Protein AF-A0A535Z5D5-F1 (afdb_monomer_lite)

Sequence (1032 aa):
MGRKRIVVTLFVGGFLTSTITGLTRQAIAADSPVVTENQQPGTSAWRLSKTADDVNGQVKGYASAVSVMPGGSLSLFVSVNPAQTYTVDVYRIGWYGGLGGRLRLHDGPLNGTTQAACVPDASTGMIACGWTPSYSFTIGSDWTSGIYLAVLTNAGGWQNYVNFAVRDGRPAAFLYQEGVNTYQAYNDYPNDRLTGKSLYEFNSYGANTIAGTTRAVKVSFDRPYSGDGQGQFLSWEVQLVRWLEKSGFDVTYSTDVDTHTSGADLLSHKAFFSAGHDEYWSSEMYNAAEAARDAGVNLAFFGANATYWQVRYEASAAGTANRVIVCYKDDSIDPVKGSLTTDRFRDAPVGRPEQKLMGVMYTSEVSSGNNVGYVVNNSSNWVYTGTGLHDNDVVPGIVGYEMDRYMSNYPAPNALSRTVLSTSPFTNTSGGADYANSSIYQAPSGAWVFATGTMSWSWALDNFRTTVQMDARIQQATTTVLGAFLAGAPIVHDLKLTVPATVVAGQPFSVSVTAENDRGNPVTSYSGTVHFSSSDTSTGAVMPADSTLLNGQGSFSATLAQTGAQTLTVADAANNLTSTANLTVNPTPATALTLTGASAVAGQAFTVTVTARDGSGNIVTSYSGTVHFSSSDTASGVVLPADSSLVNGQGSFSVTLVRAGAQTLTVSDAANNLSATANMSRQRFRLHGDRPGSVRQHGFELRGHSSLQQQRYLAGDRPARQFDPDQRTGQLFRHPGPCRLADGQRDRYGQRLAHRQPYRADHAAGRRQAHPGDAGDRGRQPALQRHRHARGQVRQRGDRLHRDRVLHRQRPAGDAAGEDAGRLRLHQSRRGHPCLLRHPADAAQPDDYGGRHGEWDPRSHQRADRGRRALGITTMFGRQPGGRLRSPRTLMPAIFLVSLLVSAIPGPAATALAAGNPVIAENQQPGTSAWRLSKTADDVNGQIKGYASTTSVPQGGSLSLYVSVNPAQTYTVDVYRIGWYAGLGGRLRLHAGPLNGTQQAACVPDASTGLIACGWTPGYTVTIPADWTSGV

Secondary structure (DSSP, 8-state):
------------------------TTTTSSS-HHHHHHTSPPBSTTS-SSBPPTTT-SEEEEES-SEE-TT-EEEEEEEESS--EEEEEEEEES-GGGT-EEEEEEEEEEE---PPP-PBPTTT--B---PPP-EEEE--TT--SEEEEEEEEETT--EEEEEEEEP--S--SEEEEE-HHHHHHH--SS-SSSS---SSSTT--SS--TTSSS--SEEESSSPPSTTS-TTHHHHTHHHHHHHHHTT--EEEEEHHHHHHHGGGGGGSSEEEEEEE--EEEHHHHHHHHHHHHTT-EEEEEEESTT-EEEEEE--TT--TT-EEE--S-TTT-SS-STT-SSBTTSTTT---THHHHSSEEEEEPPTT--EEEEB--TTSGGGTTT---TT-EEEEEE-SEEEE--TTSPPPP-SEEEE-B-EEEE-TTS-EEEE--EEEE-TTS-EEEE-SBGGGGGGT--TT-SSPP-HHHHHHHHHHHHHHHH--S---EEEEE--SEEETT-EEEEEEEEE-TTS-B-TT---EEEEEES--STT-BPPPPEE-BTTEEEEEEE--S-EEEEEEEEETTTTEEEEEEEEEEPPPP-EEEEEEPPPPTT-EEEEEEEEE-TTS-B-TT--PEEEEEES--STT-B-PPPEE-BTTEEEEEEE--SSS-EEEEEEETTTTEEEEEEE--PPP------------------------------------------------------------------------------------------------------------------------------------------------------------------------------------------------------------------------------TTHHHHHTT-HHHHHHTS--BSTTS-SS---TTT-SEEEEES-S---TT-EEEEEEEESS-EEEEEEEEEES-GGGT-EEEEEEEEEEEE-PPPP-PBPTTT--B---PPEEEEEE--TT--S--

Structure (mmCIF, N/CA/C/O backbone):
data_AF-A0A535Z5D5-F1
#
_entry.id   AF-A0A535Z5D5-F1
#
loop_
_atom_site.group_PDB
_atom_site.id
_atom_site.type_symbol
_atom_site.label_atom_id
_atom_site.label_alt_id
_atom_site.label_comp_id
_atom_site.label_asym_id
_atom_site.label_entity_id
_atom_site.label_seq_id
_atom_site.pdbx_PDB_ins_code
_atom_site.Cartn_x
_atom_site.Cartn_y
_atom_site.Cartn_z
_atom_site.occupancy
_atom_site.B_iso_or_equiv
_atom_site.auth_seq_id
_atom_site.auth_comp_id
_atom_site.auth_asym_id
_atom_site.auth_atom_id
_atom_site.pdbx_PDB_model_num
ATOM 1 N N . MET A 1 1 ? 15.171 -40.435 69.242 1.00 36.09 1 MET A N 1
ATOM 2 C CA . MET A 1 1 ? 13.692 -40.505 69.371 1.00 36.09 1 MET A CA 1
ATOM 3 C C . MET A 1 1 ? 13.192 -39.181 69.941 1.00 36.09 1 MET A C 1
ATOM 5 O O . MET A 1 1 ? 13.924 -38.632 70.750 1.00 36.09 1 MET A O 1
ATOM 9 N N . GLY A 1 2 ? 11.991 -38.687 69.593 1.00 31.53 2 GLY A N 1
ATOM 10 C CA . GLY A 1 2 ? 11.370 -37.590 70.368 1.00 31.53 2 GLY A CA 1
ATOM 11 C C . GLY A 1 2 ? 10.562 -36.506 69.631 1.00 31.53 2 GLY A C 1
ATOM 12 O O . GLY A 1 2 ? 10.998 -35.369 69.591 1.00 31.53 2 GLY A O 1
ATOM 13 N N . ARG A 1 3 ? 9.318 -36.838 69.244 1.00 29.61 3 ARG A N 1
ATOM 14 C CA . ARG A 1 3 ? 8.126 -35.946 69.187 1.00 29.61 3 ARG A CA 1
ATOM 15 C C . ARG A 1 3 ? 7.997 -34.793 68.153 1.00 29.61 3 ARG A C 1
ATOM 17 O O . ARG A 1 3 ? 8.909 -34.037 67.874 1.00 29.61 3 ARG A O 1
ATOM 24 N N . LYS A 1 4 ? 6.721 -34.617 67.758 1.00 26.97 4 LYS A N 1
ATOM 25 C CA . LYS A 1 4 ? 6.031 -33.440 67.175 1.00 26.97 4 LYS A CA 1
ATOM 26 C C . LYS A 1 4 ? 6.452 -32.957 65.773 1.00 26.97 4 LYS A C 1
ATOM 28 O O . LYS A 1 4 ? 7.291 -32.083 65.613 1.00 26.97 4 LYS A O 1
ATOM 33 N N . ARG A 1 5 ? 5.692 -33.419 64.769 1.00 31.70 5 ARG A N 1
ATOM 34 C CA . ARG A 1 5 ? 5.408 -32.641 63.548 1.00 31.70 5 ARG A CA 1
ATOM 35 C C . ARG A 1 5 ? 4.469 -31.479 63.901 1.00 31.70 5 ARG A C 1
ATOM 37 O O . ARG A 1 5 ? 3.537 -31.681 64.677 1.00 31.70 5 ARG A O 1
ATOM 44 N N . ILE A 1 6 ? 4.670 -30.319 63.283 1.00 28.27 6 ILE A N 1
ATOM 45 C CA . ILE A 1 6 ? 3.667 -29.251 63.168 1.00 28.27 6 ILE A CA 1
ATOM 46 C C . ILE A 1 6 ? 3.352 -29.116 61.678 1.00 28.27 6 ILE A C 1
ATOM 48 O O . ILE A 1 6 ? 4.268 -29.098 60.859 1.00 28.27 6 ILE A O 1
ATOM 52 N N . VAL A 1 7 ? 2.068 -29.055 61.331 1.00 28.64 7 VAL A N 1
ATOM 53 C CA . VAL A 1 7 ? 1.596 -28.754 59.974 1.00 28.64 7 VAL A CA 1
ATOM 54 C C . VAL A 1 7 ? 1.009 -27.351 60.010 1.00 28.64 7 VAL A C 1
ATOM 56 O O . VAL A 1 7 ? 0.106 -27.092 60.802 1.00 28.64 7 VAL A O 1
ATOM 59 N N . VAL A 1 8 ? 1.522 -26.455 59.167 1.00 26.16 8 VAL A N 1
ATOM 60 C CA . VAL A 1 8 ? 0.930 -25.133 58.932 1.00 26.16 8 VAL A CA 1
ATOM 61 C C . VAL A 1 8 ? 0.348 -25.142 57.526 1.00 26.16 8 VAL A C 1
ATOM 63 O O . VAL A 1 8 ? 1.081 -25.089 56.541 1.00 26.16 8 VAL A O 1
ATOM 66 N N . THR A 1 9 ? -0.976 -25.247 57.437 1.00 27.19 9 THR A N 1
ATOM 67 C CA . THR A 1 9 ? -1.706 -25.120 56.172 1.00 27.19 9 THR A CA 1
ATOM 68 C C . THR A 1 9 ? -1.750 -23.648 55.785 1.00 27.19 9 THR A C 1
ATOM 70 O O . THR A 1 9 ? -2.387 -22.848 56.469 1.00 27.19 9 THR A O 1
ATOM 73 N N . LEU A 1 10 ? -1.067 -23.281 54.703 1.00 25.38 10 LEU A N 1
ATOM 74 C CA . LEU A 1 10 ? -1.013 -21.903 54.221 1.00 25.38 10 LEU A CA 1
ATOM 75 C C . LEU A 1 10 ? -2.144 -21.674 53.207 1.00 25.38 10 LEU A C 1
ATOM 77 O O . LEU A 1 10 ? -2.247 -22.393 52.214 1.00 25.38 10 LEU A O 1
ATOM 81 N N . PHE A 1 11 ? -3.018 -20.703 53.480 1.00 24.97 11 PHE A N 1
ATOM 82 C CA . PHE A 1 11 ? -4.128 -20.345 52.591 1.00 24.97 11 PHE A CA 1
ATOM 83 C C . PHE A 1 11 ? -3.593 -19.767 51.274 1.00 24.97 11 PHE A C 1
ATOM 85 O O . PHE A 1 11 ? -2.927 -18.731 51.273 1.00 24.97 11 PHE A O 1
ATOM 92 N N . VAL A 1 12 ? -3.932 -20.395 50.146 1.00 27.34 12 VAL A N 1
ATOM 93 C CA . VAL A 1 12 ? -3.669 -19.838 48.812 1.00 27.34 12 VAL A CA 1
ATOM 94 C C . VAL A 1 12 ? -4.831 -18.922 48.428 1.00 27.34 12 VAL A C 1
ATOM 96 O O . VAL A 1 12 ? -5.855 -19.371 47.917 1.00 27.34 12 VAL A O 1
ATOM 99 N N . GLY A 1 13 ? -4.676 -17.625 48.695 1.00 25.81 13 GLY A N 1
ATOM 100 C CA . GLY A 1 13 ? -5.576 -16.593 48.179 1.00 25.81 13 GLY A CA 1
ATOM 101 C C . GLY A 1 13 ? -5.360 -16.404 46.678 1.00 25.81 13 GLY A C 1
ATOM 102 O O . GLY A 1 13 ? -4.359 -15.822 46.266 1.00 25.81 13 GLY A O 1
ATOM 103 N N . GLY A 1 14 ? -6.282 -16.914 45.859 1.00 25.61 14 GLY A N 1
ATOM 104 C CA . GLY A 1 14 ? -6.192 -16.849 44.400 1.00 25.61 14 GLY A CA 1
ATOM 105 C C . GLY A 1 14 ? -6.456 -15.451 43.842 1.00 25.61 14 GLY A C 1
ATOM 106 O O . GLY A 1 14 ? -7.583 -15.143 43.462 1.00 25.61 14 GLY A O 1
ATOM 107 N N . PHE A 1 15 ? -5.418 -14.621 43.732 1.00 25.72 15 PHE A N 1
ATOM 108 C CA . PHE A 1 15 ? -5.468 -13.413 42.905 1.00 25.72 15 PHE A CA 1
ATOM 109 C C . PHE A 1 15 ? -5.490 -13.798 41.418 1.00 25.72 15 PHE A C 1
ATOM 111 O O . PHE A 1 15 ? -4.446 -14.087 40.833 1.00 25.72 15 PHE A O 1
ATOM 118 N N . LEU A 1 16 ? -6.666 -13.747 40.783 1.00 28.28 16 LEU A N 1
ATOM 119 C CA . LEU A 1 16 ? -6.736 -13.628 39.325 1.00 28.28 16 LEU A CA 1
ATOM 120 C C . LEU A 1 16 ? -6.304 -12.210 38.931 1.00 28.28 16 LEU A C 1
ATOM 122 O O . LEU A 1 16 ? -7.112 -11.287 38.862 1.00 28.28 16 LEU A O 1
ATOM 126 N N . THR A 1 17 ? -5.012 -12.034 38.664 1.00 27.58 17 THR A N 1
ATOM 127 C CA . THR A 1 17 ? -4.510 -10.849 37.964 1.00 27.58 17 THR A CA 1
ATOM 128 C C . THR A 1 17 ? -4.902 -10.933 36.491 1.00 27.58 17 THR A C 1
ATOM 130 O O . THR A 1 17 ? -4.244 -11.629 35.716 1.00 27.58 17 THR A O 1
ATOM 133 N N . SER A 1 18 ? -5.962 -10.221 36.104 1.00 27.88 18 SER A N 1
ATOM 134 C CA . SER A 1 18 ? -6.373 -10.052 34.707 1.00 27.88 18 SER A CA 1
ATOM 135 C C . SER A 1 18 ? -5.214 -9.479 33.889 1.00 27.88 18 SER A C 1
ATOM 137 O O . SER A 1 18 ? -4.855 -8.311 34.041 1.00 27.88 18 SER A O 1
ATOM 139 N N . THR A 1 19 ? -4.589 -10.295 33.040 1.00 28.11 19 THR A N 1
ATOM 140 C CA . THR A 1 19 ? -3.454 -9.862 32.219 1.00 28.11 19 THR A CA 1
ATOM 141 C C . THR A 1 19 ? -3.940 -8.933 31.115 1.00 28.11 19 THR A C 1
ATOM 143 O O . THR A 1 19 ? -4.526 -9.391 30.137 1.00 28.11 19 THR A O 1
ATOM 146 N N . ILE A 1 20 ? -3.680 -7.633 31.268 1.00 31.77 20 ILE A N 1
ATOM 147 C CA . ILE A 1 20 ? -3.965 -6.618 30.248 1.00 31.77 20 ILE A CA 1
ATOM 148 C C . ILE A 1 20 ? -3.068 -6.886 29.033 1.00 31.77 20 ILE A C 1
ATOM 150 O O . ILE A 1 20 ? -1.908 -6.473 28.992 1.00 31.77 20 ILE A O 1
ATOM 154 N N . THR A 1 21 ? -3.608 -7.573 28.028 1.00 31.52 21 THR A N 1
ATOM 155 C CA . THR A 1 21 ? -2.975 -7.757 26.718 1.00 31.52 21 THR A CA 1
ATOM 156 C C . THR A 1 21 ? -3.110 -6.484 25.888 1.00 31.52 21 THR A C 1
ATOM 158 O O . THR A 1 21 ? -3.798 -6.451 24.869 1.00 31.52 21 THR A O 1
ATOM 161 N N . GLY A 1 22 ? -2.431 -5.420 26.319 1.00 29.27 22 GLY A N 1
ATOM 162 C CA . GLY A 1 22 ? -2.106 -4.324 25.416 1.00 29.27 22 GLY A CA 1
ATOM 163 C C . GLY A 1 22 ? -1.228 -4.881 24.298 1.00 29.27 22 GLY A C 1
ATOM 164 O O . GLY A 1 22 ? -0.132 -5.368 24.575 1.00 29.27 22 GLY A O 1
ATOM 165 N N . LEU A 1 23 ? -1.718 -4.845 23.056 1.00 32.75 23 LEU A N 1
ATOM 166 C CA . LEU A 1 23 ? -1.009 -5.321 21.866 1.00 32.75 23 LEU A CA 1
ATOM 167 C C . LEU A 1 23 ? 0.206 -4.428 21.578 1.00 32.75 23 LEU A C 1
ATOM 169 O O . LEU A 1 23 ? 0.169 -3.509 20.761 1.00 32.75 23 LEU A O 1
ATOM 173 N N . THR A 1 24 ? 1.304 -4.680 22.290 1.00 34.28 24 THR A N 1
ATOM 174 C CA . THR A 1 24 ? 2.567 -3.988 22.061 1.00 34.28 24 THR A CA 1
ATOM 175 C C . THR A 1 24 ? 3.175 -4.424 20.730 1.00 34.28 24 THR A C 1
ATOM 177 O O . THR A 1 24 ? 3.109 -5.580 20.310 1.00 34.28 24 THR A O 1
ATOM 180 N N . ARG A 1 25 ? 3.806 -3.451 20.068 1.00 41.59 25 ARG A N 1
ATOM 181 C CA . ARG A 1 25 ? 4.289 -3.433 18.672 1.00 41.59 25 ARG A CA 1
ATOM 182 C C . ARG A 1 25 ? 5.355 -4.492 18.309 1.00 41.59 25 ARG A C 1
ATOM 184 O O . ARG A 1 25 ? 5.969 -4.391 17.257 1.00 41.59 25 ARG A O 1
ATOM 191 N N . GLN A 1 26 ? 5.612 -5.471 19.179 1.00 34.69 26 GLN A N 1
ATOM 192 C CA . GLN A 1 26 ? 6.653 -6.496 19.037 1.00 34.69 26 GLN A CA 1
ATOM 193 C C . GLN A 1 26 ? 6.118 -7.864 18.583 1.00 34.69 26 GLN A C 1
ATOM 195 O O . GLN A 1 26 ? 6.868 -8.614 17.967 1.00 34.69 26 GLN A O 1
ATOM 200 N N . ALA A 1 27 ? 4.840 -8.185 18.823 1.00 30.67 27 ALA A N 1
ATOM 201 C CA . ALA A 1 27 ? 4.289 -9.518 18.535 1.00 30.67 27 ALA A CA 1
ATOM 202 C C . ALA A 1 27 ? 4.193 -9.869 17.033 1.00 30.67 27 ALA A C 1
ATOM 204 O O . ALA A 1 27 ? 4.082 -11.037 16.690 1.00 30.67 27 ALA A O 1
ATOM 205 N N . ILE A 1 28 ? 4.246 -8.874 16.140 1.00 40.59 28 ILE A N 1
ATOM 206 C CA . ILE A 1 28 ? 4.113 -9.055 14.679 1.00 40.59 28 ILE A CA 1
ATOM 207 C C . ILE A 1 28 ? 5.479 -9.308 14.005 1.00 40.59 28 ILE A C 1
ATOM 209 O O . ILE A 1 28 ? 5.549 -9.891 12.928 1.00 40.59 28 ILE A O 1
ATOM 213 N N . ALA A 1 29 ? 6.584 -8.900 14.638 1.00 44.72 29 ALA A N 1
ATOM 214 C CA . ALA A 1 29 ? 7.904 -8.860 14.002 1.00 44.72 29 ALA A CA 1
ATOM 215 C C . ALA A 1 29 ? 8.706 -10.176 14.080 1.00 44.72 29 ALA A C 1
ATOM 217 O O . ALA A 1 29 ? 9.786 -10.253 13.500 1.00 44.72 29 ALA A O 1
ATOM 218 N N . ALA A 1 30 ? 8.227 -11.188 14.813 1.00 40.34 30 ALA A N 1
ATOM 219 C CA . ALA A 1 30 ? 8.974 -12.428 15.050 1.00 40.34 30 ALA A CA 1
ATOM 220 C C . ALA A 1 30 ? 8.898 -13.430 13.882 1.00 40.34 30 ALA A C 1
ATOM 222 O O . ALA A 1 30 ? 9.899 -14.077 13.581 1.00 40.34 30 ALA A O 1
ATOM 223 N N . ASP A 1 31 ? 7.741 -13.518 13.216 1.00 61.88 31 ASP A N 1
ATOM 224 C CA . ASP A 1 31 ? 7.432 -14.575 12.237 1.00 61.88 31 ASP A CA 1
ATOM 225 C C . ASP A 1 31 ? 7.407 -14.087 10.771 1.00 61.88 31 ASP A C 1
ATOM 227 O O . ASP A 1 31 ? 7.177 -14.875 9.855 1.00 61.88 31 ASP A O 1
ATOM 231 N N . SER A 1 32 ? 7.641 -12.791 10.522 1.00 80.44 32 SER A N 1
ATOM 232 C CA . SER A 1 32 ? 7.659 -12.215 9.168 1.00 80.44 32 SER A CA 1
ATOM 233 C C . SER A 1 32 ? 8.918 -12.648 8.393 1.00 80.44 32 SER A C 1
ATOM 235 O O . SER A 1 32 ? 10.028 -12.283 8.801 1.00 80.44 32 SER A O 1
ATOM 237 N N . PRO A 1 33 ? 8.800 -13.338 7.235 1.00 87.50 33 PRO A N 1
ATOM 238 C CA . PRO A 1 33 ? 9.958 -13.732 6.426 1.00 87.50 33 PRO A CA 1
ATOM 239 C C . PRO A 1 33 ? 10.801 -12.538 5.962 1.00 87.50 33 PRO A C 1
ATOM 241 O O . PRO A 1 33 ? 12.017 -12.652 5.823 1.00 87.50 33 PRO A O 1
ATOM 244 N N . VAL A 1 34 ? 10.170 -11.371 5.791 1.00 86.88 34 VAL A N 1
ATOM 245 C CA . VAL A 1 34 ? 10.833 -10.103 5.457 1.00 86.88 34 VAL A CA 1
ATOM 246 C C . VAL A 1 34 ? 11.804 -9.671 6.562 1.00 86.88 34 VAL A C 1
ATOM 248 O O . VAL A 1 34 ? 12.883 -9.161 6.261 1.00 86.88 34 VAL A O 1
ATOM 251 N N . VAL A 1 35 ? 11.482 -9.916 7.837 1.00 86.56 35 VAL A N 1
ATOM 252 C CA . VAL A 1 35 ? 12.379 -9.607 8.965 1.00 86.56 35 VAL A CA 1
ATOM 253 C C . VAL A 1 35 ? 13.576 -10.564 8.991 1.00 86.56 35 VAL A C 1
ATOM 255 O O . VAL A 1 35 ? 14.704 -10.113 9.188 1.00 86.56 35 VAL A O 1
ATOM 258 N N . THR A 1 36 ? 13.372 -11.859 8.732 1.00 87.44 36 THR A N 1
ATOM 259 C CA . THR A 1 36 ? 14.463 -12.851 8.629 1.00 87.44 36 THR A CA 1
ATOM 260 C C . THR A 1 36 ? 15.376 -12.592 7.425 1.00 87.44 36 THR A C 1
ATOM 262 O O . THR A 1 36 ? 16.598 -12.718 7.525 1.00 87.44 36 THR A O 1
ATOM 265 N N . GLU A 1 37 ? 14.802 -12.188 6.290 1.00 90.44 37 GLU A N 1
ATOM 266 C CA . GLU A 1 37 ? 15.525 -11.792 5.079 1.00 90.44 37 GLU A CA 1
ATOM 267 C C . GLU A 1 37 ? 16.368 -10.529 5.320 1.00 90.44 37 GLU A C 1
ATOM 269 O O . GLU A 1 37 ? 17.527 -10.478 4.917 1.00 90.44 37 GLU A O 1
ATOM 274 N N . ASN A 1 38 ? 15.855 -9.545 6.063 1.00 87.75 38 ASN A N 1
ATOM 275 C CA . ASN A 1 38 ? 16.586 -8.310 6.371 1.00 87.75 38 ASN A CA 1
ATOM 276 C C . ASN A 1 38 ? 17.708 -8.449 7.411 1.00 87.75 38 ASN A C 1
ATOM 278 O O . ASN A 1 38 ? 18.498 -7.519 7.581 1.00 87.75 38 ASN A O 1
ATOM 282 N N . GLN A 1 39 ? 17.818 -9.603 8.075 1.00 86.06 39 GLN A N 1
ATOM 283 C CA . GLN A 1 39 ? 18.976 -9.963 8.905 1.00 86.06 39 GLN A CA 1
ATOM 284 C C . GLN A 1 39 ? 20.148 -10.519 8.075 1.00 86.06 39 GLN A C 1
ATOM 286 O O . GLN A 1 39 ? 21.244 -10.702 8.605 1.00 86.06 39 GLN A O 1
ATOM 291 N N . GLN A 1 40 ? 19.939 -10.802 6.785 1.00 88.62 40 GLN A N 1
ATOM 292 C CA . GLN A 1 40 ? 20.970 -11.343 5.899 1.00 88.62 40 GLN A CA 1
ATOM 293 C C . GLN A 1 40 ? 21.951 -10.244 5.439 1.00 88.62 40 GLN A C 1
ATOM 295 O O . GLN A 1 40 ? 21.548 -9.086 5.303 1.00 88.62 40 GLN A O 1
ATOM 300 N N . PRO A 1 41 ? 23.226 -10.577 5.146 1.00 84.19 41 PRO A N 1
ATOM 301 C CA . PRO A 1 41 ? 24.206 -9.601 4.672 1.00 84.19 41 PRO A CA 1
ATOM 302 C C . PRO A 1 41 ? 23.764 -8.880 3.390 1.00 84.19 41 PRO A C 1
ATOM 304 O O . PRO A 1 41 ? 23.552 -9.502 2.347 1.00 84.19 41 PRO A O 1
ATOM 307 N N . GLY A 1 42 ? 23.646 -7.555 3.477 1.00 92.75 42 GLY A N 1
ATOM 308 C CA . GLY A 1 42 ? 23.350 -6.683 2.343 1.00 92.75 42 GLY A CA 1
ATOM 309 C C . GLY A 1 42 ? 24.581 -6.296 1.528 1.00 92.75 42 GLY A C 1
ATOM 310 O O . GLY A 1 42 ? 25.724 -6.485 1.940 1.00 92.75 42 GLY A O 1
ATOM 311 N N . THR A 1 43 ? 24.340 -5.682 0.374 1.00 91.50 43 THR A N 1
ATOM 312 C CA . THR A 1 43 ? 25.362 -5.102 -0.501 1.00 91.50 43 THR A CA 1
ATOM 313 C C . THR A 1 43 ? 24.802 -3.923 -1.300 1.00 91.50 43 THR A C 1
ATOM 315 O O . THR A 1 43 ? 23.595 -3.802 -1.512 1.00 91.50 43 THR A O 1
ATOM 318 N N . SER A 1 44 ? 25.685 -3.028 -1.739 1.00 93.31 44 SER A N 1
ATOM 319 C CA . SER A 1 44 ? 25.396 -1.951 -2.693 1.00 93.31 44 SER A CA 1
ATOM 320 C C . SER A 1 44 ? 25.832 -2.281 -4.127 1.00 93.31 44 SER A C 1
ATOM 322 O O . SER A 1 44 ? 25.564 -1.480 -5.019 1.00 93.31 44 SER A O 1
ATOM 324 N N . ALA A 1 45 ? 26.461 -3.442 -4.365 1.00 92.19 45 ALA A N 1
ATOM 325 C CA . ALA A 1 45 ? 27.037 -3.842 -5.659 1.00 92.19 45 ALA A CA 1
ATOM 326 C C . ALA A 1 45 ? 26.012 -3.993 -6.801 1.00 92.19 45 ALA A C 1
ATOM 328 O O . ALA A 1 45 ? 26.382 -3.986 -7.970 1.00 92.19 45 ALA A O 1
ATOM 329 N N . TRP A 1 46 ? 24.722 -4.065 -6.468 1.00 95.56 46 TRP A N 1
ATOM 330 C CA . TRP A 1 46 ? 23.623 -4.014 -7.430 1.00 95.56 46 TRP A CA 1
ATOM 331 C C . TRP A 1 46 ? 23.504 -2.663 -8.151 1.00 95.56 46 TRP A C 1
ATOM 333 O O . TRP A 1 46 ? 22.887 -2.587 -9.205 1.00 95.56 46 TRP A O 1
ATOM 343 N N . ARG A 1 47 ? 24.048 -1.575 -7.591 1.00 94.94 47 ARG A N 1
ATOM 344 C CA . ARG A 1 47 ? 23.962 -0.239 -8.192 1.00 94.94 47 ARG A CA 1
ATOM 345 C C . ARG A 1 47 ? 24.970 -0.136 -9.332 1.00 94.94 47 ARG A C 1
ATOM 347 O O . ARG A 1 47 ? 26.169 -0.237 -9.081 1.00 94.94 47 ARG A O 1
ATOM 354 N N . LEU A 1 48 ? 24.489 0.115 -10.550 1.00 95.31 48 LEU A N 1
ATOM 355 C CA . LEU A 1 48 ? 25.362 0.215 -11.723 1.00 95.31 48 LEU A CA 1
ATOM 356 C C . LEU A 1 48 ? 26.433 1.301 -11.531 1.00 95.31 48 LEU A C 1
ATOM 358 O O . LEU A 1 48 ? 26.118 2.428 -11.145 1.00 95.31 48 LEU A O 1
ATOM 362 N N . SER A 1 49 ? 27.683 0.965 -11.841 1.00 94.69 49 SER A N 1
ATOM 363 C CA . SER A 1 49 ? 28.811 1.903 -11.896 1.00 94.69 49 SER A CA 1
ATOM 364 C C . SER A 1 49 ? 29.072 2.417 -13.316 1.00 94.69 49 SER A C 1
ATOM 366 O O . SER A 1 49 ? 29.677 3.475 -13.483 1.00 94.69 49 SER A O 1
ATOM 368 N N . LYS A 1 50 ? 28.607 1.684 -14.339 1.00 97.19 50 LYS A N 1
ATOM 369 C CA . LYS A 1 50 ? 28.823 1.993 -15.759 1.00 97.19 50 LYS A CA 1
ATOM 370 C C . LYS A 1 50 ? 27.658 1.493 -16.627 1.00 97.19 50 LYS A C 1
ATOM 372 O O . LYS A 1 50 ? 27.698 0.402 -17.191 1.00 97.19 50 LYS A O 1
ATOM 377 N N . THR A 1 51 ? 26.600 2.290 -16.718 1.00 97.81 51 THR A N 1
ATOM 378 C CA . THR A 1 51 ? 25.355 1.957 -17.435 1.00 97.81 51 THR A CA 1
ATOM 379 C C . THR A 1 51 ? 25.545 1.839 -18.952 1.00 97.81 51 THR A C 1
ATOM 381 O O . THR A 1 51 ? 26.091 2.748 -19.572 1.00 97.81 51 THR A O 1
ATOM 384 N N . ALA A 1 52 ? 25.061 0.751 -19.556 1.00 97.94 52 ALA A N 1
ATOM 385 C CA . ALA A 1 52 ? 24.967 0.558 -21.004 1.00 97.94 52 ALA A CA 1
ATOM 386 C C . ALA A 1 52 ? 23.807 1.372 -21.608 1.00 97.94 52 ALA A C 1
ATOM 388 O O . ALA A 1 52 ? 22.714 1.420 -21.041 1.00 97.94 52 ALA A O 1
ATOM 389 N N . ASP A 1 53 ? 24.003 1.953 -22.788 1.00 94.31 53 ASP A N 1
ATOM 390 C CA . ASP A 1 53 ? 23.013 2.789 -23.477 1.00 94.31 53 ASP A CA 1
ATOM 391 C C . ASP A 1 53 ? 22.285 2.043 -24.611 1.00 94.31 53 ASP A C 1
ATOM 393 O O . ASP A 1 53 ? 22.697 0.965 -25.047 1.00 94.31 53 ASP A O 1
ATOM 397 N N . ASP A 1 54 ? 21.154 2.594 -25.056 1.00 95.94 54 ASP A N 1
ATOM 398 C CA . ASP A 1 54 ? 20.267 1.953 -26.038 1.00 95.94 54 ASP A CA 1
ATOM 399 C C . ASP A 1 54 ? 20.765 2.059 -27.488 1.00 95.94 54 ASP A C 1
ATOM 401 O O . ASP A 1 54 ? 20.326 1.278 -28.330 1.00 95.94 54 ASP A O 1
ATOM 405 N N . VAL A 1 55 ? 21.683 2.988 -27.782 1.00 94.19 55 VAL A N 1
ATOM 406 C CA . VAL A 1 55 ? 22.200 3.251 -29.137 1.00 94.19 55 VAL A CA 1
ATOM 407 C C . VAL A 1 55 ? 23.351 2.304 -29.470 1.00 94.19 55 VAL A C 1
ATOM 409 O O . VAL A 1 55 ? 23.399 1.721 -30.551 1.00 94.19 55 VAL A O 1
ATOM 412 N N . ASN A 1 56 ? 24.279 2.129 -28.530 1.00 94.75 56 ASN A N 1
ATOM 413 C CA . ASN A 1 56 ? 25.411 1.217 -28.659 1.00 94.75 56 ASN A CA 1
ATOM 414 C C . ASN A 1 56 ? 25.034 -0.223 -28.278 1.00 94.75 56 ASN A C 1
ATOM 416 O O . ASN A 1 56 ? 25.610 -1.170 -28.820 1.00 94.75 56 ASN A O 1
ATOM 420 N N . GLY A 1 57 ? 24.088 -0.402 -27.346 1.00 95.75 57 GLY A N 1
ATOM 421 C CA . GLY A 1 57 ? 23.579 -1.711 -26.933 1.00 95.75 57 GLY A CA 1
ATOM 422 C C . GLY A 1 57 ? 24.630 -2.603 -26.264 1.00 95.75 57 GLY A C 1
ATOM 423 O O . GLY A 1 57 ? 24.629 -3.813 -26.490 1.00 95.75 57 GLY A O 1
ATOM 424 N N . GLN A 1 58 ? 25.552 -2.028 -25.476 1.00 98.19 58 GLN A N 1
ATOM 425 C CA . GLN A 1 58 ? 26.746 -2.740 -24.991 1.00 98.19 58 GLN A CA 1
ATOM 426 C C . GLN A 1 58 ? 26.393 -4.022 -24.226 1.00 98.19 58 GLN A C 1
ATOM 428 O O . GLN A 1 58 ? 27.026 -5.061 -24.418 1.00 98.19 58 GLN A O 1
ATOM 433 N N . VAL A 1 59 ? 25.353 -3.951 -23.396 1.00 98.62 59 VAL A N 1
ATOM 434 C CA . VAL A 1 59 ? 24.571 -5.099 -22.933 1.00 98.62 59 VAL A CA 1
ATOM 435 C C . VAL A 1 59 ? 23.136 -4.642 -22.681 1.00 98.62 59 VAL A C 1
ATOM 437 O O . VAL A 1 59 ? 22.920 -3.585 -22.086 1.00 98.62 59 VAL A O 1
ATOM 440 N N . LYS A 1 60 ? 22.156 -5.412 -23.161 1.00 98.50 60 LYS A N 1
ATOM 441 C CA . LYS A 1 60 ? 20.718 -5.173 -22.955 1.00 98.50 60 LYS A CA 1
ATOM 442 C C . LYS A 1 60 ? 19.987 -6.492 -22.756 1.00 98.50 60 LYS A C 1
ATOM 444 O O . LYS A 1 60 ? 20.349 -7.483 -23.393 1.00 98.50 60 LYS A O 1
ATOM 449 N N . GLY A 1 61 ? 18.937 -6.512 -21.935 1.00 98.12 61 GLY A N 1
ATOM 450 C CA . GLY A 1 61 ? 18.132 -7.721 -21.771 1.00 98.12 61 GLY A CA 1
ATOM 451 C C . GLY A 1 61 ? 16.700 -7.531 -21.289 1.00 98.12 61 GLY A C 1
ATOM 452 O O . GLY A 1 61 ? 16.288 -6.444 -20.897 1.00 98.12 61 GLY A O 1
ATOM 453 N N . TYR A 1 62 ? 15.942 -8.626 -21.338 1.00 98.38 62 TYR A N 1
ATOM 454 C CA . TYR A 1 62 ? 14.596 -8.754 -20.774 1.00 98.38 62 TYR A CA 1
ATOM 455 C C . TYR A 1 62 ? 14.340 -10.187 -20.283 1.00 98.38 62 TYR A C 1
ATOM 457 O O . TYR A 1 62 ? 15.070 -11.117 -20.636 1.00 98.38 62 TYR A O 1
ATOM 465 N N . ALA A 1 63 ? 13.310 -10.372 -19.456 1.00 98.06 63 ALA A N 1
ATOM 466 C CA . ALA A 1 63 ? 12.948 -11.661 -18.866 1.00 98.06 63 ALA A CA 1
ATOM 467 C C . ALA A 1 63 ? 11.695 -12.274 -19.515 1.00 98.06 63 ALA A C 1
ATOM 469 O O . ALA A 1 63 ? 10.813 -11.556 -19.994 1.00 98.06 63 ALA A O 1
ATOM 470 N N . SER A 1 64 ? 11.582 -13.606 -19.486 1.00 96.88 64 SER A N 1
ATOM 471 C CA . SER A 1 64 ? 10.431 -14.371 -20.008 1.00 96.88 64 SER A CA 1
ATOM 472 C C . SER A 1 64 ? 9.101 -14.109 -19.294 1.00 96.88 64 SER A C 1
ATOM 474 O O . SER A 1 64 ? 8.044 -14.420 -19.838 1.00 96.88 64 SER A O 1
ATOM 476 N N . ALA A 1 65 ? 9.146 -13.553 -18.085 1.00 96.19 65 ALA A N 1
ATOM 477 C CA . ALA A 1 65 ? 7.996 -13.147 -17.287 1.00 96.19 65 ALA A CA 1
ATOM 478 C C . ALA A 1 65 ? 8.358 -11.893 -16.474 1.00 96.19 65 ALA A C 1
ATOM 480 O O . ALA A 1 65 ? 9.537 -11.652 -16.222 1.00 96.19 65 ALA A O 1
ATOM 481 N N . VAL A 1 66 ? 7.354 -11.106 -16.077 1.00 96.38 66 VAL A N 1
ATOM 482 C CA . VAL A 1 66 ? 7.530 -9.972 -15.144 1.00 96.38 66 VAL A CA 1
ATOM 483 C C . VAL A 1 66 ? 7.484 -10.406 -13.679 1.00 96.38 66 VAL A C 1
ATOM 485 O O . VAL A 1 66 ? 8.051 -9.737 -12.823 1.00 96.38 66 VAL A O 1
ATOM 488 N N . SER A 1 67 ? 6.857 -11.550 -13.393 1.00 97.75 67 SER A N 1
ATOM 489 C CA . SER A 1 67 ? 6.835 -12.164 -12.071 1.00 97.75 67 SER A CA 1
ATOM 490 C C . SER A 1 67 ? 7.063 -13.672 -12.159 1.00 97.75 67 SER A C 1
ATOM 492 O O . SER A 1 67 ? 6.803 -14.300 -13.190 1.00 97.75 67 SER A O 1
ATOM 494 N N . VAL A 1 68 ? 7.531 -14.278 -11.069 1.00 96.19 68 VAL A N 1
ATOM 495 C CA . VAL A 1 68 ? 7.782 -15.722 -10.996 1.00 96.19 68 VAL A CA 1
ATOM 496 C C . VAL A 1 68 ? 7.616 -16.244 -9.563 1.00 96.19 68 VAL A C 1
ATOM 498 O O . VAL A 1 68 ? 7.851 -15.528 -8.592 1.00 96.19 68 VAL A O 1
ATOM 501 N N . MET A 1 69 ? 7.176 -17.497 -9.426 1.00 93.19 69 MET A N 1
ATOM 502 C CA . MET A 1 69 ? 7.050 -18.192 -8.137 1.00 93.19 69 MET A CA 1
ATOM 503 C C . MET A 1 69 ? 8.351 -18.940 -7.777 1.00 93.19 69 MET A C 1
ATOM 505 O O . MET A 1 69 ? 9.022 -19.440 -8.684 1.00 93.19 69 MET A O 1
ATOM 509 N N . PRO A 1 70 ? 8.679 -19.117 -6.484 1.00 92.00 70 PRO A N 1
ATOM 510 C CA . PRO A 1 70 ? 9.726 -20.025 -6.022 1.00 92.00 70 PRO A CA 1
ATOM 511 C C . PRO A 1 70 ? 9.568 -21.439 -6.598 1.00 92.00 70 PRO A C 1
ATOM 513 O O . PRO A 1 70 ? 8.465 -21.983 -6.655 1.00 92.00 70 PRO A O 1
ATOM 516 N N . GLY A 1 71 ? 10.670 -22.027 -7.067 1.00 91.94 71 GLY A N 1
ATOM 517 C CA . GLY A 1 71 ? 10.686 -23.274 -7.841 1.00 91.94 71 GLY A CA 1
ATOM 518 C C . GLY A 1 71 ? 10.318 -23.127 -9.326 1.00 91.94 71 GLY A C 1
ATOM 519 O O . GLY A 1 71 ? 10.478 -24.083 -10.083 1.00 91.94 71 GLY A O 1
ATOM 520 N N . GLY A 1 72 ? 9.851 -21.955 -9.766 1.00 92.50 72 GLY A N 1
ATOM 521 C CA . GLY A 1 72 ? 9.680 -21.613 -11.179 1.00 92.50 72 GLY A CA 1
ATOM 522 C C . GLY A 1 72 ? 11.013 -21.315 -11.874 1.00 92.50 72 GLY A C 1
ATOM 523 O O . GLY A 1 72 ? 12.034 -21.099 -11.222 1.00 92.50 72 GLY A O 1
ATOM 524 N N . SER A 1 73 ? 11.009 -21.278 -13.208 1.00 94.94 73 SER A N 1
ATOM 525 C CA . SER A 1 73 ? 12.184 -20.916 -14.011 1.00 94.94 73 SER A CA 1
ATOM 526 C C . SER A 1 73 ? 11.964 -19.598 -14.748 1.00 94.94 73 SER A C 1
ATOM 528 O O . SER A 1 73 ? 10.854 -19.314 -15.200 1.00 94.94 73 SER A O 1
ATOM 530 N N . LEU A 1 74 ? 13.031 -18.806 -14.861 1.00 97.12 74 LEU A N 1
ATOM 531 C CA . LEU A 1 74 ? 13.061 -17.539 -15.582 1.00 97.12 74 LEU A CA 1
ATOM 532 C C . LEU A 1 74 ? 14.161 -17.593 -16.648 1.00 97.12 74 LEU A C 1
ATOM 534 O O . LEU A 1 74 ? 15.305 -17.949 -16.348 1.00 97.12 74 LEU A O 1
ATOM 538 N N . SER A 1 75 ? 13.822 -17.228 -17.884 1.00 98.38 75 SER A N 1
ATOM 539 C CA . SER A 1 75 ? 14.781 -17.081 -18.981 1.00 98.38 75 SER A CA 1
ATOM 540 C C . SER A 1 75 ? 15.124 -15.612 -19.191 1.00 98.38 75 SER A C 1
ATOM 542 O O . SER A 1 75 ? 14.228 -14.768 -19.227 1.00 98.38 75 SER A O 1
ATOM 544 N N . LEU A 1 76 ? 16.411 -15.317 -19.378 1.00 98.62 76 LEU A N 1
ATOM 545 C CA . LEU A 1 76 ? 16.900 -13.999 -19.769 1.00 98.62 76 LEU A CA 1
ATOM 546 C C . LEU A 1 76 ? 17.269 -14.005 -21.252 1.00 98.62 76 LEU A C 1
ATOM 548 O O . LEU A 1 76 ? 18.052 -14.838 -21.717 1.00 98.62 76 LEU A O 1
ATOM 552 N N . PHE A 1 77 ? 16.725 -13.041 -21.977 1.00 98.56 77 PHE A N 1
ATOM 553 C CA . PHE A 1 77 ? 17.040 -12.738 -23.365 1.00 98.56 77 PHE A CA 1
ATOM 554 C C . PHE A 1 77 ? 18.046 -11.595 -23.346 1.00 98.56 77 PHE A C 1
ATOM 556 O O . PHE A 1 77 ? 17.716 -10.510 -22.873 1.00 98.56 77 PHE A O 1
ATOM 563 N N . VAL A 1 78 ? 19.279 -11.840 -23.791 1.00 98.75 78 VAL A N 1
ATOM 564 C CA . VAL A 1 78 ? 20.391 -10.886 -23.650 1.00 98.75 78 VAL A CA 1
ATOM 565 C C . VAL A 1 78 ? 21.101 -10.692 -24.982 1.00 98.75 78 VAL A C 1
ATOM 567 O O . VAL A 1 78 ? 21.530 -11.669 -25.600 1.00 98.75 78 VAL A O 1
ATOM 570 N N . SER A 1 79 ? 21.261 -9.428 -25.374 1.00 98.62 79 SER A N 1
ATOM 571 C CA . SER A 1 79 ? 22.104 -8.979 -26.482 1.00 98.62 79 SER A CA 1
ATOM 572 C C . SER A 1 79 ? 23.331 -8.252 -25.929 1.00 98.62 79 SER A C 1
ATOM 574 O O . SER A 1 79 ? 23.222 -7.496 -24.960 1.00 98.62 79 SER A O 1
ATOM 576 N N . VAL A 1 80 ? 24.502 -8.488 -26.521 1.00 98.69 80 VAL A N 1
ATOM 577 C CA . VAL A 1 80 ? 25.786 -7.904 -26.097 1.00 98.69 80 VAL A CA 1
ATOM 578 C C . VAL A 1 80 ? 26.549 -7.432 -27.331 1.00 98.69 80 VAL A C 1
ATOM 580 O O . VAL A 1 80 ? 26.878 -8.253 -28.187 1.00 98.69 80 VAL A O 1
ATOM 583 N N . ASN A 1 81 ? 26.826 -6.128 -27.430 1.00 97.38 81 ASN A N 1
ATOM 584 C CA . ASN A 1 81 ? 27.404 -5.515 -28.627 1.00 97.38 81 ASN A CA 1
ATOM 585 C C . ASN A 1 81 ? 28.718 -4.747 -28.335 1.00 97.38 81 ASN A C 1
ATOM 587 O O . ASN A 1 81 ? 28.711 -3.815 -27.531 1.00 97.38 81 ASN A O 1
ATOM 591 N N . PRO A 1 82 ? 29.853 -5.077 -28.983 1.00 97.56 82 PRO A N 1
ATOM 592 C CA . PRO A 1 82 ? 30.082 -6.279 -29.786 1.00 97.56 82 PRO A CA 1
ATOM 593 C C . PRO A 1 82 ? 29.991 -7.554 -28.934 1.00 97.56 82 PRO A C 1
ATOM 595 O O . PRO A 1 82 ? 30.143 -7.503 -27.710 1.00 97.56 82 PRO A O 1
ATOM 598 N N . ALA A 1 83 ? 29.788 -8.696 -29.595 1.00 98.19 83 ALA A N 1
ATOM 599 C CA . ALA A 1 83 ? 29.746 -10.012 -28.962 1.00 98.19 83 ALA A CA 1
ATOM 600 C C . ALA A 1 83 ? 31.010 -10.281 -28.117 1.00 98.19 83 ALA A C 1
ATOM 602 O O . ALA A 1 83 ? 32.135 -10.226 -28.614 1.00 98.19 83 ALA A O 1
ATOM 603 N N . GLN A 1 84 ? 30.806 -10.550 -26.828 1.00 97.88 84 GLN A N 1
ATOM 604 C CA . GLN A 1 84 ? 31.834 -10.749 -25.801 1.00 97.88 84 GLN A CA 1
ATOM 605 C C . GLN A 1 84 ? 31.205 -11.472 -24.598 1.00 97.88 84 GLN A C 1
ATOM 607 O O . GLN A 1 84 ? 29.988 -11.665 -24.556 1.00 97.88 84 GLN A O 1
ATOM 612 N N . THR A 1 85 ? 31.994 -11.860 -23.598 1.00 98.56 85 THR A N 1
ATOM 613 C CA . THR A 1 85 ? 31.448 -12.486 -22.386 1.00 98.56 85 THR A CA 1
ATOM 614 C C . THR A 1 85 ? 30.706 -11.498 -21.474 1.00 98.56 85 THR A C 1
ATOM 616 O O . THR A 1 85 ? 30.965 -10.293 -21.500 1.00 98.56 85 THR A O 1
ATOM 619 N N . TYR A 1 86 ? 29.779 -12.009 -20.659 1.00 98.75 86 TYR A N 1
ATOM 620 C CA . TYR A 1 86 ? 29.041 -11.242 -19.646 1.00 98.75 86 TYR A CA 1
ATOM 621 C C . TYR A 1 86 ? 28.721 -12.079 -18.393 1.00 98.75 86 TYR A C 1
ATOM 623 O O . TYR A 1 86 ? 28.725 -13.306 -18.460 1.00 98.75 86 TYR A O 1
ATOM 631 N N . THR A 1 87 ? 28.445 -11.442 -17.254 1.00 98.81 87 THR A N 1
ATOM 632 C CA . THR A 1 87 ? 27.905 -12.081 -16.037 1.00 98.81 87 THR A CA 1
ATOM 633 C C . THR A 1 87 ? 26.453 -11.681 -15.792 1.00 98.81 87 THR A C 1
ATOM 635 O O . THR A 1 87 ? 25.966 -10.684 -16.337 1.00 98.81 87 THR A O 1
ATOM 638 N N . VAL A 1 88 ? 25.768 -12.471 -14.965 1.00 98.81 88 VAL A N 1
ATOM 639 C CA . VAL A 1 88 ? 24.429 -12.200 -14.435 1.00 98.81 88 VAL A CA 1
ATOM 640 C C . VAL A 1 88 ? 24.497 -12.246 -12.912 1.00 98.81 88 VAL A C 1
ATOM 642 O O . VAL A 1 88 ? 24.710 -13.307 -12.330 1.00 98.81 88 VAL A O 1
ATOM 645 N N . ASP A 1 89 ? 24.276 -11.104 -12.269 1.00 98.81 89 ASP A N 1
ATOM 646 C CA . ASP A 1 89 ? 24.232 -10.969 -10.814 1.00 98.81 89 ASP A CA 1
ATOM 647 C C . ASP A 1 89 ? 22.805 -10.615 -10.377 1.00 98.81 89 ASP A C 1
ATOM 649 O O . ASP A 1 89 ? 22.340 -9.498 -10.601 1.00 98.81 89 ASP A O 1
ATOM 653 N N . VAL A 1 90 ? 22.075 -11.561 -9.780 1.00 98.75 90 VAL A N 1
ATOM 654 C CA . VAL A 1 90 ? 20.680 -11.349 -9.357 1.00 98.75 90 VAL A CA 1
ATOM 655 C C . VAL A 1 90 ? 20.626 -10.924 -7.898 1.00 98.75 90 VAL A C 1
ATOM 657 O O . VAL A 1 90 ? 21.063 -11.658 -7.008 1.00 98.75 90 VAL A O 1
ATOM 660 N N . TYR A 1 91 ? 20.023 -9.765 -7.642 1.00 98.81 91 TYR A N 1
ATOM 661 C CA . TYR A 1 91 ? 19.848 -9.203 -6.308 1.00 98.81 91 TYR A CA 1
ATOM 662 C C . TYR A 1 91 ? 18.368 -9.112 -5.938 1.00 98.81 91 TYR A C 1
ATOM 664 O O . TYR A 1 91 ? 17.582 -8.551 -6.699 1.00 98.81 91 TYR A O 1
ATOM 672 N N . ARG A 1 92 ? 17.999 -9.569 -4.735 1.00 98.56 92 ARG A N 1
ATOM 673 C CA . ARG A 1 92 ? 16.734 -9.155 -4.106 1.00 98.56 92 ARG A CA 1
ATOM 674 C C . ARG A 1 92 ? 16.911 -7.729 -3.593 1.00 98.56 92 ARG A C 1
ATOM 676 O O . ARG A 1 92 ? 17.892 -7.463 -2.895 1.00 98.56 92 ARG A O 1
ATOM 683 N N . ILE A 1 93 ? 15.990 -6.830 -3.920 1.00 98.12 93 ILE A N 1
ATOM 684 C CA . ILE A 1 93 ? 15.966 -5.449 -3.422 1.00 98.12 93 ILE A CA 1
ATOM 685 C C . ILE A 1 93 ? 15.164 -5.393 -2.119 1.00 98.12 93 ILE A C 1
ATOM 687 O O . ILE A 1 93 ? 14.204 -6.137 -1.938 1.00 98.12 93 ILE A O 1
ATOM 691 N N . GLY A 1 94 ? 15.603 -4.556 -1.180 1.00 95.88 94 GLY A N 1
ATOM 692 C CA . GLY A 1 94 ? 15.055 -4.512 0.176 1.00 95.88 94 GLY A CA 1
ATOM 693 C C . GLY A 1 94 ? 15.806 -3.543 1.086 1.00 95.88 94 GLY A C 1
ATOM 694 O O . GLY A 1 94 ? 16.614 -2.740 0.612 1.00 95.88 94 GLY A O 1
ATOM 695 N N . TRP A 1 95 ? 15.577 -3.594 2.399 1.00 92.12 95 TRP A N 1
ATOM 696 C CA . TRP A 1 95 ? 16.254 -2.680 3.331 1.00 92.12 95 TRP A CA 1
ATOM 697 C C . TRP A 1 95 ? 17.735 -3.044 3.553 1.00 92.12 95 TRP A C 1
ATOM 699 O O . TRP A 1 95 ? 18.613 -2.223 3.269 1.00 92.12 95 TRP A O 1
ATOM 709 N N . TYR A 1 96 ? 18.025 -4.257 4.033 1.00 89.06 96 TYR A N 1
ATOM 710 C CA . TYR A 1 96 ? 19.362 -4.823 4.284 1.00 89.06 96 TYR A CA 1
ATOM 711 C C . TYR A 1 96 ? 20.351 -3.849 4.953 1.00 89.06 96 TYR A C 1
ATOM 713 O O . TYR A 1 96 ? 21.391 -3.491 4.390 1.00 89.06 96 TYR A O 1
ATOM 721 N N . GLY A 1 97 ? 19.992 -3.335 6.134 1.00 83.25 97 GLY A N 1
ATOM 722 C CA . GLY A 1 97 ? 20.813 -2.361 6.872 1.00 83.25 97 GLY A CA 1
ATOM 723 C C . GLY A 1 97 ? 20.986 -1.009 6.163 1.00 83.25 97 GLY A C 1
ATOM 724 O O . GLY A 1 97 ? 21.875 -0.240 6.512 1.00 83.25 97 GLY A O 1
ATOM 725 N N . GLY A 1 98 ? 20.165 -0.725 5.149 1.00 87.31 98 GLY A N 1
ATOM 726 C CA . GLY A 1 98 ? 20.231 0.464 4.304 1.00 87.31 98 GLY A CA 1
ATOM 727 C C . GLY A 1 98 ? 20.977 0.263 2.982 1.00 87.31 98 GLY A C 1
ATOM 728 O O . GLY A 1 98 ? 20.842 1.110 2.094 1.00 87.31 98 GLY A O 1
ATOM 729 N N . LEU A 1 99 ? 21.697 -0.850 2.787 1.00 88.62 99 LEU A N 1
ATOM 730 C CA . LEU A 1 99 ? 22.510 -1.102 1.585 1.00 88.62 99 LEU A CA 1
ATOM 731 C C . LEU A 1 99 ? 21.666 -1.281 0.310 1.00 88.62 99 LEU A C 1
ATOM 733 O O . LEU A 1 99 ? 22.094 -0.877 -0.778 1.00 88.62 99 LEU A O 1
ATOM 737 N N . GLY A 1 100 ? 20.432 -1.771 0.452 1.00 89.38 100 GLY A N 1
ATOM 738 C CA . GLY A 1 100 ? 19.414 -1.755 -0.600 1.00 89.38 100 GLY A CA 1
ATOM 739 C C . GLY A 1 100 ? 19.204 -3.064 -1.357 1.00 89.38 100 GLY A C 1
ATOM 740 O O . GLY A 1 100 ? 18.218 -3.171 -2.073 1.00 89.38 100 GLY A O 1
ATOM 741 N N . GLY A 1 101 ? 20.075 -4.060 -1.200 1.00 94.81 101 GLY A N 1
ATOM 742 C CA . GLY A 1 101 ? 19.861 -5.369 -1.811 1.00 94.81 101 GLY A CA 1
ATOM 743 C C . GLY A 1 101 ? 20.784 -6.456 -1.273 1.00 94.81 101 GLY A C 1
ATOM 744 O O . GLY A 1 101 ? 21.741 -6.170 -0.554 1.00 94.81 101 GLY A O 1
ATOM 745 N N . ARG A 1 102 ? 20.500 -7.704 -1.647 1.00 97.69 102 ARG A N 1
ATOM 746 C CA . ARG A 1 102 ? 21.265 -8.913 -1.304 1.00 97.69 102 ARG A CA 1
ATOM 747 C C . ARG A 1 102 ? 21.464 -9.759 -2.556 1.00 97.69 102 ARG A C 1
ATOM 749 O O . ARG A 1 102 ? 20.491 -10.060 -3.241 1.00 97.69 102 ARG A O 1
ATOM 756 N N . LEU A 1 103 ? 22.703 -10.171 -2.826 1.00 98.00 103 LEU A N 1
ATOM 757 C CA . LEU A 1 103 ? 23.022 -11.092 -3.921 1.00 98.00 103 LEU A CA 1
ATOM 758 C C . LEU A 1 103 ? 22.382 -12.467 -3.652 1.00 98.00 103 LEU A C 1
ATOM 760 O O . LEU A 1 103 ? 22.531 -13.018 -2.560 1.00 98.00 103 LEU A O 1
ATOM 764 N N . ARG A 1 104 ? 21.659 -13.006 -4.637 1.00 97.69 104 ARG A N 1
ATOM 765 C CA . ARG A 1 104 ? 20.978 -14.315 -4.586 1.00 97.69 104 ARG A CA 1
ATOM 766 C C . ARG A 1 104 ? 21.516 -15.311 -5.610 1.00 97.69 104 ARG A C 1
ATOM 768 O O . ARG A 1 104 ? 21.393 -16.511 -5.384 1.00 97.69 104 ARG A O 1
ATOM 775 N N . LEU A 1 105 ? 22.111 -14.825 -6.698 1.00 97.25 105 LEU A N 1
ATOM 776 C CA . LEU A 1 105 ? 22.714 -15.629 -7.759 1.00 97.25 105 LEU A CA 1
ATOM 777 C C . LEU A 1 105 ? 23.843 -14.832 -8.424 1.00 97.25 105 LEU A C 1
ATOM 779 O O . LEU A 1 105 ? 23.671 -13.639 -8.660 1.00 97.25 105 LEU A O 1
ATOM 783 N N . HIS A 1 106 ? 24.955 -15.493 -8.736 1.00 98.00 106 HIS A N 1
ATOM 784 C CA . HIS A 1 106 ? 26.018 -14.981 -9.601 1.00 98.00 106 HIS A CA 1
ATOM 785 C C . HIS A 1 106 ? 26.349 -16.072 -10.616 1.00 98.00 106 HIS A C 1
ATOM 787 O O . HIS A 1 106 ? 26.743 -17.166 -10.211 1.00 98.00 106 HIS A O 1
ATOM 793 N N . ASP A 1 107 ? 26.212 -15.769 -11.904 1.00 97.50 107 ASP A N 1
ATOM 794 C CA . ASP A 1 107 ? 26.511 -16.690 -12.997 1.00 97.50 107 ASP A CA 1
ATOM 795 C C . ASP A 1 107 ? 27.401 -16.042 -14.061 1.00 97.50 107 ASP A C 1
ATOM 797 O O . ASP A 1 107 ? 27.186 -14.904 -14.485 1.00 97.50 107 ASP A O 1
ATOM 801 N N . GLY A 1 108 ? 28.372 -16.812 -14.552 1.00 94.31 108 GLY A N 1
ATOM 802 C CA . GLY A 1 108 ? 29.222 -16.452 -15.682 1.00 94.31 108 GLY A CA 1
ATOM 803 C C . GLY A 1 108 ? 30.706 -16.777 -15.473 1.00 94.31 108 GLY A C 1
ATOM 804 O O . GLY A 1 108 ? 31.065 -17.448 -14.506 1.00 94.31 108 GLY A O 1
ATOM 805 N N . PRO A 1 109 ? 31.584 -16.324 -16.388 1.00 95.94 109 PRO A N 1
ATOM 806 C CA . PRO A 1 109 ? 31.255 -15.607 -17.623 1.00 95.94 109 PRO A CA 1
ATOM 807 C C . PRO A 1 109 ? 30.459 -16.467 -18.621 1.00 95.94 109 PRO A C 1
ATOM 809 O O . PRO A 1 109 ? 30.847 -17.582 -18.962 1.00 95.94 109 PRO A O 1
ATOM 812 N N . LEU A 1 110 ? 29.346 -15.921 -19.108 1.00 97.88 110 LEU A N 1
ATOM 813 C CA . LEU A 1 110 ? 28.502 -16.462 -20.173 1.00 97.88 110 LEU A CA 1
ATOM 814 C C . LEU A 1 110 ? 28.921 -15.871 -21.527 1.00 97.88 110 LEU A C 1
ATOM 816 O O . LEU A 1 110 ? 29.416 -14.746 -21.589 1.00 97.88 110 LEU A O 1
ATOM 820 N N . ASN A 1 111 ? 28.693 -16.595 -22.625 1.00 98.00 111 ASN A N 1
ATOM 821 C CA . ASN A 1 111 ? 28.978 -16.099 -23.976 1.00 98.00 111 ASN A CA 1
ATOM 822 C C . ASN A 1 111 ? 27.844 -15.188 -24.471 1.00 98.00 111 ASN A C 1
ATOM 824 O O . ASN A 1 111 ? 26.749 -15.664 -24.766 1.00 98.00 111 ASN A O 1
ATOM 828 N N . GLY A 1 112 ? 28.107 -13.886 -24.583 1.00 97.50 112 GLY A N 1
ATOM 829 C CA . GLY A 1 112 ? 27.180 -12.909 -25.151 1.00 97.50 112 GLY A CA 1
ATOM 830 C C . GLY A 1 112 ? 27.304 -12.808 -26.670 1.00 97.50 112 GLY A C 1
ATOM 831 O O . GLY A 1 112 ? 28.389 -12.947 -27.234 1.00 97.50 112 GLY A O 1
ATOM 832 N N . THR A 1 113 ? 26.184 -12.536 -27.338 1.00 97.88 113 THR A N 1
ATOM 833 C CA . THR A 1 113 ? 26.121 -12.325 -28.791 1.00 97.88 113 THR A CA 1
ATOM 834 C C . THR A 1 113 ? 25.268 -11.103 -29.111 1.00 97.88 113 THR A C 1
ATOM 836 O O . THR A 1 113 ? 24.363 -10.763 -28.348 1.00 97.88 113 THR A O 1
ATOM 839 N N . THR A 1 114 ? 25.537 -10.442 -30.238 1.00 98.19 114 THR A N 1
ATOM 840 C CA . THR A 1 114 ? 24.648 -9.402 -30.766 1.00 98.19 114 THR A CA 1
ATOM 841 C C . THR A 1 114 ? 23.408 -10.084 -31.352 1.00 98.19 114 THR A C 1
ATOM 843 O O . THR A 1 114 ? 23.491 -10.732 -32.396 1.00 98.19 114 THR A O 1
ATOM 846 N N . GLN A 1 115 ? 22.268 -9.970 -30.671 1.00 97.50 115 GLN A N 1
ATOM 847 C CA . GLN A 1 115 ? 20.969 -10.431 -31.174 1.00 97.50 115 GLN A CA 1
ATOM 848 C C . GLN A 1 115 ? 20.440 -9.485 -32.273 1.00 97.50 115 GLN A C 1
ATOM 850 O O . GLN A 1 115 ? 20.963 -8.388 -32.477 1.00 97.50 115 GLN A O 1
ATOM 855 N N . ALA A 1 116 ? 19.388 -9.897 -32.987 1.00 94.75 116 ALA A N 1
ATOM 856 C CA . ALA A 1 116 ? 18.769 -9.091 -34.043 1.00 94.75 116 ALA A CA 1
ATOM 857 C C . ALA A 1 116 ? 18.180 -7.762 -33.518 1.00 94.75 116 ALA A C 1
ATOM 859 O O . ALA A 1 116 ? 17.716 -7.679 -32.382 1.00 94.75 116 ALA A O 1
ATOM 860 N N . ALA A 1 117 ? 18.156 -6.723 -34.358 1.00 91.00 117 ALA A N 1
ATOM 861 C CA . ALA A 1 117 ? 17.529 -5.448 -34.010 1.00 91.00 117 ALA A CA 1
ATOM 862 C C . ALA A 1 117 ? 16.003 -5.595 -33.847 1.00 91.00 117 ALA A C 1
ATOM 864 O O . ALA A 1 117 ? 15.347 -6.260 -34.651 1.00 91.00 117 ALA A O 1
ATOM 865 N N . CYS A 1 118 ? 15.438 -4.956 -32.821 1.00 94.12 118 CYS A N 1
ATOM 866 C CA . CYS A 1 118 ? 14.010 -5.024 -32.513 1.00 94.12 118 CYS A CA 1
ATOM 867 C C . CYS A 1 118 ? 13.236 -4.035 -33.402 1.00 94.12 118 CYS A C 1
ATOM 869 O O . CYS A 1 118 ? 13.260 -2.832 -33.160 1.00 94.12 118 CYS A O 1
ATOM 871 N N . VAL A 1 119 ? 12.576 -4.530 -34.451 1.00 93.12 119 VAL A N 1
ATOM 872 C CA . VAL A 1 119 ? 11.882 -3.685 -35.440 1.00 93.12 119 VAL A CA 1
ATOM 873 C C . VAL A 1 119 ? 10.465 -3.330 -34.951 1.00 93.12 119 VAL A C 1
ATOM 875 O O . VAL A 1 119 ? 9.744 -4.239 -34.535 1.00 93.12 119 VAL A O 1
ATOM 878 N N . PRO A 1 120 ? 10.027 -2.055 -35.012 1.00 95.75 120 PRO A N 1
ATOM 879 C CA . PRO A 1 120 ? 8.643 -1.682 -34.719 1.00 95.75 120 PRO A CA 1
ATOM 880 C C . PRO A 1 120 ? 7.680 -2.167 -35.810 1.00 95.75 120 PRO A C 1
ATOM 882 O O . PRO A 1 120 ? 7.933 -1.985 -37.003 1.00 95.75 120 PRO A O 1
ATOM 885 N N . ASP A 1 121 ? 6.535 -2.720 -35.408 1.00 97.31 121 ASP A N 1
ATOM 886 C CA . ASP A 1 121 ? 5.428 -3.005 -36.322 1.00 97.31 121 ASP A CA 1
ATOM 887 C C . ASP A 1 121 ? 4.900 -1.713 -36.970 1.00 97.31 121 ASP A C 1
ATOM 889 O O . ASP A 1 121 ? 4.565 -0.743 -36.286 1.00 97.31 121 ASP A O 1
ATOM 893 N N . ALA A 1 122 ? 4.784 -1.716 -38.299 1.00 95.75 122 ALA A N 1
ATOM 894 C CA . ALA A 1 122 ? 4.425 -0.536 -39.084 1.00 95.75 122 ALA A CA 1
ATOM 895 C C . ALA A 1 122 ? 2.970 -0.072 -38.881 1.00 95.75 122 ALA A C 1
ATOM 897 O O . ALA A 1 122 ? 2.655 1.077 -39.178 1.00 95.75 122 ALA A O 1
ATOM 898 N N . SER A 1 123 ? 2.083 -0.944 -38.388 1.00 96.69 123 SER A N 1
ATOM 899 C CA . SER A 1 123 ? 0.681 -0.602 -38.119 1.00 96.69 123 SER A CA 1
ATOM 900 C C . SER A 1 123 ? 0.488 -0.081 -36.694 1.00 96.69 123 SER A C 1
ATOM 902 O O . SER A 1 123 ? -0.042 1.007 -36.484 1.00 96.69 123 SER A O 1
ATOM 904 N N . THR A 1 124 ? 0.941 -0.841 -35.697 1.00 98.12 124 THR A N 1
ATOM 905 C CA . THR A 1 124 ? 0.648 -0.609 -34.273 1.00 98.12 124 THR A CA 1
ATOM 906 C C . THR A 1 124 ? 1.765 0.093 -33.505 1.00 98.12 124 THR A C 1
ATOM 908 O O . THR A 1 124 ? 1.540 0.515 -32.371 1.00 98.12 124 THR A O 1
ATOM 911 N N . GLY A 1 125 ? 2.965 0.202 -34.083 1.00 97.81 125 GLY A N 1
ATOM 912 C CA . GLY A 1 125 ? 4.169 0.697 -33.413 1.00 97.81 125 GLY A CA 1
ATOM 913 C C . GLY A 1 125 ? 4.794 -0.279 -32.413 1.00 97.81 125 GLY A C 1
ATOM 914 O O . GLY A 1 125 ? 5.763 0.084 -31.752 1.00 97.81 125 GLY A O 1
ATOM 915 N N . MET A 1 126 ? 4.261 -1.497 -32.277 1.00 98.06 126 MET A N 1
ATOM 916 C CA . MET A 1 126 ? 4.733 -2.461 -31.286 1.00 98.06 126 MET A CA 1
ATOM 917 C C . MET A 1 126 ? 6.160 -2.923 -31.581 1.00 98.06 126 MET A C 1
ATOM 919 O O . MET A 1 126 ? 6.428 -3.481 -32.643 1.00 98.06 126 MET A O 1
ATOM 923 N N . ILE A 1 127 ? 7.056 -2.761 -30.608 1.00 98.19 127 ILE A N 1
ATOM 924 C CA . ILE A 1 127 ? 8.410 -3.321 -30.638 1.00 98.19 127 ILE A CA 1
ATOM 925 C C . ILE A 1 127 ? 8.418 -4.607 -29.806 1.00 98.19 127 ILE A C 1
ATOM 927 O O . ILE A 1 127 ? 8.096 -4.589 -28.617 1.00 98.19 127 ILE A O 1
ATOM 931 N N . ALA A 1 128 ? 8.813 -5.716 -30.430 1.00 96.69 128 ALA A N 1
ATOM 932 C CA . ALA A 1 128 ? 9.121 -6.983 -29.773 1.00 96.69 128 ALA A CA 1
ATOM 933 C C . ALA A 1 128 ? 10.393 -7.558 -30.412 1.00 96.69 128 ALA A C 1
ATOM 935 O O . ALA A 1 128 ? 10.519 -7.602 -31.634 1.00 96.69 128 ALA A O 1
ATOM 936 N N . CYS A 1 129 ? 11.360 -7.956 -29.592 1.00 95.88 129 CYS A N 1
ATOM 937 C CA . CYS A 1 129 ? 12.727 -8.209 -30.042 1.00 95.88 129 CYS A CA 1
ATOM 938 C C . CYS A 1 129 ? 12.934 -9.579 -30.705 1.00 95.88 129 CYS A C 1
ATOM 940 O O . CYS A 1 129 ? 13.844 -9.732 -31.517 1.00 95.88 129 CYS A O 1
ATOM 942 N N . GLY A 1 130 ? 12.117 -10.583 -30.367 1.00 91.56 130 GLY A N 1
ATOM 943 C CA . GLY A 1 130 ? 12.210 -11.928 -30.956 1.00 91.56 130 GLY A CA 1
ATOM 944 C C . GLY A 1 130 ? 13.542 -12.652 -30.702 1.00 91.56 130 GLY A C 1
ATOM 945 O O . GLY A 1 130 ? 13.871 -13.590 -31.427 1.00 91.56 130 GLY A O 1
ATOM 946 N N . TRP A 1 131 ? 14.318 -12.210 -29.707 1.00 97.06 131 TRP A N 1
ATOM 947 C CA . TRP A 1 131 ? 15.623 -12.777 -29.364 1.00 97.06 131 TRP A CA 1
ATOM 948 C C . TRP A 1 131 ? 15.497 -14.233 -28.906 1.00 97.06 131 TRP A C 1
ATOM 950 O O . TRP A 1 131 ? 14.465 -14.658 -28.381 1.00 97.06 131 TRP A O 1
ATOM 960 N N . THR A 1 132 ? 16.569 -15.008 -29.058 1.00 96.06 132 THR A N 1
ATOM 961 C CA . THR A 1 132 ? 16.654 -16.335 -28.433 1.00 96.06 132 THR A CA 1
ATOM 962 C C . THR A 1 132 ? 16.955 -16.209 -26.930 1.00 96.06 132 THR A C 1
ATOM 964 O O . THR A 1 132 ? 17.602 -15.243 -26.518 1.00 96.06 132 THR A O 1
ATOM 967 N N . PRO A 1 133 ? 16.518 -17.160 -26.080 1.00 97.06 133 PRO A N 1
ATOM 968 C CA . PRO A 1 133 ? 16.935 -17.194 -24.679 1.00 97.06 133 PRO A CA 1
ATOM 969 C C . PRO A 1 133 ? 18.461 -17.332 -24.571 1.00 97.06 133 PRO A C 1
ATOM 971 O O . PRO A 1 133 ? 19.029 -18.293 -25.093 1.00 97.06 133 PRO A O 1
ATOM 974 N N . SER A 1 134 ? 19.116 -16.392 -23.886 1.00 97.62 134 SER A N 1
ATOM 975 C CA . SER A 1 134 ? 20.578 -16.369 -23.711 1.00 97.62 134 SER A CA 1
ATOM 976 C C . SER A 1 134 ? 21.013 -17.057 -22.413 1.00 97.62 134 SER A C 1
ATOM 978 O O . SER A 1 134 ? 22.074 -17.673 -22.362 1.00 97.62 134 SER A O 1
ATOM 980 N N . TYR A 1 135 ? 20.185 -16.984 -21.365 1.00 97.56 135 TYR A N 1
ATOM 981 C CA . TYR A 1 135 ? 20.381 -17.703 -20.103 1.00 97.56 135 TYR A CA 1
ATOM 982 C C . TYR A 1 135 ? 19.040 -18.156 -19.503 1.00 97.56 135 TYR A C 1
ATOM 984 O O . TYR A 1 135 ? 17.980 -17.658 -19.885 1.00 97.56 135 TYR A O 1
ATOM 992 N N . SER A 1 136 ? 19.044 -19.123 -18.583 1.00 97.69 136 SER A N 1
ATOM 993 C CA . SER A 1 136 ? 17.854 -19.547 -17.831 1.00 97.69 136 SER A CA 1
ATOM 994 C C . SER A 1 136 ? 18.244 -20.171 -16.497 1.00 97.69 136 SER A C 1
ATOM 996 O O . SER A 1 136 ? 19.107 -21.043 -16.457 1.00 97.69 136 SER A O 1
ATOM 998 N N . PHE A 1 137 ? 17.569 -19.757 -15.427 1.00 96.94 137 PHE A N 1
ATOM 999 C CA . PHE A 1 137 ? 17.804 -20.239 -14.064 1.00 96.94 137 PHE A CA 1
ATOM 1000 C C . PHE A 1 137 ? 16.490 -20.647 -13.385 1.00 96.94 137 PHE A C 1
ATOM 1002 O O . PHE A 1 137 ? 15.399 -20.450 -13.925 1.00 96.94 137 PHE A O 1
ATOM 1009 N N . THR A 1 138 ? 16.593 -21.268 -12.209 1.00 96.12 138 THR A N 1
ATOM 1010 C CA . THR A 1 138 ? 15.444 -21.632 -11.363 1.00 96.12 138 THR A CA 1
ATOM 1011 C C . THR A 1 138 ? 15.452 -20.754 -10.119 1.00 96.12 138 THR A C 1
ATOM 1013 O O . THR A 1 138 ? 16.496 -20.576 -9.496 1.00 96.12 138 THR A O 1
ATOM 1016 N N . ILE A 1 139 ? 14.292 -20.216 -9.752 1.00 96.50 139 ILE A N 1
ATOM 1017 C CA . ILE A 1 139 ? 14.097 -19.455 -8.518 1.00 96.50 139 ILE A CA 1
ATOM 1018 C C . ILE A 1 139 ? 14.186 -20.429 -7.343 1.00 96.50 139 ILE A C 1
ATOM 1020 O O . ILE A 1 139 ? 13.424 -21.396 -7.283 1.00 96.50 139 ILE A O 1
ATOM 1024 N N . GLY A 1 140 ? 15.114 -20.201 -6.413 1.00 93.06 140 GLY A N 1
ATOM 1025 C CA . GLY A 1 140 ? 15.283 -21.073 -5.250 1.00 93.06 140 GLY A CA 1
ATOM 1026 C C . GLY A 1 140 ? 14.029 -21.105 -4.372 1.00 93.06 140 GLY A C 1
ATOM 1027 O O . GLY A 1 140 ? 13.308 -20.117 -4.257 1.00 93.06 140 GLY A O 1
ATOM 1028 N N . SER A 1 141 ? 13.754 -22.236 -3.719 1.00 90.31 141 SER A N 1
ATOM 1029 C CA . SER A 1 141 ? 12.628 -22.353 -2.775 1.00 90.31 141 SER A CA 1
ATOM 1030 C C . SER A 1 141 ? 12.792 -21.480 -1.520 1.00 90.31 141 SER A C 1
ATOM 1032 O O . SER A 1 141 ? 11.846 -21.302 -0.763 1.00 90.31 141 SER A O 1
ATOM 1034 N N . ASP A 1 142 ? 13.997 -20.954 -1.299 1.00 89.44 142 ASP A N 1
ATOM 1035 C CA . ASP A 1 142 ? 14.392 -19.997 -0.265 1.00 89.44 142 ASP A CA 1
ATOM 1036 C C . ASP A 1 142 ? 14.271 -18.522 -0.710 1.00 89.44 142 ASP A C 1
ATOM 1038 O O . ASP A 1 142 ? 14.617 -17.617 0.054 1.00 89.44 142 ASP A O 1
ATOM 1042 N N . TRP A 1 143 ? 13.849 -18.242 -1.949 1.00 94.94 143 TRP A N 1
ATOM 1043 C CA . TRP A 1 143 ? 13.755 -16.877 -2.483 1.00 94.94 143 TRP A CA 1
ATOM 1044 C C . TRP A 1 143 ? 12.505 -16.168 -1.949 1.00 94.94 143 TRP A C 1
ATOM 1046 O O . TRP A 1 143 ? 11.441 -16.187 -2.562 1.00 94.94 143 TRP A O 1
ATOM 1056 N N . THR A 1 144 ? 12.664 -15.524 -0.789 1.00 95.38 144 THR A N 1
ATOM 1057 C CA . THR A 1 144 ? 11.704 -14.602 -0.164 1.00 95.38 144 THR A CA 1
ATOM 1058 C C . THR A 1 144 ? 11.090 -13.650 -1.193 1.00 95.38 144 THR A C 1
ATOM 1060 O O . THR A 1 144 ? 11.836 -13.003 -1.939 1.00 95.38 144 THR A O 1
ATOM 1063 N N . SER A 1 145 ? 9.757 -13.523 -1.206 1.00 97.31 145 SER A N 1
ATOM 1064 C CA . SER A 1 145 ? 9.050 -12.615 -2.119 1.00 97.31 145 SER A CA 1
ATOM 1065 C C . SER A 1 145 ? 9.601 -11.188 -2.029 1.00 97.31 145 SER A C 1
ATOM 1067 O O . SER A 1 145 ? 10.027 -10.752 -0.959 1.00 97.31 145 SER A O 1
ATOM 1069 N N . GLY A 1 146 ? 9.674 -10.480 -3.154 1.00 97.69 146 GLY A N 1
ATOM 1070 C CA . GLY A 1 146 ? 10.337 -9.180 -3.277 1.00 97.69 146 GLY A CA 1
ATOM 1071 C C . GLY A 1 146 ? 10.458 -8.738 -4.731 1.00 97.69 146 GLY A C 1
ATOM 1072 O O . GLY A 1 146 ? 10.153 -9.509 -5.640 1.00 97.69 146 GLY A O 1
ATOM 1073 N N . ILE A 1 147 ? 10.970 -7.528 -4.948 1.00 98.25 147 ILE A N 1
ATOM 1074 C CA . ILE A 1 147 ? 11.411 -7.061 -6.271 1.00 98.25 147 ILE A CA 1
ATOM 1075 C C . ILE A 1 147 ? 12.883 -7.449 -6.464 1.00 98.25 147 ILE A C 1
ATOM 1077 O O . ILE A 1 147 ? 13.686 -7.341 -5.530 1.00 98.25 147 ILE A O 1
ATOM 1081 N N . TYR A 1 148 ? 13.238 -7.955 -7.644 1.00 98.69 148 TYR A N 1
ATOM 1082 C CA . TYR A 1 148 ? 14.558 -8.500 -7.953 1.00 98.69 148 TYR A CA 1
ATOM 1083 C C . TYR A 1 148 ? 15.135 -7.838 -9.208 1.00 98.69 148 TYR A C 1
ATOM 1085 O O . TYR A 1 148 ? 14.480 -7.734 -10.242 1.00 98.69 148 TYR A O 1
ATOM 1093 N N . LEU A 1 149 ? 16.405 -7.439 -9.129 1.00 98.75 149 LEU A N 1
ATOM 1094 C CA . LEU A 1 149 ? 17.156 -6.891 -10.255 1.00 98.75 149 LEU A CA 1
ATOM 1095 C C . LEU A 1 149 ? 18.267 -7.867 -10.645 1.00 98.75 149 LEU A C 1
ATOM 1097 O O . LEU A 1 149 ? 19.187 -8.112 -9.862 1.00 98.75 149 LEU A O 1
ATOM 1101 N N . ALA A 1 150 ? 18.205 -8.400 -11.864 1.00 98.75 150 ALA A N 1
ATOM 1102 C CA . ALA A 1 150 ? 19.345 -9.055 -12.494 1.00 98.75 150 ALA A CA 1
ATOM 1103 C C . ALA A 1 150 ? 20.235 -7.988 -13.144 1.00 98.75 150 ALA A C 1
ATOM 1105 O O . ALA A 1 150 ? 19.815 -7.320 -14.085 1.00 98.75 150 ALA A O 1
ATOM 1106 N N . VAL A 1 151 ? 21.455 -7.816 -12.642 1.00 98.81 151 VAL A N 1
ATOM 1107 C CA . VAL A 1 151 ? 22.473 -6.948 -13.239 1.00 98.81 151 VAL A CA 1
ATOM 1108 C C . VAL A 1 151 ? 23.260 -7.767 -14.254 1.00 98.81 151 VAL A C 1
ATOM 1110 O O . VAL A 1 151 ? 24.003 -8.680 -13.899 1.00 98.81 151 VAL A O 1
ATOM 1113 N N . LEU A 1 152 ? 23.100 -7.427 -15.527 1.00 98.88 152 LEU A N 1
ATOM 1114 C CA . LEU A 1 152 ? 23.939 -7.917 -16.613 1.00 98.88 152 LEU A CA 1
ATOM 1115 C C . LEU A 1 152 ? 25.218 -7.073 -16.639 1.00 98.88 152 LEU A C 1
ATOM 1117 O O . LEU A 1 152 ? 25.106 -5.850 -16.633 1.00 98.88 152 LEU A O 1
ATOM 1121 N N . THR A 1 153 ? 26.407 -7.680 -16.700 1.00 98.75 153 THR A N 1
ATOM 1122 C CA . THR A 1 153 ? 27.689 -6.948 -16.832 1.00 98.75 153 THR A CA 1
ATOM 1123 C C . THR A 1 153 ? 28.554 -7.568 -17.926 1.00 98.75 153 THR A C 1
ATOM 1125 O O . THR A 1 153 ? 28.919 -8.733 -17.812 1.00 98.75 153 THR A O 1
ATOM 1128 N N . ASN A 1 154 ? 28.904 -6.831 -18.987 1.00 98.44 154 ASN A N 1
ATOM 1129 C CA . ASN A 1 154 ? 29.785 -7.347 -20.049 1.00 98.44 154 ASN A CA 1
ATOM 1130 C C . ASN A 1 154 ? 31.284 -7.230 -19.702 1.00 98.44 154 ASN A C 1
ATOM 1132 O O . ASN A 1 154 ? 31.662 -6.542 -18.756 1.00 98.44 154 ASN A O 1
ATOM 1136 N N . ALA A 1 155 ? 32.153 -7.886 -20.477 1.00 97.44 155 ALA A N 1
ATOM 1137 C CA . ALA A 1 155 ? 33.607 -7.862 -20.275 1.00 97.44 155 ALA A CA 1
ATOM 1138 C C . ALA A 1 155 ? 34.228 -6.449 -20.361 1.00 97.44 155 ALA A C 1
ATOM 1140 O O . ALA A 1 155 ? 35.226 -6.170 -19.701 1.00 97.44 155 ALA A O 1
ATOM 1141 N N . GLY A 1 156 ? 33.614 -5.530 -21.114 1.00 95.19 156 GLY A N 1
ATOM 1142 C CA . GLY A 1 156 ? 33.931 -4.097 -21.110 1.00 95.19 156 GLY A CA 1
ATOM 1143 C C . GLY A 1 156 ? 33.445 -3.328 -19.870 1.00 95.19 156 GLY A C 1
ATOM 1144 O O . GLY A 1 156 ? 33.577 -2.100 -19.827 1.00 95.19 156 GLY A O 1
ATOM 1145 N N . GLY A 1 157 ? 32.860 -4.009 -18.883 1.00 97.44 157 GLY A N 1
ATOM 1146 C CA . GLY A 1 157 ? 32.330 -3.456 -17.637 1.00 97.44 157 GLY A CA 1
ATOM 1147 C C . GLY A 1 157 ? 31.022 -2.677 -17.782 1.00 97.44 157 GLY A C 1
ATOM 1148 O O . GLY A 1 157 ? 30.636 -2.001 -16.837 1.00 97.44 157 GLY A O 1
ATOM 1149 N N . TRP A 1 158 ? 30.363 -2.706 -18.945 1.00 98.56 158 TRP A N 1
ATOM 1150 C CA . TRP A 1 158 ? 29.070 -2.041 -19.145 1.00 98.56 158 TRP A CA 1
ATOM 1151 C C . TRP A 1 158 ? 27.936 -2.868 -18.542 1.00 98.56 158 TRP A C 1
ATOM 1153 O O . TRP A 1 158 ? 27.970 -4.096 -18.631 1.00 98.56 158 TRP A O 1
ATOM 1163 N N . GLN A 1 159 ? 26.936 -2.199 -17.962 1.00 98.75 159 GLN A N 1
ATOM 1164 C CA . GLN A 1 159 ? 25.916 -2.843 -17.134 1.00 98.75 159 GLN A CA 1
ATOM 1165 C C . GLN A 1 159 ? 24.478 -2.430 -17.472 1.00 98.75 159 GLN A C 1
ATOM 1167 O O . GLN A 1 159 ? 24.227 -1.282 -17.836 1.00 98.75 159 GLN A O 1
ATOM 1172 N N . ASN A 1 160 ? 23.521 -3.341 -17.302 1.00 98.62 160 ASN A N 1
ATOM 1173 C CA . ASN A 1 160 ? 22.090 -3.096 -17.522 1.00 98.62 160 ASN A CA 1
ATOM 1174 C C . ASN A 1 160 ? 21.250 -3.975 -16.579 1.00 98.62 160 ASN A C 1
ATOM 1176 O O . ASN A 1 160 ? 21.621 -5.119 -16.316 1.00 98.62 160 ASN A O 1
ATOM 1180 N N . TYR A 1 161 ? 20.141 -3.449 -16.061 1.00 98.75 161 TYR A N 1
ATOM 1181 C CA . TYR A 1 161 ? 19.200 -4.208 -15.240 1.00 98.75 161 TYR A CA 1
ATOM 1182 C C . TYR A 1 161 ? 18.209 -5.007 -16.094 1.00 98.75 161 TYR A C 1
ATOM 1184 O O . TYR A 1 161 ? 17.803 -4.573 -17.170 1.00 98.75 161 TYR A O 1
ATOM 1192 N N . VAL A 1 162 ? 17.722 -6.112 -15.535 1.00 98.69 162 VAL A N 1
ATOM 1193 C CA . VAL A 1 162 ? 16.426 -6.711 -15.868 1.00 98.69 162 VAL A CA 1
ATOM 1194 C C . VAL A 1 162 ? 15.631 -6.844 -14.571 1.00 98.69 162 VAL A C 1
ATOM 1196 O O . VAL A 1 162 ? 16.067 -7.539 -13.651 1.00 98.69 162 VAL A O 1
ATOM 1199 N N . ASN A 1 163 ? 14.494 -6.153 -14.491 1.00 97.88 163 ASN A N 1
ATOM 1200 C CA . ASN A 1 163 ? 13.616 -6.139 -13.319 1.00 97.88 163 ASN A CA 1
ATOM 1201 C C . ASN A 1 163 ? 12.539 -7.240 -13.396 1.00 97.88 163 ASN A C 1
ATOM 1203 O O . ASN A 1 163 ? 11.991 -7.485 -14.474 1.00 97.88 163 ASN A O 1
ATOM 1207 N N . PHE A 1 164 ? 12.253 -7.897 -12.269 1.00 98.44 164 PHE A N 1
ATOM 1208 C CA . PHE A 1 164 ? 11.148 -8.845 -12.102 1.00 98.44 164 PHE A CA 1
ATOM 1209 C C . PHE A 1 164 ? 10.759 -9.021 -10.623 1.00 98.44 164 PHE A C 1
ATOM 1211 O O . PHE A 1 164 ? 11.602 -8.969 -9.728 1.00 98.44 164 PHE A O 1
ATOM 1218 N N . ALA A 1 165 ? 9.490 -9.330 -10.357 1.00 98.31 165 ALA A N 1
ATOM 1219 C CA . ALA A 1 165 ? 9.024 -9.697 -9.023 1.00 98.31 165 ALA A CA 1
ATOM 1220 C C . ALA A 1 165 ? 9.187 -11.205 -8.752 1.00 98.31 165 ALA A C 1
ATOM 1222 O O . ALA A 1 165 ? 8.880 -12.054 -9.594 1.00 98.31 165 ALA A O 1
ATOM 1223 N N . VAL A 1 166 ? 9.581 -11.565 -7.531 1.00 98.19 166 VAL A N 1
ATOM 1224 C CA . VAL A 1 166 ? 9.373 -12.919 -7.001 1.00 98.19 166 VAL A CA 1
ATOM 1225 C C . VAL A 1 166 ? 8.164 -12.870 -6.084 1.00 98.19 166 VAL A C 1
ATOM 1227 O O . VAL A 1 166 ? 8.155 -12.157 -5.078 1.00 98.19 166 VAL A O 1
ATOM 1230 N N . ARG A 1 167 ? 7.135 -13.635 -6.436 1.00 94.75 167 ARG A N 1
ATOM 1231 C CA . ARG A 1 167 ? 5.923 -13.799 -5.630 1.00 94.75 167 ARG A CA 1
ATOM 1232 C C . ARG A 1 167 ? 6.157 -14.775 -4.485 1.00 94.75 167 ARG A C 1
ATOM 1234 O O . ARG A 1 167 ? 7.093 -15.566 -4.513 1.00 94.75 167 ARG A O 1
ATOM 1241 N N . ASP A 1 168 ? 5.253 -14.802 -3.520 1.00 84.19 168 ASP A N 1
ATOM 1242 C CA . ASP A 1 168 ? 4.968 -16.034 -2.793 1.00 84.19 168 ASP A CA 1
ATOM 1243 C C . ASP A 1 168 ? 3.455 -16.157 -2.551 1.00 84.19 168 ASP A C 1
ATOM 1245 O O . ASP A 1 168 ? 2.710 -15.198 -2.738 1.00 84.19 168 ASP A O 1
ATOM 1249 N N . GLY A 1 169 ? 2.993 -17.369 -2.236 1.00 82.12 169 GLY A N 1
ATOM 1250 C CA . GLY A 1 169 ? 1.569 -17.689 -2.084 1.00 82.12 169 GLY A CA 1
ATOM 1251 C C . GLY A 1 169 ? 1.067 -17.652 -0.639 1.00 82.12 169 GLY A C 1
ATOM 1252 O O . GLY A 1 169 ? 0.130 -18.382 -0.315 1.00 82.12 169 GLY A O 1
ATOM 1253 N N . ARG A 1 170 ? 1.726 -16.914 0.264 1.00 90.62 170 ARG A N 1
ATOM 1254 C CA . ARG A 1 170 ? 1.266 -16.776 1.653 1.00 90.62 170 ARG A CA 1
ATOM 1255 C C . ARG A 1 170 ? 0.094 -15.789 1.735 1.00 90.62 170 ARG A C 1
ATOM 1257 O O . ARG A 1 170 ? 0.121 -14.774 1.046 1.00 90.62 170 ARG A O 1
ATOM 1264 N N . PRO A 1 171 ? -0.871 -16.006 2.648 1.00 87.75 171 PRO A N 1
ATOM 1265 C CA . PRO A 1 171 ? -1.847 -14.992 3.044 1.00 87.75 171 PRO A CA 1
ATOM 1266 C C . PRO A 1 171 ? -1.160 -13.963 3.959 1.00 87.75 171 PRO A C 1
ATOM 1268 O O . PRO A 1 171 ? -1.368 -13.952 5.175 1.00 87.75 171 PRO A O 1
ATOM 1271 N N . ALA A 1 172 ? -0.246 -13.178 3.389 1.00 91.75 172 ALA A N 1
ATOM 1272 C CA . ALA A 1 172 ? 0.538 -12.199 4.129 1.00 91.75 172 ALA A CA 1
ATOM 1273 C C . ALA A 1 172 ? -0.334 -11.030 4.601 1.00 91.75 172 ALA A C 1
ATOM 1275 O O . ALA A 1 172 ? -1.464 -10.831 4.144 1.00 91.75 172 ALA A O 1
ATOM 1276 N N . ALA A 1 173 ? 0.186 -10.221 5.520 1.00 93.12 173 ALA A N 1
ATOM 1277 C CA . ALA A 1 173 ? -0.569 -9.069 5.997 1.00 93.12 173 ALA A CA 1
ATOM 1278 C C . ALA A 1 173 ? -0.883 -8.069 4.864 1.00 93.12 173 ALA A C 1
ATOM 1280 O O . ALA A 1 173 ? -2.030 -7.625 4.752 1.00 93.12 173 ALA A O 1
ATOM 1281 N N . PHE A 1 174 ? 0.084 -7.769 3.993 1.00 96.69 174 PHE A N 1
ATOM 1282 C CA . PHE A 1 174 ? -0.078 -6.839 2.870 1.00 96.69 174 PHE A CA 1
ATOM 1283 C C . PHE A 1 174 ? 0.403 -7.427 1.539 1.00 96.69 174 PHE A C 1
ATOM 1285 O O . PHE A 1 174 ? 1.432 -8.094 1.504 1.00 96.69 174 PHE A O 1
ATOM 1292 N N . LEU A 1 175 ? -0.301 -7.113 0.447 1.00 97.31 175 LEU A N 1
ATOM 1293 C CA . LEU A 1 175 ? 0.124 -7.392 -0.927 1.00 97.31 175 LEU A CA 1
ATOM 1294 C C . LEU A 1 175 ? 0.539 -6.093 -1.626 1.00 97.31 175 LEU A C 1
ATOM 1296 O O . LEU A 1 175 ? -0.225 -5.131 -1.648 1.00 97.31 175 LEU A O 1
ATOM 1300 N N . TYR A 1 176 ? 1.730 -6.082 -2.214 1.00 97.88 176 TYR A N 1
ATOM 1301 C CA . TYR A 1 176 ? 2.287 -4.991 -3.013 1.00 97.88 176 TYR A CA 1
ATOM 1302 C C . TYR A 1 176 ? 2.145 -5.282 -4.514 1.00 97.88 176 TYR A C 1
ATOM 1304 O O . TYR A 1 176 ? 2.493 -6.384 -4.951 1.00 97.88 176 TYR A O 1
ATOM 1312 N N . GLN A 1 177 ? 1.705 -4.299 -5.302 1.00 97.75 177 GLN A N 1
ATOM 1313 C CA . GLN A 1 177 ? 1.733 -4.327 -6.766 1.00 97.75 177 GLN A CA 1
ATOM 1314 C C . GLN A 1 177 ? 2.818 -3.390 -7.317 1.00 97.75 177 GLN A C 1
ATOM 1316 O O . GLN A 1 177 ? 2.862 -2.213 -6.968 1.00 97.75 177 GLN A O 1
ATOM 1321 N N . GLU A 1 178 ? 3.668 -3.925 -8.193 1.00 97.31 178 GLU A N 1
ATOM 1322 C CA . GLU A 1 178 ? 4.598 -3.168 -9.038 1.00 97.31 178 GLU A CA 1
ATOM 1323 C C . GLU A 1 178 ? 3.937 -2.805 -10.382 1.00 97.31 178 GLU A C 1
ATOM 1325 O O . GLU A 1 178 ? 3.458 -3.701 -11.091 1.00 97.31 178 GLU A O 1
ATOM 1330 N N . GLY A 1 179 ? 3.970 -1.513 -10.742 1.00 96.94 179 GLY A N 1
ATOM 1331 C CA . GLY A 1 179 ? 3.308 -0.910 -11.914 1.00 96.94 179 GLY A CA 1
ATOM 1332 C C . GLY A 1 179 ? 3.989 -1.190 -13.264 1.00 96.94 179 GLY A C 1
ATOM 1333 O O . GLY A 1 179 ? 4.249 -0.280 -14.061 1.00 96.94 179 GLY A O 1
ATOM 1334 N N . VAL A 1 180 ? 4.323 -2.455 -13.531 1.00 98.44 180 VAL A N 1
ATOM 1335 C CA . VAL A 1 180 ? 5.051 -2.911 -14.731 1.00 98.44 180 VAL A CA 1
ATOM 1336 C C . VAL A 1 180 ? 4.360 -2.553 -16.055 1.00 98.44 180 VAL A C 1
ATOM 1338 O O . VAL A 1 180 ? 5.033 -2.423 -17.084 1.00 98.44 180 VAL A O 1
ATOM 1341 N N . ASN A 1 181 ? 3.040 -2.356 -16.055 1.00 98.75 181 ASN A N 1
ATOM 1342 C CA . ASN A 1 181 ? 2.292 -1.861 -17.203 1.00 98.75 181 ASN A CA 1
ATOM 1343 C C . ASN A 1 181 ? 2.688 -0.422 -17.534 1.00 98.75 181 ASN A C 1
ATOM 1345 O O . ASN A 1 181 ? 2.981 -0.128 -18.694 1.00 98.75 181 ASN A O 1
ATOM 1349 N N . THR A 1 182 ? 2.748 0.458 -16.530 1.00 98.56 182 THR A N 1
ATOM 1350 C CA . THR A 1 182 ? 3.205 1.846 -16.689 1.00 98.56 182 THR A CA 1
ATOM 1351 C C . THR A 1 182 ? 4.643 1.887 -17.168 1.00 98.56 182 THR A C 1
ATOM 1353 O O . THR A 1 182 ? 4.959 2.628 -18.101 1.00 98.56 182 THR A O 1
ATOM 1356 N N . TYR A 1 183 ? 5.501 1.015 -16.627 1.00 98.25 183 TYR A N 1
ATOM 1357 C CA . TYR A 1 183 ? 6.883 0.916 -17.088 1.00 98.25 183 TYR A CA 1
ATOM 1358 C C . TYR A 1 183 ? 6.933 0.629 -18.595 1.00 98.25 183 TYR A C 1
ATOM 1360 O O . TYR A 1 183 ? 7.658 1.313 -19.309 1.00 98.25 183 TYR A O 1
ATOM 1368 N N . GLN A 1 184 ? 6.147 -0.330 -19.111 1.00 98.38 184 GLN A N 1
ATOM 1369 C CA . GLN A 1 184 ? 6.104 -0.617 -20.554 1.00 98.38 184 GLN A CA 1
ATOM 1370 C C . GLN A 1 184 ? 5.369 0.440 -21.384 1.00 98.38 184 GLN A C 1
ATOM 1372 O O . GLN A 1 184 ? 5.714 0.630 -22.551 1.00 98.38 184 GLN A O 1
ATOM 1377 N N . ALA A 1 185 ? 4.385 1.131 -20.810 1.00 98.75 185 ALA A N 1
ATOM 1378 C CA . ALA A 1 185 ? 3.645 2.195 -21.475 1.00 98.75 185 ALA A CA 1
ATOM 1379 C C . ALA A 1 185 ? 4.513 3.426 -21.762 1.00 98.75 185 ALA A C 1
ATOM 1381 O O . ALA A 1 185 ? 4.394 4.012 -22.837 1.00 98.75 185 ALA A O 1
ATOM 1382 N N . TYR A 1 186 ? 5.407 3.783 -20.835 1.00 98.38 186 TYR A N 1
ATOM 1383 C CA . TYR A 1 186 ? 6.397 4.847 -21.023 1.00 98.38 186 TYR A CA 1
ATOM 1384 C C . TYR A 1 186 ? 7.679 4.368 -21.724 1.00 98.38 186 TYR A C 1
ATOM 1386 O O . TYR A 1 186 ? 8.362 5.194 -22.329 1.00 98.38 186 TYR A O 1
ATOM 1394 N N . ASN A 1 187 ? 7.993 3.064 -21.683 1.00 98.25 187 ASN A N 1
ATOM 1395 C CA . ASN A 1 187 ? 9.184 2.479 -22.305 1.00 98.25 187 ASN A CA 1
ATOM 1396 C C . ASN A 1 187 ? 9.257 2.792 -23.806 1.00 98.25 187 ASN A C 1
ATOM 1398 O O . ASN A 1 187 ? 8.467 2.282 -24.604 1.00 98.25 187 ASN A O 1
ATOM 1402 N N . ASP A 1 188 ? 10.256 3.586 -24.172 1.00 96.50 188 ASP A N 1
ATOM 1403 C CA . ASP A 1 188 ? 10.587 3.993 -25.534 1.00 96.50 188 ASP A CA 1
ATOM 1404 C C . ASP A 1 188 ? 11.700 3.142 -26.166 1.00 96.50 188 ASP A C 1
ATOM 1406 O O . ASP A 1 188 ? 12.180 3.489 -27.240 1.00 96.50 188 ASP A O 1
ATOM 1410 N N . TYR A 1 189 ? 12.096 2.014 -25.556 1.00 97.56 189 TYR A N 1
ATOM 1411 C CA . TYR A 1 189 ? 13.226 1.208 -26.031 1.00 97.56 189 TYR A CA 1
ATOM 1412 C C . TYR A 1 189 ? 13.127 0.825 -27.526 1.00 97.56 189 TYR A C 1
ATOM 1414 O O . TYR A 1 189 ? 12.104 0.246 -27.926 1.00 97.56 189 TYR A O 1
ATOM 1422 N N . PRO A 1 190 ? 14.205 1.033 -28.315 1.00 96.44 190 PRO A N 1
ATOM 1423 C CA . PRO A 1 190 ? 15.462 1.693 -27.929 1.00 96.44 190 PRO A CA 1
ATOM 1424 C C . PRO A 1 190 ? 15.316 3.223 -27.881 1.00 96.44 190 PRO A C 1
ATOM 1426 O O . PRO A 1 190 ? 14.826 3.813 -28.837 1.00 96.44 190 PRO A O 1
ATOM 1429 N N . ASN A 1 191 ? 15.802 3.892 -26.825 1.00 95.12 191 ASN A N 1
ATOM 1430 C CA . ASN A 1 191 ? 15.834 5.361 -26.770 1.00 95.12 191 ASN A CA 1
ATOM 1431 C C . ASN A 1 191 ? 16.973 5.924 -27.649 1.00 95.12 191 ASN A C 1
ATOM 1433 O O . ASN A 1 191 ? 17.989 6.434 -27.179 1.00 95.12 191 ASN A O 1
ATOM 1437 N N . ASP A 1 192 ? 16.801 5.762 -28.959 1.00 93.56 192 ASP A N 1
ATOM 1438 C CA . ASP A 1 192 ? 17.718 6.150 -30.032 1.00 93.56 192 ASP A CA 1
ATOM 1439 C C . ASP A 1 192 ? 17.327 7.475 -30.712 1.00 93.56 192 ASP A C 1
ATOM 1441 O O . ASP A 1 192 ? 18.082 8.008 -31.526 1.00 93.56 192 ASP A O 1
ATOM 1445 N N . ARG A 1 193 ? 16.142 8.008 -30.373 1.00 94.00 193 ARG A N 1
ATOM 1446 C CA . ARG A 1 193 ? 15.476 9.163 -31.007 1.00 94.00 193 ARG A CA 1
ATOM 1447 C C . ARG A 1 193 ? 15.198 8.991 -32.510 1.00 94.00 193 ARG A C 1
ATOM 1449 O O . ARG A 1 193 ? 15.052 9.977 -33.231 1.00 94.00 193 ARG A O 1
ATOM 1456 N N . LEU A 1 194 ? 15.115 7.745 -32.980 1.00 94.50 194 LEU A N 1
ATOM 1457 C CA . LEU A 1 194 ? 14.996 7.368 -34.393 1.00 94.50 194 LEU A CA 1
ATOM 1458 C C . LEU A 1 194 ? 13.918 6.298 -34.630 1.00 94.50 194 LEU A C 1
ATOM 1460 O O . LEU A 1 194 ? 13.109 6.450 -35.545 1.00 94.50 194 LEU A O 1
ATOM 1464 N N . THR A 1 195 ? 13.893 5.235 -33.822 1.00 94.75 195 THR A N 1
ATOM 1465 C CA . THR A 1 195 ? 13.010 4.066 -33.984 1.00 94.75 195 THR A CA 1
ATOM 1466 C C . THR A 1 195 ? 12.242 3.675 -32.720 1.00 94.75 195 THR A C 1
ATOM 1468 O O . THR A 1 195 ? 11.214 3.006 -32.842 1.00 94.75 195 THR A O 1
ATOM 1471 N N . GLY A 1 196 ? 12.689 4.119 -31.539 1.00 97.19 196 GLY A N 1
ATOM 1472 C CA . GLY A 1 196 ? 12.024 3.885 -30.256 1.00 97.19 196 GLY A CA 1
ATOM 1473 C C . GLY A 1 196 ? 10.562 4.338 -30.208 1.00 97.19 196 GLY A C 1
ATOM 1474 O O . GLY A 1 196 ? 10.202 5.373 -30.776 1.00 97.19 196 GLY A O 1
ATOM 1475 N N . LYS A 1 197 ? 9.705 3.555 -29.537 1.00 98.06 197 LYS A N 1
ATOM 1476 C CA . LYS A 1 197 ? 8.259 3.818 -29.406 1.00 98.06 197 LYS A CA 1
ATOM 1477 C C . LYS A 1 197 ? 7.696 3.379 -28.054 1.00 98.06 197 LYS A C 1
ATOM 1479 O O . LYS A 1 197 ? 8.019 2.299 -27.556 1.00 98.06 197 LYS A O 1
ATOM 1484 N N . SER A 1 198 ? 6.791 4.199 -27.530 1.00 98.56 198 SER A N 1
ATOM 1485 C CA . SER A 1 198 ? 6.008 4.022 -26.301 1.00 98.56 198 SER A CA 1
ATOM 1486 C C . SER A 1 198 ? 4.507 4.239 -26.598 1.00 98.56 198 SER A C 1
ATOM 1488 O O . SER A 1 198 ? 4.124 4.464 -27.748 1.00 98.56 198 SER A O 1
ATOM 1490 N N . LEU A 1 199 ? 3.634 4.233 -25.583 1.00 98.75 199 LEU A N 1
ATOM 1491 C CA . LEU A 1 199 ? 2.225 4.656 -25.708 1.00 98.75 199 LEU A CA 1
ATOM 1492 C C . LEU A 1 199 ? 2.039 6.193 -25.677 1.00 98.75 199 LEU A C 1
ATOM 1494 O O . LEU A 1 199 ? 0.918 6.684 -25.504 1.00 98.75 199 LEU A O 1
ATOM 1498 N N . TYR A 1 200 ? 3.119 6.964 -25.828 1.00 98.25 200 TYR A N 1
ATOM 1499 C CA . TYR A 1 200 ? 3.146 8.425 -25.812 1.00 98.25 200 TYR A CA 1
ATOM 1500 C C . TYR A 1 200 ? 3.907 9.000 -27.011 1.00 98.25 200 TYR A C 1
ATOM 1502 O O . TYR A 1 200 ? 4.879 8.431 -27.497 1.00 98.25 200 TYR A O 1
ATOM 1510 N N . GLU A 1 201 ? 3.461 10.154 -27.504 1.00 97.50 201 GLU A N 1
ATOM 1511 C CA . GLU A 1 201 ? 4.043 10.799 -28.689 1.00 97.50 201 GLU A CA 1
ATOM 1512 C C . GLU A 1 201 ? 5.369 11.511 -28.391 1.00 97.50 201 GLU A C 1
ATOM 1514 O O . GLU A 1 201 ? 6.291 11.451 -29.199 1.00 97.50 201 GLU A O 1
ATOM 1519 N N . PHE A 1 202 ? 5.501 12.124 -27.208 1.00 95.81 202 PHE A N 1
ATOM 1520 C CA . PHE A 1 202 ? 6.654 12.964 -26.854 1.00 95.81 202 PHE A CA 1
ATOM 1521 C C . PHE A 1 202 ? 8.002 12.215 -26.837 1.00 95.81 202 PHE A C 1
ATOM 1523 O O . PHE A 1 202 ? 9.049 12.850 -26.969 1.00 95.81 202 PHE A O 1
ATOM 1530 N N . ASN A 1 203 ? 7.980 10.887 -26.682 1.00 97.06 203 ASN A N 1
ATOM 1531 C CA . ASN A 1 203 ? 9.150 10.009 -26.731 1.00 97.06 203 ASN A CA 1
ATOM 1532 C C . ASN A 1 203 ? 9.011 8.852 -27.743 1.00 97.06 203 ASN A C 1
ATOM 1534 O O . ASN A 1 203 ? 9.698 7.842 -27.614 1.00 97.06 203 ASN A O 1
ATOM 1538 N N . SER A 1 204 ? 8.152 8.994 -28.759 1.00 98.31 204 SER A N 1
ATOM 1539 C CA . SER A 1 204 ? 8.053 8.031 -29.866 1.00 98.31 204 SER A CA 1
ATOM 1540 C C . SER A 1 204 ? 8.558 8.618 -31.181 1.00 98.31 204 SER A C 1
ATOM 1542 O O . SER A 1 204 ? 8.206 9.734 -31.562 1.00 98.31 204 SER A O 1
ATOM 1544 N N . TYR A 1 205 ? 9.338 7.828 -31.915 1.00 97.19 205 TYR A N 1
ATOM 1545 C CA . TYR A 1 205 ? 10.102 8.260 -33.085 1.00 97.19 205 TYR A CA 1
ATOM 1546 C C . TYR A 1 205 ? 9.786 7.411 -34.328 1.00 97.19 205 TYR A C 1
ATOM 1548 O O . TYR A 1 205 ? 9.030 6.438 -34.269 1.00 97.19 205 TYR A O 1
ATOM 1556 N N . GLY A 1 206 ? 10.333 7.791 -35.483 1.00 95.88 206 GLY A N 1
ATOM 1557 C CA . GLY A 1 206 ? 10.118 7.092 -36.754 1.00 95.88 206 GLY A CA 1
ATOM 1558 C C . GLY A 1 206 ? 8.743 7.359 -37.381 1.00 95.88 206 GLY A C 1
ATOM 1559 O O . GLY A 1 206 ? 8.177 8.436 -37.228 1.00 95.88 206 GLY A O 1
ATOM 1560 N N . ALA A 1 207 ? 8.215 6.385 -38.128 1.00 96.50 207 ALA A N 1
ATOM 1561 C CA . ALA A 1 207 ? 6.953 6.524 -38.863 1.00 96.50 207 ALA A CA 1
ATOM 1562 C C . ALA A 1 207 ? 5.710 6.566 -37.950 1.00 96.50 207 ALA A C 1
ATOM 1564 O O . ALA A 1 207 ? 5.714 5.993 -36.855 1.00 96.50 207 ALA A O 1
ATOM 1565 N N . ASN A 1 208 ? 4.635 7.198 -38.429 1.00 98.06 208 ASN A N 1
ATOM 1566 C CA . ASN A 1 208 ? 3.344 7.234 -37.736 1.00 98.06 208 ASN A CA 1
ATOM 1567 C C . ASN A 1 208 ? 2.642 5.868 -37.788 1.00 98.06 208 ASN A C 1
ATOM 1569 O O . ASN A 1 208 ? 2.817 5.105 -38.737 1.00 98.06 208 ASN A O 1
ATOM 1573 N N . THR A 1 209 ? 1.831 5.586 -36.771 1.00 98.06 209 THR A N 1
ATOM 1574 C CA . THR A 1 209 ? 1.054 4.345 -36.620 1.00 98.06 209 THR A CA 1
ATOM 1575 C C . THR A 1 209 ? -0.429 4.588 -36.934 1.00 98.06 209 THR A C 1
ATOM 1577 O O . THR A 1 209 ? -0.825 5.692 -37.316 1.00 98.06 209 THR A O 1
ATOM 1580 N N . ILE A 1 210 ? -1.295 3.593 -36.705 1.00 97.88 210 ILE A N 1
ATOM 1581 C CA . ILE A 1 210 ? -2.760 3.771 -36.732 1.00 97.88 210 ILE A CA 1
ATOM 1582 C C . ILE A 1 210 ? -3.299 4.771 -35.690 1.00 97.88 210 ILE A C 1
ATOM 1584 O O . ILE A 1 210 ? -4.460 5.153 -35.783 1.00 97.88 210 ILE A O 1
ATOM 1588 N N . ALA A 1 211 ? -2.473 5.254 -34.752 1.00 97.38 211 ALA A N 1
ATOM 1589 C CA . ALA A 1 211 ? -2.792 6.412 -33.908 1.00 97.38 211 ALA A CA 1
ATOM 1590 C C . ALA A 1 211 ? -2.724 7.764 -34.650 1.00 97.38 211 ALA A C 1
ATOM 1592 O O . ALA A 1 211 ? -2.960 8.807 -34.046 1.00 97.38 211 ALA A O 1
ATOM 1593 N N . GLY A 1 212 ? -2.316 7.783 -35.924 1.00 97.50 212 GLY A N 1
ATOM 1594 C CA . GLY A 1 212 ? -2.116 9.003 -36.711 1.00 97.50 212 GLY A CA 1
ATOM 1595 C C . GLY A 1 212 ? -0.819 9.757 -36.396 1.00 97.50 212 GLY A C 1
ATOM 1596 O O . GLY A 1 212 ? -0.378 10.548 -37.229 1.00 97.50 212 GLY A O 1
ATOM 1597 N N . THR A 1 213 ? -0.171 9.476 -35.260 1.00 97.56 213 THR A N 1
ATOM 1598 C CA . THR A 1 213 ? 1.106 10.070 -34.819 1.00 97.56 213 THR A CA 1
ATOM 1599 C C . THR A 1 213 ? 2.163 8.988 -34.554 1.00 97.56 213 THR A C 1
ATOM 1601 O O . THR A 1 213 ? 1.943 7.812 -34.857 1.00 97.56 213 THR A O 1
ATOM 1604 N N . THR A 1 214 ? 3.353 9.351 -34.063 1.00 97.81 214 THR A N 1
ATOM 1605 C CA . THR A 1 214 ? 4.485 8.415 -33.906 1.00 97.81 214 THR A CA 1
ATOM 1606 C C . THR A 1 214 ? 4.283 7.367 -32.807 1.00 97.81 214 THR A C 1
ATOM 1608 O O . THR A 1 214 ? 4.954 6.331 -32.844 1.00 97.81 214 THR A O 1
ATOM 1611 N N . ARG A 1 215 ? 3.382 7.603 -31.842 1.00 98.38 215 ARG A N 1
ATOM 1612 C CA . ARG A 1 215 ? 3.143 6.704 -30.698 1.00 98.38 215 ARG A CA 1
ATOM 1613 C C . ARG A 1 215 ? 2.681 5.314 -31.124 1.00 98.38 215 ARG A C 1
ATOM 1615 O O . ARG A 1 215 ? 1.973 5.163 -32.119 1.00 98.38 215 ARG A O 1
ATOM 1622 N N . ALA A 1 216 ? 3.023 4.301 -30.339 1.00 98.69 216 ALA A N 1
ATOM 1623 C CA . ALA A 1 216 ? 2.413 2.986 -30.457 1.00 98.69 216 ALA A CA 1
ATOM 1624 C C . ALA A 1 216 ? 0.992 2.964 -29.855 1.00 98.69 216 ALA A C 1
ATOM 1626 O O . ALA A 1 216 ? 0.621 3.808 -29.035 1.00 98.69 216 ALA A O 1
ATOM 1627 N N . VAL A 1 217 ? 0.214 1.953 -30.246 1.00 98.75 217 VAL A N 1
ATOM 1628 C CA . VAL A 1 217 ? -1.037 1.531 -29.575 1.00 98.75 217 VAL A CA 1
ATOM 1629 C C . VAL A 1 217 ? -0.905 0.159 -28.900 1.00 98.75 217 VAL A C 1
ATOM 1631 O O . VAL A 1 217 ? -1.844 -0.343 -28.280 1.00 98.75 217 VAL A O 1
ATOM 1634 N N . LYS A 1 218 ? 0.269 -0.471 -29.033 1.00 98.75 218 LYS A N 1
ATOM 1635 C CA . LYS A 1 218 ? 0.634 -1.743 -28.405 1.00 98.75 218 LYS A CA 1
ATOM 1636 C C . LYS A 1 218 ? 2.099 -1.718 -27.982 1.00 98.75 218 LYS A C 1
ATOM 1638 O O . LYS A 1 218 ? 2.950 -1.289 -28.755 1.00 98.75 218 LYS A O 1
ATOM 1643 N N . VAL A 1 219 ? 2.400 -2.218 -26.789 1.00 98.75 219 VAL A N 1
ATOM 1644 C CA . VAL A 1 219 ? 3.769 -2.358 -26.259 1.00 98.75 219 VAL A CA 1
ATOM 1645 C C . VAL A 1 219 ? 3.960 -3.763 -25.697 1.00 98.75 219 VAL A C 1
ATOM 1647 O O . VAL A 1 219 ? 3.007 -4.371 -25.217 1.00 98.75 219 VAL A O 1
ATOM 1650 N N . SER A 1 220 ? 5.173 -4.312 -25.777 1.00 98.31 220 SER A N 1
ATOM 1651 C CA . SER A 1 220 ? 5.450 -5.690 -25.354 1.00 98.31 220 SER A CA 1
ATOM 1652 C C . SER A 1 220 ? 6.434 -5.757 -24.190 1.00 98.31 220 SER A C 1
ATOM 1654 O O . SER A 1 220 ? 7.328 -4.925 -24.078 1.00 98.31 220 SER A O 1
ATOM 1656 N N . PHE A 1 221 ? 6.299 -6.796 -23.362 1.00 98.44 221 PHE A N 1
ATOM 1657 C CA . PHE A 1 221 ? 7.319 -7.218 -22.400 1.00 98.44 221 PHE A CA 1
ATOM 1658 C C . PHE A 1 221 ? 8.456 -8.034 -23.051 1.00 98.44 221 PHE A C 1
ATOM 1660 O O . PHE A 1 221 ? 9.464 -8.300 -22.400 1.00 98.44 221 PHE A O 1
ATOM 1667 N N . ASP A 1 222 ? 8.337 -8.421 -24.329 1.00 97.94 222 ASP A N 1
ATOM 1668 C CA . ASP A 1 222 ? 9.382 -9.122 -25.096 1.00 97.94 222 ASP A CA 1
ATOM 1669 C C . ASP A 1 222 ? 10.429 -8.146 -25.685 1.00 97.94 222 ASP A C 1
ATOM 1671 O O . ASP A 1 222 ? 10.866 -8.286 -26.830 1.00 97.94 222 ASP A O 1
ATOM 1675 N N . ARG A 1 223 ? 10.809 -7.127 -24.904 1.00 97.75 223 ARG A N 1
ATOM 1676 C CA . ARG A 1 223 ? 11.876 -6.152 -25.183 1.00 97.75 223 ARG A CA 1
ATOM 1677 C C . ARG A 1 223 ? 12.467 -5.610 -23.867 1.00 97.75 223 ARG A C 1
ATOM 1679 O O . ARG A 1 223 ? 11.755 -5.604 -22.860 1.00 97.75 223 ARG A O 1
ATOM 1686 N N . PRO A 1 224 ? 13.724 -5.127 -23.857 1.00 98.25 224 PRO A N 1
ATOM 1687 C CA . PRO A 1 224 ? 14.289 -4.396 -22.721 1.00 98.25 224 PRO A CA 1
ATOM 1688 C C . PRO A 1 224 ? 13.463 -3.163 -22.323 1.00 98.25 224 PRO A C 1
ATOM 1690 O O . PRO A 1 224 ? 12.718 -2.606 -23.135 1.00 98.25 224 PRO A O 1
ATOM 1693 N N . TYR A 1 225 ? 13.642 -2.706 -21.083 1.00 98.19 225 TYR A N 1
ATOM 1694 C CA . TYR A 1 225 ? 13.330 -1.326 -20.700 1.00 98.19 225 TYR A CA 1
ATOM 1695 C C . TYR A 1 225 ? 14.458 -0.395 -21.167 1.00 98.19 225 TYR A C 1
ATOM 1697 O O . TYR A 1 225 ? 15.628 -0.789 -21.144 1.00 98.19 225 TYR A O 1
ATOM 1705 N N . SER A 1 226 ? 14.115 0.825 -21.582 1.00 96.88 226 SER A N 1
ATOM 1706 C CA . SER A 1 226 ? 15.090 1.821 -22.025 1.00 96.88 226 SER A CA 1
ATOM 1707 C C . SER A 1 226 ? 16.010 2.316 -20.906 1.00 96.88 226 SER A C 1
ATOM 1709 O O . SER A 1 226 ? 15.764 2.127 -19.710 1.00 96.88 226 SER A O 1
ATOM 1711 N N . GLY A 1 227 ? 17.128 2.926 -21.305 1.00 95.88 227 GLY A N 1
ATOM 1712 C CA . GLY A 1 227 ? 18.115 3.465 -20.371 1.00 95.88 227 GLY A CA 1
ATOM 1713 C C . GLY A 1 227 ? 18.806 2.372 -19.548 1.00 95.88 227 GLY A C 1
ATOM 1714 O O . GLY A 1 227 ? 19.426 1.463 -20.100 1.00 95.88 227 GLY A O 1
ATOM 1715 N N . ASP A 1 228 ? 18.750 2.452 -18.218 1.00 96.00 228 ASP A N 1
ATOM 1716 C CA . ASP A 1 228 ? 19.457 1.510 -17.342 1.00 96.00 228 ASP A CA 1
ATOM 1717 C C . ASP A 1 228 ? 18.749 0.153 -17.163 1.00 96.00 228 ASP A C 1
ATOM 1719 O O . ASP A 1 228 ? 19.382 -0.778 -16.667 1.00 96.00 228 ASP A O 1
ATOM 1723 N N . GLY A 1 229 ? 17.509 -0.009 -17.647 1.00 96.88 229 GLY A N 1
ATOM 1724 C CA . GLY A 1 229 ? 16.787 -1.292 -17.707 1.00 96.88 229 GLY A CA 1
ATOM 1725 C C . GLY A 1 229 ? 15.860 -1.600 -16.520 1.00 96.88 229 GLY A C 1
ATOM 1726 O O . GLY A 1 229 ? 15.250 -2.667 -16.475 1.00 96.88 229 GLY A O 1
ATOM 1727 N N . GLN A 1 230 ? 15.733 -0.689 -15.550 1.00 93.06 230 GLN A N 1
ATOM 1728 C CA . GLN A 1 230 ? 14.945 -0.906 -14.320 1.00 93.06 230 GLN A CA 1
ATOM 1729 C C . GLN A 1 230 ? 13.423 -0.703 -14.461 1.00 93.06 230 GLN A C 1
ATOM 1731 O O . GLN A 1 230 ? 12.672 -1.089 -13.564 1.00 93.06 230 GLN A O 1
ATOM 1736 N N . GLY A 1 231 ? 12.955 -0.102 -15.559 1.00 94.19 231 GLY A N 1
ATOM 1737 C CA . GLY A 1 231 ? 11.593 0.435 -15.644 1.00 94.19 231 GLY A CA 1
ATOM 1738 C C . GLY A 1 231 ? 11.517 1.781 -14.919 1.00 94.19 231 GLY A C 1
ATOM 1739 O O . GLY A 1 231 ? 12.311 2.671 -15.219 1.00 94.19 231 GLY A O 1
ATOM 1740 N N . GLN A 1 232 ? 10.589 1.940 -13.968 1.00 93.81 232 GLN A N 1
ATOM 1741 C CA . GLN A 1 232 ? 10.479 3.156 -13.138 1.00 93.81 232 GLN A CA 1
ATOM 1742 C C . GLN A 1 232 ? 10.592 2.887 -11.617 1.00 93.81 232 GLN A C 1
ATOM 1744 O O . GLN A 1 232 ? 10.559 3.826 -10.816 1.00 93.81 232 GLN A O 1
ATOM 1749 N N . PHE A 1 233 ? 10.798 1.628 -11.218 1.00 95.88 233 PHE A N 1
ATOM 1750 C CA . PHE A 1 233 ? 10.875 1.142 -9.835 1.00 95.88 233 PHE A CA 1
ATOM 1751 C C . PHE A 1 233 ? 11.829 1.939 -8.921 1.00 95.88 233 PHE A C 1
ATOM 1753 O O . PHE A 1 233 ? 11.469 2.380 -7.825 1.00 95.88 233 PHE A O 1
ATOM 1760 N N . LEU A 1 234 ? 13.064 2.167 -9.375 1.00 94.56 234 LEU A N 1
ATOM 1761 C CA . LEU A 1 234 ? 14.102 2.890 -8.633 1.00 94.56 234 LEU A CA 1
ATOM 1762 C C . LEU A 1 234 ? 13.849 4.405 -8.538 1.00 94.56 234 LEU A C 1
ATOM 1764 O O . LEU A 1 234 ? 14.568 5.079 -7.796 1.00 94.56 234 LEU A O 1
ATOM 1768 N N . SER A 1 235 ? 12.858 4.925 -9.269 1.00 90.88 235 SER A N 1
ATOM 1769 C CA . SER A 1 235 ? 12.457 6.337 -9.259 1.00 90.88 235 SER A CA 1
ATOM 1770 C C . SER A 1 235 ? 11.346 6.611 -8.237 1.00 90.88 235 SER A C 1
ATOM 1772 O O . SER A 1 235 ? 11.448 7.568 -7.468 1.00 90.88 235 SER A O 1
ATOM 1774 N N . TRP A 1 236 ? 10.307 5.767 -8.201 1.00 91.88 236 TRP A N 1
ATOM 1775 C CA . TRP A 1 236 ? 9.070 6.037 -7.448 1.00 91.88 236 TRP A CA 1
ATOM 1776 C C . TRP A 1 236 ? 8.800 5.082 -6.277 1.00 91.88 236 TRP A C 1
ATOM 1778 O O . TRP A 1 236 ? 8.135 5.463 -5.313 1.00 91.88 236 TRP A O 1
ATOM 1788 N N . GLU A 1 237 ? 9.296 3.846 -6.342 1.00 94.69 237 GLU A N 1
ATOM 1789 C CA . GLU A 1 237 ? 8.777 2.729 -5.539 1.00 94.69 237 GLU A CA 1
ATOM 1790 C C . GLU A 1 237 ? 9.773 2.192 -4.506 1.00 94.69 237 GLU A C 1
ATOM 1792 O O . GLU A 1 237 ? 9.397 1.834 -3.384 1.00 94.69 237 GLU A O 1
ATOM 1797 N N . VAL A 1 238 ? 11.066 2.183 -4.842 1.00 96.31 238 VAL A N 1
ATOM 1798 C CA . VAL A 1 238 ? 12.129 1.591 -4.013 1.00 96.31 238 VAL A CA 1
ATOM 1799 C C . VAL A 1 238 ? 12.181 2.143 -2.579 1.00 96.31 238 VAL A C 1
ATOM 1801 O O . VAL A 1 238 ? 12.553 1.417 -1.655 1.00 96.31 238 VAL A O 1
ATOM 1804 N N . GLN A 1 239 ? 11.783 3.400 -2.354 1.00 95.88 239 GLN A N 1
ATOM 1805 C CA . GLN A 1 239 ? 11.728 4.023 -1.027 1.00 95.88 239 GLN A CA 1
ATOM 1806 C C . GLN A 1 239 ? 10.603 3.433 -0.162 1.00 95.88 239 GLN A C 1
ATOM 1808 O O . GLN A 1 239 ? 10.821 3.166 1.021 1.00 95.88 239 GLN A O 1
ATOM 1813 N N . LEU A 1 240 ? 9.430 3.162 -0.750 1.00 96.94 240 LEU A N 1
ATOM 1814 C CA . LEU A 1 240 ? 8.308 2.515 -0.063 1.00 96.94 240 LEU A CA 1
ATOM 1815 C C . LEU A 1 240 ? 8.647 1.059 0.268 1.00 96.94 240 LEU A C 1
ATOM 1817 O O . LEU A 1 240 ? 8.482 0.650 1.416 1.00 96.94 240 LEU A O 1
ATOM 1821 N N . VAL A 1 241 ? 9.198 0.308 -0.694 1.00 97.75 241 VAL A N 1
ATOM 1822 C CA . VAL A 1 241 ? 9.661 -1.076 -0.480 1.00 97.75 241 VAL A CA 1
ATOM 1823 C C . VAL A 1 241 ? 10.650 -1.136 0.685 1.00 97.75 241 VAL A C 1
ATOM 1825 O O . VAL A 1 241 ? 10.419 -1.849 1.661 1.00 97.75 241 VAL A O 1
ATOM 1828 N N . ARG A 1 242 ? 11.709 -0.318 0.646 1.00 96.56 242 ARG A N 1
ATOM 1829 C CA . ARG A 1 242 ? 12.702 -0.236 1.728 1.00 96.56 242 ARG A CA 1
ATOM 1830 C C . ARG A 1 242 ? 12.084 0.149 3.069 1.00 96.56 242 ARG A C 1
ATOM 1832 O O . ARG A 1 242 ? 12.494 -0.399 4.087 1.00 96.56 242 ARG A O 1
ATOM 1839 N N . TRP A 1 243 ? 11.129 1.078 3.099 1.00 96.56 243 TRP A N 1
ATOM 1840 C CA . TRP A 1 243 ? 10.504 1.524 4.344 1.00 96.56 243 TRP A CA 1
ATOM 1841 C C . TRP A 1 243 ? 9.566 0.476 4.957 1.00 96.56 243 TRP A C 1
ATOM 1843 O O . TRP A 1 243 ? 9.586 0.296 6.175 1.00 96.56 243 TRP A O 1
ATOM 1853 N N . LEU A 1 244 ? 8.786 -0.240 4.141 1.00 95.25 244 LEU A N 1
ATOM 1854 C CA . LEU A 1 244 ? 7.928 -1.342 4.593 1.00 95.25 244 LEU A CA 1
ATOM 1855 C C . LEU A 1 244 ? 8.766 -2.443 5.257 1.00 95.25 244 LEU A C 1
ATOM 1857 O O . LEU A 1 244 ? 8.486 -2.844 6.389 1.00 95.25 244 LEU A O 1
ATOM 1861 N N . GLU A 1 245 ? 9.844 -2.861 4.589 1.00 94.69 245 GLU A N 1
ATOM 1862 C CA . GLU A 1 245 ? 10.763 -3.882 5.096 1.00 94.69 245 GLU A CA 1
ATOM 1863 C C . GLU A 1 245 ? 11.505 -3.454 6.368 1.00 94.69 245 GLU A C 1
ATOM 1865 O O . GLU A 1 245 ? 11.547 -4.190 7.352 1.00 94.69 245 GLU A O 1
ATOM 1870 N N . LYS A 1 246 ? 12.055 -2.234 6.376 1.00 92.06 246 LYS A N 1
ATOM 1871 C CA . LYS A 1 246 ? 12.735 -1.611 7.527 1.00 92.06 246 LYS A CA 1
ATOM 1872 C C . LYS A 1 246 ? 11.832 -1.504 8.755 1.00 92.06 246 LYS A C 1
ATOM 1874 O O . LYS A 1 246 ? 12.318 -1.550 9.884 1.00 92.06 246 LYS A O 1
ATOM 1879 N N . SER A 1 247 ? 10.529 -1.353 8.524 1.00 87.88 247 SER A N 1
ATOM 1880 C CA . SER A 1 247 ? 9.491 -1.270 9.553 1.00 87.88 247 SER A CA 1
ATOM 1881 C C . SER A 1 247 ? 8.991 -2.651 10.011 1.00 87.88 247 SER A C 1
ATOM 1883 O O . SER A 1 247 ? 8.208 -2.720 10.957 1.00 87.88 247 SER A O 1
ATOM 1885 N N . GLY A 1 248 ? 9.456 -3.743 9.386 1.00 87.38 248 GLY A N 1
ATOM 1886 C CA . GLY A 1 248 ? 9.157 -5.128 9.764 1.00 87.38 248 GLY A CA 1
ATOM 1887 C C . GLY A 1 248 ? 7.740 -5.600 9.442 1.00 87.38 248 GLY A C 1
ATOM 1888 O O . GLY A 1 248 ? 7.271 -6.558 10.055 1.00 87.38 248 GLY A O 1
ATOM 1889 N N . PHE A 1 249 ? 7.051 -4.944 8.505 1.00 88.38 249 PHE A N 1
ATOM 1890 C CA . PHE A 1 249 ? 5.749 -5.412 8.036 1.00 88.38 249 PHE A CA 1
ATOM 1891 C C . PHE A 1 249 ? 5.885 -6.733 7.264 1.00 88.38 249 PHE A C 1
ATOM 1893 O O . PHE A 1 249 ? 6.876 -6.971 6.573 1.00 88.38 249 PHE A O 1
ATOM 1900 N N . ASP A 1 250 ? 4.882 -7.600 7.385 1.00 92.62 250 ASP A N 1
ATOM 1901 C CA . ASP A 1 250 ? 4.764 -8.795 6.552 1.00 92.62 250 ASP A CA 1
ATOM 1902 C C . ASP A 1 250 ? 4.106 -8.429 5.216 1.00 92.62 250 ASP A C 1
ATOM 1904 O O . ASP A 1 250 ? 2.941 -8.027 5.174 1.00 92.62 250 ASP A O 1
ATOM 1908 N N . VAL A 1 251 ? 4.878 -8.520 4.135 1.00 93.94 251 VAL A N 1
ATOM 1909 C CA . VAL A 1 251 ? 4.473 -8.089 2.795 1.00 93.94 251 VAL A CA 1
ATOM 1910 C C . VAL A 1 251 ? 4.897 -9.108 1.736 1.00 93.94 251 VAL A C 1
ATOM 1912 O O . VAL A 1 251 ? 5.990 -9.678 1.796 1.00 93.94 251 VAL A O 1
ATOM 1915 N N . THR A 1 252 ? 4.006 -9.345 0.779 1.00 95.44 252 THR A N 1
ATOM 1916 C CA . THR A 1 252 ? 4.213 -10.105 -0.463 1.00 95.44 252 THR A CA 1
ATOM 1917 C C . THR A 1 252 ? 4.212 -9.157 -1.657 1.00 95.44 252 THR A C 1
ATOM 1919 O O . THR A 1 252 ? 3.635 -8.072 -1.601 1.00 95.44 252 THR A O 1
ATOM 1922 N N . TYR A 1 253 ? 4.868 -9.556 -2.745 1.00 97.38 253 TYR A N 1
ATOM 1923 C CA . TYR A 1 253 ? 5.076 -8.719 -3.927 1.00 97.38 253 TYR A CA 1
ATOM 1924 C C . TYR A 1 253 ? 4.524 -9.394 -5.178 1.00 97.38 253 TYR A C 1
ATOM 1926 O O . TYR A 1 253 ? 4.714 -10.592 -5.378 1.00 97.38 253 TYR A O 1
ATOM 1934 N N . SER A 1 254 ? 3.861 -8.609 -6.018 1.00 96.56 254 SER A N 1
ATOM 1935 C CA . SER A 1 254 ? 3.194 -9.010 -7.257 1.00 96.56 254 SER A CA 1
ATOM 1936 C C . SER A 1 254 ? 3.286 -7.890 -8.298 1.00 96.56 254 SER A C 1
ATOM 1938 O O . SER A 1 254 ? 3.753 -6.794 -7.996 1.00 96.56 254 SER A O 1
ATOM 1940 N N . THR A 1 255 ? 2.852 -8.164 -9.524 1.00 98.12 255 THR A N 1
ATOM 1941 C CA . THR A 1 255 ? 2.801 -7.201 -10.634 1.00 98.12 255 THR A CA 1
ATOM 1942 C C . THR A 1 255 ? 1.372 -7.033 -11.145 1.00 98.12 255 THR A C 1
ATOM 1944 O O . THR A 1 255 ? 0.522 -7.888 -10.898 1.00 98.12 255 THR A O 1
ATOM 1947 N N . ASP A 1 256 ? 1.115 -5.992 -11.937 1.00 98.44 256 ASP A N 1
ATOM 1948 C CA . ASP A 1 256 ? -0.171 -5.778 -12.627 1.00 98.44 256 ASP A CA 1
ATOM 1949 C C . ASP A 1 256 ? -0.716 -7.028 -13.335 1.00 98.44 256 ASP A C 1
ATOM 1951 O O . ASP A 1 256 ? -1.906 -7.347 -13.273 1.00 98.44 256 ASP A O 1
ATOM 1955 N N . VAL A 1 257 ? 0.188 -7.769 -13.985 1.00 98.38 257 VAL A N 1
ATOM 1956 C CA . VAL A 1 257 ? -0.128 -8.997 -14.721 1.00 98.38 257 VAL A CA 1
ATOM 1957 C C . VAL A 1 257 ? -0.655 -10.080 -13.776 1.00 98.38 257 VAL A C 1
ATOM 1959 O O . VAL A 1 257 ? -1.553 -10.828 -14.155 1.00 98.38 257 VAL A O 1
ATOM 1962 N N . ASP A 1 258 ? -0.156 -10.137 -12.539 1.00 97.94 258 ASP A N 1
ATOM 1963 C CA . ASP A 1 258 ? -0.622 -11.078 -11.519 1.00 97.94 258 ASP A CA 1
ATOM 1964 C C . ASP A 1 258 ? -2.001 -10.692 -10.981 1.00 97.94 258 ASP A C 1
ATOM 1966 O O . ASP A 1 258 ? -2.863 -11.558 -10.850 1.00 97.94 258 ASP A O 1
ATOM 1970 N N . THR A 1 259 ? -2.253 -9.405 -10.729 1.00 97.75 259 THR A N 1
ATOM 1971 C CA . THR A 1 259 ? -3.583 -8.919 -10.322 1.00 97.75 259 THR A CA 1
ATOM 1972 C C . THR A 1 259 ? -4.617 -9.137 -11.433 1.00 97.75 259 THR A C 1
ATOM 1974 O O . THR A 1 259 ? -5.765 -9.481 -11.148 1.00 97.75 259 THR A O 1
ATOM 1977 N N . HIS A 1 260 ? -4.215 -9.030 -12.704 1.00 98.25 260 HIS A N 1
ATOM 1978 C CA . HIS A 1 260 ? -5.050 -9.396 -13.849 1.00 98.25 260 HIS A CA 1
ATOM 1979 C C . HIS A 1 260 ? -5.330 -10.911 -13.929 1.00 98.25 260 HIS A C 1
ATOM 1981 O O . HIS A 1 260 ? -6.484 -11.301 -14.102 1.00 98.25 260 HIS A O 1
ATOM 1987 N N . THR A 1 261 ? -4.322 -11.789 -13.793 1.00 95.31 261 THR A N 1
ATOM 1988 C CA . THR A 1 261 ? -4.542 -13.251 -13.907 1.00 95.31 261 THR A CA 1
ATOM 1989 C C . THR A 1 261 ? -5.144 -13.903 -12.668 1.00 95.31 261 THR A C 1
ATOM 1991 O O . THR A 1 261 ? -5.801 -14.937 -12.777 1.00 95.31 261 THR A O 1
ATOM 1994 N N . SER A 1 262 ? -4.875 -13.336 -11.494 1.00 93.38 262 SER A N 1
ATOM 1995 C CA . SER A 1 262 ? -5.035 -13.985 -10.191 1.00 93.38 262 SER A CA 1
ATOM 1996 C C . SER A 1 262 ? -5.695 -13.069 -9.158 1.00 93.38 262 SER A C 1
ATOM 1998 O O . SER A 1 262 ? -5.513 -13.259 -7.961 1.00 93.38 262 SER A O 1
ATOM 2000 N N . GLY A 1 263 ? -6.498 -12.091 -9.589 1.00 93.75 263 GLY A N 1
ATOM 2001 C CA . GLY A 1 263 ? -7.087 -11.056 -8.726 1.00 93.75 263 GLY A CA 1
ATOM 2002 C C . GLY A 1 263 ? -7.900 -11.537 -7.509 1.00 93.75 263 GLY A C 1
ATOM 2003 O O . GLY A 1 263 ? -8.170 -10.751 -6.605 1.00 93.75 263 GLY A O 1
ATOM 2004 N N . ALA A 1 264 ? -8.255 -12.823 -7.432 1.00 93.75 264 ALA A N 1
ATOM 2005 C CA . ALA A 1 264 ? -8.815 -13.436 -6.226 1.00 93.75 264 ALA A CA 1
ATOM 2006 C C . ALA A 1 264 ? -7.811 -13.516 -5.053 1.00 93.75 264 ALA A C 1
ATOM 2008 O O . ALA A 1 264 ? -8.235 -13.520 -3.899 1.00 93.75 264 ALA A O 1
ATOM 2009 N N . ASP A 1 265 ? -6.501 -13.534 -5.317 1.00 91.56 265 ASP A N 1
ATOM 2010 C CA . ASP A 1 265 ? -5.449 -13.663 -4.297 1.00 91.56 265 ASP A CA 1
ATOM 2011 C C . ASP A 1 265 ? -5.387 -12.431 -3.367 1.00 91.56 265 ASP A C 1
ATOM 2013 O O . ASP A 1 265 ? -4.991 -12.545 -2.200 1.00 91.56 265 ASP A O 1
ATOM 2017 N N . LEU A 1 266 ? -5.887 -11.270 -3.822 1.00 96.12 266 LEU A N 1
ATOM 2018 C CA . LEU A 1 266 ? -6.077 -10.064 -3.001 1.00 96.12 266 LEU A CA 1
ATOM 2019 C C . LEU A 1 266 ? -6.950 -10.350 -1.764 1.00 96.12 266 LEU A C 1
ATOM 2021 O O . LEU A 1 266 ? -6.694 -9.800 -0.695 1.00 96.12 266 LEU A O 1
ATOM 2025 N N . LEU A 1 267 ? -7.925 -11.264 -1.873 1.00 95.94 267 LEU A N 1
ATOM 2026 C CA . LEU A 1 267 ? -8.835 -11.652 -0.783 1.00 95.94 267 LEU A CA 1
ATOM 2027 C C . LEU A 1 267 ? -8.141 -12.389 0.375 1.00 95.94 267 LEU A C 1
ATOM 2029 O O . LEU A 1 267 ? -8.735 -12.552 1.440 1.00 95.94 267 LEU A O 1
ATOM 2033 N N . SER A 1 268 ? -6.903 -12.853 0.183 1.00 93.94 268 SER A N 1
ATOM 2034 C CA . SER A 1 268 ? -6.130 -13.536 1.229 1.00 93.94 268 SER A CA 1
ATOM 2035 C C . SER A 1 268 ? -5.331 -12.590 2.142 1.00 93.94 268 SER A C 1
ATOM 2037 O O . SER A 1 268 ? -4.833 -13.029 3.179 1.00 93.94 268 SER A O 1
ATOM 2039 N N . HIS A 1 269 ? -5.263 -11.297 1.803 1.00 95.38 269 HIS A N 1
ATOM 2040 C CA . HIS A 1 269 ? -4.456 -10.280 2.486 1.00 95.38 269 HIS A CA 1
ATOM 2041 C C . HIS A 1 269 ? -5.315 -9.332 3.352 1.00 95.38 269 HIS A C 1
ATOM 2043 O O . HIS A 1 269 ? -6.543 -9.317 3.259 1.00 95.38 269 HIS A O 1
ATOM 2049 N N . LYS A 1 270 ? -4.695 -8.523 4.228 1.00 96.19 270 LYS A N 1
ATOM 2050 C CA . LYS A 1 270 ? -5.402 -7.462 4.988 1.00 96.19 270 LYS A CA 1
ATOM 2051 C C . LYS A 1 270 ? -5.444 -6.133 4.247 1.00 96.19 270 LYS A C 1
ATOM 2053 O O . LYS A 1 270 ? -6.395 -5.372 4.444 1.00 96.19 270 LYS A O 1
ATOM 2058 N N . ALA A 1 271 ? -4.459 -5.873 3.391 1.00 98.31 271 ALA A N 1
ATOM 2059 C CA . ALA A 1 271 ? -4.517 -4.779 2.436 1.00 98.31 271 ALA A CA 1
ATOM 2060 C C . ALA A 1 271 ? -3.804 -5.093 1.116 1.00 98.31 271 ALA A C 1
ATOM 2062 O O . ALA A 1 271 ? -2.871 -5.896 1.087 1.00 98.31 271 ALA A O 1
ATOM 2063 N N . PHE A 1 272 ? -4.228 -4.406 0.059 1.00 98.56 272 PHE A N 1
ATOM 2064 C CA . PHE A 1 272 ? -3.556 -4.324 -1.238 1.00 98.56 272 PHE A CA 1
ATOM 2065 C C . PHE A 1 272 ? -2.989 -2.909 -1.436 1.00 98.56 272 PHE A C 1
ATOM 2067 O O . PHE A 1 272 ? -3.668 -1.923 -1.129 1.00 98.56 272 PHE A O 1
ATOM 2074 N N . PHE A 1 273 ? -1.763 -2.808 -1.950 1.00 98.31 273 PHE A N 1
ATOM 2075 C CA . PHE A 1 273 ? -1.075 -1.549 -2.231 1.00 98.31 273 PHE A CA 1
ATOM 2076 C C . PHE A 1 273 ? -0.793 -1.387 -3.726 1.00 98.31 273 PHE A C 1
ATOM 2078 O O . PHE A 1 273 ? -0.053 -2.178 -4.307 1.00 98.31 273 PHE A O 1
ATOM 2085 N N . SER A 1 274 ? -1.310 -0.300 -4.291 1.00 97.94 274 SER A N 1
ATOM 2086 C CA . SER A 1 274 ? -0.827 0.318 -5.527 1.00 97.94 274 SER A CA 1
ATOM 2087 C C . SER A 1 274 ? 0.235 1.365 -5.158 1.00 97.94 274 SER A C 1
ATOM 2089 O O . SER A 1 274 ? 0.080 2.076 -4.155 1.00 97.94 274 SER A O 1
ATOM 2091 N N . ALA A 1 275 ? 1.335 1.440 -5.908 1.00 90.94 275 ALA A N 1
ATOM 2092 C CA . ALA A 1 275 ? 2.525 2.198 -5.522 1.00 90.94 275 ALA A CA 1
ATOM 2093 C C . ALA A 1 275 ? 3.150 2.973 -6.691 1.00 90.94 275 ALA A C 1
ATOM 2095 O O . ALA A 1 275 ? 3.140 2.520 -7.830 1.00 90.94 275 ALA A O 1
ATOM 2096 N N . GLY A 1 276 ? 3.739 4.135 -6.394 1.00 89.31 276 GLY A N 1
ATOM 2097 C CA . GLY A 1 276 ? 4.535 4.893 -7.357 1.00 89.31 276 GLY A CA 1
ATOM 2098 C C . GLY A 1 276 ? 3.703 5.484 -8.496 1.00 89.31 276 GLY A C 1
ATOM 2099 O O . GLY A 1 276 ? 2.954 6.436 -8.270 1.00 89.31 276 GLY A O 1
ATOM 2100 N N . HIS A 1 277 ? 3.877 4.950 -9.710 1.00 95.38 277 HIS A N 1
ATOM 2101 C CA . HIS A 1 277 ? 3.167 5.395 -10.912 1.00 95.38 277 HIS A CA 1
ATOM 2102 C C . HIS A 1 277 ? 2.416 4.225 -11.566 1.00 95.38 277 HIS A C 1
ATOM 2104 O O . HIS A 1 277 ? 2.955 3.481 -12.382 1.00 95.38 277 HIS A O 1
ATOM 2110 N N . ASP A 1 278 ? 1.144 4.070 -11.211 1.00 97.38 278 ASP A N 1
ATOM 2111 C CA . ASP A 1 278 ? 0.340 2.881 -11.517 1.00 97.38 278 ASP A CA 1
ATOM 2112 C C . ASP A 1 278 ? -0.802 3.200 -12.518 1.00 97.38 278 ASP A C 1
ATOM 2114 O O . ASP A 1 278 ? -1.980 2.919 -12.292 1.00 97.38 278 ASP A O 1
ATOM 2118 N N . GLU A 1 279 ? -0.454 3.901 -13.608 1.00 98.44 279 GLU A N 1
ATOM 2119 C CA . GLU A 1 279 ? -1.385 4.555 -14.550 1.00 98.44 279 GLU A CA 1
ATOM 2120 C C . GLU A 1 279 ? -2.226 3.569 -15.392 1.00 98.44 279 GLU A C 1
ATOM 2122 O O . GLU A 1 279 ? -3.371 3.872 -15.735 1.00 98.44 279 GLU A O 1
ATOM 2127 N N . TYR A 1 280 ? -1.693 2.386 -15.727 1.00 98.81 280 TYR A N 1
ATOM 2128 C CA . TYR A 1 280 ? -2.261 1.493 -16.755 1.00 98.81 280 TYR A CA 1
ATOM 2129 C C . TYR A 1 280 ? -2.881 0.224 -16.175 1.00 98.81 280 TYR A C 1
ATOM 2131 O O . TYR A 1 280 ? -2.191 -0.763 -15.918 1.00 98.81 280 TYR A O 1
ATOM 2139 N N . TRP A 1 281 ? -4.206 0.211 -16.034 1.00 98.81 281 TRP A N 1
ATOM 2140 C CA . TRP A 1 281 ? -4.940 -0.887 -15.401 1.00 98.81 281 TRP A CA 1
ATOM 2141 C C . TRP A 1 281 ? -5.832 -1.642 -16.381 1.00 98.81 281 TRP A C 1
ATOM 2143 O O . TRP A 1 281 ? -6.487 -1.057 -17.238 1.00 98.81 281 TRP A O 1
ATOM 2153 N N . SER A 1 282 ? -5.900 -2.966 -16.252 1.00 98.81 282 SER A N 1
ATOM 2154 C CA . SER A 1 282 ? -6.914 -3.754 -16.961 1.00 98.81 282 SER A CA 1
ATOM 2155 C C . SER A 1 282 ? -8.265 -3.680 -16.243 1.00 98.81 282 SER A C 1
ATOM 2157 O O . SER A 1 282 ? -8.330 -3.418 -15.036 1.00 98.81 282 SER A O 1
ATOM 2159 N N . SER A 1 283 ? -9.366 -3.929 -16.960 1.00 98.31 283 SER A N 1
ATOM 2160 C CA . SER A 1 283 ? -10.700 -3.939 -16.338 1.00 98.31 283 SER A CA 1
ATOM 2161 C C . SER A 1 283 ? -10.803 -5.020 -15.255 1.00 98.31 283 SER A C 1
ATOM 2163 O O . SER A 1 283 ? -11.463 -4.826 -14.235 1.00 98.31 283 SER A O 1
ATOM 2165 N N . GLU A 1 284 ? -10.097 -6.136 -15.445 1.00 98.50 284 GLU A N 1
ATOM 2166 C CA . GLU A 1 284 ? -9.960 -7.236 -14.494 1.00 98.50 284 GLU A CA 1
ATOM 2167 C C . GLU A 1 284 ? -9.234 -6.803 -13.213 1.00 98.50 284 GLU A C 1
ATOM 2169 O O . GLU A 1 284 ? -9.698 -7.144 -12.128 1.00 98.50 284 GLU A O 1
ATOM 2174 N N . MET A 1 285 ? -8.167 -5.995 -13.310 1.00 98.75 285 MET A N 1
ATOM 2175 C CA . MET A 1 285 ? -7.473 -5.446 -12.133 1.00 98.75 285 MET A CA 1
ATOM 2176 C C . MET A 1 285 ? -8.384 -4.513 -11.326 1.00 98.75 285 MET A C 1
ATOM 2178 O O . MET A 1 285 ? -8.487 -4.658 -10.108 1.00 98.75 285 MET A O 1
ATOM 2182 N N . TYR A 1 286 ? -9.112 -3.606 -11.995 1.00 98.62 286 TYR A N 1
ATOM 2183 C CA . TYR A 1 286 ? -10.091 -2.741 -11.319 1.00 98.62 286 TYR A CA 1
ATOM 2184 C C . TYR A 1 286 ? -11.168 -3.600 -10.640 1.00 98.62 286 TYR A C 1
ATOM 2186 O O . TYR A 1 286 ? -11.494 -3.376 -9.477 1.00 98.62 286 TYR A O 1
ATOM 2194 N N . ASN A 1 287 ? -11.694 -4.618 -11.332 1.00 98.56 287 ASN A N 1
ATOM 2195 C CA . ASN A 1 287 ? -12.679 -5.549 -10.772 1.00 98.56 287 ASN A CA 1
ATOM 2196 C C . ASN A 1 287 ? -12.139 -6.305 -9.548 1.00 98.56 287 ASN A C 1
ATOM 2198 O O . ASN A 1 287 ? -12.881 -6.484 -8.585 1.00 98.56 287 ASN A O 1
ATOM 2202 N N . ALA A 1 288 ? -10.870 -6.722 -9.563 1.00 98.69 288 ALA A N 1
ATOM 2203 C CA . ALA A 1 288 ? -10.222 -7.396 -8.443 1.00 98.69 288 ALA A CA 1
ATOM 2204 C C . ALA A 1 288 ? -10.092 -6.477 -7.219 1.00 98.69 288 ALA A C 1
ATOM 2206 O O . ALA A 1 288 ? -10.488 -6.868 -6.123 1.00 98.69 288 ALA A O 1
ATOM 2207 N N . ALA A 1 289 ? -9.618 -5.240 -7.400 1.00 98.62 289 ALA A N 1
ATOM 2208 C CA . ALA A 1 289 ? -9.503 -4.264 -6.314 1.00 98.62 289 ALA A CA 1
ATOM 2209 C C . ALA A 1 289 ? -10.876 -3.812 -5.772 1.00 98.62 289 ALA A C 1
ATOM 2211 O O . ALA A 1 289 ? -11.056 -3.703 -4.558 1.00 98.62 289 ALA A O 1
ATOM 2212 N N . GLU A 1 290 ? -11.865 -3.604 -6.649 1.00 98.38 290 GLU A N 1
ATOM 2213 C CA . GLU A 1 290 ? -13.248 -3.277 -6.275 1.00 98.38 290 GLU A CA 1
ATOM 2214 C C . GLU A 1 290 ? -13.896 -4.431 -5.481 1.00 98.38 290 GLU A C 1
ATOM 2216 O O . GLU A 1 290 ? -14.459 -4.195 -4.412 1.00 98.38 290 GLU A O 1
ATOM 2221 N N . ALA A 1 291 ? -13.725 -5.684 -5.919 1.00 98.69 291 ALA A N 1
ATOM 2222 C CA . ALA A 1 291 ? -14.203 -6.863 -5.192 1.00 98.69 291 ALA A CA 1
ATOM 2223 C C . ALA A 1 291 ? -13.455 -7.104 -3.867 1.00 98.69 291 ALA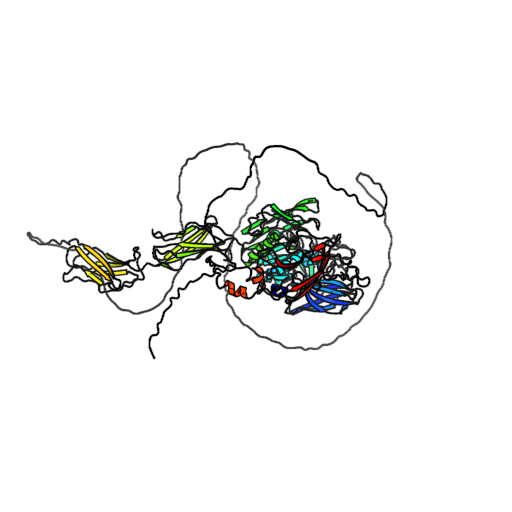 A C 1
ATOM 2225 O O . ALA A 1 291 ? -14.076 -7.501 -2.882 1.00 98.69 291 ALA A O 1
ATOM 2226 N N . ALA A 1 292 ? -12.144 -6.846 -3.813 1.00 98.69 292 ALA A N 1
ATOM 2227 C CA . ALA A 1 292 ? -11.351 -6.973 -2.593 1.00 98.69 292 ALA A CA 1
ATOM 2228 C C . ALA A 1 292 ? -11.800 -5.961 -1.527 1.00 98.69 292 ALA A C 1
ATOM 2230 O O . ALA A 1 292 ? -12.075 -6.352 -0.388 1.00 98.69 292 ALA A O 1
ATOM 2231 N N . ARG A 1 293 ? -11.982 -4.689 -1.914 1.00 98.69 293 ARG A N 1
ATOM 2232 C CA . ARG A 1 293 ? -12.583 -3.653 -1.060 1.00 98.69 293 ARG A CA 1
ATOM 2233 C C . ARG A 1 293 ? -13.949 -4.089 -0.547 1.00 98.69 293 ARG A C 1
ATOM 2235 O O . ARG A 1 293 ? -14.197 -4.050 0.657 1.00 98.69 293 ARG A O 1
ATOM 2242 N N . ASP A 1 294 ? -14.830 -4.532 -1.438 1.00 98.44 294 ASP A N 1
ATOM 2243 C CA . ASP A 1 294 ? -16.210 -4.881 -1.084 1.00 98.44 294 ASP A CA 1
ATOM 2244 C C . ASP A 1 294 ? -16.301 -6.185 -0.255 1.00 98.44 294 ASP A C 1
ATOM 2246 O O . ASP A 1 294 ? -17.308 -6.419 0.412 1.00 98.44 294 ASP A O 1
ATOM 2250 N N . ALA A 1 295 ? -15.219 -6.972 -0.191 1.00 98.19 295 ALA A N 1
ATOM 2251 C CA . ALA A 1 295 ? -15.038 -8.118 0.706 1.00 98.19 295 ALA A CA 1
ATOM 2252 C C . ALA A 1 295 ? -14.324 -7.795 2.042 1.00 98.19 295 ALA A C 1
ATOM 2254 O O . ALA A 1 295 ? -14.146 -8.694 2.865 1.00 98.19 295 ALA A O 1
ATOM 2255 N N . GLY A 1 296 ? -13.918 -6.541 2.284 1.00 97.31 296 GLY A N 1
ATOM 2256 C CA . GLY A 1 296 ? -13.293 -6.103 3.544 1.00 97.31 296 GLY A CA 1
ATOM 2257 C C . GLY A 1 296 ? -11.763 -5.942 3.513 1.00 97.31 296 GLY A C 1
ATOM 2258 O O . GLY A 1 296 ? -11.167 -5.609 4.541 1.00 97.31 296 GLY A O 1
ATOM 2259 N N . VAL A 1 297 ? -11.111 -6.151 2.363 1.00 98.56 297 VAL A N 1
ATOM 2260 C CA . VAL A 1 297 ? -9.669 -5.897 2.185 1.00 98.56 297 VAL A CA 1
ATOM 2261 C C . VAL A 1 297 ? -9.435 -4.394 2.050 1.00 98.56 297 VAL A C 1
ATOM 2263 O O . VAL A 1 297 ? -10.109 -3.715 1.281 1.00 98.56 297 VAL A O 1
ATOM 2266 N N . ASN A 1 298 ? -8.475 -3.856 2.797 1.00 98.81 298 ASN A N 1
ATOM 2267 C CA . ASN A 1 298 ? -8.166 -2.425 2.776 1.00 98.81 298 ASN A CA 1
ATOM 2268 C C . ASN A 1 298 ? -7.325 -2.087 1.529 1.00 98.81 298 ASN A C 1
ATOM 2270 O O . ASN A 1 298 ? -6.547 -2.922 1.071 1.00 98.81 298 ASN A O 1
ATOM 2274 N N . LEU A 1 299 ? -7.443 -0.880 0.975 1.00 98.88 299 LEU A N 1
ATOM 2275 C CA . LEU A 1 299 ? -6.629 -0.454 -0.175 1.00 98.88 299 LEU A CA 1
ATOM 2276 C C . LEU A 1 299 ? -5.760 0.751 0.203 1.00 98.88 299 LEU A C 1
ATOM 2278 O O . LEU A 1 299 ? -6.237 1.672 0.868 1.00 98.88 299 LEU A O 1
ATOM 2282 N N . ALA A 1 300 ? -4.513 0.788 -0.267 1.00 98.69 300 ALA A N 1
ATOM 2283 C CA . ALA A 1 300 ? -3.733 2.023 -0.298 1.00 98.69 300 ALA A CA 1
ATOM 2284 C C . ALA A 1 300 ? -3.181 2.313 -1.694 1.00 98.69 300 ALA A C 1
ATOM 2286 O O . ALA A 1 300 ? -2.667 1.423 -2.367 1.00 98.69 300 ALA A O 1
ATOM 2287 N N . PHE A 1 301 ? -3.257 3.582 -2.084 1.00 98.69 301 PHE A N 1
ATOM 2288 C CA . PHE A 1 301 ? -2.650 4.128 -3.290 1.00 98.69 301 PHE A CA 1
ATOM 2289 C C . PHE A 1 301 ? -1.545 5.092 -2.848 1.00 98.69 301 PHE A C 1
ATOM 2291 O O . PHE A 1 301 ? -1.817 6.232 -2.462 1.00 98.69 301 PHE A O 1
ATOM 2298 N N . PHE A 1 302 ? -0.305 4.599 -2.834 1.00 97.88 302 PHE A N 1
ATOM 2299 C CA . PHE A 1 302 ? 0.902 5.347 -2.474 1.00 97.88 302 PHE A CA 1
ATOM 2300 C C . PHE A 1 302 ? 1.516 5.995 -3.723 1.00 97.88 302 PHE A C 1
ATOM 2302 O O . PHE A 1 302 ? 2.659 5.714 -4.091 1.00 97.88 302 PHE A O 1
ATOM 2309 N N . GLY A 1 303 ? 0.717 6.823 -4.392 1.00 96.19 303 GLY A N 1
ATOM 2310 C CA . GLY A 1 303 ? 1.043 7.452 -5.665 1.00 96.19 303 GLY A CA 1
ATOM 2311 C C . GLY A 1 303 ? 0.031 8.528 -6.074 1.00 96.19 303 GLY A C 1
ATOM 2312 O O . GLY A 1 303 ? -0.730 9.043 -5.247 1.00 96.19 303 GLY A O 1
ATOM 2313 N N . ALA A 1 304 ? 0.039 8.856 -7.363 1.00 97.31 304 ALA A N 1
ATOM 2314 C CA . ALA A 1 304 ? -0.991 9.623 -8.065 1.00 97.31 304 ALA A CA 1
ATOM 2315 C C . ALA A 1 304 ? -1.211 9.012 -9.455 1.00 97.31 304 ALA A C 1
ATOM 2317 O O . ALA A 1 304 ? -0.448 8.135 -9.862 1.00 97.31 304 ALA A O 1
ATOM 2318 N N . ASN A 1 305 ? -2.243 9.473 -10.166 1.00 98.06 305 ASN A N 1
ATOM 2319 C CA . ASN A 1 305 ? -2.572 9.052 -11.533 1.00 98.06 305 ASN A CA 1
ATOM 2320 C C . ASN A 1 305 ? -2.816 7.539 -11.702 1.00 98.06 305 ASN A C 1
ATOM 2322 O O . ASN A 1 305 ? -2.846 7.014 -12.812 1.00 98.06 305 ASN A O 1
ATOM 2326 N N . ALA A 1 306 ? -3.035 6.819 -10.598 1.00 97.56 306 ALA A N 1
ATOM 2327 C CA . ALA A 1 306 ? -3.294 5.391 -10.644 1.00 97.56 306 ALA A CA 1
ATOM 2328 C C . ALA A 1 306 ? -4.658 5.093 -11.288 1.00 97.56 306 ALA A C 1
ATOM 2330 O O . ALA A 1 306 ? -5.632 5.825 -11.100 1.00 97.56 306 ALA A O 1
ATOM 2331 N N . THR A 1 307 ? -4.750 3.979 -12.015 1.00 97.06 307 THR A N 1
ATOM 2332 C CA . THR A 1 307 ? -5.983 3.521 -12.687 1.00 97.06 307 THR A CA 1
ATOM 2333 C C . THR A 1 307 ? -6.544 4.473 -13.764 1.00 97.06 307 THR A C 1
ATOM 2335 O O . THR A 1 307 ? -7.730 4.416 -14.074 1.00 97.06 307 THR A O 1
ATOM 2338 N N . TYR A 1 308 ? -5.724 5.348 -14.356 1.00 98.50 308 TYR A N 1
ATOM 2339 C CA . TYR A 1 308 ? -6.173 6.371 -15.313 1.00 98.50 308 TYR A CA 1
ATOM 2340 C C . TYR A 1 308 ? -6.494 5.814 -16.711 1.00 98.50 308 TYR A C 1
ATOM 2342 O O . TYR A 1 308 ? -7.588 6.057 -17.229 1.00 98.50 308 TYR A O 1
ATOM 2350 N N . TRP A 1 309 ? -5.599 5.023 -17.320 1.00 98.81 309 TRP A N 1
ATOM 2351 C CA . TRP A 1 309 ? -5.823 4.396 -18.634 1.00 98.81 309 TRP A CA 1
ATOM 2352 C C . TRP A 1 309 ? -6.285 2.947 -18.500 1.00 98.81 309 TRP A C 1
ATOM 2354 O O . TRP A 1 309 ? -5.613 2.134 -17.860 1.00 98.81 309 TRP A O 1
ATOM 2364 N N . GLN A 1 310 ? -7.376 2.588 -19.185 1.00 98.69 310 GLN A N 1
ATOM 2365 C CA . GLN A 1 310 ? -7.757 1.188 -19.327 1.00 98.69 310 GLN A CA 1
ATOM 2366 C C . GLN A 1 310 ? -6.903 0.507 -20.401 1.00 98.69 310 GLN A C 1
ATOM 2368 O O . GLN A 1 310 ? -6.813 0.981 -21.534 1.00 98.69 310 GLN A O 1
ATOM 2373 N N . VAL A 1 311 ? -6.305 -0.635 -20.056 1.00 98.81 311 VAL A N 1
ATOM 2374 C CA . VAL A 1 311 ? -5.552 -1.502 -20.975 1.00 98.81 311 VAL A CA 1
ATOM 2375 C C . VAL A 1 311 ? -6.220 -2.860 -21.162 1.00 98.81 311 VAL A C 1
ATOM 2377 O O . VAL A 1 311 ? -7.047 -3.295 -20.360 1.00 98.81 311 VAL A O 1
ATOM 2380 N N . ARG A 1 312 ? -5.821 -3.565 -22.222 1.00 98.56 312 ARG A N 1
ATOM 2381 C CA . ARG A 1 312 ? -6.081 -5.001 -22.403 1.00 98.56 312 ARG A CA 1
ATOM 2382 C C . ARG A 1 312 ? -4.765 -5.737 -22.616 1.00 98.56 312 ARG A C 1
ATOM 2384 O O . ARG A 1 312 ? -3.802 -5.144 -23.098 1.00 98.56 312 ARG A O 1
ATOM 2391 N N . TYR A 1 313 ? -4.749 -7.033 -22.328 1.00 98.69 313 TYR A N 1
ATOM 2392 C CA . TYR A 1 313 ? -3.612 -7.897 -22.629 1.00 98.69 313 TYR A CA 1
ATOM 2393 C C . TYR A 1 313 ? -3.838 -8.734 -23.890 1.00 98.69 313 TYR A C 1
ATOM 2395 O O . TYR A 1 313 ? -4.946 -9.182 -24.180 1.00 98.69 313 TYR A O 1
ATOM 2403 N N . GLU A 1 314 ? -2.750 -8.987 -24.609 1.00 98.19 314 GLU A N 1
ATOM 2404 C CA . GLU A 1 314 ? -2.651 -9.955 -25.698 1.00 98.19 314 GLU A CA 1
ATOM 2405 C C . GLU A 1 314 ? -1.460 -10.904 -25.462 1.00 98.19 314 GLU A C 1
ATOM 2407 O O . GLU A 1 314 ? -0.547 -10.640 -24.667 1.00 98.19 314 GLU A O 1
ATOM 2412 N N . ALA A 1 315 ? -1.471 -12.043 -26.158 1.00 97.12 315 ALA A N 1
ATOM 2413 C CA . ALA A 1 315 ? -0.334 -12.955 -26.194 1.00 97.12 315 ALA A CA 1
ATOM 2414 C C . ALA A 1 315 ? 0.784 -12.421 -27.108 1.00 97.12 315 ALA A C 1
ATOM 2416 O O . ALA A 1 315 ? 0.524 -11.673 -28.050 1.00 97.12 315 ALA A O 1
ATOM 2417 N N . SER A 1 316 ? 2.030 -12.837 -26.869 1.00 95.38 316 SER A N 1
ATOM 2418 C CA . SER A 1 316 ? 3.122 -12.580 -27.815 1.00 95.38 316 SER A CA 1
ATOM 2419 C C . SER A 1 316 ? 2.965 -13.385 -29.105 1.00 95.38 316 SER A C 1
ATOM 2421 O O . SER A 1 316 ? 2.197 -14.346 -29.179 1.00 95.38 316 SER A O 1
ATOM 2423 N N . ALA A 1 317 ? 3.782 -13.066 -30.113 1.00 90.56 317 ALA A N 1
ATOM 2424 C CA . ALA A 1 317 ? 3.876 -13.842 -31.353 1.00 90.56 317 ALA A CA 1
ATOM 2425 C C . ALA A 1 317 ? 4.269 -15.325 -31.137 1.00 90.56 317 ALA A C 1
ATOM 2427 O O . ALA A 1 317 ? 4.049 -16.149 -32.021 1.00 90.56 317 ALA A O 1
ATOM 2428 N N . ALA A 1 318 ? 4.818 -15.678 -29.966 1.00 89.31 318 ALA A N 1
ATOM 2429 C CA . ALA A 1 318 ? 5.113 -17.057 -29.566 1.00 89.31 318 ALA A CA 1
ATOM 2430 C C . ALA A 1 318 ? 3.936 -17.769 -28.858 1.00 89.31 318 ALA A C 1
ATOM 2432 O O . ALA A 1 318 ? 4.061 -18.935 -28.489 1.00 89.31 318 ALA A O 1
ATOM 2433 N N . GLY A 1 319 ? 2.803 -17.088 -28.650 1.00 93.00 319 GLY A N 1
ATOM 2434 C CA . GLY A 1 319 ? 1.622 -17.616 -27.959 1.00 93.00 319 GLY A CA 1
ATOM 2435 C C . GLY A 1 319 ? 1.650 -17.489 -26.431 1.00 93.00 319 GLY A C 1
ATOM 2436 O O . GLY A 1 319 ? 0.707 -17.925 -25.772 1.00 93.00 319 GLY A O 1
ATOM 2437 N N . THR A 1 320 ? 2.685 -16.879 -25.846 1.00 92.19 320 THR A N 1
ATOM 2438 C CA . THR A 1 320 ? 2.758 -16.637 -24.396 1.00 92.19 320 THR A CA 1
ATOM 2439 C C . THR A 1 320 ? 1.767 -15.543 -24.005 1.00 92.19 320 THR A C 1
ATOM 2441 O O . THR A 1 320 ? 1.902 -14.405 -24.454 1.00 92.19 320 THR A O 1
ATOM 2444 N N . ALA A 1 321 ? 0.776 -15.877 -23.176 1.00 93.88 321 ALA A N 1
ATOM 2445 C CA . ALA A 1 321 ? -0.251 -14.939 -22.723 1.00 93.88 321 ALA A CA 1
ATOM 2446 C C . ALA A 1 321 ? 0.334 -13.731 -21.966 1.00 93.88 321 ALA A C 1
ATOM 2448 O O . ALA A 1 321 ? 1.361 -13.839 -21.297 1.00 93.88 321 ALA A O 1
ATOM 2449 N N . ASN A 1 322 ? -0.361 -12.595 -22.053 1.00 96.00 322 ASN A N 1
ATOM 2450 C CA . ASN A 1 322 ? -0.107 -11.365 -21.293 1.00 96.00 322 ASN A CA 1
ATOM 2451 C C . ASN A 1 322 ? 1.316 -10.800 -21.457 1.00 96.00 322 ASN A C 1
ATOM 2453 O O . ASN A 1 322 ? 1.919 -10.272 -20.524 1.00 96.00 322 ASN A O 1
ATOM 2457 N N . ARG A 1 323 ? 1.853 -10.905 -22.679 1.00 97.62 323 ARG A N 1
ATOM 2458 C CA . ARG A 1 323 ? 3.160 -10.350 -23.080 1.00 97.62 323 ARG A CA 1
ATOM 2459 C C . ARG A 1 323 ? 3.048 -9.083 -23.928 1.00 97.62 323 ARG A C 1
ATOM 2461 O O . ARG A 1 323 ? 4.069 -8.460 -24.219 1.00 97.62 323 ARG A O 1
ATOM 2468 N N . VAL A 1 324 ? 1.834 -8.695 -24.310 1.00 98.75 324 VAL A N 1
ATOM 2469 C CA . VAL A 1 324 ? 1.530 -7.456 -25.033 1.00 98.75 324 VAL A CA 1
ATOM 2470 C C . VAL A 1 324 ? 0.447 -6.698 -24.270 1.00 98.75 324 VAL A C 1
ATOM 2472 O O . VAL A 1 324 ? -0.569 -7.280 -23.899 1.00 98.75 324 VAL A O 1
ATOM 2475 N N . ILE A 1 325 ? 0.670 -5.406 -24.048 1.00 98.88 325 ILE A N 1
ATOM 2476 C CA . ILE A 1 325 ? -0.308 -4.447 -23.532 1.00 98.88 325 ILE A CA 1
ATOM 2477 C C . ILE A 1 325 ? -0.877 -3.690 -24.729 1.00 98.88 325 ILE A C 1
ATOM 2479 O O . ILE A 1 325 ? -0.128 -3.211 -25.583 1.00 98.88 325 ILE A O 1
ATOM 2483 N N . VAL A 1 326 ? -2.197 -3.561 -24.777 1.00 98.88 326 VAL A N 1
ATOM 2484 C CA . VAL A 1 326 ? -2.943 -2.835 -25.805 1.00 98.88 326 VAL A CA 1
ATOM 2485 C C . VAL A 1 326 ? -3.561 -1.592 -25.181 1.00 98.88 326 VAL A C 1
ATOM 2487 O O . VAL A 1 326 ? -4.277 -1.703 -24.184 1.00 98.88 326 VAL A O 1
ATOM 2490 N N . CYS A 1 327 ? -3.300 -0.424 -25.771 1.00 98.62 327 CYS A N 1
ATOM 2491 C CA . CYS A 1 327 ? -3.928 0.833 -25.379 1.00 98.62 327 CYS A CA 1
ATOM 2492 C C . CYS A 1 327 ? -4.009 1.810 -26.557 1.00 98.62 327 CYS A C 1
ATOM 2494 O O . CYS A 1 327 ? -2.993 2.340 -27.012 1.00 98.62 327 CYS A O 1
ATOM 2496 N N . TYR A 1 328 ? -5.220 2.058 -27.053 1.00 98.44 328 TYR A N 1
ATOM 2497 C CA . TYR A 1 328 ? -5.440 2.957 -28.184 1.00 98.44 328 TYR A CA 1
ATOM 2498 C C . TYR A 1 328 ? -5.462 4.435 -27.768 1.00 98.44 328 TYR A C 1
ATOM 2500 O O . TYR A 1 328 ? -5.005 5.267 -28.555 1.00 98.44 328 TYR A O 1
ATOM 2508 N N . LYS A 1 329 ? -5.886 4.763 -26.535 1.00 97.31 329 LYS A N 1
ATOM 2509 C CA . LYS A 1 329 ? -6.067 6.139 -26.012 1.00 97.31 329 LYS A CA 1
ATOM 2510 C C . LYS A 1 329 ? -6.997 7.013 -26.873 1.00 97.31 329 LYS A C 1
ATOM 2512 O O . LYS A 1 329 ? -6.802 8.223 -26.963 1.00 97.31 329 LYS A O 1
ATOM 2517 N N . ASP A 1 330 ? -7.908 6.363 -27.591 1.00 95.31 330 ASP A N 1
ATOM 2518 C CA . ASP A 1 330 ? -8.832 6.957 -28.555 1.00 95.31 330 ASP A CA 1
ATOM 2519 C C . ASP A 1 330 ? -9.935 5.925 -28.850 1.00 95.31 330 ASP A C 1
ATOM 2521 O O . ASP A 1 330 ? -9.699 4.887 -29.487 1.00 95.31 330 ASP A O 1
ATOM 2525 N N . ASP A 1 331 ? -11.140 6.195 -28.347 1.00 94.75 331 ASP A N 1
ATOM 2526 C CA . ASP A 1 331 ? -12.316 5.335 -28.490 1.00 94.75 331 ASP A CA 1
ATOM 2527 C C . ASP A 1 331 ? -12.730 5.071 -29.947 1.00 94.75 331 ASP A C 1
ATOM 2529 O O . ASP A 1 331 ? -13.404 4.071 -30.211 1.00 94.75 331 ASP A O 1
ATOM 2533 N N . SER A 1 332 ? -12.317 5.907 -30.905 1.00 95.62 332 SER A N 1
ATOM 2534 C CA . SER A 1 332 ? -12.748 5.836 -32.301 1.00 95.62 332 SER A CA 1
ATOM 2535 C C . SER A 1 332 ? -11.964 4.784 -33.091 1.00 95.62 332 SER A C 1
ATOM 2537 O O . SER A 1 332 ? -12.574 3.986 -33.815 1.00 95.62 332 SER A O 1
ATOM 2539 N N . ILE A 1 333 ? -10.647 4.690 -32.870 1.00 96.62 333 ILE A N 1
ATOM 2540 C CA . ILE A 1 333 ? -9.744 3.749 -33.559 1.00 96.62 333 ILE A CA 1
ATOM 2541 C C . ILE A 1 333 ? -9.606 2.382 -32.871 1.00 96.62 333 ILE A C 1
ATOM 2543 O O . ILE A 1 333 ? -9.162 1.430 -33.514 1.00 96.62 333 ILE A O 1
ATOM 2547 N N . ASP A 1 334 ? -10.006 2.240 -31.602 1.00 97.94 334 ASP A N 1
ATOM 2548 C CA . ASP A 1 334 ? -9.956 0.945 -30.905 1.00 97.94 334 ASP A CA 1
ATOM 2549 C C . ASP A 1 334 ? -10.903 -0.087 -31.566 1.00 97.94 334 ASP A C 1
ATOM 2551 O O . ASP A 1 334 ? -12.105 0.176 -31.664 1.00 97.94 334 ASP A O 1
ATOM 2555 N N . PRO A 1 335 ? -10.440 -1.271 -32.016 1.00 96.94 335 PRO A N 1
ATOM 2556 C CA . PRO A 1 335 ? -11.314 -2.298 -32.588 1.00 96.94 335 PRO A CA 1
ATOM 2557 C C . PRO A 1 335 ? -12.290 -2.927 -31.576 1.00 96.94 335 PRO A C 1
ATOM 2559 O O . PRO A 1 335 ? -13.262 -3.559 -31.992 1.00 96.94 335 PRO A O 1
ATOM 2562 N N . VAL A 1 336 ? -12.065 -2.771 -30.267 1.00 97.38 336 VAL A N 1
ATOM 2563 C CA . VAL A 1 336 ? -12.961 -3.254 -29.204 1.00 97.38 336 VAL A CA 1
ATOM 2564 C C . VAL A 1 336 ? -13.679 -2.059 -28.578 1.00 97.38 336 VAL A C 1
ATOM 2566 O O . VAL A 1 336 ? -13.046 -1.124 -28.097 1.00 97.38 336 VAL A O 1
ATOM 2569 N N . LYS A 1 337 ? -15.017 -2.098 -28.585 1.00 95.69 337 LYS A N 1
ATOM 2570 C CA . LYS A 1 337 ? -15.889 -1.020 -28.094 1.00 95.69 337 LYS A CA 1
ATOM 2571 C C . LYS A 1 337 ? -16.601 -1.403 -26.787 1.00 95.69 337 LYS A C 1
ATOM 2573 O O . LYS A 1 337 ? -16.765 -2.585 -26.485 1.00 95.69 337 LYS A O 1
ATOM 2578 N N . GLY A 1 338 ? -17.113 -0.408 -26.064 1.00 95.56 338 GLY A N 1
ATOM 2579 C CA . GLY A 1 338 ? -17.887 -0.587 -24.830 1.00 95.56 338 GLY A CA 1
ATOM 2580 C C . GLY A 1 338 ? -17.011 -0.571 -23.575 1.00 95.56 338 GLY A C 1
ATOM 2581 O O . GLY A 1 338 ? -15.987 0.100 -23.531 1.00 95.56 338 GLY A O 1
ATOM 2582 N N . SER A 1 339 ? -17.390 -1.329 -22.544 1.00 95.50 339 SER A N 1
ATOM 2583 C CA . SER A 1 339 ? -16.707 -1.305 -21.239 1.00 95.50 339 SER A CA 1
ATOM 2584 C C . SER A 1 339 ? -15.249 -1.785 -21.259 1.00 95.50 339 SER A C 1
ATOM 2586 O O . SER A 1 339 ? -14.539 -1.557 -20.286 1.00 95.50 339 SER A O 1
ATOM 2588 N N . LEU A 1 340 ? -14.799 -2.433 -22.340 1.00 97.06 340 LEU A N 1
ATOM 2589 C CA . LEU A 1 340 ? -13.417 -2.887 -22.543 1.00 97.06 340 LEU A CA 1
ATOM 2590 C C . LEU A 1 340 ? -12.621 -2.017 -23.537 1.00 97.06 340 LEU A C 1
ATOM 2592 O O . LEU A 1 340 ? -11.516 -2.404 -23.917 1.00 97.06 340 LEU A O 1
ATOM 2596 N N . THR A 1 341 ? -13.147 -0.867 -23.979 1.00 98.25 341 THR A N 1
ATOM 2597 C CA . THR A 1 341 ? -12.379 0.098 -24.788 1.00 98.25 341 THR A CA 1
ATOM 2598 C C . THR A 1 341 ? -11.152 0.586 -24.014 1.00 98.25 341 THR A C 1
ATOM 2600 O O . THR A 1 341 ? -11.217 0.799 -22.804 1.00 98.25 341 THR A O 1
ATOM 2603 N N . THR A 1 342 ? -10.028 0.768 -24.702 1.00 98.25 342 THR A N 1
ATOM 2604 C CA . THR A 1 342 ? -8.763 1.223 -24.110 1.00 98.25 342 THR A CA 1
ATOM 2605 C C . THR A 1 342 ? -8.592 2.729 -24.245 1.00 98.25 342 THR A C 1
ATOM 2607 O O . THR A 1 342 ? -7.786 3.238 -25.026 1.00 98.25 342 THR A O 1
ATOM 2610 N N . ASP A 1 343 ? -9.414 3.422 -23.467 1.00 97.12 343 ASP A N 1
ATOM 2611 C CA . ASP A 1 343 ? -9.383 4.864 -23.241 1.00 97.12 343 ASP A CA 1
ATOM 2612 C C . ASP A 1 343 ? -9.288 5.123 -21.721 1.00 97.12 343 ASP A C 1
ATOM 2614 O O . ASP A 1 343 ? -9.037 4.191 -20.945 1.00 97.12 343 ASP A O 1
ATOM 2618 N N . ARG A 1 344 ? -9.458 6.363 -21.259 1.00 98.12 344 ARG A N 1
ATOM 2619 C CA . ARG A 1 344 ? -9.454 6.664 -19.822 1.00 98.12 344 ARG A CA 1
ATOM 2620 C C . ARG A 1 344 ? -10.595 5.964 -19.095 1.00 98.12 344 ARG A C 1
ATOM 2622 O O . ARG A 1 344 ? -11.735 5.983 -19.555 1.00 98.12 344 ARG A O 1
ATOM 2629 N N . PHE A 1 345 ? -10.327 5.453 -17.895 1.00 98.06 345 PHE A N 1
ATOM 2630 C CA . PHE A 1 345 ? -11.341 4.795 -17.068 1.00 98.06 345 PHE A CA 1
ATOM 2631 C C . PHE A 1 345 ? -12.551 5.695 -16.780 1.00 98.06 345 PHE A C 1
ATOM 2633 O O . PHE A 1 345 ? -13.684 5.213 -16.792 1.00 98.06 345 PHE A O 1
ATOM 2640 N N . ARG A 1 346 ? -12.340 7.001 -16.557 1.00 97.00 346 ARG A N 1
ATOM 2641 C CA . ARG A 1 346 ? -13.414 7.972 -16.276 1.00 97.00 346 ARG A CA 1
ATOM 2642 C C . ARG A 1 346 ? -14.317 8.311 -17.461 1.00 97.00 346 ARG A C 1
ATOM 2644 O O . ARG A 1 346 ? -15.481 8.644 -17.235 1.00 97.00 346 ARG A O 1
ATOM 2651 N N . ASP A 1 347 ? -13.795 8.245 -18.682 1.00 96.00 347 ASP A N 1
ATOM 2652 C CA . ASP A 1 347 ? -14.467 8.757 -19.877 1.00 96.00 347 ASP A CA 1
ATOM 2653 C C . ASP A 1 347 ? -15.374 7.682 -20.510 1.00 96.00 347 ASP A C 1
ATOM 2655 O O . ASP A 1 347 ? -15.237 6.477 -20.273 1.00 96.00 347 ASP A O 1
ATOM 2659 N N . ALA A 1 348 ? -16.370 8.104 -21.292 1.00 94.25 348 ALA A N 1
ATOM 2660 C CA . ALA A 1 348 ? -17.185 7.172 -22.071 1.00 94.25 348 ALA A CA 1
ATOM 2661 C C . ALA A 1 348 ? -16.344 6.603 -23.234 1.00 94.25 348 ALA A C 1
ATOM 2663 O O . ALA A 1 348 ? -15.595 7.368 -23.834 1.00 94.25 348 ALA A O 1
ATOM 2664 N N . PRO A 1 349 ? -16.465 5.307 -23.586 1.00 95.19 349 PRO A N 1
ATOM 2665 C CA . PRO A 1 349 ? -17.501 4.355 -23.168 1.00 95.19 349 PRO A CA 1
ATOM 2666 C C . PRO A 1 349 ? -17.183 3.511 -21.912 1.00 95.19 349 PRO A C 1
ATOM 2668 O O . PRO A 1 349 ? -17.953 2.598 -21.612 1.00 95.19 349 PRO A O 1
ATOM 2671 N N . VAL A 1 350 ? -16.097 3.783 -21.175 1.00 96.69 350 VAL A N 1
ATOM 2672 C CA . VAL A 1 350 ? -15.715 3.005 -19.977 1.00 96.69 350 VAL A CA 1
ATOM 2673 C C . VAL A 1 350 ? -16.529 3.429 -18.746 1.00 96.69 350 VAL A C 1
ATOM 2675 O O . VAL A 1 350 ? -17.168 2.589 -18.113 1.00 96.69 350 VAL A O 1
ATOM 2678 N N . GLY A 1 351 ? -16.569 4.729 -18.429 1.00 96.00 351 GLY A N 1
ATOM 2679 C CA . GLY A 1 351 ? -17.486 5.320 -17.441 1.00 96.00 351 GLY A CA 1
ATOM 2680 C C . GLY A 1 351 ? -17.270 4.910 -15.974 1.00 96.00 351 GLY A C 1
ATOM 2681 O O . GLY A 1 351 ? -18.216 4.932 -15.183 1.00 96.00 351 GLY A O 1
ATOM 2682 N N . ARG A 1 352 ? -16.047 4.529 -15.593 1.00 96.56 352 ARG A N 1
ATOM 2683 C CA . ARG A 1 352 ? -15.632 4.081 -14.249 1.00 96.56 352 ARG A CA 1
ATOM 2684 C C . ARG A 1 352 ? -14.570 5.022 -13.642 1.00 96.56 352 ARG A C 1
ATOM 2686 O O . ARG A 1 352 ? -13.426 4.605 -13.492 1.00 96.56 352 ARG A O 1
ATOM 2693 N N . PRO A 1 353 ? -14.907 6.270 -13.263 1.00 97.50 353 PRO A N 1
ATOM 2694 C CA . PRO A 1 353 ? -13.928 7.207 -12.713 1.00 97.50 353 PRO A CA 1
ATOM 2695 C C . PRO A 1 353 ? -13.199 6.643 -11.492 1.00 97.50 353 PRO A C 1
ATOM 2697 O O . PRO A 1 353 ? -13.791 6.028 -10.604 1.00 97.50 353 PRO A O 1
ATOM 2700 N N . GLU A 1 354 ? -11.901 6.894 -11.457 1.00 97.94 354 GLU A N 1
ATOM 2701 C CA . GLU A 1 354 ? -10.895 6.357 -10.546 1.00 97.94 354 GLU A CA 1
ATOM 2702 C C . GLU A 1 354 ? -11.259 6.673 -9.091 1.00 97.94 354 GLU A C 1
ATOM 2704 O O . GLU A 1 354 ? -11.197 5.803 -8.223 1.00 97.94 354 GLU A O 1
ATOM 2709 N N . GLN A 1 355 ? -11.809 7.868 -8.829 1.00 97.44 355 GLN A N 1
ATOM 2710 C CA . GLN A 1 355 ? -12.250 8.266 -7.488 1.00 97.44 355 GLN A CA 1
ATOM 2711 C C . GLN A 1 355 ? -13.388 7.395 -6.917 1.00 97.44 355 GLN A C 1
ATOM 2713 O O . GLN A 1 355 ? -13.585 7.389 -5.703 1.00 97.44 355 GLN A O 1
ATOM 2718 N N . LYS A 1 356 ? -14.115 6.618 -7.740 1.00 97.25 356 LYS A N 1
ATOM 2719 C CA . LYS A 1 356 ? -15.089 5.609 -7.268 1.00 97.25 356 LYS A CA 1
ATOM 2720 C C . LYS A 1 356 ? -14.403 4.431 -6.556 1.00 97.25 356 LYS A C 1
ATOM 2722 O O . LYS A 1 356 ? -15.031 3.785 -5.714 1.00 97.25 356 LYS A O 1
ATOM 2727 N N . LEU A 1 357 ? -13.134 4.169 -6.873 1.00 98.06 357 LEU A N 1
ATOM 2728 C CA . LEU A 1 357 ? -12.277 3.185 -6.211 1.00 98.06 357 LEU A CA 1
ATOM 2729 C C . LEU A 1 357 ? -11.328 3.854 -5.204 1.00 98.06 357 LEU A C 1
ATOM 2731 O O . LEU A 1 357 ? -11.276 3.416 -4.060 1.00 98.06 357 LEU A O 1
ATOM 2735 N N . MET A 1 358 ? -10.642 4.932 -5.591 1.00 97.38 358 MET A N 1
ATOM 2736 C CA . MET A 1 358 ? -9.552 5.571 -4.834 1.00 97.38 358 MET A CA 1
ATOM 2737 C C . MET A 1 358 ? -9.985 6.697 -3.876 1.00 97.38 358 MET A C 1
ATOM 2739 O O . MET A 1 358 ? -9.240 7.054 -2.969 1.00 97.38 358 MET A O 1
ATOM 2743 N N . GLY A 1 359 ? -11.167 7.292 -4.065 1.00 97.81 359 GLY A N 1
ATOM 2744 C CA . GLY A 1 359 ? -11.639 8.475 -3.322 1.00 97.81 359 GLY A CA 1
ATOM 2745 C C . GLY A 1 359 ? -11.189 9.832 -3.889 1.00 97.81 359 GLY A C 1
ATOM 2746 O O . GLY A 1 359 ? -11.888 10.827 -3.690 1.00 97.81 359 GLY A O 1
ATOM 2747 N N . VAL A 1 360 ? -10.092 9.853 -4.652 1.00 98.44 360 VAL A N 1
ATOM 2748 C CA . VAL A 1 360 ? -9.550 10.975 -5.449 1.00 98.44 360 VAL A CA 1
ATOM 2749 C C . VAL A 1 360 ? -9.105 10.455 -6.821 1.00 98.44 360 VAL A C 1
ATOM 2751 O O . VAL A 1 360 ? -9.076 9.243 -7.021 1.00 98.44 360 VAL A O 1
ATOM 2754 N N . MET A 1 361 ? -8.802 11.337 -7.776 1.00 98.31 361 MET A N 1
ATOM 2755 C CA . MET A 1 361 ? -8.319 10.950 -9.110 1.00 98.31 361 MET A CA 1
ATOM 2756 C C . MET A 1 361 ? -7.499 12.049 -9.797 1.00 98.31 361 MET A C 1
ATOM 2758 O O . MET A 1 361 ? -7.637 13.223 -9.442 1.00 98.31 361 MET A O 1
ATOM 2762 N N . TYR A 1 362 ? -6.705 11.676 -10.809 1.00 98.50 362 TYR A N 1
ATOM 2763 C CA . TYR A 1 362 ? -5.776 12.578 -11.501 1.00 98.50 362 TYR A CA 1
ATOM 2764 C C . TYR A 1 362 ? -6.412 13.894 -11.943 1.00 98.50 362 TYR A C 1
ATOM 2766 O O . TYR A 1 362 ? -7.491 13.895 -12.554 1.00 98.50 362 TYR A O 1
ATOM 2774 N N . THR A 1 363 ? -5.707 14.996 -11.686 1.00 97.69 363 THR A N 1
ATOM 2775 C CA . THR A 1 363 ? -6.079 16.335 -12.155 1.00 97.69 363 THR A CA 1
ATOM 2776 C C . THR A 1 363 ? -5.029 16.962 -13.062 1.00 97.69 363 THR A C 1
ATOM 2778 O O . THR A 1 363 ? -5.377 17.473 -14.127 1.00 97.69 363 THR A O 1
ATOM 2781 N N . SER A 1 364 ? -3.760 16.962 -12.649 1.00 97.12 364 SER A N 1
ATOM 2782 C CA . SER A 1 364 ? -2.693 17.701 -13.323 1.00 97.12 364 SER A CA 1
ATOM 2783 C C . SER A 1 364 ? -1.321 17.398 -12.706 1.00 97.12 364 SER A C 1
ATOM 2785 O O . SER A 1 364 ? -1.208 16.658 -11.728 1.00 97.12 364 SER A O 1
ATOM 2787 N N . GLU A 1 365 ? -0.292 18.038 -13.253 1.00 97.00 365 GLU A N 1
ATOM 2788 C CA . GLU A 1 365 ? 1.123 17.863 -12.920 1.00 97.00 365 GLU A CA 1
ATOM 2789 C C . GLU A 1 365 ? 1.825 19.215 -12.691 1.00 97.00 365 GLU A C 1
ATOM 2791 O O . GLU A 1 365 ? 1.430 20.252 -13.239 1.00 97.00 365 GLU A O 1
ATOM 2796 N N . VAL A 1 366 ? 2.892 19.203 -11.890 1.00 97.00 366 VAL A N 1
ATOM 2797 C CA . VAL A 1 366 ? 3.928 20.254 -11.871 1.00 97.00 366 VAL A CA 1
ATOM 2798 C C . VAL A 1 366 ? 5.066 19.847 -12.810 1.00 97.00 366 VAL A C 1
ATOM 2800 O O . VAL A 1 366 ? 5.088 18.729 -13.299 1.00 97.00 366 VAL A O 1
ATOM 2803 N N . SER A 1 367 ? 6.057 20.698 -13.084 1.00 94.12 367 SER A N 1
ATOM 2804 C CA . SER A 1 367 ? 7.276 20.203 -13.752 1.00 94.12 367 SER A CA 1
ATOM 2805 C C . SER A 1 367 ? 8.058 19.274 -12.813 1.00 94.12 367 SER A C 1
ATOM 2807 O O . SER A 1 367 ? 8.156 19.555 -11.618 1.00 94.12 367 SER A O 1
ATOM 2809 N N . SER A 1 368 ? 8.664 18.206 -13.338 1.00 86.88 368 SER A N 1
ATOM 2810 C CA . SER A 1 368 ? 9.509 17.307 -12.535 1.00 86.88 368 SER A CA 1
ATOM 2811 C C . SER A 1 368 ? 10.604 18.079 -11.781 1.00 86.88 368 SER A C 1
ATOM 2813 O O . SER A 1 368 ? 11.271 18.946 -12.347 1.00 86.88 368 SER A O 1
ATOM 2815 N N . GLY A 1 369 ? 10.750 17.793 -10.483 1.00 86.62 369 GLY A N 1
ATOM 2816 C CA . GLY A 1 369 ? 11.619 18.524 -9.553 1.00 86.62 369 GLY A CA 1
ATOM 2817 C C . GLY A 1 369 ? 10.959 19.710 -8.832 1.00 86.62 369 GLY A C 1
ATOM 2818 O O . GLY A 1 369 ? 11.438 20.094 -7.767 1.00 86.62 369 GLY A O 1
ATOM 2819 N N . ASN A 1 370 ? 9.833 20.239 -9.326 1.00 92.94 370 ASN A N 1
ATOM 2820 C CA . ASN A 1 370 ? 9.120 21.383 -8.735 1.00 92.94 370 ASN A CA 1
ATOM 2821 C C . ASN A 1 370 ? 7.982 20.959 -7.781 1.00 92.94 370 ASN A C 1
ATOM 2823 O O . ASN A 1 370 ? 6.925 21.593 -7.746 1.00 92.94 370 ASN A O 1
ATOM 2827 N N . ASN A 1 371 ? 8.183 19.885 -7.011 1.00 94.88 371 ASN A N 1
ATOM 2828 C CA . ASN A 1 371 ? 7.194 19.392 -6.049 1.00 94.88 371 ASN A CA 1
ATOM 2829 C C . ASN A 1 371 ? 6.821 20.461 -5.007 1.00 94.88 371 ASN A C 1
ATOM 2831 O O . ASN A 1 371 ? 7.694 21.086 -4.398 1.00 94.88 371 ASN A O 1
ATOM 2835 N N . VAL A 1 372 ? 5.525 20.605 -4.724 1.00 97.12 372 VAL A N 1
ATOM 2836 C CA . VAL A 1 372 ? 5.014 21.542 -3.713 1.00 97.12 372 VAL A CA 1
ATOM 2837 C C . VAL A 1 372 ? 4.922 20.899 -2.323 1.00 97.12 372 VAL A C 1
ATOM 2839 O O . VAL A 1 372 ? 5.227 19.719 -2.117 1.00 97.12 372 VAL A O 1
ATOM 2842 N N . GLY A 1 373 ? 4.545 21.702 -1.326 1.00 97.88 373 GLY A N 1
ATOM 2843 C CA . GLY A 1 373 ? 4.301 21.228 0.032 1.00 97.88 373 GLY A CA 1
ATOM 2844 C C . GLY A 1 373 ? 2.926 20.576 0.192 1.00 97.88 373 GLY A C 1
ATOM 2845 O O . GLY A 1 373 ? 1.932 21.089 -0.311 1.00 97.88 373 GLY A O 1
ATOM 2846 N N . TYR A 1 374 ? 2.873 19.476 0.939 1.00 98.44 374 TYR A N 1
ATOM 2847 C CA . TYR A 1 374 ? 1.638 18.845 1.400 1.00 98.44 374 TYR A CA 1
ATOM 2848 C C . TYR A 1 374 ? 1.028 19.675 2.527 1.00 98.44 374 TYR A C 1
ATOM 2850 O O . TYR A 1 374 ? 1.671 19.830 3.565 1.00 98.44 374 TYR A O 1
ATOM 2858 N N . VAL A 1 375 ? -0.181 20.204 2.328 1.00 98.75 375 VAL A N 1
ATOM 2859 C CA . VAL A 1 375 ? -0.870 21.092 3.282 1.00 98.75 375 VAL A CA 1
ATOM 2860 C C . VAL A 1 375 ? -1.994 20.335 3.986 1.00 98.75 375 VAL A C 1
ATOM 2862 O O . VAL A 1 375 ? -2.967 19.932 3.351 1.00 98.75 375 VAL A O 1
ATOM 2865 N N . VAL A 1 376 ? -1.861 20.133 5.297 1.00 98.75 376 VAL A N 1
ATOM 2866 C CA . VAL A 1 376 ? -2.761 19.293 6.107 1.00 98.75 376 VAL A CA 1
ATOM 2867 C C . VAL A 1 376 ? -4.169 19.890 6.232 1.00 98.75 376 VAL A C 1
ATOM 2869 O O . VAL A 1 376 ? -4.329 21.080 6.507 1.00 98.75 376 VAL A O 1
ATOM 2872 N N . ASN A 1 377 ? -5.192 19.037 6.117 1.00 98.00 377 ASN A N 1
ATOM 2873 C CA . ASN A 1 377 ? -6.575 19.332 6.495 1.00 98.00 377 ASN A CA 1
ATOM 2874 C C . ASN A 1 377 ? -7.194 18.181 7.295 1.00 98.00 377 ASN A C 1
ATOM 2876 O O . ASN A 1 377 ? -6.850 17.016 7.096 1.00 98.00 377 ASN A O 1
ATOM 2880 N N . ASN A 1 378 ? -8.181 18.511 8.130 1.00 97.62 378 ASN A N 1
ATOM 2881 C CA . ASN A 1 378 ? -8.848 17.577 9.030 1.00 97.62 378 ASN A CA 1
ATOM 2882 C C . ASN A 1 378 ? -7.835 16.818 9.908 1.00 97.62 378 ASN A C 1
ATOM 2884 O O . ASN A 1 378 ? -7.895 15.596 10.025 1.00 97.62 378 ASN A O 1
ATOM 2888 N N . SER A 1 379 ? -6.903 17.541 10.539 1.00 96.50 379 SER A N 1
ATOM 2889 C CA . SER A 1 379 ? -5.842 16.988 11.395 1.00 96.50 379 SER A CA 1
ATOM 2890 C C . SER A 1 379 ? -6.356 16.235 12.634 1.00 96.50 379 SER A C 1
ATOM 2892 O O . SER A 1 379 ? -5.605 15.510 13.279 1.00 96.50 379 SER A O 1
ATOM 2894 N N . SER A 1 380 ? -7.643 16.383 12.959 1.00 92.62 380 SER A N 1
ATOM 2895 C CA . SER A 1 380 ? -8.375 15.582 13.947 1.00 92.62 380 SER A CA 1
ATOM 2896 C C . SER A 1 380 ? -8.730 14.167 13.464 1.00 92.62 380 SER A C 1
ATOM 2898 O O . SER A 1 380 ? -9.149 13.336 14.269 1.00 92.62 380 SER A O 1
ATOM 2900 N N . ASN A 1 381 ? -8.579 13.869 12.168 1.00 96.00 381 ASN A N 1
ATOM 2901 C CA . ASN A 1 381 ? -8.754 12.526 11.627 1.00 96.00 381 ASN A CA 1
ATOM 2902 C C . ASN A 1 381 ? -7.662 11.587 12.163 1.00 96.00 381 ASN A C 1
ATOM 2904 O O . ASN A 1 381 ? -6.486 11.947 12.250 1.00 96.00 381 ASN A O 1
ATOM 2908 N N . TRP A 1 382 ? -8.052 10.350 12.475 1.00 94.62 382 TRP A N 1
ATOM 2909 C CA . TRP A 1 382 ? -7.186 9.368 13.119 1.00 94.62 382 TRP A CA 1
ATOM 2910 C C . TRP A 1 382 ? -5.882 9.065 12.362 1.00 94.62 382 TRP A C 1
ATOM 2912 O O . TRP A 1 382 ? -4.908 8.678 13.006 1.00 94.62 382 TRP A O 1
ATOM 2922 N N . VAL A 1 383 ? -5.817 9.271 11.041 1.00 97.62 383 VAL A N 1
ATOM 2923 C CA . VAL A 1 383 ? -4.589 9.117 10.233 1.00 97.62 383 VAL A CA 1
ATOM 2924 C C . VAL A 1 383 ? -3.425 9.967 10.763 1.00 97.62 383 VAL A C 1
ATOM 2926 O O . VAL A 1 383 ? -2.271 9.552 10.677 1.00 97.62 383 VAL A O 1
ATOM 2929 N N . TYR A 1 384 ? -3.712 11.117 11.378 1.00 96.62 384 TYR A N 1
ATOM 2930 C CA . TYR A 1 384 ? -2.707 12.023 11.936 1.00 96.62 384 TYR A CA 1
ATOM 2931 C C . TYR A 1 384 ? -2.336 11.731 13.403 1.00 96.62 384 TYR A C 1
ATOM 2933 O O . TYR A 1 384 ? -1.549 12.469 14.007 1.00 96.62 384 TYR A O 1
ATOM 2941 N N . THR A 1 385 ? -2.827 10.633 13.987 1.00 88.62 385 THR A N 1
ATOM 2942 C CA . THR A 1 385 ? -2.577 10.279 15.396 1.00 88.62 385 THR A CA 1
ATOM 2943 C C . THR A 1 385 ? -1.079 10.126 15.693 1.00 88.62 385 THR A C 1
ATOM 2945 O O . THR A 1 385 ? -0.364 9.342 15.067 1.00 88.62 385 THR A O 1
ATOM 2948 N N . GLY A 1 386 ? -0.588 10.884 16.678 1.00 85.19 386 GLY A N 1
ATOM 2949 C CA . GLY A 1 386 ? 0.823 10.874 17.084 1.00 85.19 386 GLY A CA 1
ATOM 2950 C C . GLY A 1 386 ? 1.786 11.582 16.122 1.00 85.19 386 GLY A C 1
ATOM 2951 O O . GLY A 1 386 ? 2.982 11.601 16.394 1.00 85.19 386 GLY A O 1
ATOM 2952 N N . THR A 1 387 ? 1.303 12.176 15.024 1.00 92.25 387 THR A N 1
ATOM 2953 C CA . THR A 1 387 ? 2.153 12.920 14.071 1.00 92.25 387 THR A CA 1
ATOM 2954 C C . THR A 1 387 ? 2.533 14.317 14.565 1.00 92.25 387 THR A C 1
ATOM 2956 O O . THR A 1 387 ? 3.558 14.852 14.152 1.00 92.25 387 THR A O 1
ATOM 2959 N N . GLY A 1 388 ? 1.707 14.920 15.428 1.00 94.50 388 GLY A N 1
ATOM 2960 C CA . GLY A 1 388 ? 1.845 16.319 15.842 1.00 94.50 388 GLY A CA 1
ATOM 2961 C C . GLY A 1 388 ? 1.494 17.341 14.752 1.00 94.50 388 GLY A C 1
ATOM 2962 O O . GLY A 1 388 ? 1.828 18.510 14.918 1.00 94.50 388 GLY A O 1
ATOM 2963 N N . LEU A 1 389 ? 0.861 16.909 13.653 1.00 95.38 389 LEU A N 1
ATOM 2964 C CA . LEU A 1 389 ? 0.369 17.783 12.587 1.00 95.38 389 LEU A CA 1
ATOM 2965 C C . LEU A 1 389 ? -0.972 18.434 12.957 1.00 95.38 389 LEU A C 1
ATOM 2967 O O . LEU A 1 389 ? -1.843 17.798 13.552 1.00 95.38 389 LEU A O 1
ATOM 2971 N N . HIS A 1 390 ? -1.142 19.681 12.533 1.00 97.56 390 HIS A N 1
ATOM 2972 C CA . HIS A 1 390 ? -2.343 20.501 12.684 1.00 97.56 390 HIS A CA 1
ATOM 2973 C C . HIS A 1 390 ? -2.838 20.976 11.312 1.00 97.56 390 HIS A C 1
ATOM 2975 O O . HIS A 1 390 ? -2.093 20.957 10.332 1.00 97.56 390 HIS A O 1
ATOM 2981 N N . ASP A 1 391 ? -4.087 21.431 11.219 1.00 98.06 391 ASP A N 1
ATOM 2982 C CA . ASP A 1 391 ? -4.604 22.025 9.982 1.00 98.06 391 ASP A CA 1
ATOM 2983 C C . ASP A 1 391 ? -3.732 23.199 9.509 1.00 98.06 391 ASP A C 1
ATOM 2985 O O . ASP A 1 391 ? -3.417 24.113 10.275 1.00 98.06 391 ASP A O 1
ATOM 2989 N N . ASN A 1 392 ? -3.420 23.203 8.211 1.00 97.44 392 ASN A N 1
ATOM 2990 C CA . ASN A 1 392 ? -2.489 24.101 7.519 1.00 97.44 392 ASN A CA 1
ATOM 2991 C C . ASN A 1 392 ? -0.987 23.879 7.813 1.00 97.44 392 ASN A C 1
ATOM 2993 O O . ASN A 1 392 ? -0.169 24.622 7.265 1.00 97.44 392 ASN A O 1
ATOM 2997 N N . ASP A 1 393 ? -0.588 22.863 8.594 1.00 98.31 393 ASP A N 1
ATOM 2998 C CA . ASP A 1 393 ? 0.824 22.448 8.640 1.00 98.31 393 ASP A CA 1
ATOM 2999 C C . ASP A 1 393 ? 1.293 21.967 7.259 1.00 98.31 393 ASP A C 1
ATOM 3001 O O . ASP A 1 393 ? 0.538 21.345 6.504 1.00 98.31 393 ASP A O 1
ATOM 3005 N N . VAL A 1 394 ? 2.569 22.224 6.950 1.00 98.06 394 VAL A N 1
ATOM 3006 C CA . VAL A 1 394 ? 3.173 21.900 5.650 1.00 98.06 394 VAL A CA 1
ATOM 3007 C C . VAL A 1 394 ? 4.296 20.866 5.788 1.00 98.06 394 VAL A C 1
ATOM 3009 O O . VAL A 1 394 ? 5.171 20.976 6.657 1.00 98.06 394 VAL A O 1
ATOM 3012 N N . VAL A 1 395 ? 4.309 19.878 4.887 1.00 97.25 395 VAL A N 1
ATOM 3013 C CA . VAL A 1 395 ? 5.464 18.997 4.637 1.00 97.25 395 VAL A CA 1
ATOM 3014 C C . VAL A 1 395 ? 6.035 19.310 3.246 1.00 97.25 395 VAL A C 1
ATOM 3016 O O . VAL A 1 395 ? 5.336 19.099 2.255 1.00 97.25 395 VAL A O 1
ATOM 3019 N N . PRO A 1 396 ? 7.257 19.858 3.124 1.00 95.06 396 PRO A N 1
ATOM 3020 C CA . PRO A 1 396 ? 7.761 20.394 1.857 1.00 95.06 396 PRO A CA 1
ATOM 3021 C C . PRO A 1 396 ? 8.201 19.307 0.863 1.00 95.06 396 PRO A C 1
ATOM 3023 O O . PRO A 1 396 ? 8.850 18.338 1.244 1.00 95.06 396 PRO A O 1
ATOM 3026 N N . GLY A 1 397 ? 7.923 19.517 -0.429 1.00 92.94 397 GLY A N 1
ATOM 3027 C CA . GLY A 1 397 ? 8.529 18.765 -1.539 1.00 92.94 397 GLY A CA 1
ATOM 3028 C C . GLY A 1 397 ? 7.952 17.373 -1.821 1.00 92.94 397 GLY A C 1
ATOM 3029 O O . GLY A 1 397 ? 8.535 16.634 -2.615 1.00 92.94 397 GLY A O 1
ATOM 3030 N N . ILE A 1 398 ? 6.825 17.000 -1.207 1.00 95.25 398 ILE A N 1
ATOM 3031 C CA . ILE A 1 398 ? 6.238 15.650 -1.328 1.00 95.25 398 ILE A CA 1
ATOM 3032 C C . ILE A 1 398 ? 4.967 15.594 -2.193 1.00 95.25 398 ILE A C 1
ATOM 3034 O O . ILE A 1 398 ? 4.384 14.521 -2.325 1.00 95.25 398 ILE A O 1
ATOM 3038 N N . VAL A 1 399 ? 4.528 16.716 -2.781 1.00 97.25 399 VAL A N 1
ATOM 3039 C CA . VAL A 1 399 ? 3.372 16.782 -3.699 1.00 97.25 399 VAL A CA 1
ATOM 3040 C C . VAL A 1 399 ? 3.851 17.026 -5.131 1.00 97.25 399 VAL A C 1
ATOM 3042 O O . VAL A 1 399 ? 4.331 18.115 -5.440 1.00 97.25 399 VAL A O 1
ATOM 3045 N N . GLY A 1 400 ? 3.753 15.998 -5.974 1.00 94.50 400 GLY A N 1
ATOM 3046 C CA . GLY A 1 400 ? 4.299 15.935 -7.335 1.00 94.50 400 GLY A CA 1
ATOM 3047 C C . GLY A 1 400 ? 4.781 14.518 -7.678 1.00 94.50 400 GLY A C 1
ATOM 3048 O O . GLY A 1 400 ? 4.781 13.637 -6.817 1.00 94.50 400 GLY A O 1
ATOM 3049 N N . TYR A 1 401 ? 5.230 14.214 -8.894 1.00 94.44 401 TYR A N 1
ATOM 3050 C CA . TYR A 1 401 ? 5.235 15.055 -10.101 1.00 94.44 401 TYR A CA 1
ATOM 3051 C C . TYR A 1 401 ? 3.808 15.269 -10.646 1.00 94.44 401 TYR A C 1
ATOM 3053 O O . TYR A 1 401 ? 3.428 16.400 -10.950 1.00 94.44 401 TYR A O 1
ATOM 3061 N N . GLU A 1 402 ? 3.004 14.208 -10.633 1.00 96.56 402 GLU A N 1
ATOM 3062 C CA . GLU A 1 402 ? 1.564 14.194 -10.900 1.00 96.56 402 GLU A CA 1
ATOM 3063 C C . GLU A 1 402 ? 0.756 14.169 -9.590 1.00 96.56 402 GLU A C 1
ATOM 3065 O O . GLU A 1 402 ? 1.251 13.736 -8.538 1.00 96.56 402 GLU A O 1
ATOM 3070 N N . MET A 1 403 ? -0.494 14.646 -9.647 1.00 96.94 403 MET A N 1
ATOM 3071 C CA . MET A 1 403 ? -1.369 14.791 -8.482 1.00 96.94 403 MET A CA 1
ATOM 3072 C C . MET A 1 403 ? -2.821 14.384 -8.751 1.00 96.94 403 MET A C 1
ATOM 3074 O O . MET A 1 403 ? -3.387 14.654 -9.817 1.00 96.94 403 MET A O 1
ATOM 3078 N N . ASP A 1 404 ? -3.458 13.846 -7.710 1.00 98.62 404 ASP A N 1
ATOM 3079 C CA . ASP A 1 404 ? -4.896 13.572 -7.675 1.00 98.62 404 ASP A CA 1
ATOM 3080 C C . ASP A 1 404 ? -5.643 14.615 -6.834 1.00 98.62 404 ASP A C 1
ATOM 3082 O O . ASP A 1 404 ? -5.089 15.207 -5.904 1.00 98.62 404 ASP A O 1
ATOM 3086 N N . ARG A 1 405 ? -6.943 14.790 -7.096 1.00 98.38 405 ARG A N 1
ATOM 3087 C CA . ARG A 1 405 ? -7.862 15.501 -6.193 1.00 98.38 405 ARG A CA 1
ATOM 3088 C C . ARG A 1 405 ? -9.267 14.913 -6.221 1.00 98.38 405 ARG A C 1
ATOM 3090 O O . ARG A 1 405 ? -9.593 14.089 -7.073 1.00 98.38 405 ARG A O 1
ATOM 3097 N N . TYR A 1 406 ? -10.122 15.349 -5.300 1.00 98.12 406 TYR A N 1
ATOM 3098 C CA . TYR A 1 406 ? -11.546 15.027 -5.364 1.00 98.12 406 TYR A CA 1
ATOM 3099 C C . TYR A 1 406 ? -12.263 15.941 -6.369 1.00 98.12 406 TYR A C 1
ATOM 3101 O O . TYR A 1 406 ? -12.118 17.165 -6.320 1.00 98.12 406 TYR A O 1
ATOM 3109 N N . MET A 1 407 ? -13.083 15.367 -7.253 1.00 97.38 407 MET A N 1
ATOM 3110 C CA . MET A 1 407 ? -13.856 16.118 -8.245 1.00 97.38 407 MET A CA 1
ATOM 3111 C C . MET A 1 407 ? -15.361 15.898 -8.063 1.00 97.38 407 MET A C 1
ATOM 3113 O O . MET A 1 407 ? -15.884 14.796 -8.223 1.00 97.38 407 MET A O 1
ATOM 3117 N N . SER A 1 408 ? -16.088 16.972 -7.747 1.00 95.94 408 SER A N 1
ATOM 3118 C CA . SER A 1 408 ? -17.527 16.933 -7.442 1.00 95.94 408 SER A CA 1
ATOM 3119 C C . SER A 1 408 ? -18.439 16.705 -8.653 1.00 95.94 408 SER A C 1
ATOM 3121 O O . SER A 1 408 ? -19.614 16.399 -8.468 1.00 95.94 408 SER A O 1
ATOM 3123 N N . ASN A 1 409 ? -17.921 16.841 -9.876 1.00 96.06 409 ASN A N 1
ATOM 3124 C CA . ASN A 1 409 ? -18.643 16.561 -11.121 1.00 96.06 409 ASN A CA 1
ATOM 3125 C C . ASN A 1 409 ? -18.596 15.079 -11.544 1.00 96.06 409 ASN A C 1
ATOM 3127 O O . ASN A 1 409 ? -19.237 14.721 -12.529 1.00 96.06 409 ASN A O 1
ATOM 3131 N N . TYR A 1 410 ? -17.878 14.229 -10.804 1.00 96.19 410 TYR A N 1
ATOM 3132 C CA . TYR A 1 410 ? -17.866 12.777 -10.981 1.00 96.19 410 TYR A CA 1
ATOM 3133 C C . TYR A 1 410 ? -18.490 12.078 -9.756 1.00 96.19 410 TYR A C 1
ATOM 3135 O O . TYR A 1 410 ? -18.455 12.630 -8.652 1.00 96.19 410 TYR A O 1
ATOM 3143 N N . PRO A 1 411 ? -19.054 10.863 -9.904 1.00 95.00 411 PRO A N 1
ATOM 3144 C CA . PRO A 1 411 ? -19.555 10.073 -8.782 1.00 95.00 411 PRO A CA 1
ATOM 3145 C C . PRO A 1 411 ? -18.525 9.894 -7.661 1.00 95.00 411 PRO A C 1
ATOM 3147 O O . PRO A 1 411 ? -17.347 9.639 -7.908 1.00 95.00 411 PRO A O 1
ATOM 3150 N N . ALA A 1 412 ? -18.987 10.009 -6.418 1.00 95.50 412 ALA A N 1
ATOM 3151 C CA . ALA A 1 412 ? -18.221 9.661 -5.226 1.00 95.50 412 ALA A CA 1
ATOM 3152 C C . ALA A 1 412 ? -18.057 8.129 -5.091 1.00 95.50 412 ALA A C 1
ATOM 3154 O O . ALA A 1 412 ? -18.879 7.385 -5.638 1.00 95.50 412 ALA A O 1
ATOM 3155 N N . PRO A 1 413 ? -17.069 7.636 -4.317 1.00 96.31 413 PRO A N 1
ATOM 3156 C CA . PRO A 1 413 ? -17.089 6.249 -3.862 1.00 96.31 413 PRO A CA 1
ATOM 3157 C C . PRO A 1 413 ? -18.325 6.005 -2.982 1.00 96.31 413 PRO A C 1
ATOM 3159 O O . PRO A 1 413 ? -18.769 6.896 -2.253 1.00 96.31 413 PRO A O 1
ATOM 3162 N N . ASN A 1 414 ? -18.865 4.786 -3.023 1.00 95.31 414 ASN A N 1
ATOM 3163 C CA . ASN A 1 414 ? -19.869 4.350 -2.055 1.00 95.31 414 ASN A CA 1
ATOM 3164 C C . ASN A 1 414 ? -19.169 4.137 -0.704 1.00 95.31 414 ASN A C 1
ATOM 3166 O O . ASN A 1 414 ? -18.272 3.299 -0.613 1.00 95.31 414 ASN A O 1
ATOM 3170 N N . ALA A 1 415 ? -19.528 4.920 0.314 1.00 96.94 415 ALA A N 1
ATOM 3171 C CA . ALA A 1 415 ? -18.769 5.006 1.556 1.00 96.94 415 ALA A CA 1
ATOM 3172 C C . ALA A 1 415 ? -19.656 5.330 2.768 1.00 96.94 415 ALA A C 1
ATOM 3174 O O . ALA A 1 415 ? -20.591 6.122 2.669 1.00 96.94 415 ALA A O 1
ATOM 3175 N N . LEU A 1 416 ? -19.308 4.756 3.922 1.00 95.38 416 LEU A N 1
ATOM 3176 C CA . LEU A 1 416 ? -19.882 5.076 5.235 1.00 95.38 416 LEU A CA 1
ATOM 3177 C C . LEU A 1 416 ? -19.337 6.409 5.771 1.00 95.38 416 LEU A C 1
ATOM 3179 O O . LEU A 1 416 ? -20.051 7.174 6.413 1.00 95.38 416 LEU A O 1
ATOM 3183 N N . SER A 1 417 ? -18.065 6.696 5.486 1.00 94.81 417 SER A N 1
ATOM 3184 C CA . SER A 1 417 ? -17.387 7.948 5.825 1.00 94.81 417 SER A CA 1
ATOM 3185 C C . SER A 1 417 ? -16.324 8.285 4.776 1.00 94.81 417 SER A C 1
ATOM 3187 O O . SER A 1 417 ? -15.781 7.387 4.132 1.00 94.81 417 SER A O 1
ATOM 3189 N N . ARG A 1 418 ? -16.025 9.578 4.586 1.00 96.25 418 ARG A N 1
ATOM 3190 C CA . ARG A 1 418 ? -14.959 10.074 3.699 1.00 96.25 418 ARG A CA 1
ATOM 3191 C C . ARG A 1 418 ? -14.372 11.372 4.249 1.00 96.25 418 ARG A C 1
ATOM 3193 O O . ARG A 1 418 ? -15.120 12.273 4.622 1.00 96.25 418 ARG A O 1
ATOM 3200 N N . THR A 1 419 ? -13.051 11.505 4.219 1.00 98.00 419 THR A N 1
ATOM 3201 C CA . THR A 1 419 ? -12.319 12.706 4.638 1.00 98.00 419 THR A CA 1
ATOM 3202 C C . THR A 1 419 ? -11.246 13.057 3.607 1.00 98.00 419 THR A C 1
ATOM 3204 O O . THR A 1 419 ? -10.474 12.197 3.189 1.00 98.00 419 THR A O 1
ATOM 3207 N N . VAL A 1 420 ? -11.183 14.330 3.211 1.00 98.12 420 VAL A N 1
ATOM 3208 C CA . VAL A 1 420 ? -10.028 14.904 2.502 1.00 98.12 420 VAL A CA 1
ATOM 3209 C C . VAL A 1 420 ? -8.976 15.260 3.549 1.00 98.12 420 VAL A C 1
ATOM 3211 O O . VAL A 1 420 ? -9.284 15.980 4.498 1.00 98.12 420 VAL A O 1
ATOM 3214 N N . LEU A 1 421 ? -7.764 14.730 3.404 1.00 98.62 421 LEU A N 1
ATOM 3215 C CA . LEU A 1 421 ? -6.694 14.836 4.403 1.00 98.62 421 LEU A CA 1
ATOM 3216 C C . LEU A 1 421 ? -5.671 15.935 4.073 1.00 98.62 421 LEU A C 1
ATOM 3218 O O . LEU A 1 421 ? -4.912 16.342 4.952 1.00 98.62 421 LEU A O 1
ATOM 3222 N N . SER A 1 422 ? -5.645 16.440 2.839 1.00 98.69 422 SER A N 1
ATOM 3223 C CA . SER A 1 422 ? -4.843 17.604 2.445 1.00 98.69 422 SER A CA 1
ATOM 3224 C C . SER A 1 422 ? -5.507 18.398 1.324 1.00 98.69 422 SER A C 1
ATOM 3226 O O . SER A 1 422 ? -6.308 17.851 0.566 1.00 98.69 422 SER A O 1
ATOM 3228 N N . THR A 1 423 ? -5.158 19.677 1.200 1.00 98.50 423 THR A N 1
ATOM 3229 C CA . THR A 1 423 ? -5.541 20.546 0.073 1.00 98.50 423 THR A CA 1
ATOM 3230 C C . THR A 1 423 ? -4.318 21.359 -0.320 1.00 98.50 423 THR A C 1
ATOM 3232 O O . THR A 1 423 ? -4.110 22.473 0.152 1.00 98.50 423 THR A O 1
ATOM 3235 N N . SER A 1 424 ? -3.462 20.755 -1.137 1.00 98.62 424 SER A N 1
ATOM 3236 C CA . SER A 1 424 ? -2.110 21.247 -1.410 1.00 98.62 424 SER A CA 1
ATOM 3237 C C . SER A 1 424 ? -2.102 22.057 -2.713 1.00 98.62 424 SER A C 1
ATOM 3239 O O . SER A 1 424 ? -2.215 21.450 -3.778 1.00 98.62 424 SER A O 1
ATOM 3241 N N . PRO A 1 425 ? -2.036 23.403 -2.674 1.00 98.25 425 PRO A N 1
ATOM 3242 C CA . PRO A 1 425 ? -2.172 24.236 -3.866 1.00 98.25 425 PRO A CA 1
ATOM 3243 C C . PRO A 1 425 ? -0.907 24.201 -4.729 1.00 98.25 425 PRO A C 1
ATOM 3245 O O . PRO A 1 425 ? 0.210 24.197 -4.210 1.00 98.25 425 PRO A O 1
ATOM 3248 N N . PHE A 1 426 ? -1.080 24.237 -6.049 1.00 97.88 426 PHE A N 1
ATOM 3249 C CA . PHE A 1 426 ? 0.020 24.286 -7.010 1.00 97.88 426 PHE A CA 1
ATOM 3250 C C . PHE A 1 426 ? -0.345 25.085 -8.269 1.00 97.88 426 PHE A C 1
ATOM 3252 O O . PHE A 1 426 ? -1.512 25.365 -8.544 1.00 97.88 426 PHE A O 1
ATOM 3259 N N . THR A 1 427 ? 0.679 25.428 -9.052 1.00 97.75 427 THR A N 1
ATOM 3260 C CA . THR A 1 427 ? 0.531 25.935 -10.422 1.00 97.75 427 THR A CA 1
ATOM 3261 C C . THR A 1 427 ? 0.992 24.840 -11.374 1.00 97.75 427 THR A C 1
ATOM 3263 O O . THR A 1 427 ? 2.113 24.352 -11.239 1.00 97.75 427 THR A O 1
ATOM 3266 N N . ASN A 1 428 ? 0.134 24.429 -12.304 1.00 96.62 428 ASN A N 1
ATOM 3267 C CA . ASN A 1 428 ? 0.420 23.326 -13.214 1.00 96.62 428 ASN A CA 1
ATOM 3268 C C . ASN A 1 428 ? 1.379 23.720 -14.351 1.00 96.62 428 ASN A C 1
ATOM 3270 O O . ASN A 1 428 ? 1.693 24.896 -14.550 1.00 96.62 428 ASN A O 1
ATOM 3274 N N . THR A 1 429 ? 1.814 22.738 -15.142 1.00 95.94 429 THR A N 1
ATOM 3275 C CA . THR A 1 429 ? 2.698 22.939 -16.310 1.00 95.94 429 THR A CA 1
ATOM 3276 C C . THR A 1 429 ? 2.137 23.872 -17.393 1.00 95.94 429 THR A C 1
ATOM 3278 O O . THR A 1 429 ? 2.903 24.384 -18.205 1.00 95.94 429 THR A O 1
ATOM 3281 N N . SER A 1 430 ? 0.829 24.158 -17.386 1.00 95.12 430 SER A N 1
ATOM 3282 C CA . SER A 1 430 ? 0.171 25.141 -18.265 1.00 95.12 430 SER A CA 1
ATOM 3283 C C . SER A 1 430 ? -0.013 26.529 -17.624 1.00 95.12 430 SER A C 1
ATOM 3285 O O . SER A 1 430 ? -0.646 27.400 -18.219 1.00 95.12 430 SER A O 1
ATOM 3287 N N . GLY A 1 431 ? 0.507 26.758 -16.412 1.00 95.81 431 GLY A N 1
ATOM 3288 C CA . GLY A 1 431 ? 0.382 28.024 -15.680 1.00 95.81 431 GLY A CA 1
ATOM 3289 C C . GLY A 1 431 ? -0.960 28.236 -14.962 1.00 95.81 431 GLY A C 1
ATOM 3290 O O . GLY A 1 431 ? -1.190 29.315 -14.416 1.00 95.81 431 GLY A O 1
ATOM 3291 N N . GLY A 1 432 ? -1.849 27.239 -14.949 1.00 97.50 432 GLY A N 1
ATOM 3292 C CA . GLY A 1 432 ? -3.127 27.282 -14.235 1.00 97.50 432 GLY A CA 1
ATOM 3293 C C . GLY A 1 432 ? -2.982 26.890 -12.763 1.00 97.50 432 GLY A C 1
ATOM 3294 O O . GLY A 1 432 ? -2.210 25.993 -12.435 1.00 97.50 432 GLY A O 1
ATOM 3295 N N . ALA A 1 433 ? -3.733 27.541 -11.873 1.00 97.88 433 ALA A N 1
ATOM 3296 C CA . ALA A 1 433 ? -3.781 27.179 -10.455 1.00 97.88 433 ALA A CA 1
ATOM 3297 C C . ALA A 1 433 ? -4.769 26.024 -10.204 1.00 97.88 433 ALA A C 1
ATOM 3299 O O . ALA A 1 433 ? -5.905 26.070 -10.679 1.00 97.88 433 ALA A O 1
ATOM 3300 N N . ASP A 1 434 ? -4.346 25.023 -9.431 1.00 98.06 434 ASP A N 1
ATOM 3301 C CA . ASP A 1 434 ? -5.142 23.857 -9.016 1.00 98.06 434 ASP A CA 1
ATOM 3302 C C . ASP A 1 434 ? -4.672 23.374 -7.619 1.00 98.06 434 ASP A C 1
ATOM 3304 O O . ASP A 1 434 ? -3.833 24.020 -6.980 1.00 98.06 434 ASP A O 1
ATOM 3308 N N . TYR A 1 435 ? -5.224 22.281 -7.088 1.00 98.25 435 TYR A N 1
ATOM 3309 C CA . TYR A 1 435 ? -4.832 21.721 -5.786 1.00 98.25 435 TYR A CA 1
ATOM 3310 C C . TYR A 1 435 ? -4.859 20.190 -5.767 1.00 98.25 435 TYR A C 1
ATOM 3312 O O . TYR A 1 435 ? -5.688 19.569 -6.417 1.00 98.25 435 TYR A O 1
ATOM 3320 N N . ALA A 1 436 ? -3.977 19.570 -4.986 1.00 98.56 436 ALA A N 1
ATOM 3321 C CA . ALA A 1 436 ? -3.956 18.125 -4.762 1.00 98.56 436 ALA A CA 1
ATOM 3322 C C . ALA A 1 436 ? -4.680 17.748 -3.460 1.00 98.56 436 ALA A C 1
ATOM 3324 O O . ALA A 1 436 ? -4.640 18.511 -2.489 1.00 98.56 436 ALA A O 1
ATOM 3325 N N . ASN A 1 437 ? -5.283 16.558 -3.409 1.00 98.69 437 ASN A N 1
ATOM 3326 C CA . ASN A 1 437 ? -5.840 15.981 -2.185 1.00 98.69 437 ASN A CA 1
ATOM 3327 C C . ASN A 1 437 ? -5.312 14.565 -1.935 1.00 98.69 437 ASN A C 1
ATOM 3329 O O . ASN A 1 437 ? -5.527 13.668 -2.747 1.00 98.69 437 ASN A O 1
ATOM 3333 N N . SER A 1 438 ? -4.793 14.327 -0.733 1.00 98.62 438 SER A N 1
ATOM 3334 C CA . SER A 1 438 ? -4.877 13.001 -0.116 1.00 98.62 438 SER A CA 1
ATOM 3335 C C . SER A 1 438 ? -6.280 12.785 0.457 1.00 98.62 438 SER A C 1
ATOM 3337 O O . SER A 1 438 ? -6.979 13.737 0.831 1.00 98.62 438 SER A O 1
ATOM 3339 N N . SER A 1 439 ? -6.716 11.531 0.559 1.00 98.50 439 SER A N 1
ATOM 3340 C CA . SER A 1 439 ? -8.018 11.203 1.144 1.00 98.50 439 SER A CA 1
ATOM 3341 C C . SER A 1 439 ? -8.031 9.855 1.852 1.00 98.50 439 SER A C 1
ATOM 3343 O O . SER A 1 439 ? -7.165 9.005 1.640 1.00 98.50 439 SER A O 1
ATOM 3345 N N . ILE A 1 440 ? -9.047 9.669 2.691 1.00 98.75 440 ILE A N 1
ATOM 3346 C CA . ILE A 1 440 ? -9.405 8.371 3.247 1.00 98.75 440 ILE A CA 1
ATOM 3347 C C . ILE A 1 440 ? -10.926 8.195 3.245 1.00 98.75 440 ILE A C 1
ATOM 3349 O O . ILE A 1 440 ? -11.667 9.146 3.511 1.00 98.75 440 ILE A O 1
ATOM 3353 N N . TYR A 1 441 ? -11.407 6.990 2.951 1.00 98.50 441 TYR A N 1
ATOM 3354 C CA . TYR A 1 441 ? -12.819 6.629 3.085 1.00 98.50 441 TYR A CA 1
ATOM 3355 C C . TYR A 1 441 ? -12.991 5.208 3.625 1.00 98.50 441 TYR A C 1
ATOM 3357 O O . TYR A 1 441 ? -12.081 4.388 3.520 1.00 98.50 441 TYR A O 1
ATOM 3365 N N . GLN A 1 442 ? -14.159 4.922 4.203 1.00 98.12 442 GLN A N 1
ATOM 3366 C CA . GLN A 1 442 ? -14.544 3.573 4.618 1.00 98.12 442 GLN A CA 1
ATOM 3367 C C . GLN A 1 442 ? -15.683 3.062 3.735 1.00 98.12 442 GLN A C 1
ATOM 3369 O O . GLN A 1 442 ? -16.732 3.701 3.644 1.00 98.12 442 GLN A O 1
ATOM 3374 N N . ALA A 1 443 ? -15.486 1.923 3.078 1.00 98.19 443 ALA A N 1
ATOM 3375 C CA . ALA A 1 443 ? -16.497 1.254 2.269 1.00 98.19 443 ALA A CA 1
ATOM 3376 C C . ALA A 1 443 ? -17.582 0.587 3.150 1.00 98.19 443 ALA A C 1
ATOM 3378 O O . ALA A 1 443 ? -17.332 0.313 4.326 1.00 98.19 443 ALA A O 1
ATOM 3379 N N . PRO A 1 444 ? -18.772 0.253 2.606 1.00 97.19 444 PRO A N 1
ATOM 3380 C CA . PRO A 1 444 ? -19.830 -0.457 3.340 1.00 97.19 444 PRO A CA 1
ATOM 3381 C C . PRO A 1 444 ? -19.432 -1.834 3.899 1.00 97.19 444 PRO A C 1
ATOM 3383 O O . PRO A 1 444 ? -20.104 -2.346 4.787 1.00 97.19 444 PRO A O 1
ATOM 3386 N N . SER A 1 445 ? -18.344 -2.421 3.397 1.00 96.75 445 SER A N 1
ATOM 3387 C CA . SER A 1 445 ? -17.710 -3.650 3.895 1.00 96.75 445 SER A CA 1
ATOM 3388 C C . SER A 1 445 ? -16.879 -3.458 5.173 1.00 96.75 445 SER A C 1
ATOM 3390 O O . SER A 1 445 ? -16.328 -4.424 5.695 1.00 96.75 445 SER A O 1
ATOM 3392 N N . GLY A 1 446 ? -16.713 -2.216 5.638 1.00 95.12 446 GLY A N 1
ATOM 3393 C CA . GLY A 1 446 ? -15.777 -1.838 6.697 1.00 95.12 446 GLY A CA 1
ATOM 3394 C C . GLY A 1 446 ? -14.341 -1.591 6.212 1.00 95.12 446 GLY A C 1
ATOM 3395 O O . GLY A 1 446 ? -13.547 -1.037 6.973 1.00 95.12 446 GLY A O 1
ATOM 3396 N N . ALA A 1 447 ? -14.007 -1.937 4.960 1.00 98.00 447 ALA A N 1
ATOM 3397 C CA . ALA A 1 447 ? -12.682 -1.707 4.382 1.00 98.00 447 ALA A CA 1
ATOM 3398 C C . ALA A 1 447 ? -12.335 -0.215 4.314 1.00 98.00 447 ALA A C 1
ATOM 3400 O O . ALA A 1 447 ? -13.117 0.592 3.810 1.00 98.00 447 ALA A O 1
ATOM 3401 N N . TRP A 1 448 ? -11.130 0.138 4.750 1.00 98.62 448 TRP A N 1
ATOM 3402 C CA . TRP A 1 448 ? -10.571 1.472 4.571 1.00 98.62 448 TRP A CA 1
ATOM 3403 C C . TRP A 1 448 ? -9.817 1.568 3.246 1.00 98.62 448 TRP A C 1
ATOM 3405 O O . TRP A 1 448 ? -9.066 0.666 2.875 1.00 98.62 448 TRP A O 1
ATOM 3415 N N . VAL A 1 449 ? -9.994 2.687 2.550 1.00 98.88 449 VAL A N 1
ATOM 3416 C CA . VAL A 1 449 ? -9.235 3.040 1.350 1.00 98.88 449 VAL A CA 1
ATOM 3417 C C . VAL A 1 449 ? -8.543 4.374 1.581 1.00 98.88 449 VAL A C 1
ATOM 3419 O O . VAL A 1 449 ? -9.202 5.366 1.889 1.00 98.88 449 VAL A O 1
ATOM 3422 N N . PHE A 1 450 ? -7.219 4.385 1.442 1.00 98.88 450 PHE A N 1
ATOM 3423 C CA . PHE A 1 450 ? -6.357 5.555 1.600 1.00 98.88 450 PHE A CA 1
ATOM 3424 C C . PHE A 1 450 ? -5.660 5.883 0.276 1.00 98.88 450 PHE A C 1
ATOM 3426 O O . PHE A 1 450 ? -5.154 4.988 -0.398 1.00 98.88 450 PHE A O 1
ATOM 3433 N N . ALA A 1 451 ? -5.594 7.160 -0.086 1.00 98.75 451 ALA A N 1
ATOM 3434 C CA . ALA A 1 451 ? -4.875 7.622 -1.269 1.00 98.75 451 ALA A CA 1
ATOM 3435 C C . ALA A 1 451 ? -4.028 8.848 -0.921 1.00 98.75 451 ALA A C 1
ATOM 3437 O O . ALA A 1 451 ? -4.523 9.796 -0.303 1.00 98.75 451 ALA A O 1
ATOM 3438 N N . THR A 1 452 ? -2.755 8.835 -1.318 1.00 98.31 452 THR A N 1
ATOM 3439 C CA . THR A 1 452 ? -1.821 9.940 -1.054 1.00 98.31 452 THR A CA 1
ATOM 3440 C C . THR A 1 452 ? -2.035 11.115 -2.003 1.00 98.31 452 THR A C 1
ATOM 3442 O O . THR A 1 452 ? -1.797 12.253 -1.605 1.00 98.31 452 THR A O 1
ATOM 3445 N N . GLY A 1 453 ? -2.510 10.856 -3.227 1.00 97.56 453 GLY A N 1
ATOM 3446 C CA . GLY A 1 453 ? -2.771 11.871 -4.253 1.00 97.56 453 GLY A CA 1
ATOM 3447 C C . GLY A 1 453 ? -1.513 12.586 -4.751 1.00 97.56 453 GLY A C 1
ATOM 3448 O O . GLY A 1 453 ? -1.578 13.728 -5.205 1.00 97.56 453 GLY A O 1
ATOM 3449 N N . THR A 1 454 ? -0.363 11.924 -4.620 1.00 96.81 454 THR A N 1
ATOM 3450 C CA . THR A 1 454 ? 0.967 12.393 -5.025 1.00 96.81 454 THR A CA 1
ATOM 3451 C C . THR A 1 454 ? 1.893 11.198 -5.237 1.00 96.81 454 THR A C 1
ATOM 3453 O O . THR A 1 454 ? 1.960 10.310 -4.379 1.00 96.81 454 THR A O 1
ATOM 3456 N N . MET A 1 455 ? 2.651 11.200 -6.338 1.00 94.25 455 MET A N 1
ATOM 3457 C CA . MET A 1 455 ? 3.674 10.182 -6.631 1.00 94.25 455 MET A CA 1
ATOM 3458 C C . MET A 1 455 ? 4.783 10.156 -5.566 1.00 94.25 455 MET A C 1
ATOM 3460 O O . MET A 1 455 ? 5.317 9.106 -5.221 1.00 94.25 455 MET A O 1
ATOM 3464 N N . SER A 1 456 ? 5.131 11.326 -5.024 1.00 93.94 456 SER A N 1
ATOM 3465 C CA . SER A 1 456 ? 6.336 11.529 -4.206 1.00 93.94 456 SER A CA 1
ATOM 3466 C C . SER A 1 456 ? 6.149 11.258 -2.707 1.00 93.94 456 SER A C 1
ATOM 3468 O O . SER A 1 456 ? 7.006 11.630 -1.903 1.00 93.94 456 SER A O 1
ATOM 3470 N N . TRP A 1 457 ? 5.061 10.595 -2.297 1.00 95.75 457 TRP A N 1
ATOM 3471 C CA . TRP A 1 457 ? 4.860 10.206 -0.892 1.00 95.75 457 TRP A CA 1
ATOM 3472 C C . TRP A 1 457 ? 5.967 9.271 -0.386 1.00 95.75 457 TRP A C 1
ATOM 3474 O O . TRP A 1 457 ? 6.452 9.422 0.737 1.00 95.75 457 TRP A O 1
ATOM 3484 N N . SER A 1 458 ? 6.408 8.329 -1.226 1.00 94.94 458 SER A N 1
ATOM 3485 C CA . SER A 1 458 ? 7.449 7.346 -0.894 1.00 94.94 458 SER A CA 1
ATOM 3486 C C . SER A 1 458 ? 8.783 8.003 -0.510 1.00 94.94 458 SER A C 1
ATOM 3488 O O . SER A 1 458 ? 9.475 7.525 0.389 1.00 94.94 458 SER A O 1
ATOM 3490 N N . TRP A 1 459 ? 9.113 9.147 -1.117 1.00 93.56 459 TRP A N 1
ATOM 3491 C CA . TRP A 1 459 ? 10.344 9.902 -0.869 1.00 93.56 459 TRP A CA 1
ATOM 3492 C C . TRP A 1 459 ? 10.424 10.485 0.554 1.00 93.56 459 TRP A C 1
ATOM 3494 O O . TRP A 1 459 ? 11.520 10.678 1.079 1.00 93.56 459 TRP A O 1
ATOM 3504 N N . ALA A 1 460 ? 9.283 10.700 1.218 1.00 94.88 460 ALA A N 1
ATOM 3505 C CA . ALA A 1 460 ? 9.227 11.097 2.627 1.00 94.88 460 ALA A CA 1
ATOM 3506 C C . ALA A 1 460 ? 9.517 9.933 3.598 1.00 94.88 460 ALA A C 1
ATOM 3508 O O . ALA A 1 460 ? 9.785 10.164 4.781 1.00 94.88 460 ALA A O 1
ATOM 3509 N N . LEU A 1 461 ? 9.438 8.684 3.122 1.00 95.69 461 LEU A N 1
ATOM 3510 C CA . LEU A 1 461 ? 9.547 7.477 3.943 1.00 95.69 461 LEU A CA 1
ATOM 3511 C C . LEU A 1 461 ? 10.994 6.980 4.075 1.00 95.69 461 LEU A C 1
ATOM 3513 O O . LEU A 1 461 ? 11.401 6.597 5.173 1.00 95.69 461 LEU A O 1
ATOM 3517 N N . ASP A 1 462 ? 11.794 7.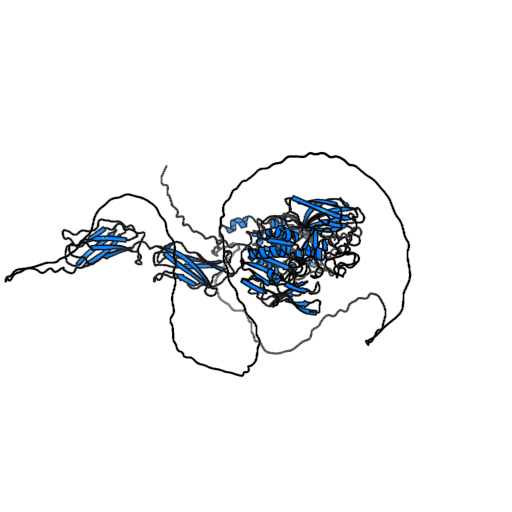031 3.008 1.00 93.06 462 ASP A N 1
ATOM 3518 C CA . ASP A 1 462 ? 13.232 6.722 3.029 1.00 93.06 462 ASP A CA 1
ATOM 3519 C C . ASP A 1 462 ? 13.959 7.589 1.983 1.00 93.06 462 ASP A C 1
ATOM 3521 O O . ASP A 1 462 ? 13.584 7.587 0.815 1.00 93.06 462 ASP A O 1
ATOM 3525 N N . ASN A 1 463 ? 15.019 8.310 2.368 1.00 84.38 463 ASN A N 1
ATOM 3526 C CA . ASN A 1 463 ? 15.746 9.259 1.500 1.00 84.38 463 ASN A CA 1
ATOM 3527 C C . ASN A 1 463 ? 16.637 8.586 0.434 1.00 84.38 463 ASN A C 1
ATOM 3529 O O . ASN A 1 463 ? 17.597 9.166 -0.076 1.00 84.38 463 ASN A O 1
ATOM 3533 N N . PHE A 1 464 ? 16.363 7.330 0.103 1.00 85.62 464 PHE A N 1
ATOM 3534 C CA . PHE A 1 464 ? 17.172 6.566 -0.826 1.00 85.62 464 PHE A CA 1
ATOM 3535 C C . PHE A 1 464 ? 16.941 7.030 -2.270 1.00 85.62 464 PHE A C 1
ATOM 3537 O O . PHE A 1 464 ? 15.808 7.058 -2.742 1.00 85.62 464 PHE A O 1
ATOM 3544 N N . ARG A 1 465 ? 18.024 7.382 -2.980 1.00 82.75 465 ARG A N 1
ATOM 3545 C CA . ARG A 1 465 ? 18.002 7.932 -4.355 1.00 82.75 465 ARG A CA 1
ATOM 3546 C C . ARG A 1 465 ? 17.160 9.217 -4.536 1.00 82.75 465 ARG A C 1
ATOM 3548 O O . ARG A 1 465 ? 16.897 9.593 -5.671 1.00 82.75 465 ARG A O 1
ATOM 3555 N N . THR A 1 466 ? 16.800 9.926 -3.463 1.00 83.75 466 THR A N 1
ATOM 3556 C CA . THR A 1 466 ? 16.058 11.201 -3.523 1.00 83.75 466 THR A CA 1
ATOM 3557 C C . THR A 1 466 ? 16.749 12.293 -2.699 1.00 83.75 466 THR A C 1
ATOM 3559 O O . THR A 1 466 ? 17.499 12.005 -1.768 1.00 83.75 466 THR A O 1
ATOM 3562 N N . THR A 1 467 ? 16.524 13.558 -3.060 1.00 83.62 467 THR A N 1
ATOM 3563 C CA . THR A 1 467 ? 16.991 14.745 -2.317 1.00 83.62 467 THR A CA 1
ATOM 3564 C C . THR A 1 467 ? 15.981 15.222 -1.267 1.00 83.62 467 THR A C 1
ATOM 3566 O O . THR A 1 467 ? 16.333 16.006 -0.379 1.00 83.62 467 THR A O 1
ATOM 3569 N N . VAL A 1 468 ? 14.736 14.739 -1.346 1.00 85.44 468 VAL A N 1
ATOM 3570 C CA . VAL A 1 468 ? 13.678 15.027 -0.374 1.00 85.44 468 VAL A CA 1
ATOM 3571 C C . VAL A 1 468 ? 14.066 14.487 1.002 1.00 85.44 468 VAL A C 1
ATOM 3573 O O . VAL A 1 468 ? 14.634 13.403 1.144 1.00 85.44 468 VAL A O 1
ATOM 3576 N N . GLN A 1 469 ? 13.785 15.281 2.034 1.00 86.06 469 GLN A N 1
ATOM 3577 C CA . GLN A 1 469 ? 14.071 14.910 3.414 1.00 86.06 469 GLN A CA 1
ATOM 3578 C C . GLN A 1 469 ? 12.991 13.962 3.944 1.00 86.06 469 GLN A C 1
ATOM 3580 O O . GLN A 1 469 ? 11.801 14.193 3.744 1.00 86.06 469 GLN A O 1
ATOM 3585 N N . MET A 1 470 ? 13.409 12.917 4.661 1.00 92.25 470 MET A N 1
ATOM 3586 C CA . MET A 1 470 ? 12.481 12.025 5.358 1.00 92.25 470 MET A CA 1
ATOM 3587 C C . MET A 1 470 ? 11.725 12.796 6.440 1.00 92.25 470 MET A C 1
ATOM 3589 O O . MET A 1 470 ? 12.350 13.440 7.285 1.00 92.25 470 MET A O 1
ATOM 3593 N N . ASP A 1 471 ? 10.398 12.676 6.465 1.00 95.31 471 ASP A N 1
ATOM 3594 C CA . ASP A 1 471 ? 9.563 13.319 7.479 1.00 95.31 471 ASP A CA 1
ATOM 3595 C C . ASP A 1 471 ? 8.948 12.265 8.411 1.00 95.31 471 ASP A C 1
ATOM 3597 O O . ASP A 1 471 ? 8.103 11.453 8.022 1.00 95.31 471 ASP A O 1
ATOM 3601 N N . ALA A 1 472 ? 9.363 12.294 9.681 1.00 93.62 472 ALA A N 1
ATOM 3602 C CA . ALA A 1 472 ? 8.889 11.372 10.711 1.00 93.62 472 ALA A CA 1
ATOM 3603 C C . ALA A 1 472 ? 7.365 11.450 10.942 1.00 93.62 472 ALA A C 1
ATOM 3605 O O . ALA A 1 472 ? 6.759 10.469 11.371 1.00 93.62 472 ALA A O 1
ATOM 3606 N N . ARG A 1 473 ? 6.729 12.585 10.622 1.00 97.06 473 ARG A N 1
ATOM 3607 C CA . ARG A 1 473 ? 5.277 12.796 10.710 1.00 97.06 473 ARG A CA 1
ATOM 3608 C C . ARG A 1 473 ? 4.559 12.025 9.600 1.00 97.06 473 ARG A C 1
ATOM 3610 O O . ARG A 1 473 ? 3.553 11.378 9.870 1.00 97.06 473 ARG A O 1
ATOM 3617 N N . ILE A 1 474 ? 5.118 12.001 8.387 1.00 97.75 474 ILE A N 1
ATOM 3618 C CA . ILE A 1 474 ? 4.605 11.212 7.250 1.00 97.75 474 ILE A CA 1
ATOM 3619 C C . ILE A 1 474 ? 4.851 9.711 7.452 1.00 97.75 474 ILE A C 1
ATOM 3621 O O . ILE A 1 474 ? 3.959 8.896 7.198 1.00 97.75 474 ILE A O 1
ATOM 3625 N N . GLN A 1 475 ? 6.010 9.331 7.999 1.00 96.56 475 GLN A N 1
ATOM 3626 C CA . GLN A 1 475 ? 6.264 7.951 8.432 1.00 96.56 475 GLN A CA 1
ATOM 3627 C C . GLN A 1 475 ? 5.260 7.502 9.507 1.00 96.56 475 GLN A C 1
ATOM 3629 O O . GLN A 1 475 ? 4.724 6.396 9.424 1.00 96.56 475 GLN A O 1
ATOM 3634 N N . GLN A 1 476 ? 4.963 8.349 10.498 1.00 95.69 476 GLN A N 1
ATOM 3635 C CA . GLN A 1 476 ? 3.985 8.050 11.547 1.00 95.69 476 GLN A CA 1
ATOM 3636 C C . GLN A 1 476 ? 2.547 8.006 11.004 1.00 95.69 476 GLN A C 1
ATOM 3638 O O . GLN A 1 476 ? 1.808 7.096 11.377 1.00 95.69 476 GLN A O 1
ATOM 3643 N N . ALA A 1 477 ? 2.159 8.894 10.083 1.00 97.69 477 ALA A N 1
ATOM 3644 C CA . ALA A 1 477 ? 0.858 8.836 9.409 1.00 97.69 477 ALA A CA 1
ATOM 3645 C C . ALA A 1 477 ? 0.695 7.523 8.624 1.00 97.69 477 ALA A C 1
ATOM 3647 O O . ALA A 1 477 ? -0.270 6.786 8.823 1.00 97.69 477 ALA A O 1
ATOM 3648 N N . THR A 1 478 ? 1.700 7.163 7.818 1.00 98.38 478 THR A N 1
ATOM 3649 C CA . THR A 1 478 ? 1.730 5.900 7.057 1.00 98.38 478 THR A CA 1
ATOM 3650 C C . THR A 1 478 ? 1.672 4.687 7.989 1.00 98.38 478 THR A C 1
ATOM 3652 O O . THR A 1 478 ? 0.868 3.783 7.781 1.00 98.38 478 THR A O 1
ATOM 3655 N N . THR A 1 479 ? 2.448 4.689 9.080 1.00 95.25 479 THR A N 1
ATOM 3656 C CA . THR A 1 479 ? 2.378 3.641 10.117 1.00 95.25 479 THR A CA 1
ATOM 3657 C C . THR A 1 479 ? 0.976 3.548 10.723 1.00 95.25 479 THR A C 1
ATOM 3659 O O . THR A 1 479 ? 0.503 2.451 10.998 1.00 95.25 479 THR A O 1
ATOM 3662 N N . THR A 1 480 ? 0.298 4.678 10.930 1.00 94.50 480 THR A N 1
ATOM 3663 C CA . THR A 1 480 ? -1.036 4.721 11.541 1.00 94.50 480 THR A CA 1
ATOM 3664 C C . THR A 1 480 ? -2.095 4.136 10.604 1.00 94.50 480 THR A C 1
ATOM 3666 O O . THR A 1 480 ? -2.890 3.309 11.047 1.00 94.50 480 THR A O 1
ATOM 3669 N N . VAL A 1 481 ? -2.046 4.457 9.303 1.00 98.25 481 VAL A N 1
ATOM 3670 C CA . VAL A 1 481 ? -2.876 3.818 8.259 1.00 98.25 481 VAL A CA 1
ATOM 3671 C C . VAL A 1 481 ? -2.651 2.305 8.230 1.00 98.25 481 VAL A C 1
ATOM 3673 O O . VAL A 1 481 ? -3.603 1.536 8.346 1.00 98.25 481 VAL A O 1
ATOM 3676 N N . LEU A 1 482 ? -1.394 1.859 8.149 1.00 96.94 482 LEU A N 1
ATOM 3677 C CA . LEU A 1 482 ? -1.084 0.428 8.086 1.00 96.94 482 LEU A CA 1
ATOM 3678 C C . LEU A 1 482 ? -1.432 -0.307 9.389 1.00 96.94 482 LEU A C 1
ATOM 3680 O O . LEU A 1 482 ? -1.936 -1.426 9.347 1.00 96.94 482 LEU A O 1
ATOM 3684 N N . GLY A 1 483 ? -1.258 0.329 10.548 1.00 92.62 483 GLY A N 1
ATOM 3685 C CA . GLY A 1 483 ? -1.714 -0.193 11.837 1.00 92.62 483 GLY A CA 1
ATOM 3686 C C . GLY A 1 483 ? -3.231 -0.396 11.879 1.00 92.62 483 GLY A C 1
ATOM 3687 O O . GLY A 1 483 ? -3.690 -1.451 12.316 1.00 92.62 483 GLY A O 1
ATOM 3688 N N . ALA A 1 484 ? -4.004 0.557 11.352 1.00 93.88 484 ALA A N 1
ATOM 3689 C CA . ALA A 1 484 ? -5.456 0.440 11.235 1.00 93.88 484 ALA A CA 1
ATOM 3690 C C . ALA A 1 484 ? -5.892 -0.666 10.259 1.00 93.88 484 ALA A C 1
ATOM 3692 O O . ALA A 1 484 ? -6.856 -1.383 10.524 1.00 93.88 484 ALA A O 1
ATOM 3693 N N . PHE A 1 485 ? -5.160 -0.880 9.163 1.00 96.00 485 PHE A N 1
ATOM 3694 C CA . PHE A 1 485 ? -5.444 -1.985 8.240 1.00 96.00 485 PHE A CA 1
ATOM 3695 C C . PHE A 1 485 ? -5.269 -3.362 8.907 1.00 96.00 485 PHE A C 1
ATOM 3697 O O . PHE A 1 485 ? -6.000 -4.299 8.576 1.00 96.00 485 PHE A O 1
ATOM 3704 N N . LEU A 1 486 ? -4.369 -3.483 9.891 1.00 91.25 486 LEU A N 1
ATOM 3705 C CA . LEU A 1 486 ? -4.154 -4.702 10.683 1.00 91.25 486 LEU A CA 1
ATOM 3706 C C . LEU A 1 486 ? -5.168 -4.849 11.831 1.00 91.25 486 LEU A C 1
ATOM 3708 O O . LEU A 1 486 ? -5.830 -5.882 11.943 1.00 91.25 486 LEU A O 1
ATOM 3712 N N . ALA A 1 487 ? -5.316 -3.818 12.667 1.00 88.31 487 ALA A N 1
ATOM 3713 C CA . ALA A 1 487 ? -6.037 -3.880 13.944 1.00 88.31 487 ALA A CA 1
ATOM 3714 C C . ALA A 1 487 ? -7.457 -3.275 13.924 1.00 88.31 487 ALA A C 1
ATOM 3716 O O . ALA A 1 487 ? -8.160 -3.342 14.932 1.00 88.31 487 ALA A O 1
ATOM 3717 N N . GLY A 1 488 ? -7.898 -2.714 12.796 1.00 90.69 488 GLY A N 1
ATOM 3718 C CA . GLY A 1 488 ? -9.065 -1.828 12.729 1.00 90.69 488 GLY A CA 1
ATOM 3719 C C . GLY A 1 488 ? -8.667 -0.389 13.067 1.00 90.69 488 GLY A C 1
ATOM 3720 O O . GLY A 1 488 ? -7.663 -0.156 13.747 1.00 90.69 488 GLY A O 1
ATOM 3721 N N . ALA A 1 489 ? -9.424 0.594 12.582 1.00 91.12 489 ALA A N 1
ATOM 3722 C CA . ALA A 1 489 ? -9.133 1.999 12.876 1.00 91.12 489 ALA A CA 1
ATOM 3723 C C . ALA A 1 489 ? -9.276 2.285 14.386 1.00 91.12 489 ALA A C 1
ATOM 3725 O O . ALA A 1 489 ? -10.068 1.623 15.060 1.00 91.12 489 ALA A O 1
ATOM 3726 N N . PRO A 1 490 ? -8.561 3.276 14.954 1.00 88.12 490 PRO A N 1
ATOM 3727 C CA . PRO A 1 490 ? -8.729 3.684 16.349 1.00 88.12 490 PRO A CA 1
ATOM 3728 C C . PRO A 1 490 ? -9.957 4.606 16.503 1.00 88.12 490 PRO A C 1
ATOM 3730 O O . PRO A 1 490 ? -9.876 5.698 17.064 1.00 88.12 490 PRO A O 1
ATOM 3733 N N . ILE A 1 491 ? -11.091 4.158 15.962 1.00 89.81 491 ILE A N 1
ATOM 3734 C CA . ILE A 1 491 ? -12.428 4.728 16.131 1.00 89.81 491 ILE A CA 1
ATOM 3735 C C . ILE A 1 491 ? -13.190 3.754 17.028 1.00 89.81 491 ILE A C 1
ATOM 3737 O O . ILE A 1 491 ? -13.167 2.550 16.777 1.00 89.81 491 ILE A O 1
ATOM 3741 N N . VAL A 1 492 ? -13.854 4.251 18.070 1.00 89.81 492 VAL A N 1
ATOM 3742 C CA . VAL A 1 492 ? -14.678 3.392 18.929 1.00 89.81 492 VAL A CA 1
ATOM 3743 C C . VAL A 1 492 ? -15.954 3.007 18.197 1.00 89.81 492 VAL A C 1
ATOM 3745 O O . VAL A 1 492 ? -16.645 3.869 17.659 1.00 89.81 492 VAL A O 1
ATOM 3748 N N . HIS A 1 493 ? -16.254 1.713 18.213 1.00 90.00 493 HIS A N 1
ATOM 3749 C CA . HIS A 1 493 ? -17.507 1.148 17.731 1.00 90.00 493 HIS A CA 1
ATOM 3750 C C . HIS A 1 493 ? -18.392 0.700 18.906 1.00 90.00 493 HIS A C 1
ATOM 3752 O O . HIS A 1 493 ? -19.600 0.904 18.873 1.00 90.00 493 HIS A O 1
ATOM 3758 N N . ASP A 1 494 ? -17.787 0.164 19.974 1.00 93.06 494 ASP A N 1
ATOM 3759 C CA . ASP A 1 494 ? -18.499 -0.433 21.106 1.00 93.06 494 ASP A CA 1
ATOM 3760 C C . ASP A 1 494 ? -17.867 -0.103 22.468 1.00 93.06 494 ASP A C 1
ATOM 3762 O O . ASP A 1 494 ? -16.665 0.142 22.597 1.00 93.06 494 ASP A O 1
ATOM 3766 N N . LEU A 1 495 ? -18.688 -0.180 23.522 1.00 96.69 495 LEU A N 1
ATOM 3767 C CA . LEU A 1 495 ? -18.228 -0.264 24.910 1.00 96.69 495 LEU A CA 1
ATOM 3768 C C . LEU A 1 495 ? -18.373 -1.708 25.402 1.00 96.69 495 LEU A C 1
ATOM 3770 O O . LEU A 1 495 ? -19.469 -2.251 25.487 1.00 96.69 495 LEU A O 1
ATOM 3774 N N . LYS A 1 496 ? -17.275 -2.339 25.796 1.00 96.94 496 LYS A N 1
ATOM 3775 C CA . LYS A 1 496 ? -17.273 -3.684 26.372 1.00 96.94 496 LYS A CA 1
ATOM 3776 C C . LYS A 1 496 ? -17.384 -3.619 27.881 1.00 96.94 496 LYS A C 1
ATOM 3778 O O . LYS A 1 496 ? -16.406 -3.339 28.574 1.00 96.94 496 LYS A O 1
ATOM 3783 N N . LEU A 1 497 ? -18.581 -3.898 28.382 1.00 97.25 497 LEU A N 1
ATOM 3784 C CA . LEU A 1 497 ? -18.867 -3.991 29.805 1.00 97.25 497 LEU A CA 1
ATOM 3785 C C . LEU A 1 497 ? -18.542 -5.397 30.329 1.00 97.25 497 LEU A C 1
ATOM 3787 O O . LEU A 1 497 ? -19.140 -6.379 29.896 1.00 97.25 497 LEU A O 1
ATOM 3791 N N . THR A 1 498 ? -17.616 -5.493 31.283 1.00 96.50 498 THR A N 1
ATOM 3792 C CA . THR A 1 498 ? -17.262 -6.749 31.959 1.00 96.50 498 THR A CA 1
ATOM 3793 C C . THR A 1 498 ? -17.697 -6.694 33.422 1.00 96.50 498 THR A C 1
ATOM 3795 O O . THR A 1 498 ? -17.283 -5.807 34.170 1.00 96.50 498 THR A O 1
ATOM 3798 N N . VAL A 1 499 ? -18.521 -7.661 33.833 1.00 96.25 499 VAL A N 1
ATOM 3799 C CA . VAL A 1 499 ? -19.048 -7.813 35.201 1.00 96.25 499 VAL A CA 1
ATOM 3800 C C . VAL A 1 499 ? -18.888 -9.261 35.684 1.00 96.25 499 VAL A C 1
ATOM 3802 O O . VAL A 1 499 ? -18.833 -10.176 34.855 1.00 96.25 499 VAL A O 1
ATOM 3805 N N . PRO A 1 500 ? -18.857 -9.520 37.003 1.00 96.12 500 PRO A N 1
ATOM 3806 C CA . PRO A 1 500 ? -18.985 -10.871 37.537 1.00 96.12 500 PRO A CA 1
ATOM 3807 C C . PRO A 1 500 ? -20.366 -11.457 37.209 1.00 96.12 500 PRO A C 1
ATOM 3809 O O . PRO A 1 500 ? -21.383 -10.796 37.399 1.00 96.12 500 PRO A O 1
ATOM 3812 N N . ALA A 1 501 ? -20.420 -12.722 36.780 1.00 94.75 501 ALA A N 1
ATOM 3813 C CA . ALA A 1 501 ? -21.687 -13.406 36.490 1.00 94.75 501 ALA A CA 1
ATOM 3814 C C . ALA A 1 501 ? -22.596 -13.550 37.731 1.00 94.75 501 ALA A C 1
ATOM 3816 O O . ALA A 1 501 ? -23.821 -13.636 37.609 1.00 94.75 501 ALA A O 1
ATOM 3817 N N . THR A 1 502 ? -22.000 -13.564 38.927 1.00 93.88 502 THR A N 1
ATOM 3818 C CA . THR A 1 502 ? -22.700 -13.553 40.213 1.00 93.88 502 THR A CA 1
ATOM 3819 C C . THR A 1 502 ? -22.050 -12.565 41.180 1.00 93.88 502 THR A C 1
ATOM 3821 O O . THR A 1 502 ? -20.826 -12.450 41.241 1.00 93.88 502 THR A O 1
ATOM 3824 N N . VAL A 1 503 ? -22.875 -11.861 41.953 1.00 95.19 503 VAL A N 1
ATOM 3825 C CA . VAL A 1 503 ? -22.463 -10.915 43.008 1.00 95.19 503 VAL A CA 1
ATOM 3826 C C . VAL A 1 503 ? -23.272 -11.179 44.282 1.00 95.19 503 VAL A C 1
ATOM 3828 O O . VAL A 1 503 ? -24.165 -12.029 44.280 1.00 95.19 503 VAL A O 1
ATOM 3831 N N . VAL A 1 504 ? -22.970 -10.490 45.384 1.00 92.62 504 VAL A N 1
ATOM 3832 C CA . VAL A 1 504 ? -23.682 -10.639 46.667 1.00 92.62 504 VAL A CA 1
ATOM 3833 C C . VAL A 1 504 ? -24.411 -9.340 47.008 1.00 92.62 504 VAL A C 1
ATOM 3835 O O . VAL A 1 504 ? -23.843 -8.260 46.867 1.00 92.62 504 VAL A O 1
ATOM 3838 N N . ALA A 1 505 ? -25.660 -9.449 47.461 1.00 92.62 505 ALA A N 1
ATOM 3839 C CA . ALA A 1 505 ? -26.509 -8.317 47.815 1.00 92.62 505 ALA A CA 1
ATOM 3840 C C . ALA A 1 505 ? -25.832 -7.382 48.834 1.00 92.62 505 ALA A C 1
ATOM 3842 O O . ALA A 1 505 ? -25.313 -7.821 49.862 1.00 92.62 505 ALA A O 1
ATOM 3843 N N . GLY A 1 506 ? -25.828 -6.083 48.533 1.00 89.94 506 GLY A N 1
ATOM 3844 C CA . GLY A 1 506 ? -25.232 -5.041 49.367 1.00 89.94 506 GLY A CA 1
ATOM 3845 C C . GLY A 1 506 ? -23.698 -5.042 49.411 1.00 89.94 506 GLY A C 1
ATOM 3846 O O . GLY A 1 506 ? -23.131 -4.247 50.157 1.00 89.94 506 GLY A O 1
ATOM 3847 N N . GLN A 1 507 ? -23.016 -5.901 48.644 1.00 91.81 507 GLN A N 1
ATOM 3848 C CA . GLN A 1 507 ? -21.553 -5.919 48.554 1.00 91.81 507 GLN A CA 1
ATOM 3849 C C . GLN A 1 507 ? -21.068 -5.241 47.262 1.00 91.81 507 GLN A C 1
ATOM 3851 O O . GLN A 1 507 ? -21.620 -5.514 46.192 1.00 91.81 507 GLN A O 1
ATOM 3856 N N . PRO A 1 508 ? -20.029 -4.388 47.328 1.00 95.62 508 PRO A N 1
ATOM 3857 C CA . PRO A 1 508 ? -19.441 -3.783 46.142 1.00 95.62 508 PRO A CA 1
ATOM 3858 C C . PRO A 1 508 ? -18.674 -4.822 45.314 1.00 95.62 508 PRO A C 1
ATOM 3860 O O . PRO A 1 508 ? -17.982 -5.686 45.858 1.00 95.62 508 PRO A O 1
ATOM 3863 N N . PHE A 1 509 ? -18.751 -4.707 43.992 1.00 96.31 509 PHE A N 1
ATOM 3864 C CA . PHE A 1 509 ? -18.019 -5.539 43.041 1.00 96.31 509 PHE A CA 1
ATOM 3865 C C . PHE A 1 509 ? -17.357 -4.697 41.948 1.00 96.31 509 PHE A C 1
ATOM 3867 O O . PHE A 1 509 ? -17.832 -3.620 41.586 1.00 96.31 509 PHE A O 1
ATOM 3874 N N . SER A 1 510 ? -16.243 -5.210 41.418 1.00 96.12 510 SER A N 1
ATOM 3875 C CA . SER A 1 510 ? -15.511 -4.549 40.338 1.00 96.12 510 SER A CA 1
ATOM 3876 C C . SER A 1 510 ? -16.236 -4.699 39.002 1.00 96.12 510 SER A C 1
ATOM 3878 O O . SER A 1 510 ? -16.729 -5.778 38.668 1.00 96.12 510 SER A O 1
ATOM 3880 N N . VAL A 1 511 ? -16.250 -3.616 38.233 1.00 96.62 511 VAL A N 1
ATOM 3881 C CA . VAL A 1 511 ? -16.792 -3.517 36.876 1.00 96.62 511 VAL A CA 1
ATOM 3882 C C . VAL A 1 511 ? -15.709 -2.902 36.001 1.00 96.62 511 VAL A C 1
ATOM 3884 O O . VAL A 1 511 ? -15.177 -1.854 36.362 1.00 96.62 511 VAL A O 1
ATOM 3887 N N . SER A 1 512 ? -15.385 -3.496 34.853 1.00 96.62 512 SER A N 1
ATOM 3888 C CA . SER A 1 512 ? -14.461 -2.874 33.895 1.00 96.62 512 SER A CA 1
ATOM 3889 C C . SER A 1 512 ? -15.132 -2.561 32.566 1.00 96.62 512 SER A C 1
ATOM 3891 O O . SER A 1 512 ? -16.016 -3.285 32.104 1.00 96.62 512 SER A O 1
ATOM 3893 N N . VAL A 1 513 ? -14.704 -1.455 31.961 1.00 97.81 513 VAL A N 1
ATOM 3894 C CA . VAL A 1 513 ? -15.168 -0.987 30.654 1.00 97.81 513 VAL A CA 1
ATOM 3895 C C . VAL A 1 513 ? -13.961 -0.786 29.754 1.00 97.81 513 VAL A C 1
ATOM 3897 O O . VAL A 1 513 ? -12.991 -0.146 30.161 1.00 97.81 513 VAL A O 1
ATOM 3900 N N . THR A 1 514 ? -14.051 -1.299 28.531 1.00 97.38 514 THR A N 1
ATOM 3901 C CA . THR A 1 514 ? -13.076 -1.068 27.461 1.00 97.38 514 THR A CA 1
ATOM 3902 C C . THR A 1 514 ? -13.812 -0.531 26.242 1.00 97.38 514 THR A C 1
ATOM 3904 O O . THR A 1 514 ? -14.760 -1.156 25.778 1.00 97.38 514 THR A O 1
ATOM 3907 N N . ALA A 1 515 ? -13.388 0.610 25.712 1.00 96.62 515 ALA A N 1
ATOM 3908 C CA . ALA A 1 515 ? -13.825 1.095 24.412 1.00 96.62 515 ALA A CA 1
ATOM 3909 C C . ALA A 1 515 ? -13.081 0.324 23.313 1.00 96.62 515 ALA A C 1
ATOM 3911 O O . ALA A 1 515 ? -11.849 0.359 23.261 1.00 96.62 515 ALA A O 1
ATOM 3912 N N . GLU A 1 516 ? -13.814 -0.389 22.461 1.00 94.81 516 GLU A N 1
ATOM 3913 C CA . GLU A 1 516 ? -13.261 -1.242 21.403 1.00 94.81 516 GLU A CA 1
ATOM 3914 C C . GLU A 1 516 ? -13.701 -0.762 20.011 1.00 94.81 516 GLU A C 1
ATOM 3916 O O . GLU A 1 516 ? -14.740 -0.115 19.848 1.00 94.81 516 GLU A O 1
ATOM 3921 N N . ASN A 1 517 ? -12.875 -1.037 19.001 1.00 91.94 517 ASN A N 1
ATOM 3922 C CA . ASN A 1 517 ? -13.178 -0.730 17.603 1.00 91.94 517 ASN A CA 1
ATOM 3923 C C . ASN A 1 517 ? -13.994 -1.837 16.915 1.00 91.94 517 ASN A C 1
ATOM 3925 O O . ASN A 1 517 ? -14.348 -2.850 17.518 1.00 91.94 517 ASN A O 1
ATOM 3929 N N . ASP A 1 518 ? -14.220 -1.658 15.614 1.00 86.88 518 ASP A N 1
ATOM 3930 C CA . ASP A 1 518 ? -14.880 -2.590 14.689 1.00 86.88 518 ASP A CA 1
ATOM 3931 C C . ASP A 1 518 ? -14.288 -4.016 14.655 1.00 86.88 518 ASP A C 1
ATOM 3933 O O . ASP A 1 518 ? -14.912 -4.933 14.120 1.00 86.88 518 ASP A O 1
ATOM 3937 N N . ARG A 1 519 ? -13.099 -4.232 15.236 1.00 85.25 519 ARG A N 1
ATOM 3938 C CA . ARG A 1 519 ? -12.433 -5.542 15.347 1.00 85.25 519 ARG A CA 1
ATOM 3939 C C . ARG A 1 519 ? -12.255 -6.028 16.790 1.00 85.25 519 ARG A C 1
ATOM 3941 O O . ARG A 1 519 ? -11.533 -6.999 17.009 1.00 85.25 519 ARG A O 1
ATOM 3948 N N . GLY A 1 520 ? -12.885 -5.377 17.771 1.00 88.88 520 GLY A N 1
ATOM 3949 C CA . GLY A 1 520 ? -12.775 -5.741 19.189 1.00 88.88 520 GLY A CA 1
ATOM 3950 C C . GLY A 1 520 ? -11.423 -5.395 19.828 1.00 88.88 520 GLY A C 1
ATOM 3951 O O . GLY A 1 520 ? -11.065 -5.975 20.853 1.00 88.88 520 GLY A O 1
ATOM 3952 N N . ASN A 1 521 ? -10.640 -4.489 19.228 1.00 88.25 521 ASN A N 1
ATOM 3953 C CA . ASN A 1 521 ? -9.360 -4.040 19.781 1.00 88.25 521 ASN A CA 1
ATOM 3954 C C . ASN A 1 521 ? -9.534 -2.750 20.610 1.00 88.25 521 ASN A C 1
ATOM 3956 O O . ASN A 1 521 ? -10.249 -1.849 20.164 1.00 88.25 521 ASN A O 1
ATOM 3960 N N . PRO A 1 522 ? -8.872 -2.609 21.779 1.00 89.62 522 PRO A N 1
ATOM 3961 C CA . PRO A 1 522 ? -8.991 -1.418 22.623 1.00 89.62 522 PRO A CA 1
ATOM 3962 C C . PRO A 1 522 ? -8.510 -0.128 21.943 1.00 89.62 522 PRO A C 1
ATOM 3964 O O . PRO A 1 522 ? -7.363 -0.032 21.499 1.00 89.62 522 PRO A O 1
ATOM 3967 N N . VAL A 1 523 ? -9.356 0.902 21.935 1.00 90.62 523 VAL A N 1
ATOM 3968 C CA . VAL A 1 523 ? -9.060 2.216 21.344 1.00 90.62 523 VAL A CA 1
ATOM 3969 C C . VAL A 1 523 ? -8.445 3.127 22.402 1.00 90.62 523 VAL A C 1
ATOM 3971 O O . VAL A 1 523 ? -9.130 3.874 23.100 1.00 90.62 523 VAL A O 1
ATOM 3974 N N . THR A 1 524 ? -7.121 3.072 22.540 1.00 87.50 524 THR A N 1
ATOM 3975 C CA . THR A 1 524 ? -6.401 3.786 23.609 1.00 87.50 524 THR A CA 1
ATOM 3976 C C . THR A 1 524 ? -6.400 5.311 23.477 1.00 87.50 524 THR A C 1
ATOM 3978 O O . THR A 1 524 ? -6.072 5.997 24.440 1.00 87.50 524 THR A O 1
ATOM 3981 N N . SER A 1 525 ? -6.802 5.861 22.330 1.00 83.19 525 SER A N 1
ATOM 3982 C CA . SER A 1 525 ? -7.045 7.296 22.132 1.00 83.19 525 SER A CA 1
ATOM 3983 C C . SER A 1 525 ? -8.362 7.789 22.746 1.00 83.19 525 SER A C 1
ATOM 3985 O O . SER A 1 525 ? -8.562 8.999 22.843 1.00 83.19 525 SER A O 1
ATOM 3987 N N . TYR A 1 526 ? -9.270 6.892 23.146 1.00 89.25 526 TYR A N 1
ATOM 3988 C CA . TYR A 1 526 ? -10.600 7.275 23.607 1.00 89.25 526 TYR A CA 1
ATOM 3989 C C . TYR A 1 526 ? -10.620 7.746 25.065 1.00 89.25 526 TYR A C 1
ATOM 3991 O O . TYR A 1 526 ? -10.042 7.118 25.956 1.00 89.25 526 TYR A O 1
ATOM 3999 N N . SER A 1 527 ? -11.340 8.845 25.289 1.00 92.31 527 SER A N 1
ATOM 4000 C CA . SER A 1 527 ? -11.464 9.556 26.567 1.00 92.31 527 SER A CA 1
ATOM 4001 C C . SER A 1 527 ? -12.911 9.942 26.910 1.00 92.31 527 SER A C 1
ATOM 4003 O O . SER A 1 527 ? -13.133 10.830 27.732 1.00 92.31 527 SER A O 1
ATOM 4005 N N . GLY A 1 528 ? -13.894 9.291 26.273 1.00 93.25 528 GLY A N 1
ATOM 4006 C CA . GLY A 1 528 ? -15.322 9.545 26.489 1.00 93.25 528 GLY A CA 1
ATOM 4007 C C . GLY A 1 528 ? -15.787 9.289 27.925 1.00 93.25 528 GLY A C 1
ATOM 4008 O O . GLY A 1 528 ? -15.132 8.569 28.687 1.00 93.25 528 GLY A O 1
ATOM 4009 N N . THR A 1 529 ? -16.913 9.901 28.289 1.00 96.81 529 THR A N 1
ATOM 4010 C CA . THR A 1 529 ? -17.488 9.867 29.638 1.00 96.81 529 THR A CA 1
ATOM 4011 C C . THR A 1 529 ? -18.544 8.778 29.717 1.00 96.81 529 THR A C 1
ATOM 4013 O O . THR A 1 529 ? -19.603 8.880 29.096 1.00 96.81 529 THR A O 1
ATOM 4016 N N . VAL A 1 530 ? -18.279 7.756 30.528 1.00 97.75 530 VAL A N 1
ATOM 4017 C CA . VAL A 1 530 ? -19.216 6.657 30.758 1.00 97.75 530 VAL A CA 1
ATOM 4018 C C . VAL A 1 530 ? -20.133 6.930 31.948 1.00 97.75 530 VAL A C 1
ATOM 4020 O O . VAL A 1 530 ? -19.677 7.297 33.031 1.00 97.75 530 VAL A O 1
ATOM 4023 N N . HIS A 1 531 ? -21.424 6.698 31.731 1.00 97.69 531 HIS A N 1
ATOM 4024 C CA . HIS A 1 531 ? -22.502 6.692 32.717 1.00 97.69 531 HIS A CA 1
ATOM 4025 C C . HIS A 1 531 ? -22.962 5.248 32.986 1.00 97.69 531 HIS A C 1
ATOM 4027 O O . HIS A 1 531 ? -22.937 4.414 32.076 1.00 97.69 531 HIS A O 1
ATOM 4033 N N . PHE A 1 532 ? -23.414 4.954 34.210 1.00 97.69 532 PHE A N 1
ATOM 4034 C CA . PHE A 1 532 ? -23.854 3.619 34.633 1.00 97.69 532 PHE A CA 1
ATOM 4035 C C . PHE A 1 532 ? -25.288 3.607 35.171 1.00 97.69 532 PHE A C 1
ATOM 4037 O O . PHE A 1 532 ? -25.671 4.442 35.988 1.00 97.69 532 PHE A O 1
ATOM 4044 N N . SER A 1 533 ? -26.055 2.593 34.773 1.00 96.81 533 SER A N 1
ATOM 4045 C CA . SER A 1 533 ? -27.422 2.337 35.245 1.00 96.81 533 SER A CA 1
ATOM 4046 C C . SER A 1 533 ? -27.680 0.835 35.428 1.00 96.81 533 SER A C 1
ATOM 4048 O O . SER A 1 533 ? -26.920 0.001 34.935 1.00 96.81 533 SER A O 1
ATOM 4050 N N . SER A 1 534 ? -28.733 0.466 36.160 1.00 97.31 534 SER A N 1
ATOM 4051 C CA . SER A 1 534 ? -29.083 -0.930 36.461 1.00 97.31 534 SER A CA 1
ATOM 4052 C C . SER A 1 534 ? -30.600 -1.128 36.520 1.00 97.31 534 SER A C 1
ATOM 4054 O O . SER A 1 534 ? -31.345 -0.173 36.736 1.00 97.31 534 SER A O 1
ATOM 4056 N N . SER A 1 535 ? -31.057 -2.374 36.357 1.00 97.31 535 SER A N 1
ATOM 4057 C CA . SER A 1 535 ? -32.441 -2.781 36.639 1.00 97.31 535 SER A CA 1
ATOM 4058 C C . SER A 1 535 ? -32.777 -2.875 38.134 1.00 97.31 535 SER A C 1
ATOM 4060 O O . SER A 1 535 ? -33.952 -2.989 38.479 1.00 97.31 535 SER A O 1
ATOM 4062 N N . ASP A 1 536 ? -31.779 -2.844 39.023 1.00 95.31 536 ASP A N 1
ATOM 4063 C CA . ASP A 1 536 ? -31.991 -2.839 40.472 1.00 95.31 536 ASP A CA 1
ATOM 4064 C C . ASP A 1 536 ? -32.470 -1.456 40.937 1.00 95.31 536 ASP A C 1
ATOM 4066 O O . ASP A 1 536 ? -31.705 -0.491 40.970 1.00 95.31 536 ASP A O 1
ATOM 4070 N N . THR A 1 537 ? -33.747 -1.362 41.312 1.00 90.38 537 THR A N 1
ATOM 4071 C CA . THR A 1 537 ? -34.361 -0.122 41.814 1.00 90.38 537 THR A CA 1
ATOM 4072 C C . THR A 1 537 ? -34.409 -0.056 43.345 1.00 90.38 537 THR A C 1
ATOM 4074 O O . THR A 1 537 ? -35.192 0.716 43.903 1.00 90.38 537 THR A O 1
ATOM 4077 N N . SER A 1 538 ? -33.649 -0.895 44.055 1.00 88.19 538 SER A N 1
ATOM 4078 C CA . SER A 1 538 ? -33.611 -0.889 45.520 1.00 88.19 538 SER A CA 1
ATOM 4079 C C . SER A 1 538 ? -32.726 0.232 46.070 1.00 88.19 538 SER A C 1
ATOM 4081 O O . SER A 1 538 ? -31.733 0.639 45.472 1.00 88.19 538 SER A O 1
ATOM 4083 N N . THR A 1 539 ? -33.033 0.705 47.280 1.00 85.94 539 THR A N 1
ATOM 4084 C CA . THR A 1 539 ? -32.273 1.775 47.955 1.00 85.94 539 THR A CA 1
ATOM 4085 C C . THR A 1 539 ? -30.860 1.365 48.394 1.00 85.94 539 THR A C 1
ATOM 4087 O O . THR A 1 539 ? -30.154 2.178 48.982 1.00 85.94 539 THR A O 1
ATOM 4090 N N . GLY A 1 540 ? -30.462 0.107 48.167 1.00 85.69 540 GLY A N 1
ATOM 4091 C CA . GLY A 1 540 ? -29.105 -0.397 48.397 1.00 85.69 540 GLY A CA 1
ATOM 4092 C C . GLY A 1 540 ? -28.240 -0.461 47.133 1.00 85.69 540 GLY A C 1
ATOM 4093 O O . GLY A 1 540 ? -27.060 -0.796 47.237 1.00 85.69 540 GLY A O 1
ATOM 4094 N N . ALA A 1 541 ? -28.797 -0.158 45.956 1.00 93.62 541 ALA A N 1
ATOM 4095 C CA . ALA A 1 541 ? -28.034 -0.070 44.719 1.00 93.62 541 ALA A CA 1
ATOM 4096 C C . ALA A 1 541 ? -27.189 1.218 44.689 1.00 93.62 541 ALA A C 1
ATOM 4098 O O . ALA A 1 541 ? -27.677 2.306 44.998 1.00 93.62 541 ALA A O 1
ATOM 4099 N N . VAL A 1 542 ? -25.916 1.099 44.305 1.00 96.06 542 VAL A N 1
ATOM 4100 C CA . VAL A 1 542 ? -24.975 2.223 44.181 1.00 96.06 542 VAL A CA 1
ATOM 4101 C C . VAL A 1 542 ? -24.206 2.066 42.876 1.00 96.06 542 VAL A C 1
ATOM 4103 O O . VAL A 1 542 ? -23.424 1.127 42.720 1.00 96.06 542 VAL A O 1
ATOM 4106 N N . MET A 1 543 ? -24.441 2.975 41.932 1.00 96.31 543 MET A N 1
ATOM 4107 C CA . MET A 1 543 ? -23.730 3.013 40.652 1.00 96.31 543 MET A CA 1
ATOM 4108 C C . MET A 1 543 ? -22.423 3.819 40.765 1.00 96.31 543 MET A C 1
ATOM 4110 O O . MET A 1 543 ? -22.342 4.730 41.595 1.00 96.31 543 MET A O 1
ATOM 4114 N N . PRO A 1 544 ? -21.409 3.531 39.927 1.00 95.81 544 PRO A N 1
ATOM 4115 C CA . PRO A 1 544 ? -20.270 4.423 39.739 1.00 95.81 544 PRO A CA 1
ATOM 4116 C C . PRO A 1 544 ? -20.719 5.818 39.285 1.00 95.81 544 PRO A C 1
ATOM 4118 O O . PRO A 1 544 ? -21.687 5.949 38.539 1.00 95.81 544 PRO A O 1
ATOM 4121 N N . ALA A 1 545 ? -19.987 6.854 39.697 1.00 94.56 545 ALA A N 1
ATOM 4122 C CA . ALA A 1 545 ? -20.191 8.209 39.192 1.00 94.56 545 ALA A CA 1
ATOM 4123 C C . ALA A 1 545 ? -19.614 8.371 37.775 1.00 94.56 545 ALA A C 1
ATOM 4125 O O . ALA A 1 545 ? -18.569 7.793 37.459 1.00 94.56 545 ALA A O 1
ATOM 4126 N N . ASP A 1 546 ? -20.271 9.199 36.959 1.00 96.69 546 ASP A N 1
ATOM 4127 C CA . ASP A 1 546 ? -19.874 9.506 35.583 1.00 96.69 546 ASP A CA 1
ATOM 4128 C C . ASP A 1 546 ? -18.390 9.890 35.494 1.00 96.69 546 ASP A C 1
ATOM 4130 O O . ASP A 1 546 ? -17.912 10.775 36.207 1.00 96.69 546 ASP A O 1
ATOM 4134 N N . SER A 1 547 ? -17.650 9.189 34.636 1.00 94.50 547 SER A N 1
ATOM 4135 C CA . SER A 1 547 ? -16.183 9.235 34.603 1.00 94.50 547 SER A CA 1
ATOM 4136 C C . SER A 1 547 ? -15.655 9.114 33.179 1.00 94.50 547 SER A C 1
ATOM 4138 O O . SER A 1 547 ? -16.170 8.319 32.394 1.00 94.50 547 SER A O 1
ATOM 4140 N N . THR A 1 548 ? -14.592 9.845 32.845 1.00 95.44 548 THR A N 1
ATOM 4141 C CA . THR A 1 548 ? -13.877 9.649 31.577 1.00 95.44 548 THR A CA 1
ATOM 4142 C C . THR A 1 548 ? -13.048 8.366 31.601 1.00 95.44 548 THR A C 1
ATOM 4144 O O . THR A 1 548 ? -12.424 8.030 32.611 1.00 95.44 548 THR A O 1
ATOM 4147 N N . LEU A 1 549 ? -13.020 7.639 30.483 1.00 93.75 549 LEU A N 1
ATOM 4148 C CA . LEU A 1 549 ? -12.120 6.497 30.317 1.00 93.75 549 LEU A CA 1
ATOM 4149 C C . LEU A 1 549 ? -10.668 6.975 30.145 1.00 93.75 549 LEU A C 1
ATOM 4151 O O . LEU A 1 549 ? -10.396 7.970 29.473 1.00 93.75 549 LEU A O 1
ATOM 4155 N N . LEU A 1 550 ? -9.719 6.247 30.735 1.00 92.69 550 LEU A N 1
ATOM 4156 C CA . LEU A 1 550 ? -8.286 6.515 30.637 1.00 92.69 550 LEU A CA 1
ATOM 4157 C C . LEU A 1 550 ? -7.638 5.471 29.725 1.00 92.69 550 LEU A C 1
ATOM 4159 O O . LEU A 1 550 ? -7.676 4.275 30.008 1.00 92.69 550 LEU A O 1
ATOM 4163 N N . ASN A 1 551 ? -7.022 5.918 28.629 1.00 87.56 551 ASN A N 1
ATOM 4164 C CA . ASN A 1 551 ? -6.503 5.044 27.570 1.00 87.56 551 ASN A CA 1
ATOM 4165 C C . ASN A 1 551 ? -7.573 4.060 27.042 1.00 87.56 551 ASN A C 1
ATOM 4167 O O . ASN A 1 551 ? -7.322 2.855 26.923 1.00 87.56 551 ASN A O 1
ATOM 4171 N N . GLY A 1 552 ? -8.789 4.564 26.794 1.00 92.81 552 GLY A N 1
ATOM 4172 C CA . GLY A 1 552 ? -9.945 3.773 26.367 1.00 92.81 552 GLY A CA 1
ATOM 4173 C C . GLY A 1 552 ? -10.492 2.789 27.406 1.00 92.81 552 GLY A C 1
ATOM 4174 O O . GLY A 1 552 ? -11.340 1.974 27.058 1.00 92.81 552 GLY A O 1
ATOM 4175 N N . GLN A 1 553 ? -10.020 2.811 28.657 1.00 96.50 553 GLN A N 1
ATOM 4176 C CA . GLN A 1 553 ? -10.359 1.814 29.679 1.00 96.50 553 GLN A CA 1
ATOM 4177 C C . GLN A 1 553 ? -10.732 2.442 31.027 1.00 96.50 553 GLN A C 1
ATOM 4179 O O . GLN A 1 553 ? -10.333 3.558 31.355 1.00 96.50 553 GLN A O 1
ATOM 4184 N N . GLY A 1 554 ? -11.485 1.704 31.838 1.00 95.69 554 GLY A N 1
ATOM 4185 C CA . GLY A 1 554 ? -11.845 2.104 33.196 1.00 95.69 554 GLY A CA 1
ATOM 4186 C C . GLY A 1 554 ? -12.173 0.907 34.083 1.00 95.69 554 GLY A C 1
ATOM 4187 O O . GLY A 1 554 ? -12.655 -0.120 33.605 1.00 95.69 554 GLY A O 1
ATOM 4188 N N . SER A 1 555 ? -11.907 1.048 35.382 1.00 96.44 555 SER A N 1
ATOM 4189 C CA . SER A 1 555 ? -12.285 0.085 36.420 1.00 96.44 555 SER A CA 1
ATOM 4190 C C . SER A 1 555 ? -13.058 0.823 37.504 1.00 96.44 555 SER A C 1
ATOM 4192 O O . SER A 1 555 ? -12.600 1.840 38.020 1.00 96.44 555 SER A O 1
ATOM 4194 N N . PHE A 1 556 ? -14.222 0.292 37.845 1.00 97.00 556 PHE A N 1
ATOM 4195 C CA . PHE A 1 556 ? -15.246 0.940 38.651 1.00 97.00 556 PHE A CA 1
ATOM 4196 C C . PHE A 1 556 ? -15.752 -0.011 39.738 1.00 97.00 556 PHE A C 1
ATOM 4198 O O . PHE A 1 556 ? -15.479 -1.210 39.703 1.00 97.00 556 PHE A O 1
ATOM 4205 N N . SER A 1 557 ? -16.501 0.525 40.701 1.00 96.88 557 SER A N 1
ATOM 4206 C CA . SER A 1 557 ? -17.136 -0.246 41.771 1.00 96.88 557 SER A CA 1
ATOM 4207 C C . SER A 1 557 ? -18.636 0.012 41.751 1.00 96.88 557 SER A C 1
ATOM 4209 O O . SER A 1 557 ? -19.051 1.167 41.846 1.00 96.88 557 SER A O 1
ATOM 4211 N N . ALA A 1 558 ? -19.432 -1.047 41.629 1.00 97.25 558 ALA A N 1
ATOM 4212 C CA . ALA A 1 558 ? -20.889 -0.991 41.694 1.00 97.25 558 ALA A CA 1
ATOM 4213 C C . ALA A 1 558 ? -21.396 -1.865 42.849 1.00 97.25 558 ALA A C 1
ATOM 4215 O O . ALA A 1 558 ? -20.767 -2.862 43.197 1.00 97.25 558 ALA A O 1
ATOM 4216 N N . THR A 1 559 ? -22.549 -1.516 43.413 1.00 97.00 559 THR A N 1
ATOM 4217 C CA . THR A 1 559 ? -23.263 -2.322 44.413 1.00 97.00 559 THR A CA 1
ATOM 4218 C C . THR A 1 559 ? -24.690 -2.549 43.931 1.00 97.00 559 THR A C 1
ATOM 4220 O O . THR A 1 559 ? -25.343 -1.609 43.481 1.00 97.00 559 THR A O 1
ATOM 4223 N N . LEU A 1 560 ? -25.183 -3.780 44.063 1.00 95.88 560 LEU A N 1
ATOM 4224 C CA . LEU A 1 560 ? -26.583 -4.161 43.845 1.00 95.88 560 LEU A CA 1
ATOM 4225 C C . LEU A 1 560 ? -27.099 -4.855 45.112 1.00 95.88 560 LEU A C 1
ATOM 4227 O O . LEU A 1 560 ? -26.322 -5.504 45.814 1.00 95.88 560 LEU A O 1
ATOM 4231 N N . ALA A 1 561 ? -28.388 -4.735 45.421 1.00 92.19 561 ALA A N 1
ATOM 4232 C CA . ALA A 1 561 ? -28.995 -5.264 46.644 1.00 92.19 561 ALA A CA 1
ATOM 4233 C C . ALA A 1 561 ? -30.308 -6.041 46.424 1.00 92.19 561 ALA A C 1
ATOM 4235 O O . ALA A 1 561 ? -30.654 -6.864 47.275 1.00 92.19 561 ALA A O 1
ATOM 4236 N N . GLN A 1 562 ? -31.006 -5.861 45.297 1.00 91.38 562 GLN A N 1
ATOM 4237 C CA . GLN A 1 562 ? -32.191 -6.648 44.954 1.00 91.38 562 GLN A CA 1
ATOM 4238 C C . GLN A 1 562 ? -31.783 -8.001 44.355 1.00 91.38 562 GLN A C 1
ATOM 4240 O O . GLN A 1 562 ? -31.322 -8.091 43.216 1.00 91.38 562 GLN A O 1
ATOM 4245 N N . THR A 1 563 ? -32.005 -9.074 45.113 1.00 89.88 563 THR A N 1
ATOM 4246 C CA . THR A 1 563 ? -31.635 -10.443 44.722 1.00 89.88 563 THR A CA 1
ATOM 4247 C C . THR A 1 563 ? -32.394 -10.972 43.507 1.00 89.88 563 THR A C 1
ATOM 4249 O O . THR A 1 563 ? -33.597 -10.740 43.377 1.00 89.88 563 THR A O 1
ATOM 4252 N N . GLY A 1 564 ? -31.717 -11.772 42.682 1.00 90.31 564 GLY A N 1
ATOM 4253 C CA . GLY A 1 564 ? -32.248 -12.349 41.444 1.00 90.31 564 GLY A CA 1
ATOM 4254 C C . GLY A 1 564 ? -31.394 -11.990 40.229 1.00 90.31 564 GLY A C 1
ATOM 4255 O O . GLY A 1 564 ? -30.251 -11.557 40.371 1.00 90.31 564 GLY A O 1
ATOM 4256 N N . ALA A 1 565 ? -31.939 -12.179 39.027 1.00 94.62 565 ALA A N 1
ATOM 4257 C CA . ALA A 1 565 ? -31.311 -11.688 37.804 1.00 94.62 565 ALA A CA 1
ATOM 4258 C C . ALA A 1 565 ? -31.433 -10.157 37.730 1.00 94.62 565 ALA A C 1
ATOM 4260 O O . ALA A 1 565 ? -32.520 -9.618 37.930 1.00 94.62 565 ALA A O 1
ATOM 4261 N N . GLN A 1 566 ? -30.325 -9.483 37.434 1.00 97.00 566 GLN A N 1
ATOM 4262 C CA . GLN A 1 566 ? -30.236 -8.038 37.234 1.00 97.00 566 GLN A CA 1
ATOM 4263 C C . GLN A 1 566 ? -29.400 -7.730 35.989 1.00 97.00 566 GLN A C 1
ATOM 4265 O O . GLN A 1 566 ? -28.622 -8.564 35.517 1.00 97.00 566 GLN A O 1
ATOM 4270 N N . THR A 1 567 ? -29.529 -6.508 35.482 1.00 97.44 567 THR A N 1
ATOM 4271 C CA . THR A 1 567 ? -28.671 -5.951 34.439 1.00 97.44 567 THR A CA 1
ATOM 4272 C C . THR A 1 567 ? -27.822 -4.809 34.985 1.00 97.44 567 THR A C 1
ATOM 4274 O O . THR A 1 567 ? -28.224 -4.089 35.903 1.00 97.44 567 THR A O 1
ATOM 4277 N N . LEU A 1 568 ? -26.647 -4.621 34.394 1.00 97.94 568 LEU A N 1
ATOM 4278 C CA . LEU A 1 568 ? -25.870 -3.391 34.487 1.00 97.94 568 LEU A CA 1
ATOM 4279 C C . LEU A 1 568 ? -25.660 -2.873 33.065 1.00 97.94 568 LEU A C 1
ATOM 4281 O O . LEU A 1 568 ? -25.279 -3.642 32.183 1.00 97.94 568 LEU A O 1
ATOM 4285 N N . THR A 1 569 ? -25.894 -1.586 32.848 1.00 97.94 569 THR A N 1
ATOM 4286 C CA . THR A 1 569 ? -25.745 -0.916 31.556 1.00 97.94 569 THR A CA 1
ATOM 4287 C C . THR A 1 569 ? -24.747 0.223 31.689 1.00 97.94 569 THR A C 1
ATOM 4289 O O . THR A 1 569 ? -24.855 1.047 32.598 1.00 97.94 569 THR A O 1
ATOM 4292 N N . VAL A 1 570 ? -23.798 0.287 30.757 1.00 98.12 570 VAL A N 1
ATOM 4293 C CA . VAL A 1 570 ? -22.914 1.438 30.552 1.00 98.12 570 VAL A CA 1
ATOM 4294 C C . VAL A 1 570 ? -23.329 2.180 29.282 1.00 98.12 570 VAL A C 1
ATOM 4296 O O . VAL A 1 570 ? -23.779 1.559 28.313 1.00 98.12 570 VAL A O 1
ATOM 4299 N N . ALA A 1 571 ? -23.180 3.501 29.264 1.00 97.62 571 ALA A N 1
ATOM 4300 C CA . ALA A 1 571 ? -23.369 4.309 28.065 1.00 97.62 571 ALA A CA 1
ATOM 4301 C C . ALA A 1 571 ? -22.412 5.507 28.022 1.00 97.62 571 ALA A C 1
ATOM 4303 O O . ALA A 1 571 ? -22.142 6.111 29.055 1.00 97.62 571 ALA A O 1
ATOM 4304 N N . ASP A 1 572 ? -21.970 5.887 26.824 1.00 97.06 572 ASP A N 1
ATOM 4305 C CA . ASP A 1 572 ? -21.498 7.244 26.530 1.00 97.06 572 ASP A CA 1
ATOM 4306 C C . ASP A 1 572 ? -22.521 7.879 25.577 1.00 97.06 572 ASP A C 1
ATOM 4308 O O . ASP A 1 572 ? -22.606 7.547 24.390 1.00 97.06 572 ASP A O 1
ATOM 4312 N N . ALA A 1 573 ? -23.337 8.780 26.125 1.00 93.50 573 ALA A N 1
ATOM 4313 C CA . ALA A 1 573 ? -24.428 9.421 25.398 1.00 93.50 573 ALA A CA 1
ATOM 4314 C C . ALA A 1 573 ? -23.957 10.497 24.401 1.00 93.50 573 ALA A C 1
ATOM 4316 O O . ALA A 1 573 ? -24.712 10.852 23.500 1.00 93.50 573 ALA A O 1
ATOM 4317 N N . ALA A 1 574 ? -22.728 11.010 24.529 1.00 91.69 574 ALA A N 1
ATOM 4318 C CA . ALA A 1 574 ? -22.168 11.973 23.580 1.00 91.69 574 ALA A CA 1
ATOM 4319 C C . ALA A 1 574 ? -21.695 11.284 22.287 1.00 91.69 574 ALA A C 1
ATOM 4321 O O . ALA A 1 574 ? -21.755 11.875 21.211 1.00 91.69 574 ALA A O 1
ATOM 4322 N N . ASN A 1 575 ? -21.270 10.022 22.394 1.00 88.50 575 ASN A N 1
ATOM 4323 C CA . ASN A 1 575 ? -20.793 9.191 21.290 1.00 88.50 575 ASN A CA 1
ATOM 4324 C C . ASN A 1 575 ? -21.839 8.162 20.802 1.00 88.50 575 ASN A C 1
ATOM 4326 O O . ASN A 1 575 ? -21.571 7.428 19.857 1.00 88.50 575 ASN A O 1
ATOM 4330 N N . ASN A 1 576 ? -23.037 8.130 21.403 1.00 94.31 576 ASN A N 1
ATOM 4331 C CA . ASN A 1 576 ? -24.122 7.167 21.137 1.00 94.31 576 ASN A CA 1
ATOM 4332 C C . ASN A 1 576 ? -23.747 5.688 21.379 1.00 94.31 576 ASN A C 1
ATOM 4334 O O . ASN A 1 576 ? -24.297 4.792 20.740 1.00 94.31 576 ASN A O 1
ATOM 4338 N N . LEU A 1 577 ? -22.835 5.423 22.316 1.00 96.25 577 LEU A N 1
ATOM 4339 C CA . LEU A 1 577 ? -22.389 4.070 22.656 1.00 96.25 577 LEU A CA 1
ATOM 4340 C C . LEU A 1 577 ? -23.148 3.542 23.875 1.00 96.25 577 LEU A C 1
ATOM 4342 O O . LEU A 1 577 ? -23.313 4.261 24.860 1.00 96.25 577 LEU A O 1
ATOM 4346 N N . THR A 1 578 ? -23.555 2.271 23.871 1.00 96.75 578 THR A N 1
ATOM 4347 C CA . THR A 1 578 ? -24.122 1.618 25.061 1.00 96.75 578 THR A CA 1
ATOM 4348 C C . THR A 1 578 ? -23.920 0.107 25.046 1.00 96.75 578 THR A C 1
ATOM 4350 O O . THR A 1 578 ? -23.797 -0.500 23.987 1.00 96.75 578 THR A O 1
ATOM 4353 N N . SER A 1 579 ? -23.868 -0.506 26.229 1.00 97.25 579 SER A N 1
ATOM 4354 C CA . SER A 1 579 ? -23.675 -1.944 26.398 1.00 97.25 579 SER A CA 1
ATOM 4355 C C . SER A 1 579 ? -24.263 -2.421 27.718 1.00 97.25 579 SER A C 1
ATOM 4357 O O . SER A 1 579 ? -24.150 -1.739 28.737 1.00 97.25 579 SER A O 1
ATOM 4359 N N . THR A 1 580 ? -24.915 -3.585 27.702 1.00 97.50 580 THR A N 1
ATOM 4360 C CA . THR A 1 580 ? -25.645 -4.140 28.851 1.00 97.50 580 THR A CA 1
ATOM 4361 C C . THR A 1 580 ? -25.176 -5.556 29.150 1.00 97.50 580 THR A C 1
ATOM 4363 O O . THR A 1 580 ? -25.184 -6.416 28.272 1.00 97.50 580 THR A O 1
ATOM 4366 N N . ALA A 1 581 ? -24.816 -5.809 30.406 1.00 97.06 581 ALA A N 1
ATOM 4367 C CA . ALA A 1 581 ? -24.411 -7.113 30.910 1.00 97.06 581 ALA A CA 1
ATOM 4368 C C . ALA A 1 581 ? -25.436 -7.655 31.918 1.00 97.06 581 ALA A C 1
ATOM 4370 O O . ALA A 1 581 ? -26.009 -6.903 32.707 1.00 97.06 581 ALA A O 1
ATOM 4371 N N . ASN A 1 582 ? -25.647 -8.973 31.905 1.00 96.81 582 ASN A N 1
ATOM 4372 C CA . ASN A 1 582 ? -26.546 -9.676 32.824 1.00 96.81 582 ASN A CA 1
ATOM 4373 C C . ASN A 1 582 ? -25.742 -10.326 33.958 1.00 96.81 582 ASN A C 1
ATOM 4375 O O . ASN A 1 582 ? -24.704 -10.938 33.700 1.00 96.81 582 ASN A O 1
ATOM 4379 N N . LEU A 1 583 ? -26.243 -10.254 35.192 1.00 96.88 583 LEU A N 1
ATOM 4380 C CA . LEU A 1 583 ? -25.636 -10.879 36.370 1.00 96.88 583 LEU A CA 1
ATOM 4381 C C . LEU A 1 583 ? -26.698 -11.339 37.380 1.00 96.88 583 LEU A C 1
ATOM 4383 O O . LEU A 1 583 ? -27.835 -10.875 37.358 1.00 96.88 583 LEU A O 1
ATOM 4387 N N . THR A 1 584 ? -26.339 -12.260 38.277 1.00 96.25 584 THR A N 1
ATOM 4388 C CA . THR A 1 584 ? -27.225 -12.701 39.372 1.00 96.25 584 THR A CA 1
ATOM 4389 C C . THR A 1 584 ? -26.757 -12.131 40.709 1.00 96.25 584 THR A C 1
ATOM 4391 O O . THR A 1 584 ? -25.634 -12.389 41.144 1.00 96.25 584 THR A O 1
ATOM 4394 N N . VAL A 1 585 ? -27.631 -11.398 41.394 1.00 95.25 585 VAL A N 1
ATOM 4395 C CA . VAL A 1 585 ? -27.421 -10.918 42.764 1.00 95.25 585 VAL A CA 1
ATOM 4396 C C . VAL A 1 585 ? -27.883 -11.999 43.741 1.00 95.25 585 VAL A C 1
ATOM 4398 O O . VAL A 1 585 ? -29.077 -12.288 43.848 1.00 95.25 585 VAL A O 1
ATOM 4401 N N . ASN A 1 586 ? -26.940 -12.606 44.458 1.00 90.94 586 ASN A N 1
ATOM 4402 C CA . ASN A 1 586 ? -27.219 -13.612 45.479 1.00 90.94 586 ASN A CA 1
ATOM 4403 C C . ASN A 1 586 ? -27.548 -12.954 46.834 1.00 90.94 586 ASN A C 1
ATOM 4405 O O . ASN A 1 586 ? -26.912 -11.959 47.186 1.00 90.94 586 ASN A O 1
ATOM 4409 N N . PRO A 1 587 ? -28.484 -13.510 47.624 1.00 87.44 587 PRO A N 1
ATOM 4410 C CA . PRO A 1 587 ? -28.743 -13.060 48.995 1.00 87.44 587 PRO A CA 1
ATOM 4411 C C . PRO A 1 587 ? -27.513 -13.228 49.895 1.00 87.44 587 PRO A C 1
ATOM 4413 O O . PRO A 1 587 ? -26.674 -14.104 49.663 1.00 87.44 587 PRO A O 1
ATOM 4416 N N . THR A 1 588 ? -27.437 -12.434 50.965 1.00 86.81 588 THR A N 1
ATOM 4417 C CA . THR A 1 588 ? -26.506 -12.723 52.069 1.00 86.81 588 THR A CA 1
ATOM 4418 C C . THR A 1 588 ? -27.041 -13.888 52.931 1.00 86.81 588 THR A C 1
ATOM 4420 O O . THR A 1 588 ? -28.189 -14.306 52.751 1.00 86.81 588 THR A O 1
ATOM 4423 N N . PRO A 1 589 ? -26.235 -14.508 53.821 1.00 87.19 589 PRO A N 1
ATOM 4424 C CA . PRO A 1 589 ? -26.712 -15.601 54.671 1.00 87.19 589 PRO A CA 1
ATOM 4425 C C . PRO A 1 589 ? -27.933 -15.205 55.513 1.00 87.19 589 PRO A C 1
ATOM 4427 O O . PRO A 1 589 ? -28.062 -14.056 55.934 1.00 87.19 589 PRO A O 1
ATOM 4430 N N . ALA A 1 590 ? -28.828 -16.160 55.778 1.00 87.12 590 ALA A N 1
ATOM 4431 C CA . ALA A 1 590 ? -30.054 -15.882 56.520 1.00 87.12 590 ALA A CA 1
ATOM 4432 C C . ALA A 1 590 ? -29.755 -15.477 57.971 1.00 87.12 590 ALA A C 1
ATOM 4434 O O . ALA A 1 590 ? -29.084 -16.20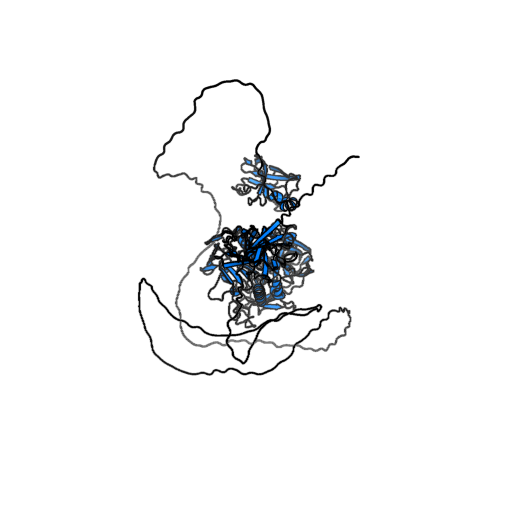3 58.701 1.00 87.12 590 ALA A O 1
ATOM 4435 N N . THR A 1 591 ? -30.294 -14.331 58.384 1.00 90.31 591 THR A N 1
ATOM 4436 C CA . THR A 1 591 ? -30.191 -13.782 59.746 1.00 90.31 591 THR A CA 1
ATOM 4437 C C . THR A 1 591 ? -31.537 -13.762 60.466 1.00 90.31 591 THR A C 1
ATOM 4439 O O . THR A 1 591 ? -31.595 -13.462 61.655 1.00 90.31 591 THR A O 1
ATOM 4442 N N . ALA A 1 592 ? -32.629 -14.065 59.761 1.00 89.88 592 ALA A N 1
ATOM 4443 C CA . ALA A 1 592 ? -33.968 -14.160 60.320 1.00 89.88 592 ALA A CA 1
ATOM 4444 C C . ALA A 1 592 ? -34.789 -15.241 59.606 1.00 89.88 592 ALA A C 1
ATOM 4446 O O . ALA A 1 592 ? -34.619 -15.506 58.415 1.00 89.88 592 ALA A O 1
ATOM 4447 N N . LEU A 1 593 ? -35.755 -15.814 60.321 1.00 92.69 593 LEU A N 1
ATOM 4448 C CA . LEU A 1 593 ? -36.953 -16.348 59.680 1.00 92.69 593 LEU A CA 1
ATOM 4449 C C . LEU A 1 593 ? -38.011 -15.238 59.657 1.00 92.69 593 LEU A C 1
ATOM 4451 O O . LEU A 1 593 ? -37.985 -14.308 60.460 1.00 92.69 593 LEU A O 1
ATOM 4455 N N . THR A 1 594 ? -38.980 -15.345 58.759 1.00 92.50 594 THR A N 1
ATOM 4456 C CA . THR A 1 594 ? -40.235 -14.593 58.838 1.00 92.50 594 THR A CA 1
ATOM 4457 C C . THR A 1 594 ? -41.394 -15.560 58.703 1.00 92.50 594 THR A C 1
ATOM 4459 O O . THR A 1 594 ? -41.323 -16.502 57.917 1.00 92.50 594 THR A O 1
ATOM 4462 N N . LEU A 1 595 ? -42.433 -15.342 59.507 1.00 90.50 595 LEU A N 1
ATOM 4463 C CA . LEU A 1 595 ? -43.595 -16.212 59.629 1.00 90.50 595 LEU A CA 1
ATOM 4464 C C . LEU A 1 595 ? -44.847 -15.385 59.331 1.00 90.50 595 LEU A C 1
ATOM 4466 O O . LEU A 1 595 ? -45.195 -14.485 60.095 1.00 90.50 595 LEU A O 1
ATOM 4470 N N . THR A 1 596 ? -45.502 -15.671 58.212 1.00 88.00 596 THR A N 1
ATOM 4471 C CA . THR A 1 596 ? -46.750 -15.021 57.784 1.00 88.00 596 THR A CA 1
ATOM 4472 C C . THR A 1 596 ? -47.869 -16.055 57.704 1.00 88.00 596 THR A C 1
ATOM 4474 O O . THR A 1 596 ? -47.607 -17.248 57.585 1.00 88.00 596 THR A O 1
ATOM 4477 N N . GLY A 1 597 ? -49.133 -15.643 57.799 1.00 75.12 597 GLY A N 1
ATOM 4478 C CA . GLY A 1 597 ? -50.251 -16.587 57.777 1.00 75.12 597 GLY A CA 1
ATOM 4479 C C . GLY A 1 597 ? -51.615 -15.915 57.745 1.00 75.12 597 GLY A C 1
ATOM 4480 O O . GLY A 1 597 ? -51.745 -14.728 58.044 1.00 75.12 597 GLY A O 1
ATOM 4481 N N . ALA A 1 598 ? -52.632 -16.688 57.370 1.00 64.94 598 ALA A N 1
ATOM 4482 C CA . ALA A 1 598 ? -54.024 -16.243 57.381 1.00 64.94 598 ALA A CA 1
ATOM 4483 C C . ALA A 1 598 ? -54.608 -16.197 58.809 1.00 64.94 598 ALA A C 1
ATOM 4485 O O . ALA A 1 598 ? -54.049 -16.758 59.754 1.00 64.94 598 ALA A O 1
ATOM 4486 N N . SER A 1 599 ? -55.764 -15.550 58.972 1.00 67.00 599 SER A N 1
ATOM 4487 C CA . SER A 1 599 ? -56.490 -15.507 60.244 1.00 67.00 599 SER A CA 1
ATOM 4488 C C . SER A 1 599 ? -56.983 -16.901 60.665 1.00 67.00 599 SER A C 1
ATOM 4490 O O . SER A 1 599 ? -57.680 -17.594 59.926 1.00 67.00 599 SER A O 1
ATOM 4492 N N . ALA A 1 600 ? -56.621 -17.318 61.881 1.00 69.38 600 ALA A N 1
ATOM 4493 C CA . ALA A 1 600 ? -56.875 -18.670 62.375 1.00 69.38 600 ALA A CA 1
ATOM 4494 C C . ALA A 1 600 ? -58.296 -18.840 62.946 1.00 69.38 600 ALA A C 1
ATOM 4496 O O . ALA A 1 600 ? -58.699 -18.134 63.876 1.00 69.38 600 ALA A O 1
ATOM 4497 N N . VAL A 1 601 ? -59.037 -19.836 62.452 1.00 74.19 601 VAL A N 1
ATOM 4498 C CA . VAL A 1 601 ? -60.337 -20.254 63.007 1.00 74.19 601 VAL A CA 1
ATOM 4499 C C . VAL A 1 601 ? -60.133 -21.375 64.034 1.00 74.19 601 VAL A C 1
ATOM 4501 O O . VAL A 1 601 ? -59.235 -22.204 63.911 1.00 74.19 601 VAL A O 1
ATOM 4504 N N . ALA A 1 602 ? -60.956 -21.392 65.086 1.00 72.62 602 ALA A N 1
ATOM 4505 C CA . ALA A 1 602 ? -60.832 -22.344 66.188 1.00 72.62 602 ALA A CA 1
ATOM 4506 C C . ALA A 1 602 ? -60.992 -23.805 65.734 1.00 72.62 602 ALA A C 1
ATOM 4508 O O . ALA A 1 602 ? -62.033 -24.165 65.188 1.00 72.62 602 ALA A O 1
ATOM 4509 N N . GLY A 1 603 ? -59.980 -24.640 65.992 1.00 77.56 603 GLY A N 1
ATOM 4510 C CA . GLY A 1 603 ? -59.992 -26.064 65.640 1.00 77.56 603 GLY A CA 1
ATOM 4511 C C . GLY A 1 603 ? -59.958 -26.341 64.134 1.00 77.56 603 GLY A C 1
ATOM 4512 O O . GLY A 1 603 ? -60.264 -27.455 63.721 1.00 77.56 603 GLY A O 1
ATOM 4513 N N . GLN A 1 604 ? -59.615 -25.343 63.315 1.00 83.50 604 GLN A N 1
ATOM 4514 C CA . GLN A 1 604 ? -59.468 -25.475 61.867 1.00 83.50 604 GLN A CA 1
ATOM 4515 C C . GLN A 1 604 ? -58.005 -25.303 61.465 1.00 83.50 604 GLN A C 1
ATOM 4517 O O . GLN A 1 604 ? -57.271 -24.510 62.062 1.00 83.50 604 GLN A O 1
ATOM 4522 N N . ALA A 1 605 ? -57.600 -26.034 60.430 1.00 86.94 605 ALA A N 1
ATOM 4523 C CA . ALA A 1 605 ? -56.282 -25.893 59.837 1.00 86.94 605 ALA A CA 1
ATOM 4524 C C . ALA A 1 605 ? -56.187 -24.590 59.026 1.00 86.94 605 ALA A C 1
ATOM 4526 O O . ALA A 1 605 ? -57.087 -24.263 58.252 1.00 86.94 605 ALA A O 1
ATOM 4527 N N . PHE A 1 606 ? -55.080 -23.866 59.173 1.00 87.69 606 PHE A N 1
ATOM 4528 C CA . PHE A 1 606 ? -54.740 -22.686 58.380 1.00 87.69 606 PHE A CA 1
ATOM 4529 C C . PHE A 1 606 ? -53.290 -22.775 57.896 1.00 87.69 606 PHE A C 1
ATOM 4531 O O . PHE A 1 606 ? -52.456 -23.453 58.497 1.00 87.69 606 PHE A O 1
ATOM 4538 N N . THR A 1 607 ? -52.987 -22.108 56.782 1.00 90.88 607 THR A N 1
ATOM 4539 C CA . THR A 1 607 ? -51.632 -22.086 56.218 1.00 90.88 607 THR A CA 1
ATOM 4540 C C . THR A 1 607 ? -50.815 -20.936 56.796 1.00 90.88 607 THR A C 1
ATOM 4542 O O . THR A 1 607 ? -51.295 -19.800 56.877 1.00 90.88 607 THR A O 1
ATOM 4545 N N . VAL A 1 608 ? -49.566 -21.238 57.141 1.00 91.50 608 VAL A N 1
ATOM 4546 C CA . VAL A 1 608 ? -48.506 -20.262 57.400 1.00 91.50 608 VAL A CA 1
ATOM 4547 C C . VAL A 1 608 ? -47.374 -20.455 56.398 1.00 91.50 608 VAL A C 1
ATOM 4549 O O . VAL A 1 608 ? -47.061 -21.586 56.029 1.00 91.50 608 VAL A O 1
ATOM 4552 N N . THR A 1 609 ? -46.745 -19.366 55.975 1.00 93.00 609 THR A N 1
ATOM 4553 C CA . THR A 1 609 ? -45.542 -19.388 55.144 1.00 93.00 609 THR A CA 1
ATOM 4554 C C . THR A 1 609 ? -44.351 -18.972 55.993 1.00 93.00 609 THR A C 1
ATOM 4556 O O . THR A 1 609 ? -44.375 -17.932 56.654 1.00 93.00 609 THR A O 1
ATOM 4559 N N . VAL A 1 610 ? -43.304 -19.791 55.963 1.00 94.06 610 VAL A N 1
ATOM 4560 C CA . VAL A 1 610 ? -41.988 -19.460 56.504 1.00 94.06 610 VAL A CA 1
ATOM 4561 C C . VAL A 1 610 ? -41.102 -19.028 55.345 1.00 94.06 610 VAL A C 1
ATOM 4563 O O . VAL A 1 610 ? -40.991 -19.742 54.349 1.00 94.06 610 VAL A O 1
ATOM 4566 N N . THR A 1 611 ? -40.449 -17.881 55.492 1.00 94.12 611 THR A N 1
ATOM 4567 C CA . THR A 1 611 ? -39.472 -17.354 54.534 1.00 94.12 611 THR A CA 1
ATOM 4568 C C . THR A 1 611 ? -38.198 -16.999 55.292 1.00 94.12 611 THR A C 1
ATOM 4570 O O . THR A 1 611 ? -38.224 -16.114 56.152 1.00 94.12 611 THR A O 1
ATOM 4573 N N . ALA A 1 612 ? -37.088 -17.672 54.985 1.00 92.62 612 ALA A N 1
ATOM 4574 C CA . ALA A 1 612 ? -35.765 -17.308 55.478 1.00 92.62 612 ALA A CA 1
ATOM 4575 C C . ALA A 1 612 ? -35.295 -16.012 54.806 1.00 92.62 612 ALA A C 1
ATOM 4577 O O . ALA A 1 612 ? -35.385 -15.871 53.581 1.00 92.62 612 ALA A O 1
ATOM 4578 N N . ARG A 1 613 ? -34.815 -15.063 55.613 1.00 89.50 613 ARG A N 1
ATOM 4579 C CA . ARG A 1 613 ? -34.394 -13.736 55.161 1.00 89.50 613 ARG A CA 1
ATOM 4580 C C . ARG A 1 613 ? -33.011 -13.359 55.650 1.00 89.50 613 ARG A C 1
ATOM 4582 O O . ARG A 1 613 ? -32.594 -13.754 56.740 1.00 89.50 613 ARG A O 1
ATOM 4589 N N . ASP A 1 614 ? -32.324 -12.582 54.828 1.00 87.12 614 ASP A N 1
ATOM 4590 C CA . ASP A 1 614 ? -31.053 -11.966 55.183 1.00 87.12 614 ASP A CA 1
ATOM 4591 C C . ASP A 1 614 ? -31.242 -10.640 55.938 1.00 87.12 614 ASP A C 1
ATOM 4593 O O . ASP A 1 614 ? -32.371 -10.203 56.191 1.00 87.12 614 ASP A O 1
ATOM 4597 N N . GLY A 1 615 ? -30.131 -9.995 56.307 1.00 80.88 615 GLY A N 1
ATOM 4598 C CA . GLY A 1 615 ? -30.140 -8.749 57.083 1.00 80.88 615 GLY A CA 1
ATOM 4599 C C . GLY A 1 615 ? -30.780 -7.554 56.365 1.00 80.88 615 GLY A C 1
ATOM 4600 O O . GLY A 1 615 ? -31.110 -6.565 57.015 1.00 80.88 615 GLY A O 1
ATOM 4601 N N . SER A 1 616 ? -30.991 -7.648 55.049 1.00 78.50 616 SER A N 1
ATOM 4602 C CA . SER A 1 616 ? -31.687 -6.651 54.226 1.00 78.50 616 SER A CA 1
ATOM 4603 C C . SER A 1 616 ? -33.134 -7.049 53.905 1.00 78.50 616 SER A C 1
ATOM 4605 O O . SER A 1 616 ? -33.850 -6.295 53.251 1.00 78.50 616 SER A O 1
ATOM 4607 N N . GLY A 1 617 ? -33.594 -8.212 54.378 1.00 81.81 617 GLY A N 1
ATOM 4608 C CA . GLY A 1 617 ? -34.943 -8.724 54.147 1.00 81.81 617 GLY A CA 1
ATOM 4609 C C . GLY A 1 617 ? -35.123 -9.493 52.833 1.00 81.81 617 GLY A C 1
ATOM 4610 O O . GLY A 1 617 ? -36.251 -9.909 52.541 1.00 81.81 617 GLY A O 1
ATOM 4611 N N . ASN A 1 618 ? -34.054 -9.725 52.063 1.00 84.56 618 ASN A N 1
ATOM 4612 C CA . ASN A 1 618 ? -34.102 -10.531 50.841 1.00 84.56 618 ASN A CA 1
ATOM 4613 C C . ASN A 1 618 ? -34.403 -11.998 51.167 1.00 84.56 618 ASN A C 1
ATOM 4615 O O . ASN A 1 618 ? -34.081 -12.476 52.253 1.00 84.56 618 ASN A O 1
ATOM 4619 N N . ILE A 1 619 ? -34.998 -12.737 50.226 1.00 88.38 619 ILE A N 1
ATOM 4620 C CA . ILE A 1 619 ? -35.271 -14.170 50.408 1.00 88.38 619 ILE A CA 1
ATOM 4621 C C . ILE A 1 619 ? -33.983 -14.958 50.176 1.00 88.38 619 ILE A C 1
ATOM 4623 O O . ILE A 1 619 ? -33.414 -14.918 49.085 1.00 88.38 619 ILE A O 1
ATOM 4627 N N . VAL A 1 620 ? -33.542 -15.719 51.179 1.00 89.00 620 VAL A N 1
ATOM 4628 C CA . VAL A 1 620 ? -32.309 -16.512 51.078 1.00 89.00 620 VAL A CA 1
ATOM 4629 C C . VAL A 1 620 ? -32.602 -17.828 50.372 1.00 89.00 620 VAL A C 1
ATOM 4631 O O . VAL A 1 620 ? -32.796 -18.860 51.005 1.00 89.00 620 VAL A O 1
ATOM 4634 N N . THR A 1 621 ? -32.671 -17.797 49.043 1.00 86.31 621 THR A N 1
ATOM 4635 C CA . THR A 1 621 ? -33.088 -18.949 48.226 1.00 86.31 621 THR A CA 1
ATOM 4636 C C . THR A 1 621 ? -32.191 -20.181 48.378 1.00 86.31 621 THR A C 1
ATOM 4638 O O . THR A 1 621 ? -32.663 -21.301 48.219 1.00 86.31 621 THR A O 1
ATOM 4641 N N . SER A 1 622 ? -30.924 -20.009 48.756 1.00 85.44 622 SER A N 1
ATOM 4642 C CA . SER A 1 622 ? -29.997 -21.101 49.086 1.00 85.44 622 SER A CA 1
ATOM 4643 C C . SER A 1 622 ? -30.234 -21.742 50.464 1.00 85.44 622 SER A C 1
ATOM 4645 O O . SER A 1 622 ? -29.626 -22.768 50.773 1.00 85.44 622 SER A O 1
ATOM 4647 N N . TYR A 1 623 ? -31.098 -21.168 51.307 1.00 89.44 623 TYR A N 1
ATOM 4648 C CA . TYR A 1 623 ? -31.340 -21.655 52.662 1.00 89.44 623 TYR A CA 1
ATOM 4649 C C . TYR A 1 623 ? -32.222 -22.911 52.662 1.00 89.44 623 TYR A C 1
ATOM 4651 O O . TYR A 1 623 ? -33.397 -22.872 52.295 1.00 89.44 623 TYR A O 1
ATOM 4659 N N . SER A 1 624 ? -31.637 -24.012 53.134 1.00 91.31 624 SER A N 1
ATOM 4660 C CA . SER A 1 624 ? -32.273 -25.324 53.329 1.00 91.31 624 SER A CA 1
ATOM 4661 C C . SER A 1 624 ? -32.320 -25.742 54.807 1.00 91.31 624 SER A C 1
ATOM 4663 O O . SER A 1 624 ? -32.391 -26.926 55.133 1.00 91.31 624 SER A O 1
ATOM 4665 N N . GLY A 1 625 ? -32.271 -24.761 55.718 1.00 91.31 625 GLY A N 1
ATOM 4666 C CA . GLY A 1 625 ? -32.381 -24.989 57.158 1.00 91.31 625 GLY A CA 1
ATOM 4667 C C . GLY A 1 625 ? -33.689 -25.682 57.543 1.00 91.31 625 GLY A C 1
ATOM 4668 O O . GLY A 1 625 ? -34.699 -25.574 56.840 1.00 91.31 625 GLY A O 1
ATOM 4669 N N . THR A 1 626 ? -33.652 -26.431 58.644 1.00 94.56 626 THR A N 1
ATOM 4670 C CA . THR A 1 626 ? -34.762 -27.277 59.100 1.00 94.56 626 THR A CA 1
ATOM 4671 C C . THR A 1 626 ? -35.516 -26.575 60.212 1.00 94.56 626 THR A C 1
ATOM 4673 O O . THR A 1 626 ? -34.964 -26.291 61.274 1.00 94.56 626 THR A O 1
ATOM 4676 N N . VAL A 1 627 ? -36.787 -26.277 59.944 1.00 95.50 627 VAL A N 1
ATOM 4677 C CA . VAL A 1 627 ? -37.629 -25.476 60.825 1.00 95.50 627 VAL A CA 1
ATOM 4678 C C . VAL A 1 627 ? -38.535 -26.347 61.688 1.00 95.50 627 VAL A C 1
ATOM 4680 O O . VAL A 1 627 ? -39.245 -27.220 61.192 1.00 95.50 627 VAL A O 1
ATOM 4683 N N . HIS A 1 628 ? -38.514 -26.059 62.986 1.00 95.06 628 HIS A N 1
ATOM 4684 C CA . HIS A 1 628 ? -39.369 -26.617 64.028 1.00 95.06 628 HIS A CA 1
ATOM 4685 C C . HIS A 1 628 ? -40.458 -25.603 64.418 1.00 95.06 628 HIS A C 1
ATOM 4687 O O . HIS A 1 628 ? -40.225 -24.392 64.353 1.00 95.06 628 HIS A O 1
ATOM 4693 N N . PHE A 1 629 ? -41.629 -26.076 64.858 1.00 94.25 629 PHE A N 1
ATOM 4694 C CA . PHE A 1 629 ? -42.768 -25.238 65.255 1.00 94.25 629 PHE A CA 1
ATOM 4695 C C . PHE A 1 629 ? -43.199 -25.481 66.707 1.00 94.25 629 PHE A C 1
ATOM 4697 O O . PHE A 1 629 ? -43.382 -26.617 67.132 1.00 94.25 629 PHE A O 1
ATOM 4704 N N . SER A 1 630 ? -43.477 -24.398 67.438 1.00 92.94 630 SER A N 1
ATOM 4705 C CA . SER A 1 630 ? -44.045 -24.415 68.796 1.00 92.94 630 SER A CA 1
ATOM 4706 C C . SER A 1 630 ? -45.132 -23.340 68.965 1.00 92.94 630 SER A C 1
ATOM 4708 O O . SER A 1 630 ? -45.223 -22.404 68.170 1.00 92.94 630 SER A O 1
ATOM 4710 N N . SER A 1 631 ? -46.006 -23.464 69.972 1.00 91.56 631 SER A N 1
ATOM 4711 C CA . SER A 1 631 ? -47.111 -22.517 70.209 1.00 91.56 631 SER A CA 1
ATOM 4712 C C . SER A 1 631 ? -47.457 -22.382 71.695 1.00 91.56 631 SER A C 1
ATOM 4714 O O . SER A 1 631 ? -47.266 -23.321 72.465 1.00 91.56 631 SER A O 1
ATOM 4716 N N . SER A 1 632 ? -48.022 -21.235 72.097 1.00 90.69 632 SER A N 1
ATOM 4717 C CA . SER A 1 632 ? -48.623 -21.047 73.431 1.00 90.69 632 SER A CA 1
ATOM 4718 C C . SER A 1 632 ? -49.943 -21.804 73.633 1.00 90.69 632 SER A C 1
ATOM 4720 O O . SER A 1 632 ? -50.453 -21.881 74.757 1.00 90.69 632 SER A O 1
ATOM 4722 N N . ASP A 1 633 ? -50.538 -22.333 72.561 1.00 87.88 633 ASP A N 1
ATOM 4723 C CA . ASP A 1 633 ? -51.781 -23.088 72.644 1.00 87.88 633 ASP A CA 1
ATOM 4724 C C . ASP A 1 633 ? -51.516 -24.505 73.170 1.00 87.88 633 ASP A C 1
ATOM 4726 O O . ASP A 1 633 ? -51.118 -25.409 72.443 1.00 87.88 633 ASP A O 1
ATOM 4730 N N . THR A 1 634 ? -51.737 -24.692 74.470 1.00 86.69 634 THR A N 1
ATOM 4731 C CA . THR A 1 634 ? -51.564 -25.976 75.167 1.00 86.69 634 THR A CA 1
ATOM 4732 C C . THR A 1 634 ? -52.864 -26.784 75.274 1.00 86.69 634 THR A C 1
ATOM 4734 O O . THR A 1 634 ? -53.020 -27.589 76.191 1.00 86.69 634 THR A O 1
ATOM 4737 N N . ALA A 1 635 ? -53.853 -26.535 74.408 1.00 85.06 635 ALA A N 1
ATOM 4738 C CA . ALA A 1 635 ? -55.086 -27.319 74.377 1.00 85.06 635 ALA A CA 1
ATOM 4739 C C . ALA A 1 635 ? -54.909 -28.653 73.625 1.00 85.06 635 ALA A C 1
ATOM 4741 O O . ALA A 1 635 ? -54.197 -28.744 72.625 1.00 85.06 635 ALA A O 1
ATOM 4742 N N . SER A 1 636 ? -55.608 -29.694 74.079 1.00 76.50 636 SER A N 1
ATOM 4743 C CA . SER A 1 636 ? -55.682 -30.971 73.368 1.00 76.50 636 SER A CA 1
ATOM 4744 C C . SER A 1 636 ? -56.324 -30.786 71.986 1.00 76.50 636 SER A C 1
ATOM 4746 O O . SER A 1 636 ? -57.373 -30.157 71.852 1.00 76.50 636 SER A O 1
ATOM 4748 N N . GLY A 1 637 ? -55.676 -31.328 70.949 1.00 82.12 637 GLY A N 1
ATOM 4749 C CA . GLY A 1 637 ? -56.090 -31.177 69.547 1.00 82.12 637 GLY A CA 1
ATOM 4750 C C . GLY A 1 637 ? -55.357 -30.083 68.758 1.00 82.12 637 GLY A C 1
ATOM 4751 O O . GLY A 1 637 ? -55.667 -29.885 67.586 1.00 82.12 637 GLY A O 1
ATOM 4752 N N . VAL A 1 638 ? -54.388 -29.381 69.357 1.00 87.88 638 VAL A N 1
ATOM 4753 C CA . VAL A 1 638 ? -53.433 -28.552 68.602 1.00 87.88 638 VAL A CA 1
ATOM 4754 C C . VAL A 1 638 ? -52.568 -29.449 67.713 1.00 87.88 638 VAL A C 1
ATOM 4756 O O . VAL A 1 638 ? -52.069 -30.479 68.164 1.00 87.88 638 VAL A O 1
ATOM 4759 N N . VAL A 1 639 ? -52.393 -29.056 66.448 1.00 91.31 639 VAL A N 1
ATOM 4760 C CA . VAL A 1 639 ? -51.573 -29.778 65.463 1.00 91.31 639 VAL A CA 1
ATOM 4761 C C . VAL A 1 639 ? -50.568 -28.807 64.866 1.00 91.31 639 VAL A C 1
ATOM 4763 O O . VAL A 1 639 ? -50.952 -27.822 64.230 1.00 91.31 639 VAL A O 1
ATOM 4766 N N . LEU A 1 640 ? -49.285 -29.093 65.073 1.00 92.44 640 LEU A N 1
ATOM 4767 C CA . LEU A 1 640 ? -48.172 -28.345 64.496 1.00 92.44 640 LEU A CA 1
ATOM 4768 C C . LEU A 1 640 ? -47.521 -29.161 63.359 1.00 92.44 640 LEU A C 1
ATOM 4770 O O . LEU A 1 640 ? -47.623 -30.391 63.364 1.00 92.44 640 LEU A O 1
ATOM 4774 N N . PRO A 1 641 ? -46.869 -28.506 62.382 1.00 93.69 641 PRO A N 1
ATOM 4775 C CA . PRO A 1 641 ? -46.085 -29.181 61.352 1.00 93.69 641 PRO A CA 1
ATOM 4776 C C . PRO A 1 641 ? -44.931 -29.987 61.958 1.00 93.69 641 PRO A C 1
ATOM 4778 O O . PRO A 1 641 ? -44.359 -29.587 62.970 1.00 93.69 641 PRO A O 1
ATOM 4781 N N . ALA A 1 642 ? -44.560 -31.089 61.304 1.00 92.56 642 ALA A N 1
ATOM 4782 C CA . ALA A 1 642 ? -43.329 -31.809 61.618 1.00 92.56 642 ALA A CA 1
ATOM 4783 C C . ALA A 1 642 ? -42.099 -31.064 61.071 1.00 92.56 642 ALA A C 1
ATOM 4785 O O . ALA A 1 642 ? -42.183 -30.401 60.031 1.00 92.56 642 ALA A O 1
ATOM 4786 N N . ASP A 1 643 ? -40.964 -31.215 61.754 1.00 94.88 643 ASP A N 1
ATOM 4787 C CA . ASP A 1 643 ? -39.687 -30.592 61.403 1.00 94.88 643 ASP A CA 1
ATOM 4788 C C . ASP A 1 643 ? -39.329 -30.831 59.929 1.00 94.88 643 ASP A C 1
ATOM 4790 O O . ASP A 1 643 ? -39.301 -31.967 59.452 1.00 94.88 643 ASP A O 1
ATOM 4794 N N . SER A 1 644 ? -39.103 -29.742 59.193 1.00 93.00 644 SER A N 1
ATOM 4795 C CA . SER A 1 644 ? -39.007 -29.763 57.728 1.00 93.00 644 SER A CA 1
ATOM 4796 C C . SER A 1 644 ? -37.949 -28.790 57.219 1.00 93.00 644 SER A C 1
ATOM 4798 O O . SER A 1 644 ? -37.893 -27.644 57.662 1.00 93.00 644 SER A O 1
ATOM 4800 N N . SER A 1 645 ? -37.136 -29.213 56.253 1.00 93.56 645 SER A N 1
ATOM 4801 C CA . SER A 1 645 ? -36.192 -28.327 55.560 1.00 93.56 645 SER A CA 1
ATOM 4802 C C . SER A 1 645 ? -36.923 -27.373 54.611 1.00 93.56 645 SER A C 1
ATOM 4804 O O . SER A 1 645 ? -37.828 -27.790 53.885 1.00 93.56 645 SER A O 1
ATOM 4806 N N . LEU A 1 646 ? -36.536 -26.094 54.595 1.00 92.38 646 LEU A N 1
ATOM 4807 C CA . LEU A 1 646 ? -37.061 -25.132 53.620 1.00 92.38 646 LEU A CA 1
ATOM 4808 C C . LEU A 1 646 ? -36.538 -25.434 52.203 1.00 92.38 646 LEU A C 1
ATOM 4810 O O . LEU A 1 646 ? -35.433 -25.946 52.022 1.00 92.38 646 LEU A O 1
ATOM 4814 N N . VAL A 1 647 ? -37.329 -25.087 51.186 1.00 89.69 647 VAL A N 1
ATOM 4815 C CA . VAL A 1 647 ? -36.996 -25.252 49.764 1.00 89.69 647 VAL A CA 1
ATOM 4816 C C . VAL A 1 647 ? -37.010 -23.879 49.103 1.00 89.69 647 VAL A C 1
ATOM 4818 O O . VAL A 1 647 ? -37.972 -23.126 49.241 1.00 89.69 647 VAL A O 1
ATOM 4821 N N . ASN A 1 648 ? -35.937 -23.526 48.394 1.00 86.12 648 ASN A N 1
ATOM 4822 C CA . ASN A 1 648 ? -35.730 -22.176 47.854 1.00 86.12 648 ASN A CA 1
ATOM 4823 C C . ASN A 1 648 ? -35.889 -21.073 48.928 1.00 86.12 648 ASN A C 1
ATOM 4825 O O . ASN A 1 648 ? -36.484 -20.024 48.672 1.00 86.12 648 ASN A O 1
ATOM 4829 N N . GLY A 1 649 ? -35.403 -21.328 50.151 1.00 88.81 649 GLY A N 1
ATOM 4830 C CA . GLY A 1 649 ? -35.526 -20.422 51.298 1.00 88.81 649 GLY A CA 1
ATOM 4831 C C . GLY A 1 649 ? -36.927 -20.313 51.907 1.00 88.81 649 GLY A C 1
ATOM 4832 O O . GLY A 1 649 ? -37.138 -19.459 52.769 1.00 88.81 649 GLY A O 1
ATOM 4833 N N . GLN A 1 650 ? -37.901 -21.115 51.463 1.00 93.31 650 GLN A N 1
ATOM 4834 C CA . GLN A 1 650 ? -39.308 -20.969 51.844 1.00 93.31 650 GLN A CA 1
ATOM 4835 C C . GLN A 1 650 ? -40.011 -22.303 52.124 1.00 93.31 650 GLN A C 1
ATOM 4837 O O . GLN A 1 650 ? -39.550 -23.376 51.741 1.00 93.31 650 GLN A O 1
ATOM 4842 N N . GLY A 1 651 ? -41.161 -22.239 52.791 1.00 93.06 651 GLY A N 1
ATOM 4843 C CA . GLY A 1 651 ? -42.045 -23.386 52.9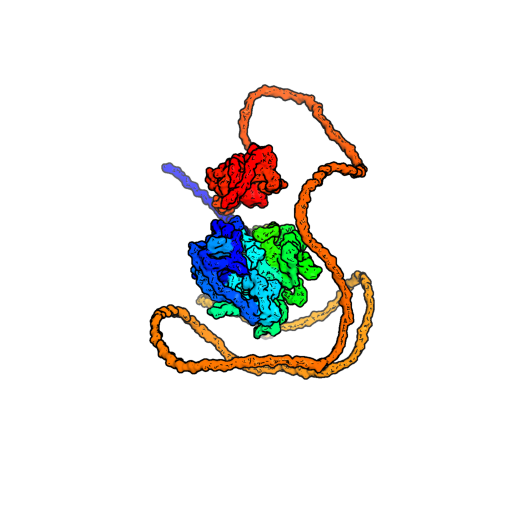86 1.00 93.06 651 GLY A CA 1
ATOM 4844 C C . GLY A 1 651 ? -43.435 -22.957 53.445 1.00 93.06 651 GLY A C 1
ATOM 4845 O O . GLY A 1 651 ? -43.568 -22.010 54.219 1.00 93.06 651 GLY A O 1
ATOM 4846 N N . SER A 1 652 ? -44.465 -23.655 52.970 1.00 92.75 652 SER A N 1
ATOM 4847 C CA . SER A 1 652 ? -45.860 -23.436 53.366 1.00 92.75 652 SER A CA 1
ATOM 4848 C C . SER A 1 652 ? -46.341 -24.610 54.209 1.00 92.75 652 SER A C 1
ATOM 4850 O O . SER A 1 652 ? -46.256 -25.760 53.784 1.00 92.75 652 SER A O 1
ATOM 4852 N N . PHE A 1 653 ? -46.858 -24.319 55.398 1.00 92.88 653 PHE A N 1
ATOM 4853 C CA . PHE A 1 653 ? -47.118 -25.299 56.446 1.00 92.88 653 PHE A CA 1
ATOM 4854 C C . PHE A 1 653 ? -48.540 -25.174 56.996 1.00 92.88 653 PHE A C 1
ATOM 4856 O O . PHE A 1 653 ? -49.088 -24.078 57.090 1.00 92.88 653 PHE A O 1
ATOM 4863 N N . SER A 1 654 ? -49.141 -26.304 57.375 1.00 91.31 654 SER A N 1
ATOM 4864 C CA . SER A 1 654 ? -50.507 -26.367 57.908 1.00 91.31 654 SER A CA 1
ATOM 4865 C C . SER A 1 654 ? -50.493 -26.451 59.434 1.00 91.31 654 SER A C 1
ATOM 4867 O O . SER A 1 654 ? -49.938 -27.394 59.993 1.00 91.31 654 SER A O 1
ATOM 4869 N N . VAL A 1 655 ? -51.145 -25.500 60.101 1.00 91.31 655 VAL A N 1
ATOM 4870 C CA . VAL A 1 655 ? -51.197 -25.368 61.566 1.00 91.31 655 VAL A CA 1
ATOM 4871 C C . VAL A 1 655 ? -52.653 -25.422 62.027 1.00 91.31 655 VAL A C 1
ATOM 4873 O O . VAL A 1 655 ? -53.519 -24.835 61.386 1.00 91.31 655 VAL A O 1
ATOM 4876 N N . THR A 1 656 ? -52.942 -26.093 63.144 1.00 89.69 656 THR A N 1
ATOM 4877 C CA . THR A 1 656 ? -54.269 -26.087 63.790 1.00 89.69 656 THR A CA 1
ATOM 4878 C C . THR A 1 656 ? -54.139 -25.651 65.244 1.00 89.69 656 THR A C 1
ATOM 4880 O O . THR A 1 656 ? -53.439 -26.297 66.021 1.00 89.69 656 THR A O 1
ATOM 4883 N N . LEU A 1 657 ? -54.842 -24.580 65.624 1.00 88.00 657 LEU A N 1
ATOM 4884 C CA . LEU A 1 657 ? -54.891 -24.061 66.996 1.00 88.00 657 LEU A CA 1
ATOM 4885 C C . LEU A 1 657 ? -56.319 -24.189 67.559 1.00 88.00 657 LEU A C 1
ATOM 4887 O O . LEU A 1 657 ? -57.302 -23.976 66.846 1.00 88.00 657 LEU A O 1
ATOM 4891 N N . VAL A 1 658 ? -56.461 -24.481 68.854 1.00 84.50 658 VAL A N 1
ATOM 4892 C CA . VAL A 1 658 ? -57.732 -24.863 69.501 1.00 84.50 658 VAL A CA 1
ATOM 4893 C C . VAL A 1 658 ? -58.228 -23.821 70.515 1.00 84.50 658 VAL A C 1
ATOM 4895 O O . VAL A 1 658 ? -59.383 -23.401 70.421 1.00 84.50 658 VAL A O 1
ATOM 4898 N N . ARG A 1 659 ? -57.386 -23.269 71.399 1.00 82.88 659 ARG A N 1
ATOM 4899 C CA . ARG A 1 659 ? -57.782 -22.298 72.444 1.00 82.88 659 ARG A CA 1
ATOM 4900 C C . ARG A 1 659 ? -58.052 -20.891 71.899 1.00 82.88 659 ARG A C 1
ATOM 4902 O O . ARG A 1 659 ? -57.165 -20.221 71.374 1.00 82.88 659 ARG A O 1
ATOM 4909 N N . ALA A 1 660 ? -59.283 -20.403 72.061 1.00 73.19 660 ALA A N 1
ATOM 4910 C CA . ALA A 1 660 ? -59.674 -19.073 71.589 1.00 73.19 660 ALA A CA 1
ATOM 4911 C C . ALA A 1 660 ? -59.013 -17.938 72.396 1.00 73.19 660 ALA A C 1
ATOM 4913 O O . ALA A 1 660 ? -59.003 -17.966 73.624 1.00 73.19 660 ALA A O 1
ATOM 4914 N N . GLY A 1 661 ? -58.501 -16.930 71.690 1.00 73.44 661 GLY A N 1
ATOM 4915 C CA . GLY A 1 661 ? -57.737 -15.807 72.238 1.00 73.44 661 GLY A CA 1
ATOM 4916 C C . GLY A 1 661 ? -56.660 -15.368 71.245 1.00 73.44 661 GLY A C 1
ATOM 4917 O O . GLY A 1 661 ? -56.726 -15.739 70.072 1.00 73.44 661 GLY A O 1
ATOM 4918 N N . ALA A 1 662 ? -55.670 -14.610 71.714 1.00 78.00 662 ALA A N 1
ATOM 4919 C CA . ALA A 1 662 ? -54.377 -14.530 71.041 1.00 78.00 662 ALA A CA 1
ATOM 4920 C C . ALA A 1 662 ? -53.523 -15.735 71.462 1.00 78.00 662 ALA A C 1
ATOM 4922 O O . ALA A 1 662 ? -53.474 -16.062 72.647 1.00 78.00 662 ALA A O 1
ATOM 4923 N N . GLN A 1 663 ? -52.878 -16.391 70.500 1.00 86.25 663 GLN A N 1
ATOM 4924 C CA . GLN A 1 663 ? -51.859 -17.418 70.732 1.00 86.25 663 GLN A CA 1
ATOM 4925 C C . GLN A 1 663 ? -50.599 -17.042 69.955 1.00 86.25 663 GLN A C 1
ATOM 4927 O O . GLN A 1 663 ? -50.706 -16.517 68.847 1.00 86.25 663 GLN A O 1
ATOM 4932 N N . THR A 1 664 ? -49.414 -17.330 70.483 1.00 88.44 664 THR A N 1
ATOM 4933 C CA . THR A 1 664 ? -48.187 -17.256 69.686 1.00 88.44 664 THR A CA 1
ATOM 4934 C C . THR A 1 664 ? -48.005 -18.534 68.876 1.00 88.44 664 THR A C 1
ATOM 4936 O O . THR A 1 664 ? -48.319 -19.634 69.337 1.00 88.44 664 THR A O 1
ATOM 4939 N N . LEU A 1 665 ? -47.477 -18.389 67.666 1.00 91.62 665 LEU A N 1
ATOM 4940 C CA . LEU A 1 665 ? -46.861 -19.467 66.901 1.00 91.62 665 LEU A CA 1
ATOM 4941 C C . LEU A 1 665 ? -45.407 -19.065 66.653 1.00 91.62 665 LEU A C 1
ATOM 4943 O O . LEU A 1 665 ? -45.159 -18.004 66.081 1.00 91.62 665 LEU A O 1
ATOM 4947 N N . THR A 1 666 ? -44.468 -19.898 67.082 1.00 92.31 666 THR A N 1
ATOM 4948 C CA . THR A 1 666 ? -43.029 -19.680 66.929 1.00 92.31 666 THR A CA 1
ATOM 4949 C C . THR A 1 666 ? -42.470 -20.728 65.979 1.00 92.31 666 THR A C 1
ATOM 4951 O O . THR A 1 666 ? -42.696 -21.922 66.170 1.00 92.31 666 THR A O 1
ATOM 4954 N N . VAL A 1 667 ? -41.720 -20.281 64.975 1.00 94.62 667 VAL A N 1
ATOM 4955 C CA . VAL A 1 667 ? -40.886 -21.134 64.125 1.00 94.62 667 VAL A CA 1
ATOM 4956 C C . VAL A 1 667 ? -39.412 -20.906 64.461 1.00 94.62 667 VAL A C 1
ATOM 4958 O O . VAL A 1 667 ? -39.011 -19.769 64.720 1.00 94.62 667 VAL A O 1
ATOM 4961 N N . SER A 1 668 ? -38.600 -21.963 64.463 1.00 93.56 668 SER A N 1
ATOM 4962 C CA . SER A 1 668 ? -37.167 -21.886 64.777 1.00 93.56 668 SER A CA 1
ATOM 4963 C C . SER A 1 668 ? -36.331 -22.917 64.023 1.00 93.56 668 SER A C 1
ATOM 4965 O O . SER A 1 668 ? -36.719 -24.080 63.963 1.00 93.56 668 SER A O 1
ATOM 4967 N N . ASP A 1 669 ? -35.151 -22.520 63.552 1.00 94.12 669 ASP A N 1
ATOM 4968 C CA . ASP A 1 669 ? -34.053 -23.426 63.197 1.00 94.12 669 ASP A CA 1
ATOM 4969 C C . ASP A 1 669 ? -32.963 -23.294 64.274 1.00 94.12 669 ASP A C 1
ATOM 4971 O O . ASP A 1 669 ? -32.308 -22.254 64.403 1.00 94.12 669 ASP A O 1
ATOM 4975 N N . ALA A 1 670 ? -32.787 -24.353 65.067 1.00 87.69 670 ALA A N 1
ATOM 4976 C CA . ALA A 1 670 ? -31.844 -24.380 66.184 1.00 87.69 670 ALA A CA 1
ATOM 4977 C C . ALA A 1 670 ? -30.379 -24.601 65.758 1.00 87.69 670 ALA A C 1
ATOM 4979 O O . ALA A 1 670 ? -29.474 -24.256 66.512 1.00 87.69 670 ALA A O 1
ATOM 4980 N N . ALA A 1 671 ? -30.123 -25.145 64.563 1.00 88.62 671 ALA A N 1
ATOM 4981 C CA . ALA A 1 671 ? -28.765 -25.327 64.046 1.00 88.62 671 ALA A CA 1
ATOM 4982 C C . ALA A 1 671 ? -28.174 -24.001 63.536 1.00 88.62 671 ALA A C 1
ATOM 4984 O O . ALA A 1 671 ? -26.975 -23.759 63.659 1.00 88.62 671 ALA A O 1
ATOM 4985 N N . ASN A 1 672 ? -29.033 -23.128 63.006 1.00 87.12 672 ASN A N 1
ATOM 4986 C CA . ASN A 1 672 ? -28.688 -21.813 62.468 1.00 87.12 672 ASN A CA 1
ATOM 4987 C C . ASN A 1 672 ? -29.013 -20.652 63.435 1.00 87.12 672 ASN A C 1
ATOM 4989 O O . ASN A 1 672 ? -28.770 -19.497 63.099 1.00 87.12 672 ASN A O 1
ATOM 4993 N N . ASN A 1 673 ? -29.542 -20.942 64.632 1.00 90.94 673 ASN A N 1
ATOM 4994 C CA . ASN A 1 673 ? -29.978 -19.967 65.647 1.00 90.94 673 ASN A CA 1
ATOM 4995 C C . ASN A 1 673 ? -31.008 -18.928 65.148 1.00 90.94 673 ASN A C 1
ATOM 4997 O O . ASN A 1 673 ? -31.045 -17.798 65.638 1.00 90.94 673 ASN A O 1
ATOM 5001 N N . LEU A 1 674 ? -31.866 -19.295 64.189 1.00 93.94 674 LEU A N 1
ATOM 5002 C CA . LEU A 1 674 ? -32.892 -18.400 63.644 1.00 93.94 674 LEU A CA 1
ATOM 5003 C C . LEU A 1 674 ? -34.265 -18.701 64.249 1.00 93.94 674 LEU A C 1
ATOM 5005 O O . LEU A 1 674 ? -34.627 -19.860 64.441 1.00 93.94 674 LEU A O 1
ATOM 5009 N N . SER A 1 675 ? -35.075 -17.671 64.499 1.00 92.19 675 SER A N 1
ATOM 5010 C CA . SER A 1 675 ? -36.473 -17.847 64.914 1.00 92.19 675 SER A CA 1
ATOM 5011 C C . SER A 1 675 ? -37.370 -16.685 64.488 1.00 92.19 675 SER A C 1
ATOM 5013 O O . SER A 1 675 ? -36.886 -15.605 64.153 1.00 92.19 675 SER A O 1
ATOM 5015 N N . ALA A 1 676 ? -38.685 -16.916 64.485 1.00 92.31 676 ALA A N 1
ATOM 5016 C CA . ALA A 1 676 ? -39.711 -15.894 64.290 1.00 92.31 676 ALA A CA 1
ATOM 5017 C C . ALA A 1 676 ? -40.994 -16.268 65.041 1.00 92.31 676 ALA A C 1
ATOM 5019 O O . ALA A 1 676 ? -41.396 -17.429 65.039 1.00 92.31 676 ALA A O 1
ATOM 5020 N N . THR A 1 677 ? -41.659 -15.285 65.654 1.00 90.62 677 THR A N 1
ATOM 5021 C CA . THR A 1 677 ? -42.916 -15.486 66.397 1.00 90.62 677 THR A CA 1
ATOM 5022 C C . THR A 1 677 ? -44.027 -14.614 65.822 1.00 90.62 677 THR A C 1
ATOM 5024 O O . THR A 1 677 ? -43.860 -13.401 65.706 1.00 90.62 677 THR A O 1
ATOM 5027 N N . ALA A 1 678 ? -45.173 -15.216 65.503 1.00 86.94 678 ALA A N 1
ATOM 5028 C CA . ALA A 1 678 ? -46.378 -14.530 65.045 1.00 86.94 678 ALA A CA 1
ATOM 5029 C C . ALA A 1 678 ? -47.481 -14.576 66.116 1.00 86.94 678 ALA A C 1
ATOM 5031 O O . ALA A 1 678 ? -47.693 -15.603 66.762 1.00 86.94 678 ALA A O 1
ATOM 5032 N N . ASN A 1 679 ? -48.210 -13.468 66.286 1.00 84.06 679 ASN A N 1
ATOM 5033 C CA . ASN A 1 679 ? -49.387 -13.392 67.156 1.00 84.06 679 ASN A CA 1
ATOM 5034 C C . ASN A 1 679 ? -50.654 -13.764 66.372 1.00 84.06 679 ASN A C 1
ATOM 5036 O O . ASN A 1 679 ? -51.188 -12.960 65.610 1.00 84.06 679 ASN A O 1
ATOM 5040 N N . MET A 1 680 ? -51.162 -14.973 66.599 1.00 77.62 680 MET A N 1
ATOM 5041 C CA . MET A 1 680 ? -52.382 -15.498 65.992 1.00 77.62 680 MET A CA 1
ATOM 5042 C C . MET A 1 680 ? -53.599 -15.105 66.844 1.00 77.62 680 MET A C 1
ATOM 5044 O O . MET A 1 680 ? -53.967 -15.804 67.791 1.00 77.62 680 MET A O 1
ATOM 5048 N N . SER A 1 681 ? -54.223 -13.967 66.534 1.00 62.09 681 SER A N 1
ATOM 5049 C CA . SER A 1 681 ? -55.455 -13.502 67.190 1.00 62.09 681 SER A CA 1
ATOM 5050 C C . SER A 1 681 ? -56.718 -13.985 66.459 1.00 62.09 681 SER A C 1
ATOM 5052 O O . SER A 1 681 ? -56.721 -14.177 65.243 1.00 62.09 681 SER A O 1
ATOM 5054 N N . ARG A 1 682 ? -57.808 -14.211 67.209 1.00 62.59 682 ARG A N 1
ATOM 5055 C CA . ARG A 1 682 ? -59.088 -14.715 66.674 1.00 62.59 682 ARG A CA 1
ATOM 5056 C C . ARG A 1 682 ? -60.245 -13.743 66.874 1.00 62.59 682 ARG A C 1
ATOM 5058 O O . ARG A 1 682 ? -60.360 -13.116 67.925 1.00 62.59 682 ARG A O 1
ATOM 5065 N N . GLN A 1 683 ? -61.198 -13.772 65.945 1.00 45.72 683 GLN A N 1
ATOM 5066 C CA . GLN A 1 683 ? -62.597 -13.451 66.244 1.00 45.72 683 GLN A CA 1
ATOM 5067 C C . GLN A 1 683 ? -63.320 -14.711 66.760 1.00 45.72 683 GLN A C 1
ATOM 5069 O O . GLN A 1 683 ? -62.968 -15.834 66.392 1.00 45.72 683 GLN A O 1
ATOM 5074 N N . ARG A 1 684 ? -64.337 -14.556 67.621 1.00 46.12 684 ARG A N 1
ATOM 5075 C CA . ARG A 1 684 ? -65.182 -15.687 68.050 1.00 46.12 684 ARG A CA 1
ATOM 5076 C C . ARG A 1 684 ? -66.245 -15.982 66.992 1.00 46.12 684 ARG A C 1
ATOM 5078 O O . ARG A 1 684 ? -67.057 -15.112 66.693 1.00 46.12 684 ARG A O 1
ATOM 5085 N N . PHE A 1 685 ? -66.312 -17.225 66.520 1.00 43.50 685 PHE A N 1
ATOM 5086 C CA . PHE A 1 685 ? -67.486 -17.715 65.797 1.00 43.50 685 PHE A CA 1
ATOM 5087 C C . PHE A 1 685 ? -68.667 -17.811 66.778 1.00 43.50 685 PHE A C 1
ATOM 5089 O O . PHE A 1 685 ? -68.525 -18.391 67.857 1.00 43.50 685 PHE A O 1
ATOM 5096 N N . ARG A 1 686 ? -69.811 -17.201 66.447 1.00 34.81 686 ARG A N 1
ATOM 5097 C CA . ARG A 1 686 ? -70.961 -17.058 67.356 1.00 34.81 686 ARG A CA 1
ATOM 5098 C C . ARG A 1 686 ? -72.188 -17.735 66.750 1.00 34.81 686 ARG A C 1
ATOM 5100 O O . ARG A 1 686 ? -72.905 -17.125 65.966 1.00 34.81 686 ARG A O 1
ATOM 5107 N N . LEU A 1 687 ? -72.427 -18.988 67.129 1.00 35.91 687 LEU A N 1
ATOM 5108 C CA . LEU A 1 687 ? -73.699 -19.665 66.870 1.00 35.91 687 LEU A CA 1
ATOM 5109 C C . LEU A 1 687 ? -74.666 -19.379 68.022 1.00 35.91 687 LEU A C 1
ATOM 5111 O O . LEU A 1 687 ? -74.289 -19.469 69.190 1.00 35.91 687 LEU A O 1
ATOM 5115 N N . HIS A 1 688 ? -75.902 -19.024 67.681 1.00 33.88 688 HIS A N 1
ATOM 5116 C CA . HIS A 1 688 ? -76.995 -18.833 68.629 1.00 33.88 688 HIS A CA 1
ATOM 5117 C C . HIS A 1 688 ? -78.045 -19.916 68.394 1.00 33.88 688 HIS A C 1
ATOM 5119 O O . HIS A 1 688 ? -78.470 -20.132 67.260 1.00 33.88 688 HIS A O 1
ATOM 5125 N N . GLY A 1 689 ? -78.496 -20.547 69.470 1.00 31.20 689 GLY A N 1
ATOM 5126 C CA . GLY A 1 689 ? -79.643 -21.435 69.435 1.00 31.20 689 GLY A CA 1
ATOM 5127 C C . GLY A 1 689 ? -79.874 -22.078 70.789 1.00 31.20 689 GLY A C 1
ATOM 5128 O O . GLY A 1 689 ? -79.117 -22.960 71.167 1.00 31.20 689 GLY A O 1
ATOM 5129 N N . ASP A 1 690 ? -80.935 -21.655 71.474 1.00 30.94 690 ASP A N 1
ATOM 5130 C CA . ASP A 1 690 ? -81.948 -22.627 71.875 1.00 30.94 690 ASP A CA 1
ATOM 5131 C C . ASP A 1 690 ? -83.341 -21.976 72.002 1.00 30.94 690 ASP A C 1
ATOM 5133 O O . ASP A 1 690 ? -83.492 -20.767 71.812 1.00 30.94 690 ASP A O 1
ATOM 5137 N N . ARG A 1 691 ? -84.365 -22.811 72.195 1.00 30.05 691 ARG A N 1
ATOM 5138 C CA . ARG A 1 691 ? -85.811 -22.507 72.083 1.00 30.05 691 ARG A CA 1
ATOM 5139 C C . ARG A 1 691 ? -86.486 -22.574 73.489 1.00 30.05 691 ARG A C 1
ATOM 5141 O O . ARG A 1 691 ? -85.745 -22.612 74.468 1.00 30.05 691 ARG A O 1
ATOM 5148 N N . PRO A 1 692 ? -87.832 -22.668 73.673 1.00 43.94 692 PRO A N 1
ATOM 5149 C CA . PRO A 1 692 ? -88.961 -22.502 72.740 1.00 43.94 692 PRO A CA 1
ATOM 5150 C C . PRO A 1 692 ? -90.150 -21.637 73.238 1.00 43.94 692 PRO A C 1
ATOM 5152 O O . PRO A 1 692 ? -90.354 -21.418 74.426 1.00 43.94 692 PRO A O 1
ATOM 5155 N N . GLY A 1 693 ? -91.031 -21.271 72.300 1.00 30.44 693 GLY A N 1
ATOM 5156 C CA . GLY A 1 693 ? -92.430 -20.891 72.547 1.00 30.44 693 GLY A CA 1
ATOM 5157 C C . GLY A 1 693 ? -93.279 -21.324 71.345 1.00 30.44 693 GLY A C 1
ATOM 5158 O O . GLY A 1 693 ? -92.880 -21.077 70.210 1.00 30.44 693 GLY A O 1
ATOM 5159 N N . SER A 1 694 ? -94.380 -22.055 71.557 1.00 27.86 694 SER A N 1
ATOM 5160 C CA . SER A 1 694 ? -94.991 -22.894 70.506 1.00 27.86 694 SER A CA 1
ATOM 5161 C C . SER A 1 694 ? -96.429 -22.532 70.123 1.00 27.86 694 SER A C 1
ATOM 5163 O O . SER A 1 694 ? -97.315 -22.571 70.974 1.00 27.86 694 SER A O 1
ATOM 5165 N N . VAL A 1 695 ? -96.684 -22.376 68.819 1.00 28.50 695 VAL A N 1
ATOM 5166 C CA . VAL A 1 695 ? -98.002 -22.572 68.177 1.00 28.50 695 VAL A CA 1
ATOM 5167 C C . VAL A 1 695 ? -97.796 -23.361 66.864 1.00 28.50 695 VAL A C 1
ATOM 5169 O O . VAL A 1 695 ? -96.701 -23.364 66.305 1.00 28.50 695 VAL A O 1
ATOM 5172 N N . ARG A 1 696 ? -98.816 -24.109 66.420 1.00 29.41 696 ARG A N 1
ATOM 5173 C CA . ARG A 1 696 ? -98.834 -24.973 65.210 1.00 29.41 696 ARG A CA 1
ATOM 5174 C C . ARG A 1 696 ? -99.156 -24.113 63.951 1.00 29.41 696 ARG A C 1
ATOM 5176 O O . ARG A 1 696 ? -99.678 -23.023 64.130 1.00 29.41 696 ARG A O 1
ATOM 5183 N N . GLN A 1 697 ? -98.904 -24.478 62.683 1.00 26.80 697 GLN A N 1
ATOM 5184 C CA . GLN A 1 697 ? -99.202 -25.737 61.968 1.00 26.80 697 GLN A CA 1
ATOM 5185 C C . GLN A 1 697 ? -98.374 -25.938 60.662 1.00 26.80 697 GLN A C 1
ATOM 5187 O O . GLN A 1 697 ? -97.963 -24.975 60.033 1.00 26.80 697 GLN A O 1
ATOM 5192 N N . HIS A 1 698 ? -98.200 -27.215 60.280 1.00 28.67 698 HIS A N 1
ATOM 5193 C CA . HIS A 1 698 ? -97.985 -27.854 58.953 1.00 28.67 698 HIS A CA 1
ATOM 5194 C C . HIS A 1 698 ? -97.448 -27.103 57.701 1.00 28.67 698 HIS A C 1
ATOM 5196 O O . HIS A 1 698 ? -98.120 -26.218 57.199 1.00 28.67 698 HIS A O 1
ATOM 5202 N N . GLY A 1 699 ? -96.391 -27.685 57.086 1.00 25.80 699 GLY A N 1
ATOM 5203 C CA . GLY A 1 699 ? -96.185 -27.919 55.625 1.00 25.80 699 GLY A CA 1
ATOM 5204 C C . GLY A 1 699 ? -96.034 -26.719 54.660 1.00 25.80 699 GLY A C 1
ATOM 5205 O O . GLY A 1 699 ? -96.712 -25.720 54.812 1.00 25.80 699 GLY A O 1
ATOM 5206 N N . PHE A 1 700 ? -95.218 -26.755 53.596 1.00 25.92 700 PHE A N 1
ATOM 5207 C CA . PHE A 1 700 ? -94.476 -27.851 52.939 1.00 25.92 700 PHE A CA 1
ATOM 5208 C C . PHE A 1 700 ? -93.273 -27.276 52.130 1.00 25.92 700 PHE A C 1
ATOM 5210 O O . PHE A 1 700 ? -93.250 -26.080 51.866 1.00 25.92 700 PHE A O 1
ATOM 5217 N N . GLU A 1 701 ? -92.327 -28.136 51.710 1.00 28.41 701 GLU A N 1
ATOM 5218 C CA . GLU A 1 701 ? -91.203 -27.878 50.762 1.00 28.41 701 GLU A CA 1
ATOM 5219 C C . GLU A 1 701 ? -90.146 -26.780 51.083 1.00 28.41 701 GLU A C 1
ATOM 5221 O O . GLU A 1 701 ? -90.337 -25.919 51.932 1.00 28.41 701 GLU A O 1
ATOM 5226 N N . LEU A 1 702 ? -89.011 -26.674 50.367 1.00 25.72 702 LEU A N 1
ATOM 5227 C CA . LEU A 1 702 ? -87.894 -27.612 50.074 1.00 25.72 702 LEU A CA 1
ATOM 5228 C C . LEU A 1 702 ? -86.995 -27.031 48.955 1.00 25.72 702 LEU A C 1
ATOM 5230 O O . LEU A 1 702 ? -87.428 -26.954 47.806 1.00 25.72 702 LEU A O 1
ATOM 5234 N N . ARG A 1 703 ? -85.734 -26.713 49.297 1.00 31.11 703 ARG A N 1
ATOM 5235 C CA . ARG A 1 703 ? -84.464 -26.693 48.505 1.00 31.11 703 ARG A CA 1
ATOM 5236 C C . ARG A 1 703 ? -83.465 -25.807 49.286 1.00 31.11 703 ARG A C 1
ATOM 5238 O O . ARG A 1 703 ? -83.880 -24.800 49.843 1.00 31.11 703 ARG A O 1
ATOM 5245 N N . GLY A 1 704 ? -82.175 -26.115 49.472 1.00 30.98 704 GLY A N 1
ATOM 5246 C CA . GLY A 1 704 ? -81.279 -27.057 48.779 1.00 30.98 704 GLY A CA 1
ATOM 5247 C C . GLY A 1 704 ? -80.546 -26.338 47.635 1.00 30.98 704 GLY A C 1
ATOM 5248 O O . GLY A 1 704 ? -81.214 -25.685 46.845 1.00 30.98 704 GLY A O 1
ATOM 5249 N N . HIS A 1 705 ? -79.220 -26.370 47.459 1.00 32.47 705 HIS A N 1
ATOM 5250 C CA . HIS A 1 705 ? -78.086 -27.058 48.119 1.00 32.47 705 HIS A CA 1
ATOM 5251 C C . HIS A 1 705 ? -76.877 -26.065 48.168 1.00 32.47 705 HIS A C 1
ATOM 5253 O O . HIS A 1 705 ? -76.960 -25.005 47.558 1.00 32.47 705 HIS A O 1
ATOM 5259 N N . SER A 1 706 ? -75.814 -26.182 48.986 1.00 30.20 706 SER A N 1
ATOM 5260 C CA . SER A 1 706 ? -74.765 -27.232 49.061 1.00 30.20 706 SER A CA 1
ATOM 5261 C C . SER A 1 706 ? -73.943 -27.363 47.747 1.00 30.20 706 SER A C 1
ATOM 5263 O O . SER A 1 706 ? -74.516 -27.219 46.678 1.00 30.20 706 SER A O 1
ATOM 5265 N N . SER A 1 707 ? -72.620 -27.619 47.717 1.00 29.38 707 SER A N 1
ATOM 5266 C CA . SER A 1 707 ? -71.591 -27.813 48.771 1.00 29.38 707 SER A CA 1
ATOM 5267 C C . SER A 1 707 ? -70.175 -28.047 48.151 1.00 29.38 707 SER A C 1
ATOM 5269 O O . SER A 1 707 ? -70.044 -27.933 46.942 1.00 29.38 707 SER A O 1
ATOM 5271 N N . LEU A 1 708 ? -69.142 -28.334 48.979 1.00 27.30 708 LEU A N 1
ATOM 5272 C CA . LEU A 1 708 ? -68.181 -29.491 48.948 1.00 27.30 708 LEU A CA 1
ATOM 5273 C C . LEU A 1 708 ? -67.885 -30.208 47.591 1.00 27.30 708 LEU A C 1
ATOM 5275 O O . LEU A 1 708 ? -68.788 -30.338 46.780 1.00 27.30 708 LEU A O 1
ATOM 5279 N N . GLN A 1 709 ? -66.733 -30.836 47.273 1.00 26.72 709 GLN A N 1
ATOM 5280 C CA . GLN A 1 709 ? -65.477 -31.272 47.951 1.00 26.72 709 GLN A CA 1
ATOM 5281 C C . GLN A 1 709 ? -64.410 -31.564 46.836 1.00 26.72 709 GLN A C 1
ATOM 5283 O O . GLN A 1 709 ? -64.786 -31.639 45.673 1.00 26.72 709 GLN A O 1
ATOM 5288 N N . GLN A 1 710 ? -63.073 -31.574 46.998 1.00 28.19 710 GLN A N 1
ATOM 5289 C CA . GLN A 1 710 ? -62.133 -32.357 47.840 1.00 28.19 710 GLN A CA 1
ATOM 5290 C C . GLN A 1 710 ? -61.916 -33.839 47.424 1.00 28.19 710 GLN A C 1
ATOM 5292 O O . GLN A 1 710 ? -62.793 -34.664 47.647 1.00 28.19 710 GLN A O 1
ATOM 5297 N N . GLN A 1 711 ? -60.668 -34.181 47.036 1.00 30.14 711 GLN A N 1
ATOM 5298 C CA . GLN A 1 711 ? -60.068 -35.545 47.004 1.00 30.14 711 GLN A CA 1
ATOM 5299 C C . GLN A 1 711 ? -60.681 -36.558 45.982 1.00 30.14 711 GLN A C 1
ATOM 5301 O O . GLN A 1 711 ? -61.750 -36.312 45.445 1.00 30.14 711 GLN A O 1
ATOM 5306 N N . ARG A 1 712 ? -60.045 -37.687 45.595 1.00 29.92 712 ARG A N 1
ATOM 5307 C CA . ARG A 1 712 ? -58.816 -38.391 46.061 1.00 29.92 712 ARG A CA 1
ATOM 5308 C C . ARG A 1 712 ? -58.195 -39.279 44.935 1.00 29.92 712 ARG A C 1
ATOM 5310 O O . ARG A 1 712 ? -58.761 -39.351 43.855 1.00 29.92 712 ARG A O 1
ATOM 5317 N N . TYR A 1 713 ? -57.137 -40.040 45.276 1.00 27.52 713 TYR A N 1
ATOM 5318 C CA . TYR A 1 713 ? -56.443 -41.118 44.520 1.00 27.52 713 TYR A CA 1
ATOM 5319 C C . TYR A 1 713 ? -55.500 -40.683 43.371 1.00 27.52 713 TYR A C 1
ATOM 5321 O O . TYR A 1 713 ? -55.677 -39.609 42.813 1.00 27.52 713 TYR A O 1
ATOM 5329 N N . LEU A 1 714 ? -54.531 -41.505 42.926 1.00 28.58 714 LEU A N 1
ATOM 5330 C CA . LEU A 1 714 ? -53.429 -42.213 43.635 1.00 28.58 714 LEU A CA 1
ATOM 5331 C C . LEU A 1 714 ? -52.526 -42.929 42.600 1.00 28.58 714 LEU A C 1
ATOM 5333 O O . LEU A 1 714 ? -53.069 -43.607 41.740 1.00 28.58 714 LEU A O 1
ATOM 5337 N N . ALA A 1 715 ? -51.197 -42.880 42.788 1.00 29.36 715 ALA A N 1
ATOM 5338 C CA . ALA A 1 715 ? -50.153 -43.725 42.165 1.00 29.36 715 ALA A CA 1
ATOM 5339 C C . ALA A 1 715 ? -50.028 -43.768 40.615 1.00 29.36 715 ALA A C 1
ATOM 5341 O O . ALA A 1 715 ? -51.001 -43.831 39.874 1.00 29.36 715 ALA A O 1
ATOM 5342 N N . GLY A 1 716 ? -48.783 -43.801 40.120 1.00 26.45 716 GLY A N 1
ATOM 5343 C CA . GLY A 1 716 ? -48.453 -43.951 38.695 1.00 26.45 716 GLY A CA 1
ATOM 5344 C C . GLY A 1 716 ? -47.037 -43.456 38.379 1.00 26.45 716 GLY A C 1
ATOM 5345 O O . GLY A 1 716 ? -46.640 -42.396 38.859 1.00 26.45 716 GLY A O 1
ATOM 5346 N N . ASP A 1 717 ? -46.268 -44.232 37.613 1.00 31.34 717 ASP A N 1
ATOM 5347 C CA . ASP A 1 717 ? -44.826 -44.025 37.414 1.00 31.34 717 ASP A CA 1
ATOM 5348 C C . ASP A 1 717 ? -44.430 -43.246 36.135 1.00 31.34 717 ASP A C 1
ATOM 5350 O O . ASP A 1 717 ? -45.238 -42.932 35.264 1.00 31.34 717 ASP A O 1
ATOM 5354 N N . ARG A 1 718 ? -43.131 -42.927 36.075 1.00 32.09 718 ARG A N 1
ATOM 5355 C CA . ARG A 1 718 ? -42.323 -42.291 35.000 1.00 32.09 718 ARG A CA 1
ATOM 5356 C C . ARG A 1 718 ? -42.422 -42.968 33.599 1.00 32.09 718 ARG A C 1
ATOM 5358 O O . ARG A 1 718 ? -42.837 -44.123 33.565 1.00 32.09 718 ARG A O 1
ATOM 5365 N N . PRO A 1 719 ? -41.849 -42.411 32.483 1.00 49.62 719 PRO A N 1
ATOM 5366 C CA . PRO A 1 719 ? -41.287 -41.055 32.209 1.00 49.62 719 PRO A CA 1
ATOM 5367 C C . PRO A 1 719 ? -41.605 -40.422 30.800 1.00 49.62 719 PRO A C 1
ATOM 5369 O O . PRO A 1 719 ? -42.143 -41.078 29.920 1.00 49.62 719 PRO A O 1
ATOM 5372 N N . ALA A 1 720 ? -41.059 -39.207 30.552 1.00 30.97 720 ALA A N 1
ATOM 5373 C CA . ALA A 1 720 ? -40.316 -38.773 29.327 1.00 30.97 720 ALA A CA 1
ATOM 5374 C C . ALA A 1 720 ? -40.905 -37.779 28.264 1.00 30.97 720 ALA A C 1
ATOM 5376 O O . ALA A 1 720 ? -41.883 -38.059 27.588 1.00 30.97 720 ALA A O 1
ATOM 5377 N N . ARG A 1 721 ? -40.100 -36.718 28.006 1.00 30.55 721 ARG A N 1
ATOM 5378 C CA . ARG A 1 721 ? -39.818 -35.942 26.752 1.00 30.55 721 ARG A CA 1
ATOM 5379 C C . ARG A 1 721 ? -40.834 -34.966 26.080 1.00 30.55 721 ARG A C 1
ATOM 5381 O O . ARG A 1 721 ? -41.590 -35.358 25.208 1.00 30.55 721 ARG A O 1
ATOM 5388 N N . GLN A 1 722 ? -40.632 -33.663 26.355 1.00 29.36 722 GLN A N 1
ATOM 5389 C CA . GLN A 1 722 ? -39.972 -32.632 25.493 1.00 29.36 722 GLN A CA 1
ATOM 5390 C C . GLN A 1 722 ? -40.603 -32.063 24.175 1.00 29.36 722 GLN A C 1
ATOM 5392 O O . GLN A 1 722 ? -40.964 -32.812 23.279 1.00 29.36 722 GLN A O 1
ATOM 5397 N N . PHE A 1 723 ? -40.464 -30.721 24.041 1.00 28.78 723 PHE A N 1
ATOM 5398 C CA . PHE A 1 723 ? -40.433 -29.811 22.854 1.00 28.78 723 PHE A CA 1
ATOM 5399 C C . PHE A 1 723 ? -41.712 -29.148 22.261 1.00 28.78 723 PHE A C 1
ATOM 5401 O O . PHE A 1 723 ? -42.590 -29.841 21.768 1.00 28.78 723 PHE A O 1
ATOM 5408 N N . ASP A 1 724 ? -41.657 -27.794 22.214 1.00 34.28 724 ASP A N 1
ATOM 5409 C CA . ASP A 1 724 ? -42.154 -26.805 21.204 1.00 34.28 724 ASP A CA 1
ATOM 5410 C C . ASP A 1 724 ? -43.663 -26.733 20.813 1.00 34.28 724 ASP A C 1
ATOM 5412 O O . ASP A 1 724 ? -44.363 -27.731 20.978 1.00 34.28 724 ASP A O 1
ATOM 5416 N N . PRO A 1 725 ? -44.225 -25.574 20.344 1.00 45.50 725 PRO A N 1
ATOM 5417 C CA . PRO A 1 725 ? -43.759 -24.842 19.141 1.00 45.50 725 PRO A CA 1
ATOM 5418 C C . PRO A 1 725 ? -43.915 -23.288 19.080 1.00 45.50 725 PRO A C 1
ATOM 5420 O O . PRO A 1 725 ? -44.388 -22.623 20.001 1.00 45.50 725 PRO A O 1
ATOM 5423 N N . ASP A 1 726 ? -43.546 -22.746 17.909 1.00 33.12 726 ASP A N 1
ATOM 5424 C CA . ASP A 1 726 ? -43.415 -21.334 17.492 1.00 33.12 726 ASP A CA 1
ATOM 5425 C C . ASP A 1 726 ? -44.667 -20.727 16.766 1.00 33.12 726 ASP A C 1
ATOM 5427 O O . ASP A 1 726 ? -45.502 -21.451 16.225 1.00 33.12 726 ASP A O 1
ATOM 54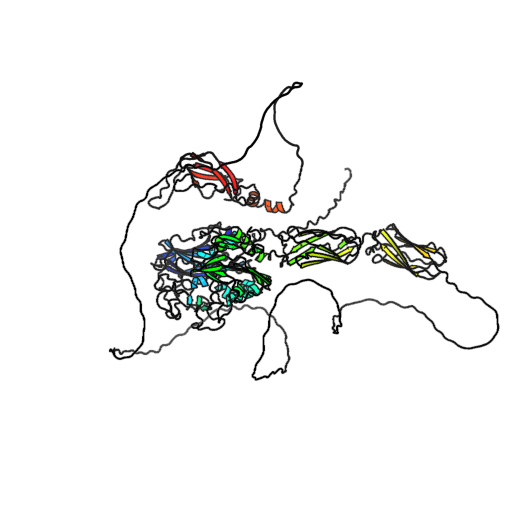31 N N . GLN A 1 727 ? -44.717 -19.384 16.671 1.00 32.12 727 GLN A N 1
ATOM 5432 C CA . GLN A 1 727 ? -45.545 -18.483 15.816 1.00 32.12 727 GLN A CA 1
ATOM 5433 C C . GLN A 1 727 ? -47.092 -18.415 15.944 1.00 32.12 727 GLN A C 1
ATOM 5435 O O . GLN A 1 727 ? -47.792 -19.413 15.812 1.00 32.12 727 GLN A O 1
ATOM 5440 N N . ARG A 1 728 ? -47.664 -17.186 15.899 1.00 31.56 728 ARG A N 1
ATOM 5441 C CA . ARG A 1 728 ? -48.091 -16.504 14.635 1.00 31.56 728 ARG A CA 1
ATOM 5442 C C . ARG A 1 728 ? -48.860 -15.166 14.811 1.00 31.56 728 ARG A C 1
ATOM 5444 O O . ARG A 1 728 ? -49.732 -15.050 15.654 1.00 31.56 728 ARG A O 1
ATOM 5451 N N . THR A 1 729 ? -48.577 -14.224 13.893 1.00 29.52 729 THR A N 1
ATOM 5452 C CA . THR A 1 729 ? -49.458 -13.206 13.238 1.00 29.52 729 THR A CA 1
ATOM 5453 C C . THR A 1 729 ? -50.513 -12.376 14.008 1.00 29.52 729 THR A C 1
ATOM 5455 O O . THR A 1 729 ? -51.409 -12.941 14.619 1.00 29.52 729 THR A O 1
ATOM 5458 N N . GLY A 1 730 ? -50.627 -11.075 13.661 1.00 27.92 730 GLY A N 1
ATOM 5459 C CA . GLY A 1 730 ? -51.943 -10.548 13.217 1.00 27.92 730 GLY A CA 1
ATOM 5460 C C . GLY A 1 730 ? -52.406 -9.124 13.600 1.00 27.92 730 GLY A C 1
ATOM 5461 O O . GLY A 1 730 ? -53.163 -8.970 14.541 1.00 27.92 730 GLY A O 1
ATOM 5462 N N . GLN A 1 731 ? -52.092 -8.134 12.749 1.00 32.22 731 GLN A N 1
ATOM 5463 C CA . GLN A 1 731 ? -52.973 -7.030 12.282 1.00 32.22 731 GLN A CA 1
ATOM 5464 C C . GLN A 1 731 ? -53.753 -6.051 13.225 1.00 32.22 731 GLN A C 1
ATOM 5466 O O . GLN A 1 731 ? -54.667 -6.425 13.946 1.00 32.22 731 GLN A O 1
ATOM 5471 N N . LEU A 1 732 ? -53.584 -4.754 12.886 1.00 28.73 732 LEU A N 1
ATOM 5472 C CA . LEU A 1 732 ? -54.615 -3.713 12.611 1.00 28.73 732 LEU A CA 1
ATOM 5473 C C . LEU A 1 732 ? -55.173 -2.718 13.677 1.00 28.73 732 LEU A C 1
ATOM 5475 O O . LEU A 1 732 ? -55.649 -3.070 14.745 1.00 28.73 732 LEU A O 1
ATOM 5479 N N . PHE A 1 733 ? -55.293 -1.473 13.166 1.00 27.95 733 PHE A N 1
ATOM 5480 C CA . PHE A 1 733 ? -56.296 -0.400 13.385 1.00 27.95 733 PHE A CA 1
ATOM 5481 C C . PHE A 1 733 ? -56.065 0.839 14.301 1.00 27.95 733 PHE A C 1
ATOM 5483 O O . PHE A 1 733 ? -56.287 0.813 15.502 1.00 27.95 733 PHE A O 1
ATOM 5490 N N . ARG A 1 734 ? -55.914 1.984 13.594 1.00 28.69 734 ARG A N 1
ATOM 5491 C CA . ARG A 1 734 ? -56.530 3.334 13.769 1.00 28.69 734 ARG A CA 1
ATOM 5492 C C . ARG A 1 734 ? -56.104 4.301 14.898 1.00 28.69 734 ARG A C 1
ATOM 5494 O O . ARG A 1 734 ? -56.168 4.011 16.082 1.00 28.69 734 ARG A O 1
ATOM 5501 N N . HIS A 1 735 ? -55.836 5.543 14.465 1.00 34.69 735 HIS A N 1
ATOM 5502 C CA . HIS A 1 735 ? -55.831 6.783 15.263 1.00 34.69 735 HIS A CA 1
ATOM 5503 C C . HIS A 1 735 ? -57.223 7.136 15.828 1.00 34.69 735 HIS A C 1
ATOM 5505 O O . HIS A 1 735 ? -58.239 6.688 15.285 1.00 34.69 735 HIS A O 1
ATOM 5511 N N . PRO A 1 736 ? -57.279 8.046 16.821 1.00 40.38 736 PRO A N 1
ATOM 5512 C CA . PRO A 1 736 ? -57.627 9.441 16.488 1.00 40.38 736 PRO A CA 1
ATOM 5513 C C . PRO A 1 736 ? -56.757 10.523 17.182 1.00 40.38 736 PRO A C 1
ATOM 5515 O O . PRO A 1 736 ? -56.100 10.267 18.184 1.00 40.38 736 PRO A O 1
ATOM 5518 N N . GLY A 1 737 ? -56.792 11.754 16.650 1.00 31.16 737 GLY A N 1
ATOM 5519 C CA . GLY A 1 737 ? -56.526 13.011 17.392 1.00 31.16 737 GLY A CA 1
ATOM 5520 C C . GLY A 1 737 ? -57.851 13.767 17.647 1.00 31.16 737 GLY A C 1
ATOM 5521 O O . GLY A 1 737 ? -58.892 13.132 17.459 1.00 31.16 737 GLY A O 1
ATOM 5522 N N . PRO A 1 738 ? -57.891 15.092 17.958 1.00 54.00 738 PRO A N 1
ATOM 5523 C CA . PRO A 1 738 ? -56.823 16.107 17.823 1.00 54.00 738 PRO A CA 1
ATOM 5524 C C . PRO A 1 738 ? -56.766 17.186 18.964 1.00 54.00 738 PRO A C 1
ATOM 5526 O O . PRO A 1 738 ? -57.418 17.040 19.990 1.00 54.00 738 PRO A O 1
ATOM 5529 N N . CYS A 1 739 ? -56.078 18.321 18.699 1.00 22.91 739 CYS A N 1
ATOM 5530 C CA . CYS A 1 739 ? -56.198 19.668 19.334 1.00 22.91 739 CYS A CA 1
ATOM 5531 C C . CYS A 1 739 ? -55.549 19.949 20.720 1.00 22.91 739 CYS A C 1
ATOM 5533 O O . CYS A 1 739 ? -55.471 19.052 21.544 1.00 22.91 739 CYS A O 1
ATOM 5535 N N . ARG A 1 740 ? -55.159 21.200 21.087 1.00 29.17 740 ARG A N 1
ATOM 5536 C CA . ARG A 1 740 ? -54.578 22.378 20.355 1.00 29.17 740 ARG A CA 1
ATOM 5537 C C . ARG A 1 740 ? -54.148 23.504 21.353 1.00 29.17 740 ARG A C 1
ATOM 5539 O O . ARG A 1 740 ? -54.526 23.425 22.513 1.00 29.17 740 ARG A O 1
ATOM 5546 N N . LEU A 1 741 ? -53.523 24.586 20.836 1.00 26.08 741 LEU A N 1
ATOM 5547 C CA . LEU A 1 741 ? -53.087 25.867 21.481 1.00 26.08 741 LEU A CA 1
ATOM 5548 C C . LEU A 1 741 ? -51.726 25.771 22.226 1.00 26.08 741 LEU A C 1
ATOM 5550 O O . LEU A 1 741 ? -51.486 24.752 22.859 1.00 26.08 741 LEU A O 1
ATOM 5554 N N . ALA A 1 742 ? -50.713 26.650 22.070 1.00 30.95 742 ALA A N 1
ATOM 5555 C CA . ALA A 1 742 ? -50.580 28.127 21.885 1.00 30.95 742 ALA A CA 1
ATOM 5556 C C . ALA A 1 742 ? -50.624 28.907 23.223 1.00 30.95 742 ALA A C 1
ATOM 5558 O O . ALA A 1 742 ? -51.408 28.532 24.088 1.00 30.95 742 ALA A O 1
ATOM 5559 N N . ASP A 1 743 ? -49.817 29.944 23.507 1.00 29.41 743 ASP A N 1
ATOM 5560 C CA . ASP A 1 743 ? -48.918 30.836 22.718 1.00 29.41 743 ASP A CA 1
ATOM 5561 C C . ASP A 1 743 ? -47.504 30.966 23.371 1.00 29.41 743 ASP A C 1
ATOM 5563 O O . ASP A 1 743 ? -47.299 30.435 24.456 1.00 29.41 743 ASP A O 1
ATOM 5567 N N . GLY A 1 744 ? -46.474 31.654 22.837 1.00 28.84 744 GLY A N 1
ATOM 5568 C CA . GLY A 1 744 ? -46.289 32.393 21.568 1.00 28.84 744 GLY A CA 1
ATOM 5569 C C . GLY A 1 744 ? -45.349 33.625 21.714 1.00 28.84 744 GLY A C 1
ATOM 5570 O O . GLY A 1 744 ? -45.017 33.989 22.836 1.00 28.84 744 GLY A O 1
ATOM 5571 N N . GLN A 1 745 ? -45.006 34.307 20.594 1.00 32.72 745 GLN A N 1
ATOM 5572 C CA . GLN A 1 745 ? -44.377 35.668 20.507 1.00 32.72 745 GLN A CA 1
ATOM 5573 C C . GLN A 1 745 ? -42.882 35.774 20.965 1.00 32.72 745 GLN A C 1
ATOM 5575 O O . GLN A 1 745 ? -42.496 35.091 21.900 1.00 32.72 745 GLN A O 1
ATOM 5580 N N . ARG A 1 746 ? -41.938 36.573 20.410 1.00 32.69 746 ARG A N 1
ATOM 5581 C CA . ARG A 1 746 ? -41.824 37.666 19.385 1.00 32.69 746 ARG A CA 1
ATOM 5582 C C . ARG A 1 746 ? -40.315 37.858 19.012 1.00 32.69 746 ARG A C 1
ATOM 5584 O O . ARG A 1 746 ? -39.490 37.261 19.687 1.00 32.69 746 ARG A O 1
ATOM 5591 N N . ASP A 1 747 ? -39.826 38.659 18.044 1.00 32.72 747 ASP A N 1
ATOM 5592 C CA . ASP A 1 747 ? -40.386 39.530 16.979 1.00 32.72 747 ASP A CA 1
ATOM 5593 C C . ASP A 1 747 ? -39.316 39.760 15.857 1.00 32.72 747 ASP A C 1
ATOM 5595 O O . ASP A 1 747 ? -38.189 40.084 16.203 1.00 32.72 747 ASP A O 1
ATOM 5599 N N . ARG A 1 748 ? -39.712 39.702 14.562 1.00 35.00 748 ARG A N 1
ATOM 5600 C CA . ARG A 1 748 ? -39.318 40.548 13.373 1.00 35.00 748 ARG A CA 1
ATOM 5601 C C . ARG A 1 748 ? -37.825 40.856 13.040 1.00 35.00 748 ARG A C 1
ATOM 5603 O O . ARG A 1 748 ? -36.929 40.538 13.795 1.00 35.00 748 ARG A O 1
ATOM 5610 N N . TYR A 1 749 ? -37.441 41.476 11.905 1.00 28.38 749 TYR A N 1
ATOM 5611 C CA . TYR A 1 749 ? -38.092 41.997 10.665 1.00 28.38 749 TYR A CA 1
ATOM 5612 C C . TYR A 1 749 ? -37.423 41.311 9.437 1.00 28.38 749 TYR A C 1
ATOM 5614 O O . TYR A 1 749 ? -36.302 40.845 9.565 1.00 28.38 749 TYR A O 1
ATOM 5622 N N . GLY A 1 750 ? -38.044 41.084 8.265 1.00 29.31 750 GLY A N 1
ATOM 5623 C CA . GLY A 1 750 ? -38.548 42.050 7.258 1.00 29.31 750 GLY A CA 1
ATOM 5624 C C . GLY A 1 750 ? -37.507 42.200 6.118 1.00 29.31 750 GLY A C 1
ATOM 5625 O O . GLY A 1 750 ? -36.333 42.292 6.431 1.00 29.31 750 GLY A O 1
ATOM 5626 N N . GLN A 1 751 ? -37.793 42.215 4.805 1.00 29.56 751 GLN A N 1
ATOM 5627 C CA . GLN A 1 751 ? -39.008 42.464 3.997 1.00 29.56 751 GLN A CA 1
ATOM 5628 C C . GLN A 1 751 ? -38.920 41.705 2.626 1.00 29.56 751 GLN A C 1
ATOM 5630 O O . GLN A 1 751 ? -37.815 41.391 2.207 1.00 29.56 751 GLN A O 1
ATOM 5635 N N . ARG A 1 752 ? -40.013 41.166 2.027 1.00 30.56 752 ARG A N 1
ATOM 5636 C CA . ARG A 1 752 ? -40.888 41.704 0.920 1.00 30.56 752 ARG A CA 1
ATOM 5637 C C . ARG A 1 752 ? -40.156 41.993 -0.420 1.00 30.56 752 ARG A C 1
ATOM 5639 O O . ARG A 1 752 ? -39.036 42.465 -0.358 1.00 30.56 752 ARG A O 1
ATOM 5646 N N . LEU A 1 753 ? -40.689 41.848 -1.652 1.00 28.69 753 LEU A N 1
ATOM 5647 C CA . LEU A 1 753 ? -41.964 41.414 -2.316 1.00 28.69 753 LEU A CA 1
ATOM 5648 C C . LEU A 1 753 ? -41.647 41.304 -3.861 1.00 28.69 753 LEU A C 1
ATOM 5650 O O . LEU A 1 753 ? -40.620 41.842 -4.253 1.00 28.69 753 LEU A O 1
ATOM 5654 N N . ALA A 1 754 ? -42.383 40.721 -4.835 1.00 30.55 754 ALA A N 1
ATOM 5655 C CA . ALA A 1 754 ? -43.652 39.968 -4.944 1.00 30.55 754 ALA A CA 1
ATOM 5656 C C . ALA A 1 754 ? -43.762 39.173 -6.295 1.00 30.55 754 ALA A C 1
ATOM 5658 O O . ALA A 1 754 ? -42.916 39.303 -7.169 1.00 30.55 754 ALA A O 1
ATOM 5659 N N . HIS A 1 755 ? -44.860 38.413 -6.461 1.00 27.64 755 HIS A N 1
ATOM 5660 C CA . HIS A 1 755 ? -45.566 37.943 -7.686 1.00 27.64 755 HIS A CA 1
ATOM 5661 C C . HIS A 1 755 ? -45.020 38.192 -9.124 1.00 27.64 755 HIS A C 1
ATOM 5663 O O . HIS A 1 755 ? -44.879 39.344 -9.527 1.00 27.64 755 HIS A O 1
ATOM 5669 N N . ARG A 1 756 ? -45.113 37.164 -10.003 1.00 26.23 756 ARG A N 1
ATOM 5670 C CA . ARG A 1 756 ? -46.238 36.993 -10.978 1.00 26.23 756 ARG A CA 1
ATOM 5671 C C . ARG A 1 756 ? -46.214 35.677 -11.799 1.00 26.23 756 ARG A C 1
ATOM 5673 O O . ARG A 1 756 ? -45.169 35.114 -12.084 1.00 26.23 756 ARG A O 1
ATOM 5680 N N . GLN A 1 757 ? -47.414 35.253 -12.203 1.00 32.12 757 GLN A N 1
ATOM 5681 C CA . GLN A 1 757 ? -47.817 34.299 -13.267 1.00 32.12 757 GLN A CA 1
ATOM 5682 C C . GLN A 1 757 ? -49.204 34.804 -13.797 1.00 32.12 757 GLN A C 1
ATOM 5684 O O . GLN A 1 757 ? -49.652 35.808 -13.221 1.00 32.12 757 GLN A O 1
ATOM 5689 N N . PRO A 1 758 ? -49.936 34.218 -14.792 1.00 58.84 758 PRO A N 1
ATOM 5690 C CA . PRO A 1 758 ? -49.885 32.861 -15.395 1.00 58.84 758 PRO A CA 1
ATOM 5691 C C . PRO A 1 758 ? -50.077 32.837 -16.957 1.00 58.84 758 PRO A C 1
ATOM 5693 O O . PRO A 1 758 ? -49.844 33.852 -17.602 1.00 58.84 758 PRO A O 1
ATOM 5696 N N . TYR A 1 759 ? -50.589 31.711 -17.518 1.00 26.98 759 TYR A N 1
ATOM 5697 C CA . TYR A 1 759 ? -51.071 31.447 -18.914 1.00 26.98 759 TYR A CA 1
ATOM 5698 C C . TYR A 1 759 ? -49.990 31.221 -20.000 1.00 26.98 759 TYR A C 1
ATOM 5700 O O . TYR A 1 759 ? -48.928 31.820 -19.912 1.00 26.98 759 TYR A O 1
ATOM 5708 N N . ARG A 1 760 ? -50.180 30.452 -21.099 1.00 31.30 760 ARG A N 1
ATOM 5709 C CA . ARG A 1 760 ? -51.028 29.291 -21.555 1.00 31.30 760 ARG A CA 1
ATOM 5710 C C . ARG A 1 760 ? -50.591 29.003 -23.034 1.00 31.30 760 ARG A C 1
ATOM 5712 O O . ARG A 1 760 ? -50.031 29.911 -23.632 1.00 31.30 760 ARG A O 1
ATOM 5719 N N . ALA A 1 761 ? -50.817 27.873 -23.724 1.00 30.47 761 ALA A N 1
ATOM 5720 C CA . ALA A 1 761 ? -51.437 26.568 -23.435 1.00 30.47 761 ALA A CA 1
ATOM 5721 C C . ALA A 1 761 ? -50.979 25.487 -24.455 1.00 30.47 761 ALA A C 1
ATOM 5723 O O . ALA A 1 761 ? -50.561 25.853 -25.549 1.00 30.47 761 ALA A O 1
ATOM 5724 N N . ASP A 1 762 ? -51.226 24.208 -24.108 1.00 28.66 762 ASP A N 1
ATOM 5725 C CA . ASP A 1 762 ? -51.401 23.035 -25.002 1.00 28.66 762 ASP A CA 1
ATOM 5726 C C . ASP A 1 762 ? -50.237 22.618 -25.939 1.00 28.66 762 ASP A C 1
ATOM 5728 O O . ASP A 1 762 ? -49.244 23.325 -26.062 1.00 28.66 762 ASP A O 1
ATOM 5732 N N . HIS A 1 763 ? -50.226 21.443 -26.591 1.00 29.44 763 HIS A N 1
ATOM 5733 C CA . HIS A 1 763 ? -51.099 20.237 -26.571 1.00 29.44 763 HIS A CA 1
ATOM 5734 C C . HIS A 1 763 ? -50.393 19.074 -25.792 1.00 29.44 763 HIS A C 1
ATOM 5736 O O . HIS A 1 763 ? -49.351 19.318 -25.191 1.00 29.44 763 HIS A O 1
ATOM 5742 N N . ALA A 1 764 ? -50.856 17.829 -25.554 1.00 29.98 764 ALA A N 1
ATOM 5743 C CA . ALA A 1 764 ? -51.663 16.792 -26.243 1.00 29.98 764 ALA A CA 1
ATOM 5744 C C . ALA A 1 764 ? -50.959 16.115 -27.459 1.00 29.98 764 ALA A C 1
ATOM 5746 O O . ALA A 1 764 ? -50.442 16.797 -28.329 1.00 29.98 764 ALA A O 1
ATOM 5747 N N . ALA A 1 765 ? -50.860 14.784 -27.610 1.00 29.19 765 ALA A N 1
ATOM 5748 C CA . ALA A 1 765 ? -51.256 13.614 -26.800 1.00 29.19 765 ALA A CA 1
ATOM 5749 C C . ALA A 1 765 ? -50.204 12.472 -26.998 1.00 29.19 765 ALA A C 1
ATOM 5751 O O . ALA A 1 765 ? -49.273 12.644 -27.773 1.00 29.19 765 ALA A O 1
ATOM 5752 N N . GLY A 1 766 ? -50.249 11.290 -26.362 1.00 26.34 766 GLY A N 1
ATOM 5753 C CA . GLY A 1 766 ? -51.274 10.692 -25.498 1.00 26.34 766 GLY A CA 1
ATOM 5754 C C . GLY A 1 766 ? -50.781 9.439 -24.741 1.00 26.34 766 GLY A C 1
ATOM 5755 O O . GLY A 1 766 ? -49.606 9.091 -24.780 1.00 26.34 766 GLY A O 1
ATOM 5756 N N . ARG A 1 767 ? -51.686 8.773 -24.007 1.00 32.22 767 ARG A N 1
ATOM 5757 C CA . ARG A 1 767 ? -51.379 7.657 -23.080 1.00 32.22 767 ARG A CA 1
ATOM 5758 C C . ARG A 1 767 ? -51.444 6.273 -23.741 1.00 32.22 767 ARG A C 1
ATOM 5760 O O . ARG A 1 767 ? -52.313 6.059 -24.583 1.00 32.22 767 ARG A O 1
ATOM 5767 N N . ARG A 1 768 ? -50.755 5.288 -23.142 1.00 27.09 768 ARG A N 1
ATOM 5768 C CA . ARG A 1 768 ? -51.373 4.028 -22.653 1.00 27.09 768 ARG A CA 1
ATOM 5769 C C . ARG A 1 768 ? -50.498 3.337 -21.595 1.00 27.09 768 ARG A C 1
ATOM 5771 O O . ARG A 1 768 ? -49.280 3.406 -21.658 1.00 27.09 768 ARG A O 1
ATOM 5778 N N . GLN A 1 769 ? -51.146 2.695 -20.622 1.00 33.66 769 GLN A N 1
ATOM 5779 C CA . GLN A 1 769 ? -50.540 1.811 -19.615 1.00 33.66 769 GLN A CA 1
ATOM 5780 C C . GLN A 1 769 ? -50.896 0.356 -19.959 1.00 33.66 769 GLN A C 1
ATOM 5782 O O . GLN A 1 769 ? -51.983 0.133 -20.495 1.00 33.66 769 GLN A O 1
ATOM 5787 N N . ALA A 1 770 ? -50.059 -0.617 -19.581 1.00 26.61 770 ALA A N 1
ATOM 5788 C CA . ALA A 1 770 ? -50.465 -2.021 -19.461 1.00 26.61 770 ALA A CA 1
ATOM 5789 C C . ALA A 1 770 ? -49.553 -2.821 -18.504 1.00 26.61 770 ALA A C 1
ATOM 5791 O O . ALA A 1 770 ? -48.333 -2.791 -18.620 1.00 26.61 770 ALA A O 1
ATOM 5792 N N . HIS A 1 771 ? -50.186 -3.558 -17.594 1.00 34.50 771 HIS A N 1
ATOM 5793 C CA . HIS A 1 771 ? -49.687 -4.639 -16.728 1.00 34.50 771 HIS A CA 1
ATOM 5794 C C . HIS A 1 771 ? -50.936 -5.472 -16.351 1.00 34.50 771 HIS A C 1
ATOM 5796 O O . HIS A 1 771 ? -52.027 -4.888 -16.344 1.00 34.50 771 HIS A O 1
ATOM 5802 N N . PRO A 1 772 ? -50.833 -6.744 -15.918 1.00 57.28 772 PRO A N 1
ATOM 5803 C CA . PRO A 1 772 ? -49.753 -7.729 -16.068 1.00 57.28 772 PRO A CA 1
ATOM 5804 C C . PRO A 1 772 ? -50.276 -9.021 -16.767 1.00 57.28 772 PRO A C 1
ATOM 5806 O O . PRO A 1 772 ? -51.339 -8.995 -17.383 1.00 57.28 772 PRO A O 1
ATOM 5809 N N . GLY A 1 773 ? -49.569 -10.156 -16.660 1.00 26.67 773 GLY A N 1
ATOM 5810 C CA . GLY A 1 773 ? -50.072 -11.476 -17.079 1.00 26.67 773 GLY A CA 1
ATOM 5811 C C . GLY A 1 773 ? -49.222 -12.649 -16.559 1.00 26.67 773 GLY A C 1
ATOM 5812 O O . GLY A 1 773 ? -48.000 -12.601 -16.654 1.00 26.67 773 GLY A O 1
ATOM 5813 N N . ASP A 1 774 ? -49.876 -13.671 -15.999 1.00 31.27 774 ASP A N 1
ATOM 5814 C CA . ASP A 1 774 ? -49.286 -14.905 -15.438 1.00 31.27 774 ASP A CA 1
ATOM 5815 C C . ASP A 1 774 ? -49.072 -16.017 -16.485 1.00 31.27 774 ASP A C 1
ATOM 5817 O O . ASP A 1 774 ? -49.808 -16.062 -17.472 1.00 31.27 774 ASP A O 1
ATOM 5821 N N . ALA A 1 775 ? -48.165 -16.977 -16.208 1.00 30.42 775 ALA A N 1
ATOM 5822 C CA . ALA A 1 775 ? -48.517 -18.406 -16.006 1.00 30.42 775 ALA A CA 1
ATOM 5823 C C . ALA A 1 775 ? -47.315 -19.393 -16.009 1.00 30.42 775 ALA A C 1
ATOM 5825 O O . ALA A 1 775 ? -46.631 -19.527 -17.017 1.00 30.42 775 ALA A O 1
ATOM 5826 N N . GLY A 1 776 ? -47.199 -20.209 -14.945 1.00 28.66 776 GLY A N 1
ATOM 5827 C CA . GLY A 1 776 ? -46.595 -21.565 -14.951 1.00 28.66 776 GLY A CA 1
ATOM 5828 C C . GLY A 1 776 ? -45.058 -21.694 -15.058 1.00 28.66 776 GLY A C 1
ATOM 5829 O O . GLY A 1 776 ? -44.376 -20.800 -15.537 1.00 28.66 776 GLY A O 1
ATOM 5830 N N . ASP A 1 777 ? -44.428 -22.797 -14.632 1.00 28.53 777 ASP A N 1
ATOM 5831 C CA . ASP A 1 777 ? -44.886 -23.893 -13.753 1.00 28.53 777 ASP A CA 1
ATOM 5832 C C . ASP A 1 777 ? -43.684 -24.484 -12.958 1.00 28.53 777 ASP A C 1
ATOM 5834 O O . ASP A 1 777 ? -42.551 -24.012 -13.053 1.00 28.53 777 ASP A O 1
ATOM 5838 N N . ARG A 1 778 ? -43.940 -25.468 -12.092 1.00 31.05 778 ARG A N 1
ATOM 5839 C CA . ARG A 1 778 ? -43.072 -25.949 -11.005 1.00 31.05 778 ARG A CA 1
ATOM 5840 C C . ARG A 1 778 ? -42.050 -27.009 -11.447 1.00 31.05 778 ARG A C 1
ATOM 5842 O O . ARG A 1 778 ? -42.393 -27.912 -12.202 1.00 31.05 778 ARG A O 1
ATOM 5849 N N . GLY A 1 779 ? -40.922 -27.097 -10.725 1.00 27.31 779 GLY A N 1
ATOM 5850 C CA . GLY A 1 779 ? -40.478 -28.418 -10.244 1.00 27.31 779 GLY A CA 1
ATOM 5851 C C . GLY A 1 779 ? -38.981 -28.708 -10.048 1.00 27.31 779 GLY A C 1
ATOM 5852 O O . GLY A 1 779 ? -38.229 -28.814 -11.003 1.00 27.31 779 GLY A O 1
ATOM 5853 N N . ARG A 1 780 ? -38.643 -29.070 -8.799 1.00 27.95 780 ARG A N 1
ATOM 5854 C CA . ARG A 1 780 ? -37.650 -30.098 -8.398 1.00 27.95 780 ARG A CA 1
ATOM 5855 C C . ARG A 1 780 ? -36.141 -29.866 -8.642 1.00 27.95 780 ARG A C 1
ATOM 5857 O O . ARG A 1 780 ? -35.556 -30.324 -9.615 1.00 27.95 780 ARG A O 1
ATOM 5864 N N . GLN A 1 781 ? -35.482 -29.398 -7.579 1.00 33.50 781 GLN A N 1
ATOM 5865 C CA . GLN A 1 781 ? -34.287 -30.069 -7.015 1.00 33.50 781 GLN A CA 1
ATOM 5866 C C . GLN A 1 781 ? -34.681 -31.464 -6.420 1.00 33.50 781 GLN A C 1
ATOM 5868 O O . GLN A 1 781 ? -35.892 -31.702 -6.327 1.00 33.50 781 GLN A O 1
ATOM 5873 N N . PRO A 1 782 ? -33.771 -32.376 -5.962 1.00 48.72 782 PRO A N 1
ATOM 5874 C CA . PRO A 1 782 ? -32.372 -32.149 -5.543 1.00 48.72 782 PRO A CA 1
ATOM 5875 C C . PRO A 1 782 ? -31.333 -33.275 -5.843 1.00 48.72 782 PRO A C 1
ATOM 5877 O O . PRO A 1 782 ? -31.631 -34.281 -6.474 1.00 48.72 782 PRO A O 1
ATOM 5880 N N . ALA A 1 783 ? -30.147 -33.105 -5.229 1.00 29.28 783 ALA A N 1
ATOM 5881 C CA . ALA A 1 783 ? -29.270 -34.136 -4.631 1.00 29.28 783 ALA A CA 1
ATOM 5882 C C . ALA A 1 783 ? -28.050 -34.701 -5.407 1.00 29.28 783 ALA A C 1
ATOM 5884 O O . ALA A 1 783 ? -28.137 -35.644 -6.181 1.00 29.28 783 ALA A O 1
ATOM 5885 N N . LEU A 1 784 ? -26.873 -34.194 -5.006 1.00 31.72 784 LEU A N 1
ATOM 5886 C CA . LEU A 1 784 ? -25.761 -34.948 -4.387 1.00 31.72 784 LEU A CA 1
ATOM 5887 C C . LEU A 1 784 ? -25.349 -36.328 -4.950 1.00 31.72 784 LEU A C 1
ATOM 5889 O O . LEU A 1 784 ? -25.989 -37.335 -4.659 1.00 31.72 784 LEU A O 1
ATOM 5893 N N . GLN A 1 785 ? -24.093 -36.417 -5.410 1.00 28.08 785 GLN A N 1
ATOM 5894 C CA . GLN A 1 785 ? -23.185 -37.474 -4.931 1.00 28.08 785 GLN A CA 1
ATOM 5895 C C . GLN A 1 785 ? -21.704 -37.041 -4.952 1.00 28.08 785 GLN A C 1
ATOM 5897 O O . GLN A 1 785 ? -21.329 -36.083 -5.623 1.00 28.08 785 GLN A O 1
ATOM 5902 N N . ARG A 1 786 ? -20.862 -37.726 -4.164 1.00 34.06 786 ARG A N 1
ATOM 5903 C CA . ARG A 1 786 ? -19.402 -37.518 -4.052 1.00 34.06 786 ARG A CA 1
ATOM 5904 C C . ARG A 1 786 ? -18.672 -38.776 -4.525 1.00 34.06 786 ARG A C 1
ATOM 5906 O O . ARG A 1 786 ? -19.110 -39.837 -4.119 1.00 34.06 786 ARG A O 1
ATOM 5913 N N . HIS A 1 787 ? -17.526 -38.652 -5.202 1.00 28.02 787 HIS A N 1
ATOM 5914 C CA . HIS A 1 787 ? -16.313 -39.506 -5.103 1.00 28.02 787 HIS A CA 1
ATOM 5915 C C . HIS A 1 787 ? -15.211 -38.805 -5.939 1.00 28.02 787 HIS A C 1
ATOM 5917 O O . HIS A 1 787 ? -15.505 -38.355 -7.037 1.00 28.02 787 HIS A O 1
ATOM 5923 N N . ARG A 1 788 ? -14.008 -38.434 -5.464 1.00 32.06 788 ARG A N 1
ATOM 5924 C CA . ARG A 1 788 ? -12.866 -39.138 -4.822 1.00 32.06 788 ARG A CA 1
ATOM 5925 C C . ARG A 1 788 ? -12.103 -40.141 -5.715 1.00 32.06 788 ARG A C 1
ATOM 5927 O O . ARG A 1 788 ? -12.537 -41.271 -5.858 1.00 32.06 788 ARG A O 1
ATOM 5934 N N . HIS A 1 789 ? -10.897 -39.711 -6.117 1.00 30.12 789 HIS A N 1
ATOM 5935 C CA . HIS A 1 789 ? -9.690 -40.462 -6.527 1.00 30.12 789 HIS A CA 1
ATOM 5936 C C . HIS A 1 789 ? -9.751 -41.486 -7.679 1.00 30.12 789 HIS A C 1
ATOM 5938 O O . HIS A 1 789 ? -10.377 -42.529 -7.554 1.00 30.12 789 HIS A O 1
ATOM 5944 N N . ALA A 1 790 ? -8.833 -41.322 -8.642 1.00 27.09 790 ALA A N 1
ATOM 5945 C CA . ALA A 1 790 ? -7.691 -42.239 -8.811 1.00 27.09 790 ALA A CA 1
ATOM 5946 C C . ALA A 1 790 ? -6.536 -41.561 -9.588 1.00 27.09 790 ALA A C 1
ATOM 5948 O O . ALA A 1 790 ? -6.732 -40.527 -10.223 1.00 27.09 790 ALA A O 1
ATOM 5949 N N . ARG A 1 791 ? -5.323 -42.131 -9.520 1.00 33.28 791 ARG A N 1
ATOM 5950 C CA . ARG A 1 791 ? -4.168 -41.773 -10.373 1.00 33.28 791 ARG A CA 1
ATOM 5951 C C . ARG A 1 791 ? -4.102 -42.726 -11.573 1.00 33.28 791 ARG A C 1
ATOM 5953 O O . ARG A 1 791 ? -4.454 -43.891 -11.421 1.00 33.28 791 ARG A O 1
ATOM 5960 N N . GLY A 1 792 ? -3.533 -42.286 -12.697 1.00 26.75 792 GLY A N 1
ATOM 5961 C CA . GLY A 1 792 ? -3.204 -43.164 -13.826 1.00 26.75 792 GLY A CA 1
ATOM 5962 C C . GLY A 1 792 ? -2.063 -42.621 -14.689 1.00 26.75 792 GLY A C 1
ATOM 5963 O O . GLY A 1 792 ? -2.287 -41.762 -15.532 1.00 26.75 792 GLY A O 1
ATOM 5964 N N . GLN A 1 793 ? -0.842 -43.127 -14.490 1.00 32.88 793 GLN A N 1
ATOM 5965 C CA . GLN A 1 793 ? 0.259 -42.968 -15.449 1.00 32.88 793 GLN A CA 1
ATOM 5966 C C . GLN A 1 793 ? 0.271 -44.160 -16.413 1.00 32.88 793 GLN A C 1
ATOM 5968 O O . GLN A 1 793 ? 0.324 -45.296 -15.949 1.00 32.88 793 GLN A O 1
ATOM 5973 N N . VAL A 1 794 ? 0.369 -43.911 -17.722 1.00 28.67 794 VAL A N 1
ATOM 5974 C CA . VAL A 1 794 ? 0.958 -44.854 -18.695 1.00 28.67 794 VAL A CA 1
ATOM 5975 C C . VAL A 1 794 ? 1.842 -44.059 -19.667 1.00 28.67 794 VAL A C 1
ATOM 5977 O O . VAL A 1 794 ? 1.614 -42.874 -19.903 1.00 28.67 794 VAL A O 1
ATOM 5980 N N . ARG A 1 795 ? 2.907 -44.689 -20.174 1.00 30.78 795 ARG A N 1
ATOM 5981 C CA . ARG A 1 795 ? 3.945 -44.082 -21.022 1.00 30.78 795 ARG A CA 1
ATOM 5982 C C . ARG A 1 795 ? 3.756 -44.407 -22.510 1.00 30.78 795 ARG A C 1
ATOM 5984 O O . ARG A 1 795 ? 3.463 -45.550 -22.817 1.00 30.78 795 ARG A O 1
ATOM 5991 N N . GLN A 1 796 ? 4.147 -43.442 -23.352 1.00 31.23 796 GLN A N 1
ATOM 5992 C CA . GLN A 1 796 ? 4.940 -43.556 -24.599 1.00 31.23 796 GLN A CA 1
ATOM 5993 C C . GLN A 1 796 ? 4.585 -44.567 -25.719 1.00 31.23 796 GLN A C 1
ATOM 5995 O O . GLN A 1 796 ? 4.224 -45.712 -25.490 1.00 31.23 796 GLN A O 1
ATOM 6000 N N . ARG A 1 797 ? 5.021 -44.163 -26.927 1.00 30.52 797 ARG A N 1
ATOM 6001 C CA . ARG A 1 797 ? 5.139 -44.905 -28.203 1.00 30.52 797 ARG A CA 1
ATOM 6002 C C . ARG A 1 797 ? 3.822 -45.023 -29.002 1.00 30.52 797 ARG A C 1
ATOM 6004 O O . ARG A 1 797 ? 2.780 -45.294 -28.428 1.00 30.52 797 ARG A O 1
ATOM 6011 N N . GLY A 1 798 ? 3.840 -44.813 -30.323 1.00 27.75 798 GLY A N 1
ATOM 6012 C CA . GLY A 1 798 ? 4.986 -44.370 -31.126 1.00 27.75 798 GLY A CA 1
ATOM 6013 C C . GLY A 1 798 ? 4.746 -44.280 -32.635 1.00 27.75 798 GLY A C 1
ATOM 6014 O O . GLY A 1 798 ? 3.622 -44.380 -33.108 1.00 27.75 798 GLY A O 1
ATOM 6015 N N . ASP A 1 799 ? 5.876 -44.139 -33.329 1.00 29.94 799 ASP A N 1
ATOM 6016 C CA . ASP A 1 799 ? 6.117 -44.326 -34.763 1.00 29.94 799 ASP A CA 1
ATOM 6017 C C . ASP A 1 799 ? 5.658 -43.272 -35.788 1.00 29.94 799 ASP A C 1
ATOM 6019 O O . ASP A 1 799 ? 4.775 -42.441 -35.593 1.00 29.94 799 ASP A O 1
ATOM 6023 N N . ARG A 1 800 ? 6.428 -43.268 -36.884 1.00 33.28 800 ARG A N 1
ATOM 6024 C CA . ARG A 1 800 ? 6.404 -42.353 -38.034 1.00 33.28 800 ARG A CA 1
ATOM 6025 C C . ARG A 1 800 ? 5.884 -43.111 -39.256 1.00 33.28 800 ARG A C 1
ATOM 6027 O O . ARG A 1 800 ? 6.065 -44.318 -39.302 1.00 33.28 800 ARG A O 1
ATOM 6034 N N . LEU A 1 801 ? 5.491 -42.386 -40.305 1.00 29.84 801 LEU A N 1
ATOM 6035 C CA . LEU A 1 801 ? 5.854 -42.625 -41.722 1.00 29.84 801 LEU A CA 1
ATOM 6036 C C . LEU A 1 801 ? 5.595 -41.291 -42.467 1.00 29.84 801 LEU A C 1
ATOM 6038 O O . LEU A 1 801 ? 4.586 -40.641 -42.231 1.00 29.84 801 LEU A O 1
ATOM 6042 N N . HIS A 1 802 ? 6.613 -40.656 -43.062 1.00 29.53 802 HIS A N 1
ATOM 6043 C CA . HIS A 1 802 ? 6.868 -40.633 -44.518 1.00 29.53 802 HIS A CA 1
ATOM 6044 C C . HIS A 1 802 ? 5.654 -40.197 -45.363 1.00 29.53 802 HIS A C 1
ATOM 6046 O O . HIS A 1 802 ? 4.632 -40.863 -45.384 1.00 29.53 802 HIS A O 1
ATOM 6052 N N . ARG A 1 803 ? 5.695 -38.972 -45.915 1.00 34.16 803 ARG A N 1
ATOM 6053 C CA . ARG A 1 803 ? 6.313 -38.594 -47.215 1.00 34.16 803 ARG A CA 1
ATOM 6054 C C . ARG A 1 803 ? 5.491 -39.102 -48.404 1.00 34.16 803 ARG A C 1
ATOM 6056 O O . ARG A 1 803 ? 5.473 -40.302 -48.623 1.00 34.16 803 ARG A O 1
ATOM 6063 N N . ASP A 1 804 ? 5.057 -38.180 -49.267 1.00 30.09 804 ASP A N 1
ATOM 6064 C CA . ASP A 1 804 ? 5.716 -38.093 -50.578 1.00 30.09 804 ASP A CA 1
ATOM 6065 C C . ASP A 1 804 ? 5.628 -36.702 -51.242 1.00 30.09 804 ASP A C 1
ATOM 6067 O O . ASP A 1 804 ? 5.012 -35.783 -50.700 1.00 30.09 804 ASP A O 1
ATOM 6071 N N . ARG A 1 805 ? 6.320 -36.528 -52.378 1.00 33.91 805 ARG A N 1
ATOM 6072 C CA . ARG A 1 805 ? 6.365 -35.297 -53.199 1.00 33.91 805 ARG A CA 1
ATOM 6073 C C . ARG A 1 805 ? 5.548 -35.429 -54.489 1.00 33.91 805 ARG A C 1
ATOM 6075 O O . ARG A 1 805 ? 5.622 -36.459 -55.145 1.00 33.91 805 ARG A O 1
ATOM 6082 N N . VAL A 1 806 ? 5.013 -34.306 -54.980 1.00 29.77 806 VAL A N 1
ATOM 6083 C CA . VAL A 1 806 ? 4.891 -34.032 -56.430 1.00 29.77 806 VAL A CA 1
ATOM 6084 C C . VAL A 1 806 ? 5.415 -32.613 -56.717 1.00 29.77 806 VAL A C 1
ATOM 6086 O O . VAL A 1 806 ? 5.394 -31.748 -55.843 1.00 29.77 806 VAL A O 1
ATOM 6089 N N . LEU A 1 807 ? 5.966 -32.395 -57.914 1.00 31.83 807 LEU A N 1
ATOM 6090 C CA . LEU A 1 807 ? 6.592 -31.148 -58.383 1.00 31.83 807 LEU A CA 1
ATOM 6091 C C . LEU A 1 807 ? 5.779 -30.509 -59.517 1.00 31.83 807 LEU A C 1
ATOM 6093 O O . LEU A 1 807 ? 5.145 -31.236 -60.266 1.00 31.83 807 LEU A O 1
ATOM 6097 N N . HIS A 1 808 ? 5.885 -29.185 -59.679 1.00 29.34 808 HIS A N 1
ATOM 6098 C CA . HIS A 1 808 ? 6.223 -28.411 -60.902 1.00 29.34 808 HIS A CA 1
ATOM 6099 C C . HIS A 1 808 ? 6.056 -26.908 -60.532 1.00 29.34 808 HIS A C 1
ATOM 6101 O O . HIS A 1 808 ? 5.165 -26.569 -59.765 1.00 29.34 808 HIS A O 1
ATOM 6107 N N . ARG A 1 809 ? 7.024 -25.996 -60.752 1.00 31.98 809 ARG A N 1
ATOM 6108 C CA . ARG A 1 809 ? 7.423 -25.300 -62.007 1.00 31.98 809 ARG A CA 1
ATOM 6109 C C . ARG A 1 809 ? 6.229 -24.604 -62.706 1.00 31.98 809 ARG A C 1
ATOM 6111 O O . ARG A 1 809 ? 5.203 -25.241 -62.866 1.00 31.98 809 ARG A O 1
ATOM 6118 N N . GLN A 1 810 ? 6.311 -23.346 -63.172 1.00 28.11 810 GLN A N 1
ATOM 6119 C CA . GLN A 1 810 ? 7.499 -22.536 -63.532 1.00 28.11 810 GLN A CA 1
ATOM 6120 C C . GLN A 1 810 ? 7.299 -20.997 -63.339 1.00 28.11 810 GLN A C 1
ATOM 6122 O O . GLN A 1 810 ? 6.310 -20.569 -62.760 1.00 28.11 810 GLN A O 1
ATOM 6127 N N . ARG A 1 811 ? 8.288 -20.186 -63.760 1.00 30.55 811 ARG A N 1
ATOM 6128 C CA . ARG A 1 811 ? 8.426 -18.700 -63.656 1.00 30.55 811 ARG A CA 1
ATOM 6129 C C . ARG A 1 811 ? 8.171 -18.010 -65.047 1.00 30.55 811 ARG A C 1
ATOM 6131 O O . ARG A 1 811 ? 7.911 -18.774 -65.972 1.00 30.55 811 ARG A O 1
ATOM 6138 N N . PRO A 1 812 ? 8.525 -16.719 -65.322 1.00 61.75 812 PRO A N 1
ATOM 6139 C CA . PRO A 1 812 ? 8.084 -15.396 -64.790 1.00 61.75 812 PRO A CA 1
ATOM 6140 C C . PRO A 1 812 ? 7.834 -14.320 -65.918 1.00 61.75 812 PRO A C 1
ATOM 6142 O O . PRO A 1 812 ? 7.756 -14.688 -67.085 1.00 61.75 812 PRO A O 1
ATOM 6145 N N . ALA A 1 813 ? 7.882 -13.013 -65.562 1.00 31.50 813 ALA A N 1
ATOM 6146 C CA . ALA A 1 813 ? 8.387 -11.833 -66.334 1.00 31.50 813 ALA A CA 1
ATOM 6147 C C . ALA A 1 813 ? 7.392 -10.815 -66.966 1.00 31.50 813 ALA A C 1
ATOM 6149 O O . ALA A 1 813 ? 6.229 -11.135 -67.190 1.00 31.50 813 ALA A O 1
ATOM 6150 N N . GLY A 1 814 ? 7.902 -9.592 -67.240 1.00 27.83 814 GLY A N 1
ATOM 6151 C CA . GLY A 1 814 ? 7.195 -8.395 -67.753 1.00 27.83 814 GLY A CA 1
ATOM 6152 C C . GLY A 1 814 ? 6.852 -7.384 -66.638 1.00 27.83 814 GLY A C 1
ATOM 6153 O O . GLY A 1 814 ? 5.963 -7.691 -65.852 1.00 27.83 814 GLY A O 1
ATOM 6154 N N . ASP A 1 815 ? 7.510 -6.244 -66.364 1.00 31.20 815 ASP A N 1
ATOM 6155 C CA . ASP A 1 815 ? 8.324 -5.219 -67.079 1.00 31.20 815 ASP A CA 1
ATOM 6156 C C . ASP A 1 815 ? 7.574 -3.985 -67.644 1.00 31.20 815 ASP A C 1
ATOM 6158 O O . ASP A 1 815 ? 6.453 -4.082 -68.128 1.00 31.20 815 ASP A O 1
ATOM 6162 N N . ALA A 1 816 ? 8.293 -2.847 -67.622 1.00 31.91 816 ALA A N 1
ATOM 6163 C CA . ALA A 1 816 ? 8.079 -1.566 -68.326 1.00 31.91 816 ALA A CA 1
ATOM 6164 C C . ALA A 1 816 ? 6.997 -0.556 -67.844 1.00 31.91 816 ALA A C 1
ATOM 6166 O O . ALA A 1 816 ? 5.831 -0.605 -68.215 1.00 31.91 816 ALA A O 1
ATOM 6167 N N . ALA A 1 817 ? 7.485 0.427 -67.072 1.00 32.25 817 ALA A N 1
ATOM 6168 C CA . ALA A 1 817 ? 7.350 1.894 -67.195 1.00 32.25 817 ALA A CA 1
ATOM 6169 C C . ALA A 1 817 ? 6.274 2.570 -68.091 1.00 32.25 817 ALA A C 1
ATOM 6171 O O . ALA A 1 817 ? 6.007 2.162 -69.217 1.00 32.25 817 ALA A O 1
ATOM 6172 N N . GLY A 1 818 ? 5.826 3.755 -67.643 1.00 27.11 818 GLY A N 1
ATOM 6173 C CA . GLY A 1 818 ? 5.147 4.772 -68.458 1.00 27.11 818 GLY A CA 1
ATOM 6174 C C . GLY A 1 818 ? 5.090 6.138 -67.753 1.00 27.11 818 GLY A C 1
ATOM 6175 O O . GLY A 1 818 ? 4.559 6.237 -66.648 1.00 27.11 818 GLY A O 1
ATOM 6176 N N . GLU A 1 819 ? 5.651 7.177 -68.375 1.00 33.41 819 GLU A N 1
ATOM 6177 C CA . GLU A 1 819 ? 5.613 8.575 -67.908 1.00 33.41 819 GLU A CA 1
ATOM 6178 C C . GLU A 1 819 ? 4.431 9.348 -68.528 1.00 33.41 819 GLU A C 1
ATOM 6180 O O . GLU A 1 819 ? 3.971 9.008 -69.617 1.00 33.41 819 GLU A O 1
ATOM 6185 N N . ASP A 1 820 ? 3.970 10.413 -67.860 1.00 29.38 820 ASP A N 1
ATOM 6186 C CA . ASP A 1 820 ? 4.104 11.827 -68.297 1.00 29.38 820 ASP A CA 1
ATOM 6187 C C . ASP A 1 820 ? 2.959 12.725 -67.747 1.00 29.38 820 ASP A C 1
ATOM 6189 O O . ASP A 1 820 ? 1.991 12.255 -67.142 1.00 29.38 820 ASP A O 1
ATOM 6193 N N . ALA A 1 821 ? 3.102 14.048 -67.858 1.00 33.56 821 ALA A N 1
ATOM 6194 C CA . ALA A 1 821 ? 2.351 15.049 -67.104 1.00 33.56 821 ALA A CA 1
ATOM 6195 C C . ALA A 1 821 ? 1.139 15.669 -67.835 1.00 33.56 821 ALA A C 1
ATOM 6197 O O . ALA A 1 821 ? 1.172 15.980 -69.023 1.00 33.56 821 ALA A O 1
ATOM 6198 N N . GLY A 1 822 ? 0.096 16.001 -67.061 1.00 27.77 822 GLY A N 1
ATOM 6199 C CA . GLY A 1 822 ? -1.026 16.859 -67.472 1.00 27.77 822 GLY A CA 1
ATOM 6200 C C . GLY A 1 822 ? -1.150 18.099 -66.574 1.00 27.77 822 GLY A C 1
ATOM 6201 O O . GLY A 1 822 ? -1.033 17.999 -65.353 1.00 27.77 822 GLY A O 1
ATOM 6202 N N . ARG A 1 823 ? -1.365 19.290 -67.153 1.00 28.66 823 ARG A N 1
ATOM 6203 C CA . ARG A 1 823 ? -1.330 20.592 -66.444 1.00 28.66 823 ARG A CA 1
ATOM 6204 C C . ARG A 1 823 ? -2.369 21.573 -67.027 1.00 28.66 823 ARG A C 1
ATOM 6206 O O . ARG A 1 823 ? -2.706 21.439 -68.196 1.00 28.66 823 ARG A O 1
ATOM 6213 N N . LEU A 1 824 ? -2.745 22.618 -66.257 1.00 27.03 824 LEU A N 1
ATOM 6214 C CA . LEU A 1 824 ? -3.754 23.679 -66.554 1.00 27.03 824 LEU A CA 1
ATOM 6215 C C . LEU A 1 824 ? -5.227 23.191 -66.416 1.00 27.03 824 LEU A C 1
ATOM 6217 O O . LEU A 1 824 ? -5.470 22.015 -66.628 1.00 27.03 824 LEU A O 1
ATOM 6221 N N . ARG A 1 825 ? -6.281 23.982 -66.099 1.00 30.97 825 ARG A N 1
ATOM 6222 C CA . ARG A 1 825 ? -6.552 25.373 -65.593 1.00 30.97 825 ARG A CA 1
ATOM 6223 C C . ARG A 1 825 ? -8.087 25.459 -65.314 1.00 30.97 825 ARG A C 1
ATOM 6225 O O . ARG A 1 825 ? -8.812 24.818 -66.059 1.00 30.97 825 ARG A O 1
ATOM 6232 N N . LEU A 1 826 ? -8.727 26.226 -64.411 1.00 28.11 826 LEU A N 1
ATOM 6233 C CA . LEU A 1 826 ? -8.415 27.106 -63.249 1.00 28.11 826 LEU A CA 1
ATOM 6234 C C . LEU A 1 826 ? -9.396 26.684 -62.095 1.00 28.11 826 LEU A C 1
ATOM 6236 O O . LEU A 1 826 ? -9.464 25.484 -61.887 1.00 28.11 826 LEU A O 1
ATOM 6240 N N . HIS A 1 827 ? -10.214 27.435 -61.316 1.00 29.08 827 HIS A N 1
ATOM 6241 C CA . HIS A 1 827 ? -10.467 28.843 -60.870 1.00 29.08 827 HIS A CA 1
ATOM 6242 C C . HIS A 1 827 ? -11.496 28.762 -59.685 1.00 29.08 827 HIS A C 1
ATOM 6244 O O . HIS A 1 827 ? -12.169 27.745 -59.594 1.00 29.08 827 HIS A O 1
ATOM 6250 N N . GLN A 1 828 ? -11.777 29.718 -58.776 1.00 29.59 828 GLN A N 1
ATOM 6251 C CA . GLN A 1 828 ? -11.203 31.012 -58.344 1.00 29.59 828 GLN A CA 1
ATOM 6252 C C . GLN A 1 828 ? -11.777 31.380 -56.941 1.00 29.59 828 GLN A C 1
ATOM 6254 O O . GLN A 1 828 ? -12.922 31.039 -56.674 1.00 29.59 828 GLN A O 1
ATOM 6259 N N . SER A 1 829 ? -11.097 32.256 -56.172 1.00 29.48 829 SER A N 1
ATOM 6260 C CA . SER A 1 829 ? -11.699 33.206 -55.188 1.00 29.48 829 SER A CA 1
ATOM 6261 C C . SER A 1 829 ? -12.231 32.625 -53.842 1.00 29.48 829 SER A C 1
ATOM 6263 O O . SER A 1 829 ? -12.879 31.593 -53.840 1.00 29.48 829 SER A O 1
ATOM 6265 N N . ARG A 1 830 ? -12.049 33.250 -52.654 1.00 31.14 830 ARG A N 1
ATOM 6266 C CA . ARG A 1 830 ? -11.523 34.597 -52.286 1.00 31.14 830 ARG A CA 1
ATOM 6267 C C . ARG A 1 830 ? -11.040 34.681 -50.808 1.00 31.14 830 ARG A C 1
ATOM 6269 O O . ARG A 1 830 ? -11.793 34.287 -49.936 1.00 31.14 830 ARG A O 1
ATOM 6276 N N . ARG A 1 831 ? -9.873 35.330 -50.595 1.00 34.00 831 ARG A N 1
ATOM 6277 C CA . ARG A 1 831 ? -9.433 36.298 -49.526 1.00 34.00 831 ARG A CA 1
ATOM 6278 C C . ARG A 1 831 ? -9.748 36.049 -48.021 1.00 34.00 831 ARG A C 1
ATOM 6280 O O . ARG A 1 831 ? -10.857 35.677 -47.686 1.00 34.00 831 ARG A O 1
ATOM 6287 N N . GLY A 1 832 ? -8.870 36.412 -47.066 1.00 25.14 832 GLY A N 1
ATOM 6288 C CA . GLY A 1 832 ? -7.516 37.014 -47.164 1.00 25.14 832 GLY A CA 1
ATOM 6289 C C . GLY A 1 832 ? -6.919 37.532 -45.824 1.00 25.14 832 GLY A C 1
ATOM 6290 O O . GLY A 1 832 ? -7.610 37.533 -44.812 1.00 25.14 832 GLY A O 1
ATOM 6291 N N . HIS A 1 833 ? -5.648 37.982 -45.844 1.00 32.72 833 HIS A N 1
ATOM 6292 C CA . HIS A 1 833 ? -4.884 38.622 -44.731 1.00 32.72 833 HIS A CA 1
ATOM 6293 C C . HIS A 1 833 ? -4.898 40.183 -44.832 1.00 32.72 833 HIS A C 1
ATOM 6295 O O . HIS A 1 833 ? -5.654 40.671 -45.681 1.00 32.72 833 HIS A O 1
ATOM 6301 N N . PRO A 1 834 ? -4.161 41.010 -44.029 1.00 51.12 834 PRO A N 1
ATOM 6302 C CA . PRO A 1 834 ? -2.705 40.990 -43.689 1.00 51.12 834 PRO A CA 1
ATOM 6303 C C . PRO A 1 834 ? -2.440 40.570 -42.208 1.00 51.12 834 PRO A C 1
ATOM 6305 O O . PRO A 1 834 ? -3.330 39.940 -41.650 1.00 51.12 834 PRO A O 1
ATOM 6308 N N . CYS A 1 835 ? -1.314 40.751 -41.480 1.00 24.94 835 CYS A N 1
ATOM 6309 C CA . CYS A 1 835 ? -0.006 41.475 -41.537 1.00 24.94 835 CYS A CA 1
ATOM 6310 C C . CYS A 1 835 ? 1.128 40.532 -40.979 1.00 24.94 835 CYS A C 1
ATOM 6312 O O . CYS A 1 835 ? 0.785 39.434 -40.558 1.00 24.94 835 CYS A O 1
ATOM 6314 N N . LEU A 1 836 ? 2.469 40.732 -40.983 1.00 29.72 836 LEU A N 1
ATOM 6315 C CA . LEU A 1 836 ? 3.435 41.872 -41.001 1.00 29.72 836 LEU A CA 1
ATOM 6316 C C . LEU A 1 836 ? 3.667 42.557 -39.621 1.00 29.72 836 LEU A C 1
ATOM 6318 O O . LEU A 1 836 ? 2.705 43.006 -39.018 1.00 29.72 836 LEU A O 1
ATOM 6322 N N . LEU A 1 837 ? 4.869 42.742 -39.035 1.00 28.23 837 LEU A N 1
ATOM 6323 C CA . LEU A 1 837 ? 6.295 42.401 -39.315 1.00 28.23 837 LEU A CA 1
ATOM 6324 C C . LEU A 1 837 ? 6.953 41.892 -37.974 1.00 28.23 837 LEU A C 1
ATOM 6326 O O . LEU A 1 837 ? 6.190 41.592 -37.065 1.00 28.23 837 LEU A O 1
ATOM 6330 N N . ARG A 1 838 ? 8.272 41.765 -37.678 1.00 26.11 838 ARG A N 1
ATOM 6331 C CA . ARG A 1 838 ? 9.593 42.076 -38.304 1.00 26.11 838 ARG A CA 1
ATOM 6332 C C . ARG A 1 838 ? 10.732 41.275 -37.595 1.00 26.11 838 ARG A C 1
ATOM 6334 O O . ARG A 1 838 ? 10.503 40.762 -36.511 1.00 26.11 838 ARG A O 1
ATOM 6341 N N . HIS A 1 839 ? 11.962 41.279 -38.136 1.00 34.47 839 HIS A N 1
ATOM 6342 C CA . HIS A 1 839 ? 13.242 40.929 -37.459 1.00 34.47 839 HIS A CA 1
ATOM 6343 C C . HIS A 1 839 ? 14.323 42.007 -37.752 1.00 34.47 839 HIS A C 1
ATOM 6345 O O . HIS A 1 839 ? 14.136 42.781 -38.703 1.00 34.47 839 HIS A O 1
ATOM 6351 N N . PRO A 1 840 ? 15.365 42.163 -36.902 1.00 45.22 840 PRO A N 1
ATOM 6352 C CA . PRO A 1 840 ? 16.748 41.654 -37.152 1.00 45.22 840 PRO A CA 1
ATOM 6353 C C . PRO A 1 840 ? 17.209 40.646 -36.053 1.00 45.22 840 PRO A C 1
ATOM 6355 O O . PRO A 1 840 ? 16.440 40.430 -35.121 1.00 45.22 840 PRO A O 1
ATOM 6358 N N . ALA A 1 841 ? 18.286 39.841 -36.138 1.00 29.92 841 ALA A N 1
ATOM 6359 C CA . ALA A 1 841 ? 19.734 40.073 -36.385 1.00 29.92 841 ALA A CA 1
ATOM 6360 C C . ALA A 1 841 ? 20.457 40.799 -35.207 1.00 29.92 841 ALA A C 1
ATOM 6362 O O . ALA A 1 841 ? 19.904 41.769 -34.697 1.00 29.92 841 ALA A O 1
ATOM 6363 N N . ASP A 1 842 ? 21.657 40.420 -34.725 1.00 27.77 842 ASP A N 1
ATOM 6364 C CA . ASP A 1 842 ? 22.601 39.363 -35.163 1.00 27.77 842 ASP A CA 1
ATOM 6365 C C . ASP A 1 842 ? 23.676 39.004 -34.081 1.00 27.77 842 ASP A C 1
ATOM 6367 O O . ASP A 1 842 ? 23.742 39.672 -33.052 1.00 27.77 842 ASP A O 1
ATOM 6371 N N . ALA A 1 843 ? 24.564 38.037 -34.388 1.00 26.70 843 ALA A N 1
ATOM 6372 C CA . ALA A 1 843 ? 25.950 37.836 -33.875 1.00 26.70 843 ALA A CA 1
ATOM 6373 C C . ALA A 1 843 ? 26.306 37.140 -32.512 1.00 26.70 843 ALA A C 1
ATOM 6375 O O . ALA A 1 843 ? 26.164 37.699 -31.431 1.00 26.70 843 ALA A O 1
ATOM 6376 N N . ALA A 1 844 ? 27.020 36.004 -32.658 1.00 26.64 844 ALA A N 1
ATOM 6377 C CA . ALA A 1 844 ? 28.353 35.655 -32.095 1.00 26.64 844 ALA A CA 1
ATOM 6378 C C . ALA A 1 844 ? 28.615 35.112 -30.649 1.00 26.64 844 ALA A C 1
ATOM 6380 O O . ALA A 1 844 ? 28.108 35.574 -29.635 1.00 26.64 844 ALA A O 1
ATOM 6381 N N . GLN A 1 845 ? 29.535 34.131 -30.635 1.00 27.11 845 GLN A N 1
ATOM 6382 C CA . GLN A 1 845 ? 30.343 33.487 -29.567 1.00 27.11 845 GLN A CA 1
ATOM 6383 C C . GLN A 1 845 ? 31.672 34.266 -29.297 1.00 27.11 845 GLN A C 1
ATOM 6385 O O . GLN A 1 845 ? 31.942 35.172 -30.090 1.00 27.11 845 GLN A O 1
ATOM 6390 N N . PRO A 1 846 ? 32.605 33.867 -28.380 1.00 53.38 846 PRO A N 1
ATOM 6391 C CA . PRO A 1 846 ? 32.559 32.980 -27.186 1.00 53.38 846 PRO A CA 1
ATOM 6392 C C . PRO A 1 846 ? 33.376 33.531 -25.949 1.00 53.38 846 PRO A C 1
ATOM 6394 O O . PRO A 1 846 ? 33.660 34.721 -25.880 1.00 53.38 846 PRO A O 1
ATOM 6397 N N . ASP A 1 847 ? 33.774 32.634 -25.024 1.00 29.58 847 ASP A N 1
ATOM 6398 C CA . ASP A 1 847 ? 35.013 32.603 -24.191 1.00 29.58 847 ASP A CA 1
ATOM 6399 C C . ASP A 1 847 ? 35.247 33.474 -22.911 1.00 29.58 847 ASP A C 1
ATOM 6401 O O . ASP A 1 847 ? 35.598 34.647 -22.966 1.00 29.58 847 ASP A O 1
ATOM 6405 N N . ASP A 1 848 ? 35.219 32.765 -21.761 1.00 29.66 848 ASP A N 1
ATOM 6406 C CA . ASP A 1 848 ? 36.351 32.502 -20.820 1.00 29.66 848 ASP A CA 1
ATOM 6407 C C . ASP A 1 848 ? 36.791 33.478 -19.670 1.00 29.66 848 ASP A C 1
ATOM 6409 O O . ASP A 1 848 ? 36.585 34.684 -19.704 1.00 29.66 848 ASP A O 1
ATOM 6413 N N . TYR A 1 849 ? 37.389 32.869 -18.621 1.00 27.09 849 TYR A N 1
ATOM 6414 C CA . TYR A 1 849 ? 38.137 33.331 -17.417 1.00 27.09 849 TYR A CA 1
ATOM 6415 C C . TYR A 1 849 ? 37.805 34.635 -16.643 1.00 27.09 849 TYR A C 1
ATOM 6417 O O . TYR A 1 849 ? 37.697 35.723 -17.192 1.00 27.09 849 TYR A O 1
ATOM 6425 N N . GLY A 1 850 ? 37.960 34.571 -15.300 1.00 25.06 850 GLY A N 1
ATOM 6426 C CA . GLY A 1 850 ? 38.572 35.698 -14.551 1.00 25.06 850 GLY A CA 1
ATOM 6427 C C . GLY A 1 850 ? 38.063 36.013 -13.134 1.00 25.06 850 GLY A C 1
ATOM 6428 O O . GLY A 1 850 ? 37.324 36.971 -12.956 1.00 25.06 850 GLY A O 1
ATOM 6429 N N . GLY A 1 851 ? 38.485 35.278 -12.095 1.00 26.17 851 GLY A N 1
ATOM 6430 C CA . GLY A 1 851 ? 38.017 35.499 -10.710 1.00 26.17 851 GLY A CA 1
ATOM 6431 C C . GLY A 1 851 ? 38.677 36.636 -9.892 1.00 26.17 851 GLY A C 1
ATOM 6432 O O . GLY A 1 851 ? 39.502 37.388 -10.403 1.00 26.17 851 GLY A O 1
ATOM 6433 N N . ARG A 1 852 ? 38.369 36.626 -8.573 1.00 28.56 852 ARG A N 1
ATOM 6434 C CA . ARG A 1 852 ? 39.042 37.247 -7.389 1.00 28.56 852 ARG A CA 1
ATOM 6435 C C . ARG A 1 852 ? 38.262 38.321 -6.592 1.00 28.56 852 ARG A C 1
ATOM 6437 O O . ARG A 1 852 ? 38.046 39.424 -7.062 1.00 28.56 852 ARG A O 1
ATOM 6444 N N . HIS A 1 853 ? 38.012 37.969 -5.322 1.00 29.92 853 HIS A N 1
ATOM 6445 C CA . HIS A 1 853 ? 38.125 38.739 -4.060 1.00 29.92 853 HIS A CA 1
ATOM 6446 C C . HIS A 1 853 ? 37.637 40.204 -3.926 1.00 29.92 853 HIS A C 1
ATOM 6448 O O . HIS A 1 853 ? 38.086 41.103 -4.625 1.00 29.92 853 HIS A O 1
ATOM 6454 N N . GLY A 1 854 ? 36.862 40.450 -2.855 1.00 26.00 854 GLY A N 1
ATOM 6455 C CA . GLY A 1 854 ? 36.455 41.776 -2.360 1.00 26.00 854 GLY A CA 1
ATOM 6456 C C . GLY A 1 854 ? 35.922 41.725 -0.915 1.00 26.00 854 GLY A C 1
ATOM 6457 O O . GLY A 1 854 ? 34.720 41.788 -0.689 1.00 26.00 854 GLY A O 1
ATOM 6458 N N . GLU A 1 855 ? 36.827 41.541 0.046 1.00 27.62 855 GLU A N 1
ATOM 6459 C CA . GLU A 1 855 ? 36.613 41.468 1.508 1.00 27.62 855 GLU A CA 1
ATOM 6460 C C . GLU A 1 855 ? 35.978 42.735 2.126 1.00 27.62 855 GLU A C 1
ATOM 6462 O O . GLU A 1 855 ? 36.379 43.833 1.755 1.00 27.62 855 GLU A O 1
ATOM 6467 N N . TRP A 1 856 ? 35.073 42.593 3.117 1.00 23.61 856 TRP A N 1
ATOM 6468 C CA . TRP A 1 856 ? 34.705 43.659 4.079 1.00 23.61 856 TRP A CA 1
ATOM 6469 C C . TRP A 1 856 ? 34.180 43.122 5.432 1.00 23.61 856 TRP A C 1
ATOM 6471 O O . TRP A 1 856 ? 33.293 42.270 5.474 1.00 23.61 856 TRP A O 1
ATOM 6481 N N . ASP A 1 857 ? 34.697 43.680 6.535 1.00 26.38 857 ASP A N 1
ATOM 6482 C CA . ASP A 1 857 ? 34.343 43.410 7.947 1.00 26.38 857 ASP A CA 1
ATOM 6483 C C . ASP A 1 857 ? 33.371 44.487 8.504 1.00 26.38 857 ASP A C 1
ATOM 6485 O O . ASP A 1 857 ? 33.579 45.678 8.239 1.00 26.38 857 ASP A O 1
ATOM 6489 N N . PRO A 1 858 ? 32.298 44.141 9.252 1.00 39.56 858 PRO A N 1
ATOM 6490 C CA . PRO A 1 858 ? 31.267 45.106 9.643 1.00 39.56 858 PRO A CA 1
ATOM 6491 C C . PRO A 1 858 ? 31.500 45.792 11.003 1.00 39.56 858 PRO A C 1
ATOM 6493 O O . PRO A 1 858 ? 31.642 45.146 12.042 1.00 39.56 858 PRO A O 1
ATOM 6496 N N . ARG A 1 859 ? 31.352 47.128 11.047 1.00 29.50 859 ARG A N 1
ATOM 6497 C CA . ARG A 1 859 ? 31.235 47.895 12.304 1.00 29.50 859 ARG A CA 1
ATOM 6498 C C . ARG A 1 859 ? 29.933 48.692 12.422 1.00 29.50 859 ARG A C 1
ATOM 6500 O O . ARG A 1 859 ? 29.736 49.690 11.744 1.00 29.50 859 ARG A O 1
ATOM 6507 N N . SER A 1 860 ? 29.106 48.251 13.372 1.00 27.81 860 SER A N 1
ATOM 6508 C CA . SER A 1 860 ? 28.243 49.029 14.284 1.00 27.81 860 SER A CA 1
ATOM 6509 C C . SER A 1 860 ? 27.689 50.404 13.861 1.00 27.81 860 SER A C 1
ATOM 6511 O O . SER A 1 860 ? 28.448 51.359 13.716 1.00 27.81 860 SER A O 1
ATOM 6513 N N . HIS A 1 861 ? 26.368 50.581 13.991 1.00 29.55 861 HIS A N 1
ATOM 6514 C CA . HIS A 1 861 ? 25.792 51.876 14.383 1.00 29.55 861 HIS A CA 1
ATOM 6515 C C . HIS A 1 861 ? 24.667 51.746 15.430 1.00 29.55 861 HIS A C 1
ATOM 6517 O O . HIS A 1 861 ? 23.977 50.734 15.519 1.00 29.55 861 HIS A O 1
ATOM 6523 N N . GLN A 1 862 ? 24.543 52.783 16.262 1.00 31.50 862 GLN A N 1
ATOM 6524 C CA . GLN A 1 862 ? 23.557 52.977 17.344 1.00 31.50 862 GLN A CA 1
ATOM 6525 C C . GLN A 1 862 ? 22.469 53.997 16.877 1.00 31.50 862 GLN A C 1
ATOM 6527 O O . GLN A 1 862 ? 22.640 54.549 15.795 1.00 31.50 862 GLN A O 1
ATOM 6532 N N . ARG A 1 863 ? 21.384 54.402 17.575 1.00 32.16 863 ARG A N 1
ATOM 6533 C CA . ARG A 1 863 ? 20.727 54.091 18.877 1.00 32.16 863 ARG A CA 1
ATOM 6534 C C . ARG A 1 863 ? 19.346 54.794 18.927 1.00 32.16 863 ARG A C 1
ATOM 6536 O O . ARG A 1 863 ? 19.224 55.877 18.367 1.00 32.16 863 ARG A O 1
ATOM 6543 N N . ALA A 1 864 ? 18.408 54.299 19.742 1.00 27.98 864 ALA A N 1
ATOM 6544 C CA . ALA A 1 864 ? 17.411 55.087 20.504 1.00 27.98 864 ALA A CA 1
ATOM 6545 C C . ALA A 1 864 ? 16.923 54.185 21.673 1.00 27.98 864 ALA A C 1
ATOM 6547 O O . ALA A 1 864 ? 16.577 53.042 21.403 1.00 27.98 864 ALA A O 1
ATOM 6548 N N . ASP A 1 865 ? 17.025 54.440 22.988 1.00 32.59 865 ASP A N 1
ATOM 6549 C CA . ASP A 1 865 ? 16.770 55.604 23.871 1.00 32.59 865 ASP A CA 1
ATOM 6550 C C . ASP A 1 865 ? 15.272 56.007 23.975 1.00 32.59 865 ASP A C 1
ATOM 6552 O O . ASP A 1 865 ? 14.635 56.217 22.953 1.00 32.59 865 ASP A O 1
ATOM 6556 N N . ARG A 1 866 ? 14.647 56.168 25.167 1.00 34.19 866 ARG A N 1
ATOM 6557 C CA . ARG A 1 866 ? 15.133 56.001 26.567 1.00 34.19 866 ARG A CA 1
ATOM 6558 C C . ARG A 1 866 ? 13.993 55.961 27.623 1.00 34.19 866 ARG A C 1
ATOM 6560 O O . ARG A 1 866 ? 13.119 56.819 27.591 1.00 34.19 866 ARG A O 1
ATOM 6567 N N . GLY A 1 867 ? 14.133 55.150 28.689 1.00 25.23 867 GLY A N 1
ATOM 6568 C CA . GLY A 1 867 ? 13.564 55.432 30.036 1.00 25.23 867 GLY A CA 1
ATOM 6569 C C . GLY A 1 867 ? 12.870 54.256 30.757 1.00 25.23 867 GLY A C 1
ATOM 6570 O O . GLY A 1 867 ? 12.279 53.423 30.092 1.00 25.23 867 GLY A O 1
ATOM 6571 N N . ARG A 1 868 ? 12.886 54.125 32.101 1.00 29.12 868 ARG A N 1
ATOM 6572 C CA . ARG A 1 868 ? 13.650 54.812 33.180 1.00 29.12 868 ARG A CA 1
ATOM 6573 C C . ARG A 1 868 ? 13.858 53.867 34.399 1.00 29.12 868 ARG A C 1
ATOM 6575 O O . ARG A 1 868 ? 12.935 53.155 34.751 1.00 29.12 868 ARG A O 1
ATOM 6582 N N . ARG A 1 869 ? 15.043 53.971 35.039 1.00 26.94 869 ARG A N 1
ATOM 6583 C CA . ARG A 1 869 ? 15.452 53.762 36.471 1.00 26.94 869 ARG A CA 1
ATOM 6584 C C . ARG A 1 869 ? 14.604 52.828 37.378 1.00 26.94 869 ARG A C 1
ATOM 6586 O O . ARG A 1 869 ? 13.419 53.077 37.513 1.00 26.94 869 ARG A O 1
ATOM 6593 N N . ALA A 1 870 ? 15.096 51.806 38.099 1.00 29.12 870 ALA A N 1
ATOM 6594 C CA . ALA A 1 870 ? 16.401 51.437 38.709 1.00 29.12 870 ALA A CA 1
ATOM 6595 C C . ALA A 1 870 ? 16.733 52.024 40.111 1.00 29.12 870 ALA A C 1
ATOM 6597 O O . ALA A 1 870 ? 16.998 53.220 40.220 1.00 29.12 870 ALA A O 1
ATOM 6598 N N . LEU A 1 871 ? 16.770 51.138 41.130 1.00 26.56 871 LEU A N 1
ATOM 6599 C CA . LEU A 1 871 ? 17.416 51.167 42.473 1.00 26.56 871 LEU A CA 1
ATOM 6600 C C . LEU A 1 871 ? 16.941 49.897 43.242 1.00 26.56 871 LEU A C 1
ATOM 6602 O O . LEU A 1 871 ? 15.778 49.544 43.091 1.00 26.56 871 LEU A O 1
ATOM 6606 N N . GLY A 1 872 ? 17.712 49.165 44.063 1.00 24.89 872 GLY A N 1
ATOM 6607 C CA . GLY A 1 872 ? 19.155 49.185 44.358 1.00 24.89 872 GLY A CA 1
ATOM 6608 C C . GLY A 1 872 ? 19.521 48.316 45.592 1.00 24.89 872 GLY A C 1
ATOM 6609 O O . GLY A 1 872 ? 18.631 47.790 46.248 1.00 24.89 872 GLY A O 1
ATOM 6610 N N . ILE A 1 873 ? 20.821 48.281 45.942 1.00 26.05 873 ILE A N 1
ATOM 6611 C CA . ILE A 1 873 ? 21.445 47.789 47.206 1.00 26.05 873 ILE A CA 1
ATOM 6612 C C . ILE A 1 873 ? 21.811 46.285 47.301 1.00 26.05 873 ILE A C 1
ATOM 6614 O O . ILE A 1 873 ? 20.998 45.383 47.133 1.00 26.05 873 ILE A O 1
ATOM 6618 N N . THR A 1 874 ? 23.077 46.027 47.661 1.00 28.67 874 THR A N 1
ATOM 6619 C CA . THR A 1 874 ? 23.614 44.754 48.184 1.00 28.67 874 THR A CA 1
ATOM 6620 C C . THR A 1 874 ? 24.817 45.054 49.088 1.00 28.67 874 THR A C 1
ATOM 6622 O O . THR A 1 874 ? 25.777 45.674 48.638 1.00 28.67 874 THR A O 1
ATOM 6625 N N . THR A 1 875 ? 24.764 44.612 50.345 1.00 28.17 875 THR A N 1
ATOM 6626 C CA . THR A 1 875 ? 25.782 44.733 51.417 1.00 28.17 875 THR A CA 1
ATOM 6627 C C . THR A 1 875 ? 25.347 43.806 52.567 1.00 28.17 875 THR A C 1
ATOM 6629 O O . THR A 1 875 ? 24.156 43.546 52.693 1.00 28.17 875 THR A O 1
ATOM 6632 N N . MET A 1 876 ? 26.164 43.303 53.499 1.00 27.53 876 MET A N 1
ATOM 6633 C CA . MET A 1 876 ? 27.599 42.965 53.601 1.00 27.53 876 MET A CA 1
ATOM 6634 C C . MET A 1 876 ? 27.748 42.099 54.888 1.00 27.53 876 MET A C 1
ATOM 6636 O O . MET A 1 876 ? 26.775 41.907 55.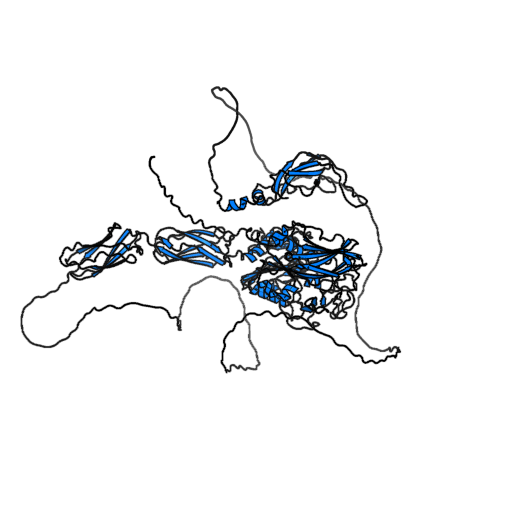617 1.00 27.53 876 MET A O 1
ATOM 6640 N N . PHE A 1 877 ? 28.934 41.566 55.204 1.00 27.34 877 PHE A N 1
ATOM 6641 C CA . PHE A 1 877 ? 29.140 40.729 56.403 1.00 27.34 877 PHE A CA 1
ATOM 6642 C C . PHE A 1 877 ? 29.199 41.506 57.737 1.00 27.34 877 PHE A C 1
ATOM 6644 O O . PHE A 1 877 ? 29.859 42.538 57.825 1.00 27.34 877 PHE A O 1
ATOM 6651 N N . GLY A 1 878 ? 28.713 40.868 58.814 1.00 25.03 878 GLY A N 1
ATOM 6652 C CA . GLY A 1 878 ? 29.551 40.664 60.009 1.00 25.03 878 GLY A CA 1
ATOM 6653 C C . GLY A 1 878 ? 29.073 41.199 61.369 1.00 25.03 878 GLY A C 1
ATOM 6654 O O . GLY A 1 878 ? 29.183 42.390 61.643 1.00 25.03 878 GLY A O 1
ATOM 6655 N N . ARG A 1 879 ? 28.735 40.279 62.292 1.00 26.25 879 ARG A N 1
ATOM 6656 C CA . ARG A 1 879 ? 29.224 40.262 63.694 1.00 26.25 879 ARG A CA 1
ATOM 6657 C C . ARG A 1 879 ? 28.853 38.961 64.429 1.00 26.25 879 ARG A C 1
ATOM 6659 O O . ARG A 1 879 ? 27.835 38.343 64.146 1.00 26.25 879 ARG A O 1
ATOM 6666 N N . GLN A 1 880 ? 29.692 38.584 65.391 1.00 32.75 880 GLN A N 1
ATOM 6667 C CA . GLN A 1 880 ? 29.485 37.549 66.420 1.00 32.75 880 GLN A CA 1
ATOM 6668 C C . GLN A 1 880 ? 29.843 38.201 67.781 1.00 32.75 880 GLN A C 1
ATOM 6670 O O . GLN A 1 880 ? 30.521 39.238 67.745 1.00 32.75 880 GLN A O 1
ATOM 6675 N N . PRO A 1 881 ? 29.427 37.679 68.961 1.00 46.50 881 PRO A N 1
ATOM 6676 C CA . PRO A 1 881 ? 30.227 36.614 69.600 1.00 46.50 881 PRO A CA 1
ATOM 6677 C C . PRO A 1 881 ? 29.512 35.673 70.612 1.00 46.50 881 PRO A C 1
ATOM 6679 O O . PRO A 1 881 ? 28.501 36.017 71.213 1.00 46.50 881 PRO A O 1
ATOM 6682 N N . GLY A 1 882 ? 30.178 34.550 70.930 1.00 26.69 882 GLY A N 1
ATOM 6683 C CA . GLY A 1 882 ? 30.076 33.852 72.229 1.00 26.69 882 GLY A CA 1
ATOM 6684 C C . GLY A 1 882 ? 29.195 32.585 72.277 1.00 26.69 882 GLY A C 1
ATOM 6685 O O . GLY A 1 882 ? 28.056 32.613 71.841 1.00 26.69 882 GLY A O 1
ATOM 6686 N N . GLY A 1 883 ? 29.648 31.450 72.834 1.00 28.09 883 GLY A N 1
ATOM 6687 C CA . GLY A 1 883 ? 31.012 31.098 73.266 1.00 28.09 883 GLY A CA 1
ATOM 6688 C C . GLY A 1 883 ? 31.093 29.838 74.155 1.00 28.09 883 GLY A C 1
ATOM 6689 O O . GLY A 1 883 ? 30.132 29.523 74.846 1.00 28.09 883 GLY A O 1
ATOM 6690 N N . ARG A 1 884 ? 32.290 29.213 74.217 1.00 28.70 884 ARG A N 1
ATOM 6691 C CA . ARG A 1 884 ? 32.670 27.996 75.001 1.00 28.70 884 ARG A CA 1
ATOM 6692 C C . ARG A 1 884 ? 32.122 26.656 74.433 1.00 28.70 884 ARG A C 1
ATOM 6694 O O . ARG A 1 884 ? 31.024 26.636 73.908 1.00 28.70 884 ARG A O 1
ATOM 6701 N N . LEU A 1 885 ? 32.831 25.511 74.484 1.00 27.72 885 LEU A N 1
ATOM 6702 C CA . LEU A 1 885 ? 34.209 25.217 74.938 1.00 27.72 885 LEU A CA 1
ATOM 6703 C C . LEU A 1 885 ? 34.844 24.015 74.171 1.00 27.72 885 LEU A C 1
ATOM 6705 O O . LEU A 1 885 ? 34.165 23.027 73.954 1.00 27.72 885 LEU A O 1
ATOM 6709 N N . ARG A 1 886 ? 36.149 24.126 73.848 1.00 27.81 886 ARG A N 1
ATOM 6710 C CA . ARG A 1 886 ? 37.225 23.119 73.570 1.00 27.81 886 ARG A CA 1
ATOM 6711 C C . ARG A 1 886 ? 36.944 21.723 72.942 1.00 27.81 886 ARG A C 1
ATOM 6713 O O . ARG A 1 886 ? 36.039 20.996 73.314 1.00 27.81 886 ARG A O 1
ATOM 6720 N N . SER A 1 887 ? 37.879 21.313 72.073 1.00 28.33 887 SER A N 1
ATOM 6721 C CA . SER A 1 887 ? 38.038 19.979 71.448 1.00 28.33 887 SER A CA 1
ATOM 6722 C C . SER A 1 887 ? 39.117 19.115 72.154 1.00 28.33 887 SER A C 1
ATOM 6724 O O . SER A 1 887 ? 39.694 19.598 73.135 1.00 28.33 887 SER A O 1
ATOM 6726 N N . PRO A 1 888 ? 39.402 17.861 71.709 1.00 41.41 888 PRO A N 1
ATOM 6727 C CA . PRO A 1 888 ? 40.342 17.651 70.584 1.00 41.41 888 PRO A CA 1
ATOM 6728 C C . PRO A 1 888 ? 40.066 16.449 69.626 1.00 41.41 888 PRO A C 1
ATOM 6730 O O . PRO A 1 888 ? 39.485 15.455 70.029 1.00 41.41 888 PRO A O 1
ATOM 6733 N N . ARG A 1 889 ? 40.551 16.582 68.370 1.00 32.81 889 ARG A N 1
ATOM 6734 C CA . ARG A 1 889 ? 41.291 15.624 67.478 1.00 32.81 889 ARG A CA 1
ATOM 6735 C C . ARG A 1 889 ? 40.986 14.090 67.541 1.00 32.81 889 ARG A C 1
ATOM 6737 O O . ARG A 1 889 ? 40.901 13.536 68.621 1.00 32.81 889 ARG A O 1
ATOM 6744 N N . THR A 1 890 ? 40.945 13.305 66.443 1.00 30.70 890 THR A N 1
ATOM 6745 C CA . THR A 1 890 ? 41.513 13.483 65.074 1.00 30.70 890 THR A CA 1
ATOM 6746 C C . THR A 1 890 ? 40.907 12.527 64.011 1.00 30.70 890 THR A C 1
ATOM 6748 O O . THR A 1 890 ? 40.586 11.396 64.345 1.00 30.70 890 THR A O 1
ATOM 6751 N N . LEU A 1 891 ? 40.938 12.953 62.733 1.00 27.89 891 LEU A N 1
ATOM 6752 C CA . LEU A 1 891 ? 40.838 12.188 61.459 1.00 27.89 891 LEU A CA 1
ATOM 6753 C C . LEU A 1 891 ? 39.531 11.449 61.040 1.00 27.89 891 LEU A C 1
ATOM 6755 O O . LEU A 1 891 ? 38.684 11.075 61.838 1.00 27.89 891 LEU A O 1
ATOM 6759 N N . MET A 1 892 ? 39.409 11.313 59.710 1.00 27.25 892 MET A N 1
ATOM 6760 C CA . MET A 1 892 ? 38.357 10.704 58.858 1.00 27.25 892 MET A CA 1
ATOM 6761 C C . MET A 1 892 ? 38.791 9.292 58.358 1.00 27.25 892 MET A C 1
ATOM 6763 O O . MET A 1 892 ? 39.929 8.935 58.673 1.00 27.25 892 MET A O 1
ATOM 6767 N N . PRO A 1 893 ? 38.028 8.519 57.524 1.00 42.38 893 PRO A N 1
ATOM 6768 C CA . PRO A 1 893 ? 36.736 8.790 56.840 1.00 42.38 893 PRO A CA 1
ATOM 6769 C C . PRO A 1 893 ? 35.651 7.665 56.918 1.00 42.38 893 PRO A C 1
ATOM 6771 O O . PRO A 1 893 ? 35.886 6.601 57.477 1.00 42.38 893 PRO A O 1
ATOM 6774 N N . ALA A 1 894 ? 34.526 7.893 56.204 1.00 24.66 894 ALA A N 1
ATOM 6775 C CA . ALA A 1 894 ? 33.766 6.927 55.365 1.00 24.66 894 ALA A CA 1
ATOM 6776 C C . ALA A 1 894 ? 32.339 6.445 55.780 1.00 24.66 894 ALA A C 1
ATOM 6778 O O . ALA A 1 894 ? 32.063 6.153 56.934 1.00 24.66 894 ALA A O 1
ATOM 6779 N N . ILE A 1 895 ? 31.499 6.268 54.737 1.00 27.16 895 ILE A N 1
ATOM 6780 C CA . ILE A 1 895 ? 30.393 5.286 54.554 1.00 27.16 895 ILE A CA 1
ATOM 6781 C C . ILE A 1 895 ? 29.017 5.485 55.271 1.00 27.16 895 ILE A C 1
ATOM 6783 O O . ILE A 1 895 ? 28.820 5.118 56.419 1.00 27.16 895 ILE A O 1
ATOM 6787 N N . PHE A 1 896 ? 28.041 5.926 54.450 1.00 26.72 896 PHE A N 1
ATOM 6788 C CA . PHE A 1 896 ? 26.631 5.472 54.285 1.00 26.72 896 PHE A CA 1
ATOM 6789 C C . PHE A 1 896 ? 25.499 5.602 55.347 1.00 26.72 896 PHE A C 1
ATOM 6791 O O . PHE A 1 896 ? 25.679 5.487 56.549 1.00 26.72 896 PHE A O 1
ATOM 6798 N N . LEU A 1 897 ? 24.277 5.672 54.773 1.00 26.02 897 LEU A N 1
ATOM 6799 C CA . LEU A 1 897 ? 22.963 5.172 55.243 1.00 26.02 897 LEU A CA 1
ATOM 6800 C C . LEU A 1 897 ? 22.295 5.776 56.500 1.00 26.02 897 LEU A C 1
ATOM 6802 O O . LEU A 1 897 ? 22.481 5.276 57.600 1.00 26.02 897 LEU A O 1
ATOM 6806 N N . VAL A 1 898 ? 21.312 6.668 56.276 1.00 26.47 898 VAL A N 1
ATOM 6807 C CA . VAL A 1 898 ? 19.868 6.324 56.388 1.00 26.47 898 VAL A CA 1
ATOM 6808 C C . VAL A 1 898 ? 19.058 7.122 55.349 1.00 26.47 898 VAL A C 1
ATOM 6810 O O . VAL A 1 898 ? 19.034 8.344 55.403 1.00 26.47 898 VAL A O 1
ATOM 6813 N N . SER A 1 899 ? 18.355 6.422 54.453 1.00 27.45 899 SER A N 1
ATOM 6814 C CA . SER A 1 899 ? 17.162 6.887 53.717 1.00 27.45 899 SER A CA 1
ATOM 6815 C C . SER A 1 899 ? 16.387 5.640 53.290 1.00 27.45 899 SER A C 1
ATOM 6817 O O . SER A 1 899 ? 16.992 4.722 52.736 1.00 27.45 899 SER A O 1
ATOM 6819 N N . LEU A 1 900 ? 15.090 5.557 53.602 1.00 29.16 900 LEU A N 1
ATOM 6820 C CA . LEU A 1 900 ? 14.338 4.298 53.537 1.00 29.16 900 LEU A CA 1
ATOM 6821 C C . LEU A 1 900 ? 13.360 4.221 52.350 1.00 29.16 900 LEU A C 1
ATOM 6823 O O . LEU A 1 900 ? 12.747 5.211 51.971 1.00 29.16 900 LEU A O 1
ATOM 6827 N N . LEU A 1 901 ? 13.241 3.002 51.817 1.00 27.23 901 LEU A N 1
ATOM 6828 C CA . LEU A 1 901 ? 12.326 2.476 50.794 1.00 27.23 901 LEU A CA 1
ATOM 6829 C C . LEU A 1 901 ? 11.178 3.383 50.288 1.00 27.23 901 LEU A C 1
ATOM 6831 O O . LEU A 1 901 ? 10.209 3.638 50.998 1.00 27.23 901 LEU A O 1
ATOM 6835 N N . VAL A 1 902 ? 11.167 3.600 48.967 1.00 28.22 902 VAL A N 1
ATOM 6836 C CA . VAL A 1 902 ? 9.946 3.450 48.154 1.00 28.22 902 VAL A CA 1
ATOM 6837 C C . VAL A 1 902 ? 10.222 2.353 47.124 1.00 28.22 902 VAL A C 1
ATOM 6839 O O . VAL A 1 902 ? 10.999 2.546 46.191 1.00 28.22 902 VAL A O 1
ATOM 6842 N N . SER A 1 903 ? 9.634 1.174 47.320 1.00 29.22 903 SER A N 1
ATOM 6843 C CA . SER A 1 903 ? 9.860 0.009 46.457 1.00 29.22 903 SER A CA 1
ATOM 6844 C C . SER A 1 903 ? 8.872 -0.016 45.292 1.00 29.22 903 SER A C 1
ATOM 6846 O O . SER A 1 903 ? 7.730 -0.439 45.454 1.00 29.22 903 SER A O 1
ATOM 6848 N N . ALA A 1 904 ? 9.323 0.380 44.101 1.00 31.25 904 ALA A N 1
ATOM 6849 C CA . ALA A 1 904 ? 8.616 0.054 42.866 1.00 31.25 904 ALA A CA 1
ATOM 6850 C C . ALA A 1 904 ? 8.746 -1.456 42.586 1.00 31.25 904 ALA A C 1
ATOM 6852 O O . ALA A 1 904 ? 9.857 -1.984 42.551 1.00 31.25 904 ALA A O 1
ATOM 6853 N N . ILE A 1 905 ? 7.619 -2.147 42.392 1.00 30.66 905 ILE A N 1
ATOM 6854 C CA . ILE A 1 905 ? 7.579 -3.588 42.102 1.00 30.66 905 ILE A CA 1
ATOM 6855 C C . ILE A 1 905 ? 7.320 -3.782 40.597 1.00 30.66 905 ILE A C 1
ATOM 6857 O O . ILE A 1 905 ? 6.184 -3.589 40.159 1.00 30.66 905 ILE A O 1
ATOM 6861 N N . PRO A 1 906 ? 8.322 -4.167 39.784 1.00 35.25 906 PRO A N 1
ATOM 6862 C CA . PRO A 1 906 ? 8.076 -4.609 38.416 1.00 35.25 906 PRO A CA 1
ATOM 6863 C C . PRO A 1 906 ? 7.437 -6.008 38.420 1.00 35.25 906 PRO A C 1
ATOM 6865 O O . PRO A 1 906 ? 7.880 -6.905 39.138 1.00 35.25 906 PRO A O 1
ATOM 6868 N N . GLY A 1 907 ? 6.392 -6.206 37.613 1.00 32.28 907 GLY A N 1
ATOM 6869 C CA . GLY A 1 907 ? 5.674 -7.482 37.539 1.00 32.28 907 GLY A CA 1
ATOM 6870 C C . GLY A 1 907 ? 6.544 -8.622 36.971 1.00 32.28 907 GLY A C 1
ATOM 6871 O O . GLY A 1 907 ? 7.222 -8.416 35.960 1.00 32.28 907 GLY A O 1
ATOM 6872 N N . PRO A 1 908 ? 6.502 -9.841 37.550 1.00 36.00 908 PRO A N 1
ATOM 6873 C CA . PRO A 1 908 ? 7.473 -10.909 37.269 1.00 36.00 908 PRO A CA 1
ATOM 6874 C C . PRO A 1 908 ? 7.388 -11.535 35.863 1.00 36.00 908 PRO A C 1
ATOM 6876 O O . PRO A 1 908 ? 8.234 -12.352 35.514 1.00 36.00 908 PRO A O 1
ATOM 6879 N N . ALA A 1 909 ? 6.396 -11.167 35.046 1.00 37.53 909 ALA A N 1
ATOM 6880 C CA . ALA A 1 909 ? 6.269 -11.641 33.665 1.00 37.53 909 ALA A CA 1
ATOM 6881 C C . ALA A 1 909 ? 7.111 -10.828 32.659 1.00 37.53 909 ALA A C 1
ATOM 6883 O O . ALA A 1 909 ? 7.582 -11.378 31.666 1.00 37.53 909 ALA A O 1
ATOM 6884 N N . ALA A 1 910 ? 7.332 -9.530 32.905 1.00 34.31 910 ALA A N 1
ATOM 6885 C CA . ALA A 1 910 ? 8.028 -8.650 31.958 1.00 34.31 910 ALA A CA 1
ATOM 6886 C C . ALA A 1 910 ? 9.560 -8.812 32.000 1.00 34.31 910 ALA A C 1
ATOM 6888 O O . ALA A 1 910 ? 10.245 -8.625 30.995 1.00 34.31 910 ALA A O 1
ATOM 6889 N N . THR A 1 911 ? 10.108 -9.186 33.157 1.00 36.94 911 THR A N 1
ATOM 6890 C CA . THR A 1 911 ? 11.553 -9.353 33.372 1.00 36.94 911 THR A CA 1
ATOM 6891 C C . THR A 1 911 ? 12.125 -10.611 32.715 1.00 36.94 911 THR A C 1
ATOM 6893 O O . THR A 1 911 ? 13.301 -10.618 32.361 1.00 36.94 911 THR A O 1
ATOM 6896 N N . ALA A 1 912 ? 11.313 -11.652 32.497 1.00 38.84 912 ALA A N 1
ATOM 6897 C CA . ALA A 1 912 ? 11.771 -12.929 31.946 1.00 38.84 912 ALA A CA 1
ATOM 6898 C C . ALA A 1 912 ? 12.182 -12.847 30.461 1.00 38.84 912 ALA A C 1
ATOM 6900 O O . ALA A 1 912 ? 13.209 -13.403 30.081 1.00 38.84 912 ALA A O 1
ATOM 6901 N N . LEU A 1 913 ? 11.419 -12.129 29.626 1.00 38.81 913 LEU A N 1
ATOM 6902 C CA . LEU A 1 913 ? 11.720 -11.984 28.191 1.00 38.81 913 LEU A CA 1
ATOM 6903 C C . LEU A 1 913 ? 12.746 -10.877 27.901 1.00 38.81 913 LEU A C 1
ATOM 6905 O O . LEU A 1 913 ? 13.517 -10.989 26.950 1.00 38.81 913 LEU A O 1
ATOM 6909 N N . ALA A 1 914 ? 12.818 -9.838 28.740 1.00 40.91 914 ALA A N 1
ATOM 6910 C CA . ALA A 1 914 ? 13.833 -8.790 28.612 1.00 40.91 914 ALA A CA 1
ATOM 6911 C C . ALA A 1 914 ? 15.262 -9.302 28.893 1.00 40.91 914 ALA A C 1
ATOM 6913 O O . ALA A 1 914 ? 16.219 -8.798 28.308 1.00 40.91 914 ALA A O 1
ATOM 6914 N N . ALA A 1 915 ? 15.410 -10.325 29.744 1.00 43.88 915 ALA A N 1
ATOM 6915 C CA . ALA A 1 915 ? 16.706 -10.867 30.161 1.00 43.88 915 ALA A CA 1
ATOM 6916 C C . ALA A 1 915 ? 17.521 -11.542 29.036 1.00 43.88 915 ALA A C 1
ATOM 6918 O O . ALA A 1 915 ? 18.725 -11.727 29.194 1.00 43.88 915 ALA A O 1
ATOM 6919 N N . GLY A 1 916 ? 16.890 -11.915 27.915 1.00 53.38 916 GLY A N 1
ATOM 6920 C CA . GLY A 1 916 ? 17.549 -12.629 26.814 1.00 53.38 916 GLY A CA 1
ATOM 6921 C C . GLY A 1 916 ? 18.149 -11.751 25.709 1.00 53.38 916 GLY A C 1
ATOM 6922 O O . GLY A 1 916 ? 18.940 -12.252 24.914 1.00 53.38 916 GLY A O 1
ATOM 6923 N N . ASN A 1 917 ? 17.789 -10.463 25.620 1.00 78.25 917 ASN A N 1
ATOM 6924 C CA . ASN A 1 917 ? 18.201 -9.598 24.507 1.00 78.25 917 ASN A CA 1
ATOM 6925 C C . ASN A 1 917 ? 19.051 -8.406 24.996 1.00 78.25 917 ASN A C 1
ATOM 6927 O O . ASN A 1 917 ? 18.497 -7.435 25.526 1.00 78.25 917 ASN A O 1
ATOM 6931 N N . PRO A 1 918 ? 20.382 -8.414 24.773 1.00 81.62 918 PRO A N 1
ATOM 6932 C CA . PRO A 1 918 ? 21.261 -7.364 25.279 1.00 81.62 918 PRO A CA 1
ATOM 6933 C C . PRO A 1 918 ? 21.000 -6.003 24.617 1.00 81.62 918 PRO A C 1
ATOM 6935 O O . PRO A 1 918 ? 21.206 -4.975 25.253 1.00 81.62 918 PRO A O 1
ATOM 6938 N N . VAL A 1 919 ? 20.473 -5.960 23.385 1.00 82.50 919 VAL A N 1
ATOM 6939 C CA . VAL A 1 919 ? 20.120 -4.702 22.701 1.00 82.50 919 VAL A CA 1
ATOM 6940 C C . VAL A 1 919 ? 18.896 -4.037 23.340 1.00 82.50 919 VAL A C 1
ATOM 6942 O O . VAL A 1 919 ? 18.826 -2.810 23.379 1.00 82.50 919 VAL A O 1
ATOM 6945 N N . ILE A 1 920 ? 17.956 -4.809 23.898 1.00 80.38 920 ILE A N 1
ATOM 6946 C CA . ILE A 1 920 ? 16.822 -4.252 24.655 1.00 80.38 920 ILE A CA 1
ATOM 6947 C C . ILE A 1 920 ? 17.309 -3.688 25.997 1.00 80.38 920 ILE A C 1
ATOM 6949 O O . ILE A 1 920 ? 16.992 -2.543 26.317 1.00 80.38 920 ILE A O 1
ATOM 6953 N N . ALA A 1 921 ? 18.131 -4.438 26.738 1.00 83.62 921 ALA A N 1
ATOM 6954 C CA . ALA A 1 921 ? 18.719 -3.979 28.003 1.00 83.62 921 ALA A CA 1
ATOM 6955 C C . ALA A 1 921 ? 19.633 -2.744 27.829 1.00 83.62 921 ALA A C 1
ATOM 6957 O O . ALA A 1 921 ? 19.665 -1.858 28.685 1.00 83.62 921 ALA A O 1
ATOM 6958 N N . GLU A 1 922 ? 20.337 -2.653 26.698 1.00 90.50 922 GLU A N 1
ATOM 6959 C CA . GLU A 1 922 ? 21.138 -1.496 26.293 1.00 90.50 922 GLU A CA 1
ATOM 6960 C C . GLU A 1 922 ? 20.267 -0.289 25.916 1.00 90.50 922 GLU A C 1
ATOM 6962 O O . GLU A 1 922 ? 20.532 0.814 26.379 1.00 90.50 922 GLU A O 1
ATOM 6967 N N . ASN A 1 923 ? 19.195 -0.472 25.136 1.00 87.50 923 ASN A N 1
ATOM 6968 C CA . ASN A 1 923 ? 18.286 0.619 24.753 1.00 87.50 923 ASN A CA 1
ATOM 6969 C C . ASN A 1 923 ? 17.487 1.209 25.936 1.00 87.50 923 ASN A C 1
ATOM 6971 O O . ASN A 1 923 ? 16.896 2.278 25.783 1.00 87.50 923 ASN A O 1
ATOM 6975 N N . GLN A 1 924 ? 17.465 0.537 27.095 1.00 87.25 924 GLN A N 1
ATOM 6976 C CA . GLN A 1 924 ? 16.922 1.055 28.360 1.00 87.25 924 GLN A CA 1
ATOM 6977 C C . GLN A 1 924 ? 17.927 1.906 29.161 1.00 87.25 924 GLN A C 1
ATOM 6979 O O . GLN A 1 924 ? 17.550 2.513 30.162 1.00 87.25 924 GLN A O 1
ATOM 6984 N N . GLN A 1 925 ? 19.198 1.967 28.750 1.00 91.62 925 GLN A N 1
ATOM 6985 C CA . GLN A 1 925 ? 20.214 2.788 29.415 1.00 91.62 925 GLN A CA 1
ATOM 6986 C C . GLN A 1 925 ? 20.021 4.287 29.107 1.00 91.62 925 GLN A C 1
ATOM 6988 O O . GLN A 1 925 ? 19.437 4.630 28.076 1.00 91.62 925 GLN A O 1
ATOM 6993 N N . PRO A 1 926 ? 20.535 5.205 29.951 1.00 92.88 926 PRO A N 1
ATOM 6994 C CA . PRO A 1 926 ? 20.455 6.642 29.693 1.00 92.88 926 PRO A CA 1
ATOM 6995 C C . PRO A 1 926 ? 21.086 7.040 28.350 1.00 92.88 926 PRO A C 1
ATOM 6997 O O . PRO A 1 926 ? 22.241 6.708 28.069 1.00 92.88 926 PRO A O 1
ATOM 7000 N N . GLY A 1 927 ? 20.316 7.763 27.535 1.00 94.75 927 GLY A N 1
ATOM 7001 C CA . GLY A 1 927 ? 20.739 8.297 26.241 1.00 94.75 927 GLY A CA 1
ATOM 7002 C C . GLY A 1 927 ? 21.177 9.757 26.286 1.00 94.75 927 GLY A C 1
ATOM 7003 O O . GLY A 1 927 ? 21.097 10.434 27.309 1.00 94.75 927 GLY A O 1
ATOM 7004 N N . THR A 1 928 ? 21.608 10.258 25.134 1.00 93.25 928 THR A N 1
ATOM 7005 C CA . THR A 1 928 ? 21.932 11.666 24.887 1.00 93.25 928 THR A CA 1
ATOM 7006 C C . THR A 1 928 ? 21.782 11.987 23.401 1.00 93.25 928 THR A C 1
ATOM 7008 O O . THR A 1 928 ? 22.015 11.135 22.548 1.00 93.25 928 THR A O 1
ATOM 7011 N N . SER A 1 929 ? 21.410 13.225 23.077 1.00 92.69 929 SER A N 1
ATOM 7012 C CA . SER A 1 929 ? 21.382 13.741 21.703 1.00 92.69 929 SER A CA 1
ATOM 7013 C C . SER A 1 929 ? 22.707 14.385 21.267 1.00 92.69 929 SER A C 1
ATOM 7015 O O . SER A 1 929 ? 22.787 14.890 20.151 1.00 92.69 929 SER A O 1
ATOM 7017 N N . ALA A 1 930 ? 23.740 14.382 22.122 1.00 91.31 930 ALA A N 1
ATOM 7018 C CA . ALA A 1 930 ? 25.027 15.055 21.887 1.00 91.31 930 ALA A CA 1
ATOM 7019 C C . ALA A 1 930 ? 25.838 14.510 20.691 1.00 91.31 930 ALA A C 1
ATOM 7021 O O . ALA A 1 930 ? 26.715 15.201 20.186 1.00 91.31 930 ALA A O 1
ATOM 7022 N N . TRP A 1 931 ? 25.496 13.321 20.182 1.00 91.75 931 TRP A N 1
ATOM 7023 C CA . TRP A 1 931 ? 26.033 12.780 18.926 1.00 91.75 931 TRP A CA 1
ATOM 7024 C C . TRP A 1 931 ? 25.647 13.612 17.687 1.00 91.75 931 TRP A C 1
ATOM 7026 O O . TRP A 1 931 ? 26.260 13.471 16.630 1.00 91.75 931 TRP A O 1
ATOM 7036 N N . ARG A 1 932 ? 24.625 14.476 17.789 1.00 88.88 932 ARG A N 1
ATOM 7037 C CA . ARG A 1 932 ? 24.215 15.387 16.715 1.00 88.88 932 ARG A CA 1
ATOM 7038 C C . ARG A 1 932 ? 25.144 16.601 16.684 1.00 88.88 932 ARG A C 1
ATOM 7040 O O . ARG A 1 932 ? 25.130 17.421 17.599 1.00 88.88 932 ARG A O 1
ATOM 7047 N N . LEU A 1 933 ? 25.919 16.730 15.608 1.00 86.88 933 LEU A N 1
ATOM 7048 C CA . LEU A 1 933 ? 26.873 17.825 15.427 1.00 86.88 933 LEU A CA 1
ATOM 7049 C C . LEU A 1 933 ? 26.163 19.190 15.386 1.00 86.88 933 LEU A C 1
ATOM 7051 O O . LEU A 1 933 ? 25.344 19.448 14.507 1.00 86.88 933 LEU A O 1
ATOM 7055 N N . SER A 1 934 ? 26.520 20.083 16.311 1.00 83.44 934 SER A N 1
ATOM 7056 C CA . SER A 1 934 ? 26.056 21.481 16.344 1.00 83.44 934 SER A CA 1
ATOM 7057 C C . SER A 1 934 ? 26.884 22.421 15.458 1.00 83.44 934 SER A C 1
ATOM 7059 O O . SER A 1 934 ? 26.454 23.532 15.156 1.00 83.44 934 SER A O 1
ATOM 7061 N N . LYS A 1 935 ? 28.072 21.975 15.035 1.00 88.19 935 LYS A N 1
ATOM 7062 C CA . LYS A 1 935 ? 28.959 22.640 14.077 1.00 88.19 935 LYS A CA 1
ATOM 7063 C C . LYS A 1 935 ? 29.720 21.571 13.292 1.00 88.19 935 LYS A C 1
ATOM 7065 O O . LYS A 1 935 ? 30.249 20.637 13.888 1.00 88.19 935 LYS A O 1
ATOM 7070 N N . THR A 1 936 ? 29.780 21.712 11.974 1.00 89.50 936 THR A N 1
ATOM 7071 C CA . THR A 1 936 ? 30.458 20.781 11.059 1.00 89.50 936 THR A CA 1
ATOM 7072 C C . THR A 1 936 ? 31.760 21.373 10.517 1.00 89.50 936 THR A C 1
ATOM 7074 O O . THR A 1 936 ? 31.916 22.593 10.470 1.00 89.50 936 THR A O 1
ATOM 7077 N N . ALA A 1 937 ? 32.685 20.507 10.094 1.00 89.25 937 ALA A N 1
ATOM 7078 C CA . ALA A 1 937 ? 33.897 20.883 9.366 1.00 89.25 937 ALA A CA 1
ATOM 7079 C C . ALA A 1 937 ? 33.734 20.588 7.866 1.00 89.25 937 ALA A C 1
ATOM 7081 O O . ALA A 1 937 ? 33.237 19.524 7.485 1.00 89.25 937 ALA A O 1
ATOM 7082 N N . ASP A 1 938 ? 34.167 21.514 7.019 1.00 83.25 938 ASP A N 1
ATOM 7083 C CA . ASP A 1 938 ? 34.066 21.419 5.562 1.00 83.25 938 ASP A CA 1
ATOM 7084 C C . ASP A 1 938 ? 35.355 20.858 4.931 1.00 83.25 938 ASP A C 1
ATOM 7086 O O . ASP A 1 938 ? 36.387 20.730 5.591 1.00 83.25 938 ASP A O 1
ATOM 7090 N N . ASP A 1 939 ? 35.282 20.459 3.661 1.00 83.31 939 ASP A N 1
ATOM 7091 C CA . ASP A 1 939 ? 36.401 19.849 2.923 1.00 83.31 939 ASP A CA 1
ATOM 7092 C C . ASP A 1 939 ? 37.299 20.870 2.199 1.00 83.31 939 ASP A C 1
ATOM 7094 O O . ASP A 1 939 ? 38.339 20.495 1.667 1.00 83.31 939 ASP A O 1
ATOM 7098 N N . VAL A 1 940 ? 36.935 22.160 2.202 1.00 83.06 940 VAL A N 1
ATOM 7099 C CA . VAL A 1 940 ? 37.715 23.245 1.574 1.00 83.06 940 VAL A CA 1
ATOM 7100 C C . VAL A 1 940 ? 38.796 23.748 2.532 1.00 83.06 940 VAL A C 1
ATOM 7102 O O . VAL A 1 940 ? 39.945 23.947 2.147 1.00 83.06 940 VAL A O 1
ATOM 7105 N N . ASN A 1 941 ? 38.426 23.925 3.798 1.00 84.62 941 ASN A N 1
ATOM 7106 C CA . ASN A 1 941 ? 39.298 24.339 4.891 1.00 84.62 941 ASN A CA 1
ATOM 7107 C C . ASN A 1 941 ? 39.846 23.132 5.675 1.00 84.62 941 ASN A C 1
ATOM 7109 O O . ASN A 1 941 ? 40.911 23.225 6.288 1.00 84.62 941 ASN A O 1
ATOM 7113 N N . GLY A 1 942 ? 39.123 22.004 5.679 1.00 87.19 942 GLY A N 1
ATOM 7114 C CA . GLY A 1 942 ? 39.562 20.743 6.281 1.00 87.19 942 GLY A CA 1
ATOM 7115 C C . GLY A 1 942 ? 39.755 20.801 7.799 1.00 87.19 942 GLY A C 1
ATOM 7116 O O . GLY A 1 942 ? 40.687 20.178 8.303 1.00 87.19 942 GLY A O 1
ATOM 7117 N N . GLN A 1 943 ? 38.931 21.567 8.533 1.00 94.06 943 GLN A N 1
ATOM 7118 C CA . GLN A 1 943 ? 39.268 21.976 9.909 1.00 94.06 943 GLN A CA 1
ATOM 7119 C C . GLN A 1 943 ? 39.475 20.795 10.868 1.00 94.06 943 GLN A C 1
ATOM 7121 O O . GLN A 1 943 ? 40.366 20.827 11.717 1.00 94.06 943 GLN A O 1
ATOM 7126 N N . ILE A 1 944 ? 38.666 19.746 10.712 1.00 93.88 944 ILE A N 1
ATOM 7127 C CA . ILE A 1 944 ? 38.919 18.414 11.260 1.00 93.88 944 ILE A CA 1
ATOM 7128 C C . ILE A 1 944 ? 38.283 17.359 10.348 1.00 93.88 944 ILE A C 1
ATOM 7130 O O . ILE A 1 944 ? 37.127 17.492 9.939 1.00 93.88 944 ILE A O 1
ATOM 7134 N N . LYS A 1 945 ? 39.045 16.316 10.008 1.00 92.19 945 LYS A N 1
ATOM 7135 C CA . LYS A 1 945 ? 38.618 15.181 9.170 1.00 92.19 945 LYS A CA 1
ATOM 7136 C C . LYS A 1 945 ? 39.245 13.888 9.693 1.00 92.19 945 LYS A C 1
ATOM 7138 O O . LYS A 1 945 ? 40.310 13.925 10.307 1.00 92.19 945 LYS A O 1
ATOM 7143 N N . GLY A 1 946 ? 38.613 12.742 9.442 1.00 91.88 946 GLY A N 1
ATOM 7144 C CA . GLY A 1 946 ? 39.140 11.456 9.895 1.00 91.88 946 GLY A CA 1
ATOM 7145 C C . GLY A 1 946 ? 38.456 10.228 9.305 1.00 91.88 946 GLY A C 1
ATOM 7146 O O . GLY A 1 946 ? 37.367 10.322 8.745 1.00 91.88 946 GLY A O 1
ATOM 7147 N N . TYR A 1 947 ? 39.119 9.080 9.443 1.00 91.62 947 TYR A N 1
ATOM 7148 C CA . TYR A 1 947 ? 38.645 7.759 9.016 1.00 91.62 947 TYR A CA 1
ATOM 7149 C C . TYR A 1 947 ? 39.137 6.664 9.980 1.00 91.62 947 TYR A C 1
ATOM 7151 O O . TYR A 1 947 ? 40.042 6.895 10.782 1.00 91.62 947 TYR A O 1
ATOM 7159 N N . ALA A 1 948 ? 38.547 5.468 9.918 1.00 92.94 948 ALA A N 1
ATOM 7160 C CA . ALA A 1 948 ? 38.925 4.326 10.756 1.00 92.94 948 ALA A CA 1
ATOM 7161 C C . ALA A 1 948 ? 39.761 3.288 9.981 1.00 92.94 948 ALA A C 1
ATOM 7163 O O . ALA A 1 948 ? 39.608 3.142 8.771 1.00 92.94 948 ALA A O 1
ATOM 7164 N N . SER A 1 949 ? 40.607 2.522 10.680 1.00 92.00 949 SER A N 1
ATOM 7165 C CA . SER A 1 949 ? 41.402 1.416 10.109 1.00 92.00 949 SER A CA 1
ATOM 7166 C C . SER A 1 949 ? 40.567 0.229 9.625 1.00 92.00 949 SER A C 1
ATOM 7168 O O . SER A 1 949 ? 41.070 -0.633 8.912 1.00 92.00 949 SER A O 1
ATOM 7170 N N . THR A 1 950 ? 39.312 0.152 10.059 1.00 85.06 950 THR A N 1
ATOM 7171 C CA . THR A 1 950 ? 38.320 -0.847 9.663 1.00 85.06 950 THR A CA 1
ATOM 7172 C C . THR A 1 950 ? 36.925 -0.260 9.867 1.00 85.06 950 THR A C 1
ATOM 7174 O O . THR A 1 950 ? 36.725 0.573 10.752 1.00 85.06 950 THR A O 1
ATOM 7177 N N . THR A 1 951 ? 35.953 -0.699 9.069 1.00 82.50 951 THR A N 1
ATOM 7178 C CA . THR A 1 951 ? 34.532 -0.342 9.218 1.00 82.50 951 THR A CA 1
ATOM 7179 C C . THR A 1 951 ? 33.787 -1.229 10.221 1.00 82.50 951 THR A C 1
ATOM 7181 O O . THR A 1 951 ? 32.633 -0.954 10.533 1.00 82.50 951 THR A O 1
ATOM 7184 N N . SER A 1 952 ? 34.423 -2.290 10.731 1.00 84.06 952 SER A N 1
ATOM 7185 C CA . SER A 1 952 ? 33.872 -3.183 11.758 1.00 84.06 952 SER A CA 1
ATOM 7186 C C . SER A 1 952 ? 34.983 -3.789 12.619 1.00 84.06 952 SER A C 1
ATOM 7188 O O . SER A 1 952 ? 36.085 -4.058 12.139 1.00 84.06 952 SER A O 1
ATOM 7190 N N . VAL A 1 953 ? 34.697 -4.014 13.900 1.00 88.62 953 VAL A N 1
ATOM 7191 C CA . VAL A 1 953 ? 35.639 -4.539 14.896 1.00 88.62 953 VAL A CA 1
ATOM 7192 C C . VAL A 1 953 ? 34.874 -5.422 15.898 1.00 88.62 953 VAL A C 1
ATOM 7194 O O . VAL A 1 953 ? 33.775 -5.050 16.313 1.00 88.62 953 VAL A O 1
ATOM 7197 N N . PRO A 1 954 ? 35.392 -6.604 16.286 1.00 82.19 954 PRO A N 1
ATOM 7198 C CA . PRO A 1 954 ? 34.751 -7.434 17.304 1.00 82.19 954 PRO A CA 1
ATOM 7199 C C . PRO A 1 954 ? 34.910 -6.837 18.711 1.00 82.19 954 PRO A C 1
ATOM 7201 O O . PRO A 1 954 ? 35.833 -6.068 18.983 1.00 82.19 954 PRO A O 1
ATOM 7204 N N . GLN A 1 955 ? 34.050 -7.264 19.638 1.00 88.69 955 GLN A N 1
ATOM 7205 C CA . GLN A 1 955 ? 34.256 -7.068 21.078 1.00 88.69 955 GLN A CA 1
ATOM 7206 C C . GLN A 1 955 ? 35.647 -7.583 21.492 1.00 88.69 955 GLN A C 1
ATOM 7208 O O . GLN A 1 955 ? 36.060 -8.663 21.071 1.00 88.69 955 GLN A O 1
ATOM 7213 N N . GLY A 1 956 ? 36.382 -6.812 22.295 1.00 86.56 956 GLY A N 1
ATOM 7214 C CA . GLY A 1 956 ? 37.773 -7.100 22.666 1.00 86.56 956 GLY A CA 1
ATOM 7215 C C . GLY A 1 956 ? 38.818 -6.751 21.596 1.00 86.56 956 GLY A C 1
ATOM 7216 O O . GLY A 1 956 ? 40.011 -6.790 21.892 1.00 86.56 956 GLY A O 1
ATOM 7217 N N . GLY A 1 957 ? 38.403 -6.398 20.375 1.00 90.81 957 GLY A N 1
ATOM 7218 C CA . GLY A 1 957 ? 39.283 -5.888 19.324 1.00 90.81 957 GLY A CA 1
ATOM 7219 C C . GLY A 1 957 ? 39.555 -4.386 19.445 1.00 90.81 957 GLY A C 1
ATOM 7220 O O . GLY A 1 957 ? 38.952 -3.685 20.260 1.00 90.81 957 GLY A O 1
ATOM 7221 N N . SER A 1 958 ? 40.434 -3.874 18.582 1.00 93.31 958 SER A N 1
ATOM 7222 C CA . SER A 1 958 ? 40.753 -2.444 18.497 1.00 93.31 958 SER A CA 1
ATOM 7223 C C . SER A 1 958 ? 40.671 -1.932 17.059 1.00 93.31 958 SER A C 1
ATOM 7225 O O . SER A 1 958 ? 40.960 -2.671 16.118 1.00 93.31 958 SER A O 1
ATOM 7227 N N . LEU A 1 959 ? 40.332 -0.652 16.891 1.00 94.50 959 LEU A N 1
ATOM 7228 C CA . LEU A 1 959 ? 40.486 0.083 15.634 1.00 94.50 959 LEU A CA 1
ATOM 7229 C C . LEU A 1 959 ? 41.254 1.388 15.854 1.00 94.50 959 LEU A C 1
ATOM 7231 O O . LEU A 1 959 ? 41.198 1.985 16.929 1.00 94.50 959 LEU A O 1
ATOM 7235 N N . SER A 1 960 ? 41.974 1.838 14.831 1.00 96.25 960 SER A N 1
ATOM 7236 C CA . SER A 1 960 ? 42.662 3.130 14.837 1.00 96.25 960 SER A CA 1
ATOM 7237 C C . SER A 1 960 ? 41.835 4.173 14.103 1.00 96.25 960 SER A C 1
ATOM 7239 O O . SER A 1 960 ? 41.350 3.922 13.003 1.00 96.25 960 SER A O 1
ATOM 7241 N N . LEU A 1 961 ? 41.702 5.349 14.708 1.00 95.50 961 LEU A N 1
ATOM 7242 C CA . LEU A 1 961 ? 41.143 6.546 14.098 1.00 95.50 961 LEU A CA 1
ATOM 7243 C C . LEU A 1 961 ? 42.293 7.416 13.594 1.00 95.50 961 LEU A C 1
ATOM 7245 O O . LEU A 1 961 ? 43.138 7.875 14.365 1.00 95.50 961 LEU A O 1
ATOM 7249 N N . TYR A 1 962 ? 42.318 7.638 12.291 1.00 96.19 962 TYR A N 1
ATOM 7250 C CA . TYR A 1 962 ? 43.217 8.559 11.614 1.00 96.19 962 TYR A CA 1
ATOM 7251 C C . TYR A 1 962 ? 42.544 9.922 11.587 1.00 96.19 962 TYR A C 1
ATOM 7253 O O . TYR A 1 962 ? 41.405 10.023 11.134 1.00 96.19 962 TYR A O 1
ATOM 7261 N N . VAL A 1 963 ? 43.215 10.957 12.089 1.00 95.81 963 VAL A N 1
ATOM 7262 C CA . VAL A 1 963 ? 42.629 12.295 12.239 1.00 95.81 963 VAL A CA 1
ATOM 7263 C C . VAL A 1 963 ? 43.613 13.345 11.739 1.00 95.81 963 VAL A C 1
ATOM 7265 O O . VAL A 1 963 ? 44.795 13.314 12.084 1.00 95.81 963 VAL A O 1
ATOM 7268 N N . SER A 1 964 ? 43.101 14.272 10.933 1.00 95.44 964 SER A N 1
ATOM 7269 C CA . SER A 1 964 ? 43.787 15.474 10.461 1.00 95.44 964 SER A CA 1
ATOM 7270 C C . SER A 1 964 ? 43.045 16.699 10.989 1.00 95.44 964 SER A C 1
ATOM 7272 O O . SER A 1 964 ? 41.813 16.733 10.947 1.00 95.44 964 SER A O 1
ATOM 7274 N N . VAL A 1 965 ? 43.780 17.684 11.505 1.00 96.31 965 VAL A N 1
ATOM 7275 C CA . VAL A 1 965 ? 43.227 18.905 12.112 1.00 96.31 965 VAL A CA 1
ATOM 7276 C C . VAL A 1 965 ? 43.966 20.130 11.570 1.00 96.31 965 VAL A C 1
ATOM 7278 O O . VAL A 1 965 ? 45.196 20.178 11.616 1.00 96.31 965 VAL A O 1
ATOM 7281 N N . ASN A 1 966 ? 43.222 21.110 11.049 1.00 94.38 966 ASN A N 1
ATOM 7282 C CA . ASN A 1 966 ? 43.763 22.297 10.383 1.00 94.38 966 ASN A CA 1
ATOM 7283 C C . ASN A 1 966 ? 43.121 23.605 10.914 1.00 94.38 966 ASN A C 1
ATOM 7285 O O . ASN A 1 966 ? 41.909 23.780 10.777 1.00 94.38 966 ASN A O 1
ATOM 7289 N N . PRO A 1 967 ? 43.890 24.554 11.482 1.00 94.25 967 PRO A N 1
ATOM 7290 C CA . PRO A 1 967 ? 45.290 24.415 11.893 1.00 94.25 967 PRO A CA 1
ATOM 7291 C C . PRO A 1 967 ? 45.462 23.357 12.998 1.00 94.25 967 PRO A C 1
ATOM 7293 O O . PRO A 1 967 ? 44.490 22.937 13.627 1.00 94.25 967 PRO A O 1
ATOM 7296 N N . ALA A 1 968 ? 46.706 22.942 13.250 1.00 95.38 968 ALA A N 1
ATOM 7297 C CA . ALA A 1 968 ? 47.030 21.999 14.320 1.00 95.38 968 ALA A CA 1
ATOM 7298 C C . ALA A 1 968 ? 46.596 22.553 15.694 1.00 95.38 968 ALA A C 1
ATOM 7300 O O . ALA A 1 968 ? 47.014 23.638 16.100 1.00 95.38 968 ALA A O 1
ATOM 7301 N N . GLN A 1 969 ? 45.745 21.806 16.398 1.00 95.56 969 GLN A N 1
ATOM 7302 C CA . GLN A 1 969 ? 45.138 22.161 17.686 1.00 95.56 969 GLN A CA 1
ATOM 7303 C C . GLN A 1 969 ? 44.659 20.886 18.398 1.00 95.56 969 GLN A C 1
ATOM 7305 O O . GLN A 1 969 ? 44.658 19.801 17.812 1.00 95.56 969 GLN A O 1
ATOM 7310 N N . THR A 1 970 ? 44.240 20.983 19.659 1.00 97.06 970 THR A N 1
ATOM 7311 C CA . THR A 1 970 ? 43.689 19.825 20.373 1.00 97.06 970 THR A CA 1
ATOM 7312 C C . THR A 1 970 ? 42.272 19.469 19.912 1.00 97.06 970 THR A C 1
ATOM 7314 O O . THR A 1 970 ? 41.492 20.331 19.512 1.00 97.06 970 THR A O 1
ATOM 7317 N N . TYR A 1 971 ? 41.930 18.182 19.982 1.00 95.81 971 TYR A N 1
ATOM 7318 C CA . TYR A 1 971 ? 40.607 17.642 19.650 1.00 95.81 971 TYR A CA 1
ATOM 7319 C C . TYR A 1 971 ? 40.178 16.571 20.666 1.00 95.81 971 TYR A C 1
ATOM 7321 O O . TYR A 1 971 ? 40.961 16.166 21.525 1.00 95.81 971 TYR A O 1
ATOM 7329 N N . THR A 1 972 ? 38.934 16.104 20.583 1.00 95.88 972 THR A N 1
ATOM 7330 C CA . THR A 1 972 ? 38.404 15.003 21.405 1.00 95.88 972 THR A CA 1
ATOM 7331 C C . THR A 1 972 ? 37.712 13.971 20.523 1.00 95.88 972 THR A C 1
ATOM 7333 O O . THR A 1 972 ? 37.174 14.314 19.470 1.00 95.88 972 THR A O 1
ATOM 7336 N N . VAL A 1 973 ? 37.693 12.716 20.966 1.00 94.94 973 VAL A N 1
ATOM 7337 C CA . VAL A 1 973 ? 36.926 11.627 20.353 1.00 94.94 973 VAL A CA 1
ATOM 7338 C C . VAL A 1 973 ? 35.825 11.200 21.315 1.00 94.94 973 VAL A C 1
ATOM 7340 O O . VAL A 1 973 ? 36.108 10.633 22.370 1.00 94.94 973 VAL A O 1
ATOM 7343 N N . ASP A 1 974 ? 34.577 11.423 20.919 1.00 95.12 974 ASP A N 1
ATOM 7344 C CA . ASP A 1 974 ? 33.423 10.767 21.526 1.00 95.12 974 ASP A CA 1
ATOM 7345 C C . ASP A 1 974 ? 33.052 9.540 20.688 1.00 95.12 974 ASP A C 1
ATOM 7347 O O . ASP A 1 974 ? 32.856 9.647 19.477 1.00 95.12 974 ASP A O 1
ATOM 7351 N N . VAL A 1 975 ? 32.895 8.382 21.329 1.00 94.06 975 VAL A N 1
ATOM 7352 C CA . VAL A 1 975 ? 32.286 7.200 20.706 1.00 94.06 975 VAL A CA 1
ATOM 7353 C C . VAL A 1 975 ? 30.887 7.036 21.282 1.00 94.06 975 VAL A C 1
ATOM 7355 O O . VAL A 1 975 ? 30.723 6.781 22.478 1.00 94.06 975 VAL A O 1
ATOM 7358 N N . TYR A 1 976 ? 29.877 7.177 20.430 1.00 95.06 976 TYR A N 1
ATOM 7359 C CA . TYR A 1 976 ? 28.478 6.919 20.758 1.00 95.06 976 TYR A CA 1
ATOM 7360 C C . TYR A 1 976 ? 28.068 5.563 20.189 1.00 95.06 976 TYR A C 1
ATOM 7362 O O . TYR A 1 976 ? 28.399 5.273 19.047 1.00 95.06 976 TYR A O 1
ATOM 7370 N N . ARG A 1 977 ? 27.302 4.777 20.951 1.00 94.44 977 ARG A N 1
ATOM 7371 C CA . ARG A 1 977 ? 26.508 3.680 20.387 1.00 94.44 977 ARG A CA 1
ATOM 7372 C C . ARG A 1 977 ? 25.143 4.243 20.011 1.00 94.44 977 ARG A C 1
ATOM 7374 O O . ARG A 1 977 ? 24.490 4.872 20.846 1.00 94.44 977 ARG A O 1
ATOM 7381 N N . ILE A 1 978 ? 24.723 4.034 18.775 1.00 94.19 978 ILE A N 1
ATOM 7382 C CA . ILE A 1 978 ? 23.460 4.490 18.202 1.00 94.19 978 ILE A CA 1
ATOM 7383 C C . ILE A 1 978 ? 22.340 3.504 18.568 1.00 94.19 978 ILE A C 1
ATOM 7385 O O . ILE A 1 978 ? 22.543 2.293 18.693 1.00 94.19 978 ILE A O 1
ATOM 7389 N N . GLY A 1 979 ? 21.140 4.024 18.820 1.00 88.25 979 GLY A N 1
ATOM 7390 C CA . GLY A 1 979 ? 20.030 3.232 19.351 1.00 88.25 979 GLY A CA 1
ATOM 7391 C C . GLY A 1 979 ? 18.858 4.094 19.801 1.00 88.25 979 GLY A C 1
ATOM 7392 O O . GLY A 1 979 ? 18.831 5.297 19.561 1.00 88.25 979 GLY A O 1
ATOM 7393 N N . TRP A 1 980 ? 17.864 3.489 20.450 1.00 86.06 980 TRP A N 1
ATOM 7394 C CA . TRP A 1 980 ? 16.632 4.211 20.785 1.00 86.06 980 TRP A CA 1
ATOM 7395 C C . TRP A 1 980 ? 16.825 5.185 21.953 1.00 86.06 980 TRP A C 1
ATOM 7397 O O . TRP A 1 980 ? 16.586 6.381 21.790 1.00 86.06 980 TRP A O 1
ATOM 7407 N N . TYR A 1 981 ? 17.254 4.673 23.113 1.00 88.38 981 TYR A N 1
ATOM 7408 C CA . TYR A 1 981 ? 17.546 5.427 24.340 1.00 88.38 981 TYR A CA 1
ATOM 7409 C C . TYR A 1 981 ? 16.543 6.568 24.632 1.00 88.38 981 TYR A C 1
ATOM 7411 O O . TYR A 1 981 ? 16.895 7.749 24.617 1.00 88.38 981 TYR A O 1
ATOM 7419 N N . ALA A 1 982 ? 15.266 6.217 24.827 1.00 81.62 982 ALA A N 1
ATOM 7420 C CA . ALA A 1 982 ? 14.153 7.154 25.043 1.00 81.62 982 ALA A CA 1
ATOM 7421 C C . ALA A 1 982 ? 13.943 8.211 23.929 1.00 81.62 982 ALA A C 1
ATOM 7423 O O . ALA A 1 982 ? 13.406 9.287 24.178 1.00 81.62 982 ALA A O 1
ATOM 7424 N N . GLY A 1 983 ? 14.355 7.913 22.692 1.00 76.56 983 GLY A N 1
ATOM 7425 C CA . GLY A 1 983 ? 14.246 8.805 21.530 1.00 76.56 983 GLY A CA 1
ATOM 7426 C C . GLY A 1 983 ? 15.443 9.744 21.324 1.00 76.56 983 GLY A C 1
ATOM 7427 O O . GLY A 1 983 ? 15.471 10.490 20.345 1.00 76.56 983 GLY A O 1
ATOM 7428 N N . LEU A 1 984 ? 16.454 9.700 22.199 1.00 79.12 984 LEU A N 1
ATOM 7429 C CA . LEU A 1 984 ? 17.631 10.576 22.117 1.00 79.12 984 LEU A CA 1
ATOM 7430 C C . LEU A 1 984 ? 18.622 10.151 21.014 1.00 79.12 984 LEU A C 1
ATOM 7432 O O . LEU A 1 984 ? 19.407 10.971 20.534 1.00 79.12 984 LEU A O 1
ATOM 7436 N N . GLY A 1 985 ? 18.546 8.900 20.545 1.00 84.44 985 GLY A N 1
ATOM 7437 C CA . GLY A 1 985 ? 19.236 8.412 19.342 1.00 84.44 985 GLY A CA 1
ATOM 7438 C C . GLY A 1 985 ? 20.632 7.820 19.564 1.00 84.44 985 GLY A C 1
ATOM 7439 O O . GLY A 1 985 ? 21.132 7.105 18.700 1.00 84.44 985 GLY A O 1
ATOM 7440 N N . GLY A 1 986 ? 21.257 8.062 20.718 1.00 94.06 986 GLY A N 1
ATOM 7441 C CA . GLY A 1 986 ? 22.559 7.488 21.044 1.00 94.06 986 GLY A CA 1
ATOM 7442 C C . GLY A 1 986 ? 22.874 7.506 22.537 1.00 94.06 986 GLY A C 1
ATOM 7443 O O . GLY A 1 986 ? 22.207 8.178 23.324 1.00 94.06 986 GLY A O 1
ATOM 7444 N N . ARG A 1 987 ? 23.920 6.775 22.922 1.00 95.56 987 ARG A N 1
ATOM 7445 C CA . ARG A 1 987 ? 24.508 6.759 24.267 1.00 95.56 987 ARG A CA 1
ATOM 7446 C C . ARG A 1 987 ? 26.019 6.898 24.153 1.00 95.56 987 ARG A C 1
ATOM 7448 O O . ARG A 1 987 ? 26.649 6.138 23.422 1.00 95.56 987 ARG A O 1
ATOM 7455 N N . LEU A 1 988 ? 26.600 7.842 24.892 1.00 95.69 988 LEU A N 1
ATOM 7456 C CA . LEU A 1 988 ? 28.053 7.997 24.979 1.00 95.69 988 LEU A CA 1
ATOM 7457 C C . LEU A 1 988 ? 28.657 6.741 25.629 1.00 95.69 988 LEU A C 1
ATOM 7459 O O . LEU A 1 988 ? 28.246 6.346 26.722 1.00 95.69 988 LEU A O 1
ATOM 7463 N N . ARG A 1 989 ? 29.602 6.100 24.939 1.00 94.56 989 ARG A N 1
ATOM 7464 C CA . ARG A 1 989 ? 30.311 4.889 25.384 1.00 94.56 989 ARG A CA 1
ATOM 7465 C C . ARG A 1 989 ? 31.748 5.177 25.810 1.00 94.56 989 ARG A C 1
ATOM 7467 O O . ARG A 1 989 ? 32.255 4.509 26.706 1.00 94.56 989 ARG A O 1
ATOM 7474 N N . LEU A 1 990 ? 32.389 6.155 25.171 1.00 94.44 990 LEU A N 1
ATOM 7475 C CA . LEU A 1 990 ? 33.755 6.596 25.447 1.00 94.44 990 LEU A CA 1
ATOM 7476 C C . LEU A 1 990 ? 33.876 8.094 25.157 1.00 94.44 990 LEU A C 1
ATOM 7478 O O . LEU A 1 990 ? 33.362 8.554 24.142 1.00 94.44 990 LEU A O 1
ATOM 7482 N N . HIS A 1 991 ? 34.602 8.817 26.006 1.00 95.25 991 HIS A N 1
ATOM 7483 C CA . HIS A 1 991 ? 35.148 10.141 25.709 1.00 95.25 991 HIS A CA 1
ATOM 7484 C C . HIS A 1 991 ? 36.668 10.064 25.869 1.00 95.25 991 HIS A C 1
ATOM 7486 O O . HIS A 1 991 ? 37.147 9.557 26.886 1.00 95.25 991 HIS A O 1
ATOM 7492 N N . ALA A 1 992 ? 37.420 10.550 24.886 1.00 95.06 992 ALA A N 1
ATOM 7493 C CA . ALA A 1 992 ? 38.876 10.539 24.895 1.00 95.06 992 ALA A CA 1
ATOM 7494 C C . ALA A 1 992 ? 39.450 11.892 24.455 1.00 95.06 992 ALA A C 1
ATOM 7496 O O . ALA A 1 992 ? 39.209 12.357 23.340 1.00 95.06 992 ALA A O 1
ATOM 7497 N N . GLY A 1 993 ? 40.252 12.502 25.326 1.00 92.88 993 GLY A N 1
ATOM 7498 C CA . GLY A 1 993 ? 41.013 13.713 25.037 1.00 92.88 993 GLY A CA 1
ATOM 7499 C C . GLY A 1 993 ? 41.172 14.639 26.251 1.00 92.88 993 GLY A C 1
ATOM 7500 O O . GLY A 1 993 ? 40.863 14.230 27.372 1.00 92.88 993 GLY A O 1
ATOM 7501 N N . PRO A 1 994 ? 41.669 15.873 26.045 1.00 94.00 994 PRO A N 1
ATOM 7502 C CA . PRO A 1 994 ? 42.123 16.415 24.762 1.00 94.00 994 PRO A CA 1
ATOM 7503 C C . PRO A 1 994 ? 43.320 15.641 24.182 1.00 94.00 994 PRO A C 1
ATOM 7505 O O . PRO A 1 994 ? 44.262 15.295 24.890 1.00 94.00 994 PRO A O 1
ATOM 7508 N N . LEU A 1 995 ? 43.264 15.369 22.881 1.00 95.81 995 LEU A N 1
ATOM 7509 C CA . LEU A 1 995 ? 44.311 14.745 22.073 1.00 95.81 995 LEU A CA 1
ATOM 7510 C C . LEU A 1 995 ? 44.985 15.814 21.206 1.00 95.81 995 LEU A C 1
ATOM 7512 O O . LEU A 1 995 ? 44.328 16.762 20.780 1.00 95.81 995 LEU A O 1
ATOM 7516 N N . ASN A 1 996 ? 46.274 15.661 20.904 1.00 96.19 996 ASN A N 1
ATOM 7517 C CA . ASN A 1 996 ? 46.988 16.586 20.019 1.00 96.19 996 ASN A CA 1
ATOM 7518 C C . ASN A 1 996 ? 46.655 16.282 18.553 1.00 96.19 996 ASN A C 1
ATOM 7520 O O . ASN A 1 996 ? 46.981 15.205 18.059 1.00 96.19 996 ASN A O 1
ATOM 7524 N N . GLY A 1 997 ? 46.010 17.222 17.862 1.00 94.50 997 GLY A N 1
ATOM 7525 C CA . GLY A 1 997 ? 45.706 17.132 16.437 1.00 94.50 997 GLY A CA 1
ATOM 7526 C C . GLY A 1 997 ? 46.750 17.853 15.592 1.00 94.50 997 GLY A C 1
ATOM 7527 O O . GLY A 1 997 ? 47.096 19.004 15.859 1.00 94.50 997 GLY A O 1
ATOM 7528 N N . THR A 1 998 ? 47.229 17.186 14.548 1.00 95.12 998 THR A N 1
ATOM 7529 C CA . THR A 1 998 ? 48.124 17.750 13.533 1.00 95.12 998 THR A CA 1
ATOM 7530 C C . THR A 1 998 ? 47.454 17.713 12.165 1.00 95.12 998 THR A C 1
ATOM 7532 O O . THR A 1 998 ? 46.557 16.905 11.919 1.00 95.12 998 THR A O 1
ATOM 7535 N N . GLN A 1 999 ? 47.906 18.569 11.250 1.00 94.75 999 GLN A N 1
ATOM 7536 C CA . GLN A 1 999 ? 47.533 18.452 9.847 1.00 94.75 999 GLN A CA 1
ATOM 7537 C C . GLN A 1 999 ? 48.301 17.272 9.236 1.00 94.75 999 GLN A C 1
ATOM 7539 O O . GLN A 1 999 ? 49.532 17.242 9.261 1.00 94.75 999 GLN A O 1
ATOM 7544 N N . GLN A 1 1000 ? 47.572 16.285 8.723 1.00 94.12 1000 GLN A N 1
ATOM 7545 C CA . GLN A 1 1000 ? 48.129 15.149 7.988 1.00 94.12 1000 GLN A CA 1
ATOM 7546 C C . GLN A 1 1000 ? 48.365 15.522 6.513 1.00 94.12 1000 GLN A C 1
ATOM 7548 O O . GLN A 1 1000 ? 47.842 16.525 6.022 1.00 94.12 1000 GLN A O 1
ATOM 7553 N N . ALA A 1 1001 ? 49.135 14.703 5.790 1.00 90.06 1001 ALA A N 1
ATOM 7554 C CA . ALA A 1 1001 ? 49.383 14.896 4.360 1.00 90.06 1001 ALA A CA 1
ATOM 7555 C C . ALA A 1 1001 ? 48.086 14.848 3.525 1.00 90.06 1001 ALA A C 1
ATOM 7557 O O . ALA A 1 1001 ? 47.125 14.166 3.881 1.00 90.06 1001 ALA A O 1
ATOM 7558 N N . ALA A 1 1002 ? 48.052 15.547 2.388 1.00 85.50 1002 ALA A N 1
ATOM 7559 C CA . ALA A 1 1002 ? 46.909 15.488 1.478 1.00 85.50 1002 ALA A CA 1
ATOM 7560 C C . ALA A 1 1002 ? 46.738 14.072 0.892 1.00 85.50 1002 ALA A C 1
ATOM 7562 O O . ALA A 1 1002 ? 47.717 13.441 0.495 1.00 85.50 1002 ALA A O 1
ATOM 7563 N N . CYS A 1 1003 ? 45.497 13.585 0.806 1.00 87.25 1003 CYS A N 1
ATOM 7564 C CA . CYS A 1 1003 ? 45.198 12.284 0.209 1.00 87.25 1003 CYS A CA 1
ATOM 7565 C C . CYS A 1 1003 ? 45.268 12.381 -1.323 1.00 87.25 1003 CYS A C 1
ATOM 7567 O O . CYS A 1 1003 ? 44.288 12.741 -1.975 1.00 87.25 1003 CYS A O 1
ATOM 7569 N N . VAL A 1 1004 ? 46.435 12.094 -1.899 1.00 86.56 1004 VAL A N 1
ATOM 7570 C CA . VAL A 1 1004 ? 46.642 12.115 -3.355 1.00 86.56 1004 VAL A CA 1
ATOM 7571 C C . VAL A 1 1004 ? 46.088 10.818 -3.977 1.00 86.56 1004 VAL A C 1
ATOM 7573 O O . VAL A 1 1004 ? 46.352 9.744 -3.433 1.00 86.56 1004 VAL A O 1
ATOM 7576 N N . PRO A 1 1005 ? 45.333 10.871 -5.094 1.00 83.69 1005 PRO A N 1
ATOM 7577 C CA . PRO A 1 1005 ? 44.968 9.674 -5.848 1.00 83.69 1005 PRO A CA 1
ATOM 7578 C C . PRO A 1 1005 ? 46.204 9.011 -6.464 1.00 83.69 1005 PRO A C 1
ATOM 7580 O O . PRO A 1 1005 ? 47.039 9.693 -7.060 1.00 83.69 1005 PRO A O 1
ATOM 7583 N N . ASP A 1 1006 ? 46.302 7.686 -6.385 1.00 84.44 1006 ASP A N 1
ATOM 7584 C CA . ASP A 1 1006 ? 47.309 6.938 -7.135 1.00 84.44 1006 ASP A CA 1
ATOM 7585 C C . ASP A 1 1006 ? 47.121 7.142 -8.648 1.00 84.44 1006 ASP A C 1
ATOM 7587 O O . ASP A 1 1006 ? 46.037 6.928 -9.194 1.00 84.44 1006 ASP A O 1
ATOM 7591 N N . ALA A 1 1007 ? 48.195 7.528 -9.339 1.00 81.31 1007 ALA A N 1
ATOM 7592 C CA . ALA A 1 1007 ? 48.145 7.927 -10.745 1.00 81.31 1007 ALA A CA 1
ATOM 7593 C C . ALA A 1 1007 ? 47.895 6.767 -11.731 1.00 81.31 1007 ALA A C 1
ATOM 7595 O O . ALA A 1 1007 ? 47.670 7.022 -12.913 1.00 81.31 1007 ALA A O 1
ATOM 7596 N N . SER A 1 1008 ? 47.946 5.509 -11.275 1.00 68.38 1008 SER A N 1
ATOM 7597 C CA . SER A 1 1008 ? 47.765 4.314 -12.114 1.00 68.38 1008 SER A CA 1
ATOM 7598 C C . SER A 1 1008 ? 46.422 3.603 -11.903 1.00 68.38 1008 SER A C 1
ATOM 7600 O O . SER A 1 1008 ? 45.913 2.961 -12.818 1.00 68.38 1008 SER A O 1
ATOM 7602 N N . THR A 1 1009 ? 45.832 3.742 -10.713 1.00 73.75 1009 THR A N 1
ATOM 7603 C CA . THR A 1 1009 ? 44.602 3.052 -10.286 1.00 73.75 1009 THR A CA 1
ATOM 7604 C C . THR A 1 1009 ? 43.468 4.000 -9.894 1.00 73.75 1009 THR A C 1
ATOM 7606 O O . THR A 1 1009 ? 42.331 3.557 -9.745 1.00 73.75 1009 THR A O 1
ATOM 7609 N N . GLY A 1 1010 ? 43.753 5.290 -9.686 1.00 78.31 1010 GLY A N 1
ATOM 7610 C CA . GLY A 1 1010 ? 42.809 6.267 -9.135 1.00 78.31 1010 GLY A CA 1
ATOM 7611 C C . GLY A 1 1010 ? 42.507 6.084 -7.641 1.00 78.31 1010 GLY A C 1
ATOM 7612 O O . GLY A 1 1010 ? 41.684 6.816 -7.093 1.00 78.31 1010 GLY A O 1
ATOM 7613 N N . LEU A 1 1011 ? 43.149 5.123 -6.964 1.00 68.12 1011 LEU A N 1
ATOM 7614 C CA . LEU A 1 1011 ? 42.889 4.813 -5.560 1.00 68.12 1011 LEU A CA 1
ATOM 7615 C C . LEU A 1 1011 ? 43.387 5.939 -4.643 1.00 68.12 1011 LEU A C 1
ATOM 7617 O O . LEU A 1 1011 ? 44.580 6.230 -4.591 1.00 68.12 1011 LEU A O 1
ATOM 7621 N N . ILE A 1 1012 ? 42.484 6.536 -3.865 1.00 80.62 1012 ILE A N 1
ATOM 7622 C CA . ILE A 1 1012 ? 42.833 7.544 -2.855 1.00 80.62 1012 ILE A CA 1
ATOM 7623 C C . ILE A 1 1012 ? 43.125 6.835 -1.528 1.00 80.62 1012 ILE A C 1
ATOM 7625 O O . ILE A 1 1012 ? 42.212 6.482 -0.782 1.00 80.62 1012 ILE A O 1
ATOM 7629 N N . ALA A 1 1013 ? 44.408 6.637 -1.225 1.00 82.75 1013 ALA A N 1
ATOM 7630 C CA . ALA A 1 1013 ? 44.876 6.065 0.036 1.00 82.75 1013 ALA A CA 1
ATOM 7631 C C . ALA A 1 1013 ? 45.617 7.135 0.857 1.00 82.75 1013 ALA A C 1
ATOM 7633 O O . ALA A 1 1013 ? 46.774 7.444 0.593 1.00 82.75 1013 ALA A O 1
ATOM 7634 N N . CYS A 1 1014 ? 44.950 7.705 1.866 1.00 86.12 1014 CYS A N 1
ATOM 7635 C CA . CYS A 1 1014 ? 45.453 8.864 2.618 1.00 86.12 1014 CYS A CA 1
ATOM 7636 C C . CYS A 1 1014 ? 46.801 8.656 3.338 1.00 86.12 1014 CYS A C 1
ATOM 7638 O O . CYS A 1 1014 ? 47.535 9.621 3.530 1.00 86.12 1014 CYS A O 1
ATOM 7640 N N . GLY A 1 1015 ? 47.124 7.432 3.774 1.00 86.81 1015 GLY A N 1
ATOM 7641 C CA . GLY A 1 1015 ? 48.414 7.115 4.410 1.00 86.81 1015 GLY A CA 1
ATOM 7642 C C . GLY A 1 1015 ? 48.700 7.834 5.739 1.00 86.81 1015 GLY A C 1
ATOM 7643 O O . GLY A 1 1015 ? 49.855 7.901 6.152 1.00 86.81 1015 GLY A O 1
ATOM 7644 N N . TRP A 1 1016 ? 47.679 8.392 6.401 1.00 94.62 1016 TRP A N 1
ATOM 7645 C CA . TRP A 1 1016 ? 47.826 9.170 7.637 1.00 94.62 1016 TRP A CA 1
ATOM 7646 C C . TRP A 1 1016 ? 48.358 8.325 8.802 1.00 94.62 1016 TRP A C 1
ATOM 7648 O O . TRP A 1 1016 ? 48.218 7.100 8.824 1.00 94.62 1016 TRP A O 1
ATOM 7658 N N . THR A 1 1017 ? 48.913 8.980 9.822 1.00 93.69 1017 THR A N 1
ATOM 7659 C CA . THR A 1 1017 ? 49.237 8.319 11.096 1.00 93.69 1017 THR A CA 1
ATOM 7660 C C . THR A 1 1017 ? 47.998 8.211 12.002 1.00 93.69 1017 THR A C 1
ATOM 7662 O O . THR A 1 1017 ? 47.125 9.084 11.954 1.00 93.69 1017 THR A O 1
ATOM 7665 N N . PRO A 1 1018 ? 47.867 7.153 12.830 1.00 93.81 1018 PRO A N 1
ATOM 7666 C CA . PRO A 1 1018 ? 46.788 7.058 13.814 1.00 93.81 1018 PRO A CA 1
ATOM 7667 C C . PRO A 1 1018 ? 46.812 8.233 14.799 1.00 93.81 1018 PRO A C 1
ATOM 7669 O O . PRO A 1 1018 ? 47.826 8.477 15.450 1.00 93.81 1018 PRO A O 1
ATOM 7672 N N . GLY A 1 1019 ? 45.687 8.937 14.932 1.00 91.75 1019 GLY A N 1
ATOM 7673 C CA . GLY A 1 1019 ? 45.496 9.991 15.933 1.00 91.75 1019 GLY A CA 1
ATOM 7674 C C . GLY A 1 1019 ? 44.985 9.453 17.274 1.00 91.75 1019 GLY A C 1
ATOM 7675 O O . GLY A 1 1019 ? 45.298 10.013 18.323 1.00 91.75 1019 GLY A O 1
ATOM 7676 N N . TYR A 1 1020 ? 44.227 8.352 17.245 1.00 95.44 1020 TYR A N 1
ATOM 7677 C CA . TYR A 1 1020 ? 43.753 7.627 18.425 1.00 95.44 1020 TYR A CA 1
ATOM 7678 C C . TYR A 1 1020 ? 43.538 6.141 18.099 1.00 95.44 1020 TYR A C 1
ATOM 7680 O O . TYR A 1 1020 ? 43.288 5.794 16.946 1.00 95.44 1020 TYR A O 1
ATOM 7688 N N . THR A 1 1021 ? 43.571 5.259 19.099 1.00 95.62 1021 THR A N 1
ATOM 7689 C CA . THR A 1 1021 ? 43.177 3.848 18.946 1.00 95.62 1021 THR A CA 1
ATOM 7690 C C . THR A 1 1021 ? 42.111 3.512 19.980 1.00 95.62 1021 THR A C 1
ATOM 7692 O O . THR A 1 1021 ? 42.343 3.615 21.183 1.00 95.62 1021 THR A O 1
ATOM 7695 N N . VAL A 1 1022 ? 40.936 3.110 19.498 1.00 93.50 1022 VAL A N 1
ATOM 7696 C CA . VAL A 1 1022 ? 39.811 2.657 20.316 1.00 93.50 1022 VAL A CA 1
ATOM 7697 C C . VAL A 1 1022 ? 39.952 1.151 20.509 1.00 93.50 1022 VAL A C 1
ATOM 7699 O O . VAL A 1 1022 ? 39.889 0.405 19.536 1.00 93.50 1022 VAL A O 1
ATOM 7702 N N . THR A 1 1023 ? 40.096 0.689 21.748 1.00 93.88 1023 THR A N 1
ATOM 7703 C CA . THR A 1 1023 ? 39.878 -0.725 22.100 1.00 93.88 1023 THR A CA 1
ATOM 7704 C C . THR A 1 1023 ? 38.441 -0.882 22.569 1.00 93.88 1023 THR A C 1
ATOM 7706 O O . THR A 1 1023 ? 38.017 -0.142 23.453 1.00 93.88 1023 THR A O 1
ATOM 7709 N N . ILE A 1 1024 ? 37.698 -1.821 21.985 1.00 92.38 1024 ILE A N 1
ATOM 7710 C CA . ILE A 1 1024 ? 36.290 -2.082 22.294 1.00 92.38 1024 ILE A CA 1
ATOM 7711 C C . ILE A 1 1024 ? 36.206 -3.037 23.493 1.00 92.38 1024 ILE A C 1
ATOM 7713 O O . ILE A 1 1024 ? 36.590 -4.201 23.366 1.00 92.38 1024 ILE A O 1
ATOM 7717 N N . PRO A 1 1025 ? 35.700 -2.602 24.658 1.00 91.31 1025 PRO A N 1
ATOM 7718 C CA . PRO A 1 1025 ? 35.509 -3.473 25.813 1.00 91.31 1025 PRO A CA 1
ATOM 7719 C C . PRO A 1 1025 ? 34.527 -4.623 25.536 1.00 91.31 1025 PRO A C 1
ATOM 7721 O O . PRO A 1 1025 ? 33.583 -4.492 24.757 1.00 91.31 1025 PRO A O 1
ATOM 7724 N N . ALA A 1 1026 ? 34.728 -5.762 26.202 1.00 85.75 1026 ALA A N 1
ATOM 7725 C CA . ALA A 1 1026 ? 33.919 -6.965 25.986 1.00 85.75 1026 ALA A CA 1
ATOM 7726 C C . ALA A 1 1026 ? 32.458 -6.844 26.478 1.00 85.75 1026 ALA A C 1
ATOM 7728 O O . ALA A 1 1026 ? 31.604 -7.615 26.050 1.00 85.75 1026 ALA A O 1
ATOM 7729 N N . ASP A 1 1027 ? 32.152 -5.869 27.340 1.00 87.25 1027 ASP A N 1
ATOM 7730 C CA . ASP A 1 1027 ? 30.803 -5.549 27.827 1.00 87.25 1027 ASP A CA 1
ATOM 7731 C C . ASP A 1 1027 ? 30.029 -4.586 26.898 1.00 87.25 1027 ASP A C 1
ATOM 7733 O O . ASP A 1 1027 ? 28.902 -4.178 27.196 1.00 87.25 1027 ASP A O 1
ATOM 7737 N N . TRP A 1 1028 ? 30.603 -4.193 25.754 1.00 90.69 1028 TRP A N 1
ATOM 7738 C CA . TRP A 1 1028 ? 29.899 -3.368 24.775 1.00 90.69 1028 TRP A CA 1
ATOM 7739 C C . TRP A 1 1028 ? 28.915 -4.190 23.949 1.00 90.69 1028 TRP A C 1
ATOM 7741 O O . TRP A 1 1028 ? 29.296 -4.873 23.000 1.00 90.69 1028 TRP A O 1
ATOM 7751 N N . THR A 1 1029 ? 27.627 -4.073 24.279 1.00 91.00 1029 THR A N 1
ATOM 7752 C CA . THR A 1 1029 ? 26.504 -4.551 23.462 1.00 91.00 1029 THR A CA 1
ATOM 7753 C C . THR A 1 1029 ? 26.697 -4.194 21.988 1.00 91.00 1029 THR A C 1
ATOM 7755 O O . THR A 1 1029 ? 26.785 -3.012 21.648 1.00 91.00 1029 THR A O 1
ATOM 7758 N N . SER A 1 1030 ? 26.700 -5.204 21.115 1.00 84.88 1030 SER A N 1
ATOM 7759 C CA . SER A 1 1030 ? 26.868 -5.034 19.668 1.00 84.88 1030 SER A CA 1
ATOM 7760 C C . SER A 1 1030 ? 25.890 -4.009 19.082 1.00 84.88 1030 SER A C 1
ATOM 7762 O O . SER A 1 1030 ? 24.739 -3.887 19.514 1.00 84.88 1030 SER A O 1
ATOM 7764 N N . GLY A 1 1031 ? 26.362 -3.216 18.124 1.00 83.88 1031 GLY A N 1
ATOM 7765 C CA . GLY A 1 1031 ? 25.627 -2.097 17.543 1.00 83.88 1031 GLY A CA 1
ATOM 7766 C C . GLY A 1 1031 ? 26.507 -1.276 16.605 1.00 83.88 1031 GLY A C 1
ATOM 7767 O O . GLY A 1 1031 ? 27.627 -1.683 16.299 1.00 83.88 1031 GLY A O 1
ATOM 7768 N N . VAL A 1 1032 ? 25.965 -0.135 16.180 1.00 83.56 1032 VAL A N 1
ATOM 7769 C CA . VAL A 1 1032 ? 26.673 0.957 15.492 1.00 83.56 1032 VAL A CA 1
ATOM 7770 C C . VAL A 1 1032 ? 27.067 1.998 16.530 1.00 83.56 1032 VAL A C 1
ATOM 7772 O O . VAL A 1 1032 ? 26.228 2.210 17.436 1.00 83.56 1032 VAL A O 1
#

Radius of gyration: 47.14 Å; chains: 1; bounding box: 149×101×144 Å

Foldseek 3Di:
DDDDDDDDDDDDDDDPPPDPCPPDPPPQQPPFVLNVVLVDAAALVLDAPAADAQQQCQKFWEKPDQEDEAQDKIFIFMAHPDWAWKKKWKWFAAQNVNSGTDTDDIDDSFTHHHADDFAADQAFRETARPGDGRDMDGHHNSDDWGKMWIWMAGPVRHIATYIHTYFYLALFQEEEADQVVQLQQPFQGNQPQARGEHQDQVRFHDDDHLLRGRHGQKYFSNGAGGTRRHRCCLPFPSLVRHLCSVSSGRYTYDYLVCCQVPLVSLLSYLEYEATFANQEHEPSSVVSLVVSQLQRRAYEYHAANHQFWYWDWDAPPVRHTRGMIGASLDQVSAPDHACRHGHTCCDPPNNHAPQLRAVWHWDAAAPPPPFAWWAFDPCVPLLQPPLPDDGRDTQGRQADRTFIGHDPVGDHHAFPDKDWTTWTWDQGPVRDIGTHTWMWTAHPNRHIHTYPRHSRLSCLSGVRPHPGHNRVSSVSSVVQVSVCSVFNHLDFDAKDKDFPQEDEALDKGKIKIFGAHPRRNGNQPFFFWKDKDKPAPDPSWDDFDTGTAHRRMDMTITHHHAFAKMKMKMDRVVSGYIDIDIHGHAYDDFPAKEKAWDAADALDKTKIKIFGADPVRHGRQVFFFWKDKDKPQPDPNWDFDDTGTAHRRMDMTITHGHDAAWMKMKMDRPVSGYIDIDTRHHDDDDDDDDDDDDDDDDDDDDDDDDDDDDDDDDDDDDDDDDDDDDDDDDDDDDDDDDDDDDDDDDDDDDDDDDDDDDDDDDDDDDDDDDDDDDDDDDDDDDDDDDDDDDDDDDDDDDDDDDDDDDDDDDDDDDDDDDDDDDDDDDDDDDDDDDDDDDDDDDDDDDDDDDDDDDDDDDDDDDDDDDDDDDDDDDDDDDDDDDDDDDDDDDDDDDDDDDDDDDDDDDDPVVVPVCVPAVQSVVLQDAFALVVDDPDDDDPVQCQKDWDKPDPDADAQGKIFIFMAHPDWDWDKDWDWFADPNVNSGTHTPDIDDSFTHHHADDQDQDPPPRDRDRPGDGRDMDGHHNSDDDGD

pLDDT: mean 77.63, std 27.78, range [22.91, 98.88]